Protein 2M99 (pdb70)

CATH classification: 4.10.410.10

Organism: Naja atra (NCBI:txid8656)

GO terms:
  GO:0005576 extracellular region (C, EXP)

Structure (mmCIF, N/CA/C/O backbone):
data_2M99
#
_entry.id   2M99
#
loop_
_atom_site.group_PDB
_atom_site.id
_atom_site.type_symbol
_atom_site.label_atom_id
_atom_site.label_alt_id
_atom_site.label_comp_id
_atom_site.label_asym_id
_atom_site.label_entity_id
_atom_site.label_seq_id
_atom_site.pdbx_PDB_ins_code
_atom_site.Cartn_x
_atom_site.Cartn_y
_atom_site.Cartn_z
_atom_site.occupancy
_atom_site.B_iso_or_equiv
_atom_site.auth_seq_id
_atom_site.auth_comp_id
_atom_site.auth_asym_id
_atom_site.auth_atom_id
_atom_site.pdbx_PDB_model_num
ATOM 1 N N . ARG A 1 1 ? 12.240 -5.687 2.515 1.00 0.00 1 ARG A N 1
ATOM 2 C CA . ARG A 1 1 ? 10.820 -5.343 2.402 1.00 0.00 1 ARG A CA 1
ATOM 3 C C . ARG A 1 1 ? 10.022 -6.393 3.180 1.00 0.00 1 ARG A C 1
ATOM 4 O O . ARG A 1 1 ? 10.093 -7.578 2.849 1.00 0.00 1 ARG A O 1
ATOM 25 N N . PRO A 1 2 ? 9.298 -6.005 4.238 1.00 0.00 2 PRO A N 1
ATOM 26 C CA . PRO A 1 2 ? 8.492 -6.933 5.002 1.00 0.00 2 PRO A CA 1
ATOM 27 C C . PRO A 1 2 ? 7.405 -7.493 4.074 1.00 0.00 2 PRO A C 1
ATOM 28 O O . PRO A 1 2 ? 6.843 -6.759 3.259 1.00 0.00 2 PRO A O 1
ATOM 39 N N . ARG A 1 3 ? 7.053 -8.772 4.210 1.00 0.00 3 ARG A N 1
ATOM 40 C CA . ARG A 1 3 ? 6.042 -9.421 3.374 1.00 0.00 3 ARG A CA 1
ATOM 41 C C . ARG A 1 3 ? 4.662 -8.774 3.480 1.00 0.00 3 ARG A C 1
ATOM 42 O O . ARG A 1 3 ? 3.801 -9.043 2.651 1.00 0.00 3 ARG A O 1
ATOM 63 N N . PHE A 1 4 ? 4.399 -7.948 4.493 1.00 0.00 4 PHE A N 1
ATOM 64 C CA . PHE A 1 4 ? 3.100 -7.303 4.584 1.00 0.00 4 PHE A CA 1
ATOM 65 C C . PHE A 1 4 ? 2.951 -6.284 3.439 1.00 0.00 4 PHE A C 1
ATOM 66 O O . PHE A 1 4 ? 1.836 -5.993 3.012 1.00 0.00 4 PHE A O 1
ATOM 83 N N . CYS A 1 5 ? 4.061 -5.760 2.905 1.00 0.00 5 CYS A N 1
ATOM 84 C CA . CYS A 1 5 ? 4.039 -4.786 1.825 1.00 0.00 5 CYS A CA 1
ATOM 85 C C . CYS A 1 5 ? 3.790 -5.383 0.451 1.00 0.00 5 CYS A C 1
ATOM 86 O O . CYS A 1 5 ? 3.555 -4.636 -0.496 1.00 0.00 5 CYS A O 1
ATOM 93 N N . GLU A 1 6 ? 3.803 -6.702 0.308 1.00 0.00 6 GLU A N 1
ATOM 94 C CA . GLU A 1 6 ? 3.584 -7.325 -1.001 1.00 0.00 6 GLU A CA 1
ATOM 95 C C . GLU A 1 6 ? 2.175 -7.888 -1.149 1.00 0.00 6 GLU A C 1
ATOM 96 O O . GLU A 1 6 ? 1.907 -8.639 -2.092 1.00 0.00 6 GLU A O 1
ATOM 108 N N . LEU A 1 7 ? 1.282 -7.595 -0.204 1.00 0.00 7 LEU A N 1
ATOM 109 C CA . LEU A 1 7 ? -0.068 -8.115 -0.211 1.00 0.00 7 LEU A CA 1
ATOM 110 C C . LEU A 1 7 ? -0.934 -7.378 -1.216 1.00 0.00 7 LEU A C 1
ATOM 111 O O . LEU A 1 7 ? -0.571 -6.320 -1.732 1.00 0.00 7 LEU A O 1
ATOM 127 N N . ALA A 1 8 ? -2.066 -7.984 -1.528 1.00 0.00 8 ALA A N 1
ATOM 128 C CA . ALA A 1 8 ? -3.053 -7.493 -2.470 1.00 0.00 8 ALA A CA 1
ATOM 129 C C . ALA A 1 8 ? -4.120 -6.765 -1.659 1.00 0.00 8 ALA A C 1
ATOM 130 O O . ALA A 1 8 ? -4.852 -7.426 -0.919 1.00 0.00 8 ALA A O 1
ATOM 137 N N . PRO A 1 9 ? -4.200 -5.427 -1.727 1.00 0.00 9 PRO A N 1
ATOM 138 C CA . PRO A 1 9 ? -5.170 -4.666 -0.968 1.00 0.00 9 PRO A CA 1
ATOM 139 C C . PRO A 1 9 ? -6.580 -4.939 -1.496 1.00 0.00 9 PRO A C 1
ATOM 140 O O . PRO A 1 9 ? -7.023 -4.252 -2.410 1.00 0.00 9 PRO A O 1
ATOM 151 N N . SER A 1 10 ? -7.285 -5.893 -0.882 1.00 0.00 10 SER A N 1
ATOM 152 C CA . SER A 1 10 ? -8.636 -6.339 -1.214 1.00 0.00 10 SER A CA 1
ATOM 153 C C . SER A 1 10 ? -9.731 -5.267 -1.028 1.00 0.00 10 SER A C 1
ATOM 154 O O . SER A 1 10 ? -10.628 -5.394 -0.183 1.00 0.00 10 SER A O 1
ATOM 162 N N . ALA A 1 11 ? -9.685 -4.206 -1.831 1.00 0.00 11 ALA A N 1
ATOM 163 C CA . ALA A 1 11 ? -10.623 -3.094 -1.802 1.00 0.00 11 ALA A CA 1
ATOM 164 C C . ALA A 1 11 ? -12.026 -3.500 -2.281 1.00 0.00 11 ALA A C 1
ATOM 165 O O . ALA A 1 11 ? -13.007 -2.860 -1.903 1.00 0.00 11 ALA A O 1
ATOM 172 N N . GLY A 1 12 ? -12.155 -4.579 -3.057 1.00 0.00 12 GLY A N 1
ATOM 173 C CA . GLY A 1 12 ? -13.440 -5.045 -3.574 1.00 0.00 12 GLY A CA 1
ATOM 174 C C . GLY A 1 12 ? -14.349 -5.655 -2.505 1.00 0.00 12 GLY A C 1
ATOM 175 O O . GLY A 1 12 ? -15.512 -5.942 -2.793 1.00 0.00 12 GLY A O 1
ATOM 179 N N . SER A 1 13 ? -13.853 -5.841 -1.277 1.00 0.00 13 SER A N 1
ATOM 180 C CA . SER A 1 13 ? -14.602 -6.421 -0.172 1.00 0.00 13 SER A CA 1
ATOM 181 C C . SER A 1 13 ? -15.926 -5.681 0.094 1.00 0.00 13 SER A C 1
ATOM 182 O O . SER A 1 13 ? -16.942 -6.337 0.336 1.00 0.00 13 SER A O 1
ATOM 190 N N . CYS A 1 14 ? -15.949 -4.345 0.073 1.00 0.00 14 CYS A N 1
ATOM 191 C CA . CYS A 1 14 ? -17.144 -3.527 0.298 1.00 0.00 14 CYS A CA 1
ATOM 192 C C . CYS A 1 14 ? -17.055 -2.282 -0.579 1.00 0.00 14 CYS A C 1
ATOM 193 O O . CYS A 1 14 ? -15.999 -2.017 -1.165 1.00 0.00 14 CYS A O 1
ATOM 200 N N . PHE A 1 15 ? -18.135 -1.500 -0.648 1.00 0.00 15 PHE A N 1
ATOM 201 C CA . PHE A 1 15 ? -18.142 -0.305 -1.466 1.00 0.00 15 PHE A CA 1
ATOM 202 C C . PHE A 1 15 ? -17.631 0.859 -0.633 1.00 0.00 15 PHE A C 1
ATOM 203 O O . PHE A 1 15 ? -18.326 1.328 0.270 1.00 0.00 15 PHE A O 1
ATOM 220 N N . ALA A 1 16 ? -16.407 1.309 -0.902 1.00 0.00 16 ALA A N 1
ATOM 221 C CA . ALA A 1 16 ? -15.841 2.440 -0.199 1.00 0.00 16 ALA A CA 1
ATOM 222 C C . ALA A 1 16 ? -14.874 3.205 -1.093 1.00 0.00 16 ALA A C 1
ATOM 223 O O . ALA A 1 16 ? -14.371 2.674 -2.089 1.00 0.00 16 ALA A O 1
ATOM 230 N N . PHE A 1 17 ? -14.633 4.465 -0.728 1.00 0.00 17 PHE A N 1
ATOM 231 C CA . PHE A 1 17 ? -13.727 5.340 -1.446 1.00 0.00 17 PHE A CA 1
ATOM 232 C C . PHE A 1 17 ? -12.798 6.024 -0.453 1.00 0.00 17 PHE A C 1
ATOM 233 O O . PHE A 1 17 ? -13.194 6.981 0.216 1.00 0.00 17 PHE A O 1
ATOM 250 N N . VAL A 1 18 ? -11.599 5.487 -0.277 1.00 0.00 18 VAL A N 1
ATOM 251 C CA . VAL A 1 18 ? -10.555 6.012 0.589 1.00 0.00 18 VAL A CA 1
ATOM 252 C C . VAL A 1 18 ? -9.240 5.864 -0.189 1.00 0.00 18 VAL A C 1
ATOM 253 O O . VAL A 1 18 ? -8.685 4.766 -0.211 1.00 0.00 18 VAL A O 1
ATOM 266 N N . PRO A 1 19 ? -8.724 6.899 -0.871 1.00 0.00 19 PRO A N 1
ATOM 267 C CA . PRO A 1 19 ? -7.481 6.778 -1.620 1.00 0.00 19 PRO A CA 1
ATOM 268 C C . PRO A 1 19 ? -6.330 6.587 -0.636 1.00 0.00 19 PRO A C 1
ATOM 269 O O . PRO A 1 19 ? -6.142 7.422 0.259 1.00 0.00 19 PRO A O 1
ATOM 280 N N . SER A 1 20 ? -5.575 5.501 -0.785 1.00 0.00 20 SER A N 1
ATOM 281 C CA . SER A 1 20 ? -4.425 5.141 0.043 1.00 0.00 20 SER A CA 1
ATOM 282 C C . SER A 1 20 ? -3.163 4.868 -0.809 1.00 0.00 20 SER A C 1
ATOM 283 O O . SER A 1 20 ? -3.168 5.087 -2.018 1.00 0.00 20 SER A O 1
ATOM 291 N N . TYR A 1 21 ? -2.043 4.439 -0.217 1.00 0.00 21 TYR A N 1
ATOM 292 C CA . TYR A 1 21 ? -0.768 4.186 -0.907 1.00 0.00 21 TYR A CA 1
ATOM 293 C C . TYR A 1 21 ? -0.405 2.711 -0.967 1.00 0.00 21 TYR A C 1
ATOM 294 O O . TYR A 1 21 ? -0.518 2.020 0.042 1.00 0.00 21 TYR A O 1
ATOM 312 N N . TYR A 1 22 ? 0.025 2.272 -2.149 1.00 0.00 22 TYR A N 1
ATOM 313 C CA . TYR A 1 22 ? 0.451 0.937 -2.521 1.00 0.00 22 TYR A CA 1
ATOM 314 C C . TYR A 1 22 ? 1.980 0.921 -2.510 1.00 0.00 22 TYR A C 1
ATOM 315 O O . TYR A 1 22 ? 2.599 1.975 -2.691 1.00 0.00 22 TYR A O 1
ATOM 333 N N . TYR A 1 23 ? 2.578 -0.257 -2.351 1.00 0.00 23 TYR A N 1
ATOM 334 C CA . TYR A 1 23 ? 4.029 -0.453 -2.352 1.00 0.00 23 TYR A CA 1
ATOM 335 C C . TYR A 1 23 ? 4.354 -1.279 -3.588 1.00 0.00 23 TYR A C 1
ATOM 336 O O . TYR A 1 23 ? 3.709 -2.307 -3.805 1.00 0.00 23 TYR A O 1
ATOM 354 N N . ASN A 1 24 ? 5.336 -0.867 -4.388 1.00 0.00 24 ASN A N 1
ATOM 355 C CA . ASN A 1 24 ? 5.726 -1.547 -5.613 1.00 0.00 24 ASN A CA 1
ATOM 356 C C . ASN A 1 24 ? 7.190 -1.975 -5.554 1.00 0.00 24 ASN A C 1
ATOM 357 O O . ASN A 1 24 ? 8.064 -1.254 -6.041 1.00 0.00 24 ASN A O 1
ATOM 368 N N . GLN A 1 25 ? 7.468 -3.171 -5.013 1.00 0.00 25 GLN A N 1
ATOM 369 C CA . GLN A 1 25 ? 8.820 -3.738 -4.919 1.00 0.00 25 GLN A CA 1
ATOM 370 C C . GLN A 1 25 ? 9.503 -3.725 -6.287 1.00 0.00 25 GLN A C 1
ATOM 371 O O . GLN A 1 25 ? 10.694 -3.435 -6.352 1.00 0.00 25 GLN A O 1
ATOM 385 N N . TYR A 1 26 ? 8.745 -3.995 -7.358 1.00 0.00 26 TYR A N 1
ATOM 386 C CA . TYR A 1 26 ? 9.228 -4.030 -8.732 1.00 0.00 26 TYR A CA 1
ATOM 387 C C . TYR A 1 26 ? 9.972 -2.755 -9.126 1.00 0.00 26 TYR A C 1
ATOM 388 O O . TYR A 1 26 ? 10.894 -2.828 -9.938 1.00 0.00 26 TYR A O 1
ATOM 406 N N . SER A 1 27 ? 9.587 -1.608 -8.561 1.00 0.00 27 SER A N 1
ATOM 407 C CA . SER A 1 27 ? 10.204 -0.318 -8.844 1.00 0.00 27 SER A CA 1
ATOM 408 C C . SER A 1 27 ? 10.819 0.316 -7.588 1.00 0.00 27 SER A C 1
ATOM 409 O O . SER A 1 27 ? 11.177 1.493 -7.612 1.00 0.00 27 SER A O 1
ATOM 417 N N . ASN A 1 28 ? 10.963 -0.438 -6.489 1.00 0.00 28 ASN A N 1
ATOM 418 C CA . ASN A 1 28 ? 11.518 0.006 -5.213 1.00 0.00 28 ASN A CA 1
ATOM 419 C C . ASN A 1 28 ? 10.933 1.360 -4.800 1.00 0.00 28 ASN A C 1
ATOM 420 O O . ASN A 1 28 ? 11.651 2.288 -4.430 1.00 0.00 28 ASN A O 1
ATOM 431 N N . THR A 1 29 ? 9.615 1.507 -4.915 1.00 0.00 29 THR A N 1
ATOM 432 C CA . THR A 1 29 ? 8.937 2.736 -4.550 1.00 0.00 29 THR A CA 1
ATOM 433 C C . THR A 1 29 ? 7.496 2.410 -4.158 1.00 0.00 29 THR A C 1
ATOM 434 O O . THR A 1 29 ? 7.159 1.252 -3.895 1.00 0.00 29 THR A O 1
ATOM 445 N N . CYS A 1 30 ? 6.668 3.441 -4.042 1.00 0.00 30 CYS A N 1
ATOM 446 C CA . CYS A 1 30 ? 5.270 3.372 -3.676 1.00 0.00 30 CYS A CA 1
ATOM 447 C C . CYS A 1 30 ? 4.481 4.237 -4.637 1.00 0.00 30 CYS A C 1
ATOM 448 O O . CYS A 1 30 ? 5.053 5.114 -5.289 1.00 0.00 30 CYS A O 1
ATOM 455 N N . HIS A 1 31 ? 3.166 4.052 -4.682 1.00 0.00 31 HIS A N 1
ATOM 456 C CA . HIS A 1 31 ? 2.319 4.827 -5.564 1.00 0.00 31 HIS A CA 1
ATOM 457 C C . HIS A 1 31 ? 0.906 4.896 -5.005 1.00 0.00 31 HIS A C 1
ATOM 458 O O . HIS A 1 31 ? 0.405 3.912 -4.455 1.00 0.00 31 HIS A O 1
ATOM 472 N N . SER A 1 32 ? 0.248 6.048 -5.134 1.00 0.00 32 SER A N 1
ATOM 473 C CA . SER A 1 32 ? -1.116 6.181 -4.638 1.00 0.00 32 SER A CA 1
ATOM 474 C C . SER A 1 32 ? -2.063 5.263 -5.430 1.00 0.00 32 SER A C 1
ATOM 475 O O . SER A 1 32 ? -1.930 5.145 -6.650 1.00 0.00 32 SER A O 1
ATOM 483 N N . PHE A 1 33 ? -2.988 4.590 -4.744 1.00 0.00 33 PHE A N 1
ATOM 484 C CA . PHE A 1 33 ? -4.002 3.680 -5.287 1.00 0.00 33 PHE A CA 1
ATOM 485 C C . PHE A 1 33 ? -5.339 3.926 -4.566 1.00 0.00 33 PHE A C 1
ATOM 486 O O . PHE A 1 33 ? -5.447 4.856 -3.762 1.00 0.00 33 PHE A O 1
ATOM 503 N N . THR A 1 34 ? -6.390 3.176 -4.879 1.00 0.00 34 THR A N 1
ATOM 504 C CA . THR A 1 34 ? -7.727 3.312 -4.273 1.00 0.00 34 THR A CA 1
ATOM 505 C C . THR A 1 34 ? -8.006 2.169 -3.273 1.00 0.00 34 THR A C 1
ATOM 506 O O . THR A 1 34 ? -7.862 1.002 -3.642 1.00 0.00 34 THR A O 1
ATOM 517 N N . TYR A 1 35 ? -8.372 2.469 -2.014 1.00 0.00 35 TYR A N 1
ATOM 518 C CA . TYR A 1 35 ? -8.654 1.481 -0.964 1.00 0.00 35 TYR A CA 1
ATOM 519 C C . TYR A 1 35 ? -10.119 1.549 -0.503 1.00 0.00 35 TYR A C 1
ATOM 520 O O . TYR A 1 35 ? -10.880 2.391 -0.985 1.00 0.00 35 TYR A O 1
ATOM 538 N N . SER A 1 36 ? -10.508 0.695 0.447 1.00 0.00 36 SER A N 1
ATOM 539 C CA . SER A 1 36 ? -11.850 0.617 1.014 1.00 0.00 36 SER A CA 1
ATOM 540 C C . SER A 1 36 ? -11.763 0.491 2.535 1.00 0.00 36 SER A C 1
ATOM 541 O O . SER A 1 36 ? -10.774 -0.029 3.048 1.00 0.00 36 SER A O 1
ATOM 549 N N . GLY A 1 37 ? -12.794 0.938 3.259 1.00 0.00 37 GLY A N 1
ATOM 550 C CA . GLY A 1 37 ? -12.846 0.867 4.713 1.00 0.00 37 GLY A CA 1
ATOM 551 C C . GLY A 1 37 ? -12.805 -0.595 5.141 1.00 0.00 37 GLY A C 1
ATOM 552 O O . GLY A 1 37 ? -11.925 -0.992 5.910 1.00 0.00 37 GLY A O 1
ATOM 556 N N . CYS A 1 38 ? -13.770 -1.382 4.666 1.00 0.00 38 CYS A N 1
ATOM 557 C CA . CYS A 1 38 ? -13.853 -2.805 4.958 1.00 0.00 38 CYS A CA 1
ATOM 558 C C . CYS A 1 38 ? -12.882 -3.547 4.040 1.00 0.00 38 CYS A C 1
ATOM 559 O O . CYS A 1 38 ? -12.607 -3.111 2.916 1.00 0.00 38 CYS A O 1
ATOM 566 N N . GLY A 1 39 ? -12.436 -4.721 4.486 1.00 0.00 39 GLY A N 1
ATOM 567 C CA . GLY A 1 39 ? -11.535 -5.542 3.709 1.00 0.00 39 GLY A CA 1
ATOM 568 C C . GLY A 1 39 ? -10.144 -4.959 3.628 1.00 0.00 39 GLY A C 1
ATOM 569 O O . GLY A 1 39 ? -9.620 -4.430 4.609 1.00 0.00 39 GLY A O 1
ATOM 573 N N . GLY A 1 40 ? -9.520 -5.134 2.466 1.00 0.00 40 GLY A N 1
ATOM 574 C CA . GLY A 1 40 ? -8.178 -4.660 2.210 1.00 0.00 40 GLY A CA 1
ATOM 575 C C . GLY A 1 40 ? -7.140 -5.557 2.886 1.00 0.00 40 GLY A C 1
ATOM 576 O O . GLY A 1 40 ? -7.489 -6.499 3.606 1.00 0.00 40 GLY A O 1
ATOM 580 N N . ASN A 1 41 ? -5.863 -5.345 2.571 1.00 0.00 41 ASN A N 1
ATOM 581 C CA . ASN A 1 41 ? -4.718 -6.068 3.135 1.00 0.00 41 ASN A CA 1
ATOM 582 C C . ASN A 1 41 ? -3.681 -5.030 3.565 1.00 0.00 41 ASN A C 1
ATOM 583 O O . ASN A 1 41 ? -3.713 -3.873 3.132 1.00 0.00 41 ASN A O 1
ATOM 594 N N . ALA A 1 42 ? -2.708 -5.482 4.355 1.00 0.00 42 ALA A N 1
ATOM 595 C CA . ALA A 1 42 ? -1.659 -4.663 4.934 1.00 0.00 42 ALA A CA 1
ATOM 596 C C . ALA A 1 42 ? -0.766 -3.839 4.006 1.00 0.00 42 ALA A C 1
ATOM 597 O O . ALA A 1 42 ? -0.154 -2.913 4.536 1.00 0.00 42 ALA A O 1
ATOM 604 N N . ASN A 1 43 ? -0.646 -4.091 2.690 1.00 0.00 43 ASN A N 1
ATOM 605 C CA . ASN A 1 43 ? 0.254 -3.236 1.887 1.00 0.00 43 ASN A CA 1
ATOM 606 C C . ASN A 1 43 ? -0.211 -1.779 1.782 1.00 0.00 43 ASN A C 1
ATOM 607 O O . ASN A 1 43 ? 0.508 -0.961 1.212 1.00 0.00 43 ASN A O 1
ATOM 618 N N . ARG A 1 44 ? -1.419 -1.470 2.255 1.00 0.00 44 ARG A N 1
ATOM 619 C CA . ARG A 1 44 ? -1.991 -0.145 2.218 1.00 0.00 44 ARG A CA 1
ATOM 620 C C . ARG A 1 44 ? -1.362 0.764 3.268 1.00 0.00 44 ARG A C 1
ATOM 621 O O . ARG A 1 44 ? -1.337 0.416 4.449 1.00 0.00 44 ARG A O 1
ATOM 642 N N . PHE A 1 45 ? -0.991 1.974 2.850 1.00 0.00 45 PHE A N 1
ATOM 643 C CA . PHE A 1 45 ? -0.395 3.023 3.669 1.00 0.00 45 PHE A CA 1
ATOM 644 C C . PHE A 1 45 ? -1.186 4.321 3.534 1.00 0.00 45 PHE A C 1
ATOM 645 O O . PHE A 1 45 ? -2.021 4.459 2.643 1.00 0.00 45 PHE A O 1
ATOM 662 N N . ARG A 1 46 ? -0.908 5.291 4.404 1.00 0.00 46 ARG A N 1
ATOM 663 C CA . ARG A 1 46 ? -1.536 6.618 4.430 1.00 0.00 46 ARG A CA 1
ATOM 664 C C . ARG A 1 46 ? -0.608 7.655 3.812 1.00 0.00 46 ARG A C 1
ATOM 665 O O . ARG A 1 46 ? -1.023 8.781 3.553 1.00 0.00 46 ARG A O 1
ATOM 686 N N . THR A 1 47 ? 0.663 7.316 3.609 1.00 0.00 47 THR A N 1
ATOM 687 C CA . THR A 1 47 ? 1.617 8.203 2.989 1.00 0.00 47 THR A CA 1
ATOM 688 C C . THR A 1 47 ? 2.769 7.407 2.391 1.00 0.00 47 THR A C 1
ATOM 689 O O . THR A 1 47 ? 3.068 6.297 2.848 1.00 0.00 47 THR A O 1
ATOM 700 N N . ILE A 1 48 ? 3.420 7.989 1.383 1.00 0.00 48 ILE A N 1
ATOM 701 C CA . ILE A 1 48 ? 4.566 7.369 0.745 1.00 0.00 48 ILE A CA 1
ATOM 702 C C . ILE A 1 48 ? 5.743 7.394 1.725 1.00 0.00 48 ILE A C 1
ATOM 703 O O . ILE A 1 48 ? 6.619 6.549 1.627 1.00 0.00 48 ILE A O 1
ATOM 719 N N . ASP A 1 49 ? 5.776 8.324 2.679 1.00 0.00 49 ASP A N 1
ATOM 720 C CA . ASP A 1 49 ? 6.848 8.427 3.665 1.00 0.00 49 ASP A CA 1
ATOM 721 C C . ASP A 1 49 ? 6.907 7.184 4.555 1.00 0.00 49 ASP A C 1
ATOM 722 O O . ASP A 1 49 ? 7.984 6.728 4.915 1.00 0.00 49 ASP A O 1
ATOM 731 N N . GLU A 1 50 ? 5.751 6.620 4.913 1.00 0.00 50 GLU A N 1
ATOM 732 C CA . GLU A 1 50 ? 5.644 5.441 5.747 1.00 0.00 50 GLU A CA 1
ATOM 733 C C . GLU A 1 50 ? 5.959 4.247 4.872 1.00 0.00 50 GLU A C 1
ATOM 734 O O . GLU A 1 50 ? 6.757 3.389 5.249 1.00 0.00 50 GLU A O 1
ATOM 746 N N . CYS A 1 51 ? 5.328 4.223 3.695 1.00 0.00 51 CYS A N 1
ATOM 747 C CA . CYS A 1 51 ? 5.503 3.159 2.736 1.00 0.00 51 CYS A CA 1
ATOM 748 C C . CYS A 1 51 ? 6.976 2.973 2.357 1.00 0.00 51 CYS A C 1
ATOM 749 O O . CYS A 1 51 ? 7.492 1.853 2.398 1.00 0.00 51 CYS A O 1
ATOM 756 N N . ASN A 1 52 ? 7.670 4.052 2.004 1.00 0.00 52 ASN A N 1
ATOM 757 C CA . ASN A 1 52 ? 9.056 3.986 1.605 1.00 0.00 52 ASN A CA 1
ATOM 758 C C . ASN A 1 52 ? 9.914 3.621 2.799 1.00 0.00 52 ASN A C 1
ATOM 759 O O . ASN A 1 52 ? 10.543 2.566 2.783 1.00 0.00 52 ASN A O 1
ATOM 770 N N . ARG A 1 53 ? 9.812 4.371 3.895 1.00 0.00 53 ARG A N 1
ATOM 771 C CA . ARG A 1 53 ? 10.635 4.083 5.069 1.00 0.00 53 ARG A CA 1
ATOM 772 C C . ARG A 1 53 ? 10.525 2.663 5.626 1.00 0.00 53 ARG A C 1
ATOM 773 O O . ARG A 1 53 ? 11.493 2.168 6.203 1.00 0.00 53 ARG A O 1
ATOM 794 N N . THR A 1 54 ? 9.389 1.983 5.469 1.00 0.00 54 THR A N 1
ATOM 795 C CA . THR A 1 54 ? 9.211 0.636 5.997 1.00 0.00 54 THR A CA 1
ATOM 796 C C . THR A 1 54 ? 9.438 -0.498 4.983 1.00 0.00 54 THR A C 1
ATOM 797 O O . THR A 1 54 ? 9.689 -1.618 5.437 1.00 0.00 54 THR A O 1
ATOM 808 N N . CYS A 1 55 ? 9.403 -0.260 3.660 1.00 0.00 55 CYS A N 1
ATOM 809 C CA . CYS A 1 55 ? 9.582 -1.335 2.675 1.00 0.00 55 CYS A CA 1
ATOM 810 C C . CYS A 1 55 ? 10.516 -1.008 1.518 1.00 0.00 55 CYS A C 1
ATOM 811 O O . CYS A 1 55 ? 10.957 -1.940 0.845 1.00 0.00 55 CYS A O 1
ATOM 818 N N . VAL A 1 56 ? 10.797 0.256 1.225 1.00 0.00 56 VAL A N 1
ATOM 819 C CA . VAL A 1 56 ? 11.724 0.612 0.153 1.00 0.00 56 VAL A CA 1
ATOM 820 C C . VAL A 1 56 ? 13.115 0.384 0.754 1.00 0.00 56 VAL A C 1
ATOM 821 O O . VAL A 1 56 ? 13.650 1.232 1.478 1.00 0.00 56 VAL A O 1
ATOM 834 N N . GLY A 1 57 ? 13.645 -0.824 0.544 1.00 0.00 57 GLY A N 1
ATOM 835 C CA . GLY A 1 57 ? 14.949 -1.242 1.018 1.00 0.00 57 GLY A CA 1
ATOM 836 C C . GLY A 1 57 ? 16.018 -0.712 0.089 1.00 0.00 57 GLY A C 1
ATOM 837 O O . GLY A 1 57 ? 17.126 -0.406 0.584 1.00 0.00 57 GLY A O 1
ATOM 841 N N . ARG A 1 1 ? 12.486 -5.582 3.124 1.00 0.00 1 ARG A N 2
ATOM 842 C CA . ARG A 1 1 ? 11.111 -5.216 2.763 1.00 0.00 1 ARG A CA 2
ATOM 843 C C . ARG A 1 1 ? 10.202 -6.250 3.444 1.00 0.00 1 ARG A C 2
ATOM 844 O O . ARG A 1 1 ? 10.350 -7.445 3.175 1.00 0.00 1 ARG A O 2
ATOM 865 N N . PRO A 1 2 ? 9.305 -5.841 4.352 1.00 0.00 2 PRO A N 2
ATOM 866 C CA . PRO A 1 2 ? 8.420 -6.759 5.059 1.00 0.00 2 PRO A CA 2
ATOM 867 C C . PRO A 1 2 ? 7.407 -7.416 4.115 1.00 0.00 2 PRO A C 2
ATOM 868 O O . PRO A 1 2 ? 6.959 -6.814 3.136 1.00 0.00 2 PRO A O 2
ATOM 879 N N . ARG A 1 3 ? 6.993 -8.643 4.432 1.00 0.00 3 ARG A N 2
ATOM 880 C CA . ARG A 1 3 ? 6.046 -9.401 3.613 1.00 0.00 3 ARG A CA 2
ATOM 881 C C . ARG A 1 3 ? 4.656 -8.775 3.583 1.00 0.00 3 ARG A C 2
ATOM 882 O O . ARG A 1 3 ? 3.901 -9.004 2.646 1.00 0.00 3 ARG A O 2
ATOM 903 N N . PHE A 1 4 ? 4.291 -7.968 4.581 1.00 0.00 4 PHE A N 2
ATOM 904 C CA . PHE A 1 4 ? 2.980 -7.341 4.587 1.00 0.00 4 PHE A CA 2
ATOM 905 C C . PHE A 1 4 ? 2.875 -6.297 3.464 1.00 0.00 4 PHE A C 2
ATOM 906 O O . PHE A 1 4 ? 1.774 -6.000 3.004 1.00 0.00 4 PHE A O 2
ATOM 923 N N . CYS A 1 5 ? 4.000 -5.728 3.014 1.00 0.00 5 CYS A N 2
ATOM 924 C CA . CYS A 1 5 ? 4.013 -4.730 1.958 1.00 0.00 5 CYS A CA 2
ATOM 925 C C . CYS A 1 5 ? 3.782 -5.337 0.576 1.00 0.00 5 CYS A C 2
ATOM 926 O O . CYS A 1 5 ? 3.515 -4.587 -0.355 1.00 0.00 5 CYS A O 2
ATOM 933 N N . GLU A 1 6 ? 3.826 -6.659 0.420 1.00 0.00 6 GLU A N 2
ATOM 934 C CA . GLU A 1 6 ? 3.651 -7.284 -0.890 1.00 0.00 6 GLU A CA 2
ATOM 935 C C . GLU A 1 6 ? 2.304 -7.983 -1.066 1.00 0.00 6 GLU A C 2
ATOM 936 O O . GLU A 1 6 ? 2.177 -8.865 -1.922 1.00 0.00 6 GLU A O 2
ATOM 948 N N . LEU A 1 7 ? 1.309 -7.635 -0.241 1.00 0.00 7 LEU A N 2
ATOM 949 C CA . LEU A 1 7 ? -0.017 -8.233 -0.288 1.00 0.00 7 LEU A CA 2
ATOM 950 C C . LEU A 1 7 ? -0.880 -7.515 -1.328 1.00 0.00 7 LEU A C 2
ATOM 951 O O . LEU A 1 7 ? -0.521 -6.441 -1.817 1.00 0.00 7 LEU A O 2
ATOM 967 N N . ALA A 1 8 ? -2.023 -8.101 -1.673 1.00 0.00 8 ALA A N 2
ATOM 968 C CA . ALA A 1 8 ? -2.973 -7.572 -2.651 1.00 0.00 8 ALA A CA 2
ATOM 969 C C . ALA A 1 8 ? -4.091 -6.869 -1.872 1.00 0.00 8 ALA A C 2
ATOM 970 O O . ALA A 1 8 ? -4.794 -7.548 -1.117 1.00 0.00 8 ALA A O 2
ATOM 977 N N . PRO A 1 9 ? -4.284 -5.546 -2.023 1.00 0.00 9 PRO A N 2
ATOM 978 C CA . PRO A 1 9 ? -5.301 -4.820 -1.285 1.00 0.00 9 PRO A CA 2
ATOM 979 C C . PRO A 1 9 ? -6.715 -5.228 -1.712 1.00 0.00 9 PRO A C 2
ATOM 980 O O . PRO A 1 9 ? -7.212 -4.760 -2.732 1.00 0.00 9 PRO A O 2
ATOM 991 N N . SER A 1 10 ? -7.381 -6.048 -0.894 1.00 0.00 10 SER A N 2
ATOM 992 C CA . SER A 1 10 ? -8.737 -6.560 -1.094 1.00 0.00 10 SER A CA 2
ATOM 993 C C . SER A 1 10 ? -9.826 -5.477 -0.895 1.00 0.00 10 SER A C 2
ATOM 994 O O . SER A 1 10 ? -10.778 -5.655 -0.126 1.00 0.00 10 SER A O 2
ATOM 1002 N N . ALA A 1 11 ? -9.678 -4.324 -1.549 1.00 0.00 11 ALA A N 2
ATOM 1003 C CA . ALA A 1 11 ? -10.585 -3.185 -1.475 1.00 0.00 11 ALA A CA 2
ATOM 1004 C C . ALA A 1 11 ? -11.996 -3.487 -2.005 1.00 0.00 11 ALA A C 2
ATOM 1005 O O . ALA A 1 11 ? -12.943 -2.803 -1.624 1.00 0.00 11 ALA A O 2
ATOM 1012 N N . GLY A 1 12 ? -12.182 -4.527 -2.819 1.00 0.00 12 GLY A N 2
ATOM 1013 C CA . GLY A 1 12 ? -13.491 -4.875 -3.369 1.00 0.00 12 GLY A CA 2
ATOM 1014 C C . GLY A 1 12 ? -14.444 -5.482 -2.336 1.00 0.00 12 GLY A C 2
ATOM 1015 O O . GLY A 1 12 ? -15.612 -5.735 -2.644 1.00 0.00 12 GLY A O 2
ATOM 1019 N N . SER A 1 13 ? -13.969 -5.709 -1.107 1.00 0.00 13 SER A N 2
ATOM 1020 C CA . SER A 1 13 ? -14.748 -6.293 -0.027 1.00 0.00 13 SER A CA 2
ATOM 1021 C C . SER A 1 13 ? -15.970 -5.450 0.361 1.00 0.00 13 SER A C 2
ATOM 1022 O O . SER A 1 13 ? -17.013 -6.020 0.696 1.00 0.00 13 SER A O 2
ATOM 1030 N N . CYS A 1 14 ? -15.865 -4.122 0.374 1.00 0.00 14 CYS A N 2
ATOM 1031 C CA . CYS A 1 14 ? -16.950 -3.206 0.717 1.00 0.00 14 CYS A CA 2
ATOM 1032 C C . CYS A 1 14 ? -16.919 -2.022 -0.233 1.00 0.00 14 CYS A C 2
ATOM 1033 O O . CYS A 1 14 ? -15.934 -1.835 -0.953 1.00 0.00 14 CYS A O 2
ATOM 1040 N N . PHE A 1 15 ? -17.991 -1.230 -0.247 1.00 0.00 15 PHE A N 2
ATOM 1041 C CA . PHE A 1 15 ? -18.066 -0.079 -1.120 1.00 0.00 15 PHE A CA 2
ATOM 1042 C C . PHE A 1 15 ? -17.712 1.167 -0.325 1.00 0.00 15 PHE A C 2
ATOM 1043 O O . PHE A 1 15 ? -18.496 1.627 0.506 1.00 0.00 15 PHE A O 2
ATOM 1060 N N . ALA A 1 16 ? -16.522 1.701 -0.566 1.00 0.00 16 ALA A N 2
ATOM 1061 C CA . ALA A 1 16 ? -16.029 2.912 0.057 1.00 0.00 16 ALA A CA 2
ATOM 1062 C C . ALA A 1 16 ? -15.089 3.588 -0.938 1.00 0.00 16 ALA A C 2
ATOM 1063 O O . ALA A 1 16 ? -14.694 2.988 -1.946 1.00 0.00 16 ALA A O 2
ATOM 1070 N N . PHE A 1 17 ? -14.726 4.840 -0.668 1.00 0.00 17 PHE A N 2
ATOM 1071 C CA . PHE A 1 17 ? -13.808 5.590 -1.509 1.00 0.00 17 PHE A CA 2
ATOM 1072 C C . PHE A 1 17 ? -12.774 6.232 -0.595 1.00 0.00 17 PHE A C 2
ATOM 1073 O O . PHE A 1 17 ? -13.063 7.272 0.007 1.00 0.00 17 PHE A O 2
ATOM 1090 N N . VAL A 1 18 ? -11.602 5.622 -0.441 1.00 0.00 18 VAL A N 2
ATOM 1091 C CA . VAL A 1 18 ? -10.520 6.134 0.392 1.00 0.00 18 VAL A CA 2
ATOM 1092 C C . VAL A 1 18 ? -9.201 5.949 -0.371 1.00 0.00 18 VAL A C 2
ATOM 1093 O O . VAL A 1 18 ? -8.593 4.881 -0.273 1.00 0.00 18 VAL A O 2
ATOM 1106 N N . PRO A 1 19 ? -8.719 6.940 -1.148 1.00 0.00 19 PRO A N 2
ATOM 1107 C CA . PRO A 1 19 ? -7.469 6.781 -1.872 1.00 0.00 19 PRO A CA 2
ATOM 1108 C C . PRO A 1 19 ? -6.364 6.567 -0.847 1.00 0.00 19 PRO A C 2
ATOM 1109 O O . PRO A 1 19 ? -6.237 7.334 0.113 1.00 0.00 19 PRO A O 2
ATOM 1120 N N . SER A 1 20 ? -5.635 5.468 -0.996 1.00 0.00 20 SER A N 2
ATOM 1121 C CA . SER A 1 20 ? -4.541 5.103 -0.105 1.00 0.00 20 SER A CA 2
ATOM 1122 C C . SER A 1 20 ? -3.242 4.899 -0.901 1.00 0.00 20 SER A C 2
ATOM 1123 O O . SER A 1 20 ? -3.220 5.177 -2.096 1.00 0.00 20 SER A O 2
ATOM 1131 N N . TYR A 1 21 ? -2.137 4.461 -0.289 1.00 0.00 21 TYR A N 2
ATOM 1132 C CA . TYR A 1 21 ? -0.874 4.238 -1.010 1.00 0.00 21 TYR A CA 2
ATOM 1133 C C . TYR A 1 21 ? -0.562 2.747 -1.076 1.00 0.00 21 TYR A C 2
ATOM 1134 O O . TYR A 1 21 ? -0.724 2.012 -0.095 1.00 0.00 21 TYR A O 2
ATOM 1152 N N . TYR A 1 22 ? -0.119 2.333 -2.259 1.00 0.00 22 TYR A N 2
ATOM 1153 C CA . TYR A 1 22 ? 0.273 0.998 -2.666 1.00 0.00 22 TYR A CA 2
ATOM 1154 C C . TYR A 1 22 ? 1.801 0.937 -2.648 1.00 0.00 22 TYR A C 2
ATOM 1155 O O . TYR A 1 22 ? 2.451 1.973 -2.784 1.00 0.00 22 TYR A O 2
ATOM 1173 N N . TYR A 1 23 ? 2.366 -0.259 -2.539 1.00 0.00 23 TYR A N 2
ATOM 1174 C CA . TYR A 1 23 ? 3.810 -0.509 -2.533 1.00 0.00 23 TYR A CA 2
ATOM 1175 C C . TYR A 1 23 ? 4.161 -1.396 -3.724 1.00 0.00 23 TYR A C 2
ATOM 1176 O O . TYR A 1 23 ? 3.483 -2.404 -3.935 1.00 0.00 23 TYR A O 2
ATOM 1194 N N . ASN A 1 24 ? 5.186 -1.022 -4.497 1.00 0.00 24 ASN A N 2
ATOM 1195 C CA . ASN A 1 24 ? 5.629 -1.765 -5.673 1.00 0.00 24 ASN A CA 2
ATOM 1196 C C . ASN A 1 24 ? 7.102 -2.141 -5.538 1.00 0.00 24 ASN A C 2
ATOM 1197 O O . ASN A 1 24 ? 7.981 -1.405 -5.990 1.00 0.00 24 ASN A O 2
ATOM 1208 N N . GLN A 1 25 ? 7.378 -3.322 -4.976 1.00 0.00 25 GLN A N 2
ATOM 1209 C CA . GLN A 1 25 ? 8.733 -3.856 -4.792 1.00 0.00 25 GLN A CA 2
ATOM 1210 C C . GLN A 1 25 ? 9.497 -3.881 -6.112 1.00 0.00 25 GLN A C 2
ATOM 1211 O O . GLN A 1 25 ? 10.679 -3.549 -6.126 1.00 0.00 25 GLN A O 2
ATOM 1225 N N . TYR A 1 26 ? 8.806 -4.217 -7.206 1.00 0.00 26 TYR A N 2
ATOM 1226 C CA . TYR A 1 26 ? 9.351 -4.300 -8.553 1.00 0.00 26 TYR A CA 2
ATOM 1227 C C . TYR A 1 26 ? 10.094 -3.022 -8.952 1.00 0.00 26 TYR A C 2
ATOM 1228 O O . TYR A 1 26 ? 11.098 -3.098 -9.655 1.00 0.00 26 TYR A O 2
ATOM 1246 N N . SER A 1 27 ? 9.619 -1.867 -8.479 1.00 0.00 27 SER A N 2
ATOM 1247 C CA . SER A 1 27 ? 10.165 -0.548 -8.761 1.00 0.00 27 SER A CA 2
ATOM 1248 C C . SER A 1 27 ? 10.756 0.116 -7.508 1.00 0.00 27 SER A C 2
ATOM 1249 O O . SER A 1 27 ? 11.154 1.282 -7.554 1.00 0.00 27 SER A O 2
ATOM 1257 N N . ASN A 1 28 ? 10.849 -0.621 -6.395 1.00 0.00 28 ASN A N 2
ATOM 1258 C CA . ASN A 1 28 ? 11.362 -0.185 -5.105 1.00 0.00 28 ASN A CA 2
ATOM 1259 C C . ASN A 1 28 ? 10.803 1.199 -4.770 1.00 0.00 28 ASN A C 2
ATOM 1260 O O . ASN A 1 28 ? 11.544 2.140 -4.503 1.00 0.00 28 ASN A O 2
ATOM 1271 N N . THR A 1 29 ? 9.481 1.350 -4.857 1.00 0.00 29 THR A N 2
ATOM 1272 C CA . THR A 1 29 ? 8.800 2.602 -4.573 1.00 0.00 29 THR A CA 2
ATOM 1273 C C . THR A 1 29 ? 7.360 2.314 -4.141 1.00 0.00 29 THR A C 2
ATOM 1274 O O . THR A 1 29 ? 6.973 1.155 -3.952 1.00 0.00 29 THR A O 2
ATOM 1285 N N . CYS A 1 30 ? 6.577 3.369 -3.938 1.00 0.00 30 CYS A N 2
ATOM 1286 C CA . CYS A 1 30 ? 5.184 3.325 -3.540 1.00 0.00 30 CYS A CA 2
ATOM 1287 C C . CYS A 1 30 ? 4.427 4.209 -4.520 1.00 0.00 30 CYS A C 2
ATOM 1288 O O . CYS A 1 30 ? 5.027 5.082 -5.149 1.00 0.00 30 CYS A O 2
ATOM 1295 N N . HIS A 1 31 ? 3.117 4.024 -4.639 1.00 0.00 31 HIS A N 2
ATOM 1296 C CA . HIS A 1 31 ? 2.308 4.803 -5.558 1.00 0.00 31 HIS A CA 2
ATOM 1297 C C . HIS A 1 31 ? 0.895 4.910 -5.018 1.00 0.00 31 HIS A C 2
ATOM 1298 O O . HIS A 1 31 ? 0.362 3.923 -4.509 1.00 0.00 31 HIS A O 2
ATOM 1312 N N . SER A 1 32 ? 0.280 6.086 -5.084 1.00 0.00 32 SER A N 2
ATOM 1313 C CA . SER A 1 32 ? -1.081 6.242 -4.596 1.00 0.00 32 SER A CA 2
ATOM 1314 C C . SER A 1 32 ? -2.037 5.387 -5.443 1.00 0.00 32 SER A C 2
ATOM 1315 O O . SER A 1 32 ? -1.823 5.219 -6.647 1.00 0.00 32 SER A O 2
ATOM 1323 N N . PHE A 1 33 ? -3.070 4.819 -4.824 1.00 0.00 33 PHE A N 2
ATOM 1324 C CA . PHE A 1 33 ? -4.096 3.964 -5.425 1.00 0.00 33 PHE A CA 2
ATOM 1325 C C . PHE A 1 33 ? -5.446 4.179 -4.721 1.00 0.00 33 PHE A C 2
ATOM 1326 O O . PHE A 1 33 ? -5.575 5.049 -3.859 1.00 0.00 33 PHE A O 2
ATOM 1343 N N . THR A 1 34 ? -6.481 3.453 -5.138 1.00 0.00 34 THR A N 2
ATOM 1344 C CA . THR A 1 34 ? -7.833 3.538 -4.582 1.00 0.00 34 THR A CA 2
ATOM 1345 C C . THR A 1 34 ? -8.074 2.367 -3.627 1.00 0.00 34 THR A C 2
ATOM 1346 O O . THR A 1 34 ? -7.855 1.216 -4.009 1.00 0.00 34 THR A O 2
ATOM 1357 N N . TYR A 1 35 ? -8.484 2.640 -2.379 1.00 0.00 35 TYR A N 2
ATOM 1358 C CA . TYR A 1 35 ? -8.744 1.613 -1.371 1.00 0.00 35 TYR A CA 2
ATOM 1359 C C . TYR A 1 35 ? -10.180 1.723 -0.831 1.00 0.00 35 TYR A C 2
ATOM 1360 O O . TYR A 1 35 ? -10.919 2.639 -1.204 1.00 0.00 35 TYR A O 2
ATOM 1378 N N . SER A 1 36 ? -10.579 0.802 0.051 1.00 0.00 36 SER A N 2
ATOM 1379 C CA . SER A 1 36 ? -11.900 0.753 0.672 1.00 0.00 36 SER A CA 2
ATOM 1380 C C . SER A 1 36 ? -11.750 0.625 2.195 1.00 0.00 36 SER A C 2
ATOM 1381 O O . SER A 1 36 ? -10.640 0.445 2.699 1.00 0.00 36 SER A O 2
ATOM 1389 N N . GLY A 1 37 ? -12.850 0.709 2.940 1.00 0.00 37 GLY A N 2
ATOM 1390 C CA . GLY A 1 37 ? -12.840 0.622 4.391 1.00 0.00 37 GLY A CA 2
ATOM 1391 C C . GLY A 1 37 ? -12.602 -0.802 4.866 1.00 0.00 37 GLY A C 2
ATOM 1392 O O . GLY A 1 37 ? -11.530 -1.117 5.397 1.00 0.00 37 GLY A O 2
ATOM 1396 N N . CYS A 1 38 ? -13.611 -1.658 4.716 1.00 0.00 38 CYS A N 2
ATOM 1397 C CA . CYS A 1 38 ? -13.520 -3.051 5.137 1.00 0.00 38 CYS A CA 2
ATOM 1398 C C . CYS A 1 38 ? -12.589 -3.856 4.226 1.00 0.00 38 CYS A C 2
ATOM 1399 O O . CYS A 1 38 ? -12.148 -3.376 3.176 1.00 0.00 38 CYS A O 2
ATOM 1406 N N . GLY A 1 39 ? -12.333 -5.109 4.608 1.00 0.00 39 GLY A N 2
ATOM 1407 C CA . GLY A 1 39 ? -11.482 -6.012 3.855 1.00 0.00 39 GLY A CA 2
ATOM 1408 C C . GLY A 1 39 ? -10.094 -5.419 3.736 1.00 0.00 39 GLY A C 2
ATOM 1409 O O . GLY A 1 39 ? -9.520 -5.004 4.746 1.00 0.00 39 GLY A O 2
ATOM 1413 N N . GLY A 1 40 ? -9.552 -5.400 2.521 1.00 0.00 40 GLY A N 2
ATOM 1414 C CA . GLY A 1 40 ? -8.226 -4.875 2.252 1.00 0.00 40 GLY A CA 2
ATOM 1415 C C . GLY A 1 40 ? -7.140 -5.748 2.884 1.00 0.00 40 GLY A C 2
ATOM 1416 O O . GLY A 1 40 ? -7.429 -6.700 3.614 1.00 0.00 40 GLY A O 2
ATOM 1420 N N . ASN A 1 41 ? -5.878 -5.521 2.526 1.00 0.00 41 ASN A N 2
ATOM 1421 C CA . ASN A 1 41 ? -4.722 -6.244 3.068 1.00 0.00 41 ASN A CA 2
ATOM 1422 C C . ASN A 1 41 ? -3.691 -5.189 3.462 1.00 0.00 41 ASN A C 2
ATOM 1423 O O . ASN A 1 41 ? -3.713 -4.052 2.981 1.00 0.00 41 ASN A O 2
ATOM 1434 N N . ALA A 1 42 ? -2.743 -5.595 4.303 1.00 0.00 42 ALA A N 2
ATOM 1435 C CA . ALA A 1 42 ? -1.700 -4.741 4.839 1.00 0.00 42 ALA A CA 2
ATOM 1436 C C . ALA A 1 42 ? -0.787 -4.002 3.860 1.00 0.00 42 ALA A C 2
ATOM 1437 O O . ALA A 1 42 ? -0.068 -3.135 4.360 1.00 0.00 42 ALA A O 2
ATOM 1444 N N . ASN A 1 43 ? -0.745 -4.267 2.539 1.00 0.00 43 ASN A N 2
ATOM 1445 C CA . ASN A 1 43 ? 0.172 -3.440 1.732 1.00 0.00 43 ASN A CA 2
ATOM 1446 C C . ASN A 1 43 ? -0.267 -1.976 1.718 1.00 0.00 43 ASN A C 2
ATOM 1447 O O . ASN A 1 43 ? 0.554 -1.100 1.436 1.00 0.00 43 ASN A O 2
ATOM 1458 N N . ARG A 1 44 ? -1.539 -1.707 2.018 1.00 0.00 44 ARG A N 2
ATOM 1459 C CA . ARG A 1 44 ? -2.075 -0.373 2.036 1.00 0.00 44 ARG A CA 2
ATOM 1460 C C . ARG A 1 44 ? -1.583 0.396 3.245 1.00 0.00 44 ARG A C 2
ATOM 1461 O O . ARG A 1 44 ? -1.768 -0.050 4.378 1.00 0.00 44 ARG A O 2
ATOM 1482 N N . PHE A 1 45 ? -1.003 1.560 2.988 1.00 0.00 45 PHE A N 2
ATOM 1483 C CA . PHE A 1 45 ? -0.530 2.501 3.990 1.00 0.00 45 PHE A CA 2
ATOM 1484 C C . PHE A 1 45 ? -1.184 3.853 3.632 1.00 0.00 45 PHE A C 2
ATOM 1485 O O . PHE A 1 45 ? -2.121 3.905 2.823 1.00 0.00 45 PHE A O 2
ATOM 1502 N N . ARG A 1 46 ? -0.781 4.939 4.293 1.00 0.00 46 ARG A N 2
ATOM 1503 C CA . ARG A 1 46 ? -1.352 6.281 4.138 1.00 0.00 46 ARG A CA 2
ATOM 1504 C C . ARG A 1 46 ? -0.426 7.342 3.568 1.00 0.00 46 ARG A C 2
ATOM 1505 O O . ARG A 1 46 ? -0.870 8.473 3.370 1.00 0.00 46 ARG A O 2
ATOM 1526 N N . THR A 1 47 ? 0.862 7.059 3.424 1.00 0.00 47 THR A N 2
ATOM 1527 C CA . THR A 1 47 ? 1.795 8.015 2.850 1.00 0.00 47 THR A CA 2
ATOM 1528 C C . THR A 1 47 ? 3.027 7.312 2.313 1.00 0.00 47 THR A C 2
ATOM 1529 O O . THR A 1 47 ? 3.494 6.312 2.877 1.00 0.00 47 THR A O 2
ATOM 1540 N N . ILE A 1 48 ? 3.577 7.863 1.236 1.00 0.00 48 ILE A N 2
ATOM 1541 C CA . ILE A 1 48 ? 4.778 7.325 0.635 1.00 0.00 48 ILE A CA 2
ATOM 1542 C C . ILE A 1 48 ? 5.931 7.411 1.632 1.00 0.00 48 ILE A C 2
ATOM 1543 O O . ILE A 1 48 ? 6.834 6.595 1.544 1.00 0.00 48 ILE A O 2
ATOM 1559 N N . ASP A 1 49 ? 5.908 8.343 2.589 1.00 0.00 49 ASP A N 2
ATOM 1560 C CA . ASP A 1 49 ? 6.987 8.457 3.566 1.00 0.00 49 ASP A CA 2
ATOM 1561 C C . ASP A 1 49 ? 7.058 7.227 4.465 1.00 0.00 49 ASP A C 2
ATOM 1562 O O . ASP A 1 49 ? 8.141 6.723 4.731 1.00 0.00 49 ASP A O 2
ATOM 1571 N N . GLU A 1 50 ? 5.910 6.732 4.926 1.00 0.00 50 GLU A N 2
ATOM 1572 C CA . GLU A 1 50 ? 5.811 5.584 5.801 1.00 0.00 50 GLU A CA 2
ATOM 1573 C C . GLU A 1 50 ? 6.100 4.334 5.001 1.00 0.00 50 GLU A C 2
ATOM 1574 O O . GLU A 1 50 ? 6.780 3.437 5.495 1.00 0.00 50 GLU A O 2
ATOM 1586 N N . CYS A 1 51 ? 5.562 4.277 3.780 1.00 0.00 51 CYS A N 2
ATOM 1587 C CA . CYS A 1 51 ? 5.733 3.143 2.904 1.00 0.00 51 CYS A CA 2
ATOM 1588 C C . CYS A 1 51 ? 7.183 2.992 2.457 1.00 0.00 51 CYS A C 2
ATOM 1589 O O . CYS A 1 51 ? 7.735 1.892 2.488 1.00 0.00 51 CYS A O 2
ATOM 1596 N N . ASN A 1 52 ? 7.810 4.089 2.031 1.00 0.00 52 ASN A N 2
ATOM 1597 C CA . ASN A 1 52 ? 9.182 4.047 1.572 1.00 0.00 52 ASN A CA 2
ATOM 1598 C C . ASN A 1 52 ? 10.079 3.717 2.750 1.00 0.00 52 ASN A C 2
ATOM 1599 O O . ASN A 1 52 ? 10.780 2.708 2.720 1.00 0.00 52 ASN A O 2
ATOM 1610 N N . ARG A 1 53 ? 9.950 4.458 3.847 1.00 0.00 53 ARG A N 2
ATOM 1611 C CA . ARG A 1 53 ? 10.783 4.189 5.020 1.00 0.00 53 ARG A CA 2
ATOM 1612 C C . ARG A 1 53 ? 10.628 2.758 5.559 1.00 0.00 53 ARG A C 2
ATOM 1613 O O . ARG A 1 53 ? 11.591 2.230 6.117 1.00 0.00 53 ARG A O 2
ATOM 1634 N N . THR A 1 54 ? 9.480 2.088 5.378 1.00 0.00 54 THR A N 2
ATOM 1635 C CA . THR A 1 54 ? 9.287 0.728 5.875 1.00 0.00 54 THR A CA 2
ATOM 1636 C C . THR A 1 54 ? 9.505 -0.392 4.845 1.00 0.00 54 THR A C 2
ATOM 1637 O O . THR A 1 54 ? 9.734 -1.516 5.291 1.00 0.00 54 THR A O 2
ATOM 1648 N N . CYS A 1 55 ? 9.471 -0.153 3.528 1.00 0.00 55 CYS A N 2
ATOM 1649 C CA . CYS A 1 55 ? 9.630 -1.208 2.524 1.00 0.00 55 CYS A CA 2
ATOM 1650 C C . CYS A 1 55 ? 10.551 -0.857 1.357 1.00 0.00 55 CYS A C 2
ATOM 1651 O O . CYS A 1 55 ? 10.893 -1.750 0.582 1.00 0.00 55 CYS A O 2
ATOM 1658 N N . VAL A 1 56 ? 10.915 0.404 1.158 1.00 0.00 56 VAL A N 2
ATOM 1659 C CA . VAL A 1 56 ? 11.795 0.812 0.065 1.00 0.00 56 VAL A CA 2
ATOM 1660 C C . VAL A 1 56 ? 13.241 0.636 0.532 1.00 0.00 56 VAL A C 2
ATOM 1661 O O . VAL A 1 56 ? 13.938 1.587 0.883 1.00 0.00 56 VAL A O 2
ATOM 1674 N N . GLY A 1 57 ? 13.691 -0.618 0.486 1.00 0.00 57 GLY A N 2
ATOM 1675 C CA . GLY A 1 57 ? 15.037 -1.016 0.856 1.00 0.00 57 GLY A CA 2
ATOM 1676 C C . GLY A 1 57 ? 15.231 -1.257 2.340 1.00 0.00 57 GLY A C 2
ATOM 1677 O O . GLY A 1 57 ? 16.307 -1.80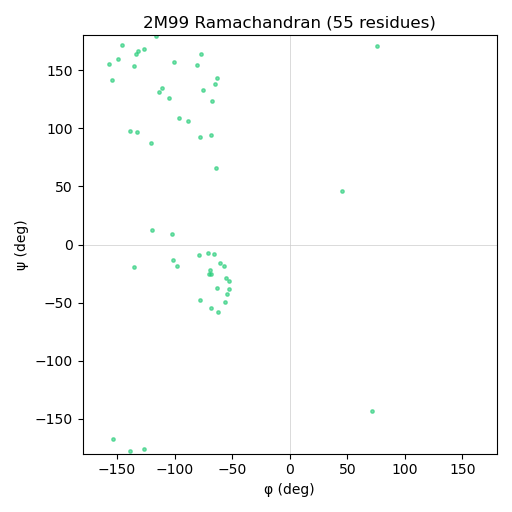2 2.678 1.00 0.00 57 GLY A O 2
ATOM 1681 N N . ARG A 1 1 ? 12.445 -5.573 2.795 1.00 0.00 1 ARG A N 3
ATOM 1682 C CA . ARG A 1 1 ? 11.044 -5.183 2.627 1.00 0.00 1 ARG A CA 3
ATOM 1683 C C . ARG A 1 1 ? 10.155 -6.167 3.386 1.00 0.00 1 ARG A C 3
ATOM 1684 O O . ARG A 1 1 ? 10.246 -7.370 3.137 1.00 0.00 1 ARG A O 3
ATOM 1705 N N . PRO A 1 2 ? 9.314 -5.701 4.317 1.00 0.00 2 PRO A N 3
ATOM 1706 C CA . PRO A 1 2 ? 8.439 -6.580 5.078 1.00 0.00 2 PRO A CA 3
ATOM 1707 C C . PRO A 1 2 ? 7.374 -7.199 4.173 1.00 0.00 2 PRO A C 3
ATOM 1708 O O . PRO A 1 2 ? 6.886 -6.560 3.237 1.00 0.00 2 PRO A O 3
ATOM 1719 N N . ARG A 1 3 ? 6.969 -8.436 4.462 1.00 0.00 3 ARG A N 3
ATOM 1720 C CA . ARG A 1 3 ? 5.976 -9.148 3.662 1.00 0.00 3 ARG A CA 3
ATOM 1721 C C . ARG A 1 3 ? 4.609 -8.485 3.672 1.00 0.00 3 ARG A C 3
ATOM 1722 O O . ARG A 1 3 ? 3.828 -8.701 2.752 1.00 0.00 3 ARG A O 3
ATOM 1743 N N . PHE A 1 4 ? 4.285 -7.675 4.683 1.00 0.00 4 PHE A N 3
ATOM 1744 C CA . PHE A 1 4 ? 2.983 -7.020 4.694 1.00 0.00 4 PHE A CA 3
ATOM 1745 C C . PHE A 1 4 ? 2.882 -6.012 3.536 1.00 0.00 4 PHE A C 3
ATOM 1746 O O . PHE A 1 4 ? 1.780 -5.659 3.115 1.00 0.00 4 PHE A O 3
ATOM 1763 N N . CYS A 1 5 ? 4.030 -5.540 3.036 1.00 0.00 5 CYS A N 3
ATOM 1764 C CA . CYS A 1 5 ? 4.142 -4.575 1.965 1.00 0.00 5 CYS A CA 3
ATOM 1765 C C . CYS A 1 5 ? 3.962 -5.198 0.586 1.00 0.00 5 CYS A C 3
ATOM 1766 O O . CYS A 1 5 ? 3.883 -4.462 -0.387 1.00 0.00 5 CYS A O 3
ATOM 1773 N N . GLU A 1 6 ? 3.888 -6.522 0.460 1.00 0.00 6 GLU A N 3
ATOM 1774 C CA . GLU A 1 6 ? 3.712 -7.183 -0.829 1.00 0.00 6 GLU A CA 3
ATOM 1775 C C . GLU A 1 6 ? 2.361 -7.892 -0.923 1.00 0.00 6 GLU A C 3
ATOM 1776 O O . GLU A 1 6 ? 2.170 -8.736 -1.798 1.00 0.00 6 GLU A O 3
ATOM 1788 N N . LEU A 1 7 ? 1.413 -7.593 -0.021 1.00 0.00 7 LEU A N 3
ATOM 1789 C CA . LEU A 1 7 ? 0.096 -8.216 -0.050 1.00 0.00 7 LEU A CA 3
ATOM 1790 C C . LEU A 1 7 ? -0.750 -7.551 -1.134 1.00 0.00 7 LEU A C 3
ATOM 1791 O O . LEU A 1 7 ? -0.375 -6.528 -1.704 1.00 0.00 7 LEU A O 3
ATOM 1807 N N . ALA A 1 8 ? -1.859 -8.189 -1.478 1.00 0.00 8 ALA A N 3
ATOM 1808 C CA . ALA A 1 8 ? -2.803 -7.724 -2.477 1.00 0.00 8 ALA A CA 3
ATOM 1809 C C . ALA A 1 8 ? -3.930 -7.076 -1.686 1.00 0.00 8 ALA A C 3
ATOM 1810 O O . ALA A 1 8 ? -4.619 -7.823 -1.001 1.00 0.00 8 ALA A O 3
ATOM 1817 N N . PRO A 1 9 ? -4.118 -5.752 -1.689 1.00 0.00 9 PRO A N 3
ATOM 1818 C CA . PRO A 1 9 ? -5.177 -5.099 -0.933 1.00 0.00 9 PRO A CA 3
ATOM 1819 C C . PRO A 1 9 ? -6.576 -5.399 -1.492 1.00 0.00 9 PRO A C 3
ATOM 1820 O O . PRO A 1 9 ? -6.935 -4.889 -2.548 1.00 0.00 9 PRO A O 3
ATOM 1831 N N . SER A 1 10 ? -7.379 -6.165 -0.748 1.00 0.00 10 SER A N 3
ATOM 1832 C CA . SER A 1 10 ? -8.759 -6.565 -1.054 1.00 0.00 10 SER A CA 3
ATOM 1833 C C . SER A 1 10 ? -9.755 -5.378 -0.997 1.00 0.00 10 SER A C 3
ATOM 1834 O O . SER A 1 10 ? -10.715 -5.366 -0.215 1.00 0.00 10 SER A O 3
ATOM 1842 N N . ALA A 1 11 ? -9.542 -4.382 -1.857 1.00 0.00 11 ALA A N 3
ATOM 1843 C CA . ALA A 1 11 ? -10.326 -3.160 -1.996 1.00 0.00 11 ALA A CA 3
ATOM 1844 C C . ALA A 1 11 ? -11.740 -3.385 -2.550 1.00 0.00 11 ALA A C 3
ATOM 1845 O O . ALA A 1 11 ? -12.485 -2.417 -2.686 1.00 0.00 11 ALA A O 3
ATOM 1852 N N . GLY A 1 12 ? -12.121 -4.613 -2.908 1.00 0.00 12 GLY A N 3
ATOM 1853 C CA . GLY A 1 12 ? -13.443 -4.932 -3.452 1.00 0.00 12 GLY A CA 3
ATOM 1854 C C . GLY A 1 12 ? -14.432 -5.374 -2.371 1.00 0.00 12 GLY A C 3
ATOM 1855 O O . GLY A 1 12 ? -15.539 -5.813 -2.676 1.00 0.00 12 GLY A O 3
ATOM 1859 N N . SER A 1 13 ? -14.015 -5.290 -1.110 1.00 0.00 13 SER A N 3
ATOM 1860 C CA . SER A 1 13 ? -14.757 -5.660 0.079 1.00 0.00 13 SER A CA 3
ATOM 1861 C C . SER A 1 13 ? -16.058 -4.866 0.247 1.00 0.00 13 SER A C 3
ATOM 1862 O O . SER A 1 13 ? -17.126 -5.473 0.347 1.00 0.00 13 SER A O 3
ATOM 1870 N N . CYS A 1 14 ? -15.976 -3.539 0.335 1.00 0.00 14 CYS A N 3
ATOM 1871 C CA . CYS A 1 14 ? -17.114 -2.637 0.504 1.00 0.00 14 CYS A CA 3
ATOM 1872 C C . CYS A 1 14 ? -17.098 -1.575 -0.588 1.00 0.00 14 CYS A C 3
ATOM 1873 O O . CYS A 1 14 ? -16.141 -1.481 -1.362 1.00 0.00 14 CYS A O 3
ATOM 1880 N N . PHE A 1 15 ? -18.175 -0.791 -0.663 1.00 0.00 15 PHE A N 3
ATOM 1881 C CA . PHE A 1 15 ? -18.251 0.275 -1.631 1.00 0.00 15 PHE A CA 3
ATOM 1882 C C . PHE A 1 15 ? -17.776 1.499 -0.865 1.00 0.00 15 PHE A C 3
ATOM 1883 O O . PHE A 1 15 ? -18.495 2.014 -0.005 1.00 0.00 15 PHE A O 3
ATOM 1900 N N . ALA A 1 16 ? -16.551 1.937 -1.127 1.00 0.00 16 ALA A N 3
ATOM 1901 C CA . ALA A 1 16 ? -15.986 3.111 -0.497 1.00 0.00 16 ALA A CA 3
ATOM 1902 C C . ALA A 1 16 ? -14.981 3.759 -1.434 1.00 0.00 16 ALA A C 3
ATOM 1903 O O . ALA A 1 16 ? -14.479 3.127 -2.369 1.00 0.00 16 ALA A O 3
ATOM 1910 N N . PHE A 1 17 ? -14.638 5.007 -1.132 1.00 0.00 17 PHE A N 3
ATOM 1911 C CA . PHE A 1 17 ? -13.648 5.768 -1.867 1.00 0.00 17 PHE A CA 3
ATOM 1912 C C . PHE A 1 17 ? -12.726 6.364 -0.812 1.00 0.00 17 PHE A C 3
ATOM 1913 O O . PHE A 1 17 ? -13.088 7.343 -0.151 1.00 0.00 17 PHE A O 3
ATOM 1930 N N . VAL A 1 18 ? -11.594 5.719 -0.557 1.00 0.00 18 VAL A N 3
ATOM 1931 C CA . VAL A 1 18 ? -10.592 6.165 0.391 1.00 0.00 18 VAL A CA 3
ATOM 1932 C C . VAL A 1 18 ? -9.269 5.907 -0.324 1.00 0.00 18 VAL A C 3
ATOM 1933 O O . VAL A 1 18 ? -8.823 4.763 -0.345 1.00 0.00 18 VAL A O 3
ATOM 1946 N N . PRO A 1 19 ? -8.656 6.892 -0.995 1.00 0.00 19 PRO A N 3
ATOM 1947 C CA . PRO A 1 19 ? -7.403 6.653 -1.683 1.00 0.00 19 PRO A CA 3
ATOM 1948 C C . PRO A 1 19 ? -6.312 6.341 -0.657 1.00 0.00 19 PRO A C 3
ATOM 1949 O O . PRO A 1 19 ? -6.136 7.077 0.321 1.00 0.00 19 PRO A O 3
ATOM 1960 N N . SER A 1 20 ? -5.592 5.244 -0.865 1.00 0.00 20 SER A N 3
ATOM 1961 C CA . SER A 1 20 ? -4.479 4.785 -0.039 1.00 0.00 20 SER A CA 3
ATOM 1962 C C . SER A 1 20 ? -3.215 4.688 -0.918 1.00 0.00 20 SER A C 3
ATOM 1963 O O . SER A 1 20 ? -3.189 5.182 -2.047 1.00 0.00 20 SER A O 3
ATOM 1971 N N . TYR A 1 21 ? -2.113 4.190 -0.367 1.00 0.00 21 TYR A N 3
ATOM 1972 C CA . TYR A 1 21 ? -0.814 4.028 -1.003 1.00 0.00 21 TYR A CA 3
ATOM 1973 C C . TYR A 1 21 ? -0.483 2.539 -1.108 1.00 0.00 21 TYR A C 3
ATOM 1974 O O . TYR A 1 21 ? -0.660 1.822 -0.129 1.00 0.00 21 TYR A O 3
ATOM 1992 N N . TYR A 1 22 ? -0.017 2.104 -2.284 1.00 0.00 22 TYR A N 3
ATOM 1993 C CA . TYR A 1 22 ? 0.366 0.740 -2.654 1.00 0.00 22 TYR A CA 3
ATOM 1994 C C . TYR A 1 22 ? 1.882 0.605 -2.782 1.00 0.00 22 TYR A C 3
ATOM 1995 O O . TYR A 1 22 ? 2.514 1.481 -3.376 1.00 0.00 22 TYR A O 3
ATOM 2013 N N . TYR A 1 23 ? 2.496 -0.460 -2.270 1.00 0.00 23 TYR A N 3
ATOM 2014 C CA . TYR A 1 23 ? 3.952 -0.620 -2.396 1.00 0.00 23 TYR A CA 3
ATOM 2015 C C . TYR A 1 23 ? 4.268 -1.535 -3.574 1.00 0.00 23 TYR A C 3
ATOM 2016 O O . TYR A 1 23 ? 3.717 -2.634 -3.626 1.00 0.00 23 TYR A O 3
ATOM 2034 N N . ASN A 1 24 ? 5.101 -1.095 -4.523 1.00 0.00 24 ASN A N 3
ATOM 2035 C CA . ASN A 1 24 ? 5.497 -1.870 -5.699 1.00 0.00 24 ASN A CA 3
ATOM 2036 C C . ASN A 1 24 ? 6.974 -2.215 -5.529 1.00 0.00 24 ASN A C 3
ATOM 2037 O O . ASN A 1 24 ? 7.849 -1.476 -5.998 1.00 0.00 24 ASN A O 3
ATOM 2048 N N . GLN A 1 25 ? 7.271 -3.341 -4.870 1.00 0.00 25 GLN A N 3
ATOM 2049 C CA . GLN A 1 25 ? 8.643 -3.787 -4.634 1.00 0.00 25 GLN A CA 3
ATOM 2050 C C . GLN A 1 25 ? 9.431 -3.956 -5.944 1.00 0.00 25 GLN A C 3
ATOM 2051 O O . GLN A 1 25 ? 10.643 -3.738 -5.942 1.00 0.00 25 GLN A O 3
ATOM 2065 N N . TYR A 1 26 ? 8.745 -4.227 -7.065 1.00 0.00 26 TYR A N 3
ATOM 2066 C CA . TYR A 1 26 ? 9.341 -4.393 -8.389 1.00 0.00 26 TYR A CA 3
ATOM 2067 C C . TYR A 1 26 ? 10.098 -3.140 -8.833 1.00 0.00 26 TYR A C 3
ATOM 2068 O O . TYR A 1 26 ? 11.077 -3.257 -9.567 1.00 0.00 26 TYR A O 3
ATOM 2086 N N . SER A 1 27 ? 9.655 -1.960 -8.396 1.00 0.00 27 SER A N 3
ATOM 2087 C CA . SER A 1 27 ? 10.245 -0.667 -8.737 1.00 0.00 27 SER A CA 3
ATOM 2088 C C . SER A 1 27 ? 10.830 0.020 -7.495 1.00 0.00 27 SER A C 3
ATOM 2089 O O . SER A 1 27 ? 11.242 1.180 -7.556 1.00 0.00 27 SER A O 3
ATOM 2097 N N . ASN A 1 28 ? 10.884 -0.695 -6.361 1.00 0.00 28 ASN A N 3
ATOM 2098 C CA . ASN A 1 28 ? 11.387 -0.241 -5.080 1.00 0.00 28 ASN A CA 3
ATOM 2099 C C . ASN A 1 28 ? 10.846 1.154 -4.773 1.00 0.00 28 ASN A C 3
ATOM 2100 O O . ASN A 1 28 ? 11.590 2.088 -4.492 1.00 0.00 28 ASN A O 3
ATOM 2111 N N . THR A 1 29 ? 9.532 1.320 -4.905 1.00 0.00 29 THR A N 3
ATOM 2112 C CA . THR A 1 29 ? 8.859 2.578 -4.641 1.00 0.00 29 THR A CA 3
ATOM 2113 C C . THR A 1 29 ? 7.398 2.281 -4.338 1.00 0.00 29 THR A C 3
ATOM 2114 O O . THR A 1 29 ? 6.990 1.118 -4.239 1.00 0.00 29 THR A O 3
ATOM 2125 N N . CYS A 1 30 ? 6.605 3.327 -4.151 1.00 0.00 30 CYS A N 3
ATOM 2126 C CA . CYS A 1 30 ? 5.213 3.211 -3.846 1.00 0.00 30 CYS A CA 3
ATOM 2127 C C . CYS A 1 30 ? 4.449 4.203 -4.724 1.00 0.00 30 CYS A C 3
ATOM 2128 O O . CYS A 1 30 ? 5.046 5.131 -5.272 1.00 0.00 30 CYS A O 3
ATOM 2135 N N . HIS A 1 31 ? 3.145 4.002 -4.884 1.00 0.00 31 HIS A N 3
ATOM 2136 C CA . HIS A 1 31 ? 2.276 4.847 -5.678 1.00 0.00 31 HIS A CA 3
ATOM 2137 C C . HIS A 1 31 ? 0.860 4.777 -5.108 1.00 0.00 31 HIS A C 3
ATOM 2138 O O . HIS A 1 31 ? 0.419 3.704 -4.678 1.00 0.00 31 HIS A O 3
ATOM 2152 N N . SER A 1 32 ? 0.142 5.900 -5.091 1.00 0.00 32 SER A N 3
ATOM 2153 C CA . SER A 1 32 ? -1.215 5.952 -4.574 1.00 0.00 32 SER A CA 3
ATOM 2154 C C . SER A 1 32 ? -2.157 5.079 -5.415 1.00 0.00 32 SER A C 3
ATOM 2155 O O . SER A 1 32 ? -2.030 5.025 -6.639 1.00 0.00 32 SER A O 3
ATOM 2163 N N . PHE A 1 33 ? -3.070 4.361 -4.757 1.00 0.00 33 PHE A N 3
ATOM 2164 C CA . PHE A 1 33 ? -4.077 3.457 -5.330 1.00 0.00 33 PHE A CA 3
ATOM 2165 C C . PHE A 1 33 ? -5.436 3.738 -4.678 1.00 0.00 33 PHE A C 3
ATOM 2166 O O . PHE A 1 33 ? -5.543 4.667 -3.870 1.00 0.00 33 PHE A O 3
ATOM 2183 N N . THR A 1 34 ? -6.496 3.010 -5.024 1.00 0.00 34 THR A N 3
ATOM 2184 C CA . THR A 1 34 ? -7.844 3.189 -4.447 1.00 0.00 34 THR A CA 3
ATOM 2185 C C . THR A 1 34 ? -8.143 2.084 -3.414 1.00 0.00 34 THR A C 3
ATOM 2186 O O . THR A 1 34 ? -7.985 0.904 -3.735 1.00 0.00 34 THR A O 3
ATOM 2197 N N . TYR A 1 35 ? -8.560 2.432 -2.184 1.00 0.00 35 TYR A N 3
ATOM 2198 C CA . TYR A 1 35 ? -8.865 1.475 -1.116 1.00 0.00 35 TYR A CA 3
ATOM 2199 C C . TYR A 1 35 ? -10.327 1.592 -0.660 1.00 0.00 35 TYR A C 3
ATOM 2200 O O . TYR A 1 35 ? -11.095 2.404 -1.179 1.00 0.00 35 TYR A O 3
ATOM 2218 N N . SER A 1 36 ? -10.737 0.754 0.287 1.00 0.00 36 SER A N 3
ATOM 2219 C CA . SER A 1 36 ? -12.048 0.684 0.919 1.00 0.00 36 SER A CA 3
ATOM 2220 C C . SER A 1 36 ? -11.760 0.296 2.366 1.00 0.00 36 SER A C 3
ATOM 2221 O O . SER A 1 36 ? -10.931 -0.581 2.587 1.00 0.00 36 SER A O 3
ATOM 2229 N N . GLY A 1 37 ? -12.396 0.940 3.344 1.00 0.00 37 GLY A N 3
ATOM 2230 C CA . GLY A 1 37 ? -12.193 0.682 4.766 1.00 0.00 37 GLY A CA 3
ATOM 2231 C C . GLY A 1 37 ? -12.303 -0.785 5.183 1.00 0.00 37 GLY A C 3
ATOM 2232 O O . GLY A 1 37 ? -11.493 -1.228 6.002 1.00 0.00 37 GLY A O 3
ATOM 2236 N N . CYS A 1 38 ? -13.299 -1.508 4.666 1.00 0.00 38 CYS A N 3
ATOM 2237 C CA . CYS A 1 38 ? -13.535 -2.921 4.963 1.00 0.00 38 CYS A CA 3
ATOM 2238 C C . CYS A 1 38 ? -12.456 -3.827 4.355 1.00 0.00 38 CYS A C 3
ATOM 2239 O O . CYS A 1 38 ? -11.605 -3.364 3.597 1.00 0.00 38 CYS A O 3
ATOM 2246 N N . GLY A 1 39 ? -12.556 -5.136 4.624 1.00 0.00 39 GLY A N 3
ATOM 2247 C CA . GLY A 1 39 ? -11.681 -6.205 4.154 1.00 0.00 39 GLY A CA 3
ATOM 2248 C C . GLY A 1 39 ? -10.247 -5.737 4.015 1.00 0.00 39 GLY A C 3
ATOM 2249 O O . GLY A 1 39 ? -9.580 -5.450 5.010 1.00 0.00 39 GLY A O 3
ATOM 2253 N N . GLY A 1 40 ? -9.787 -5.653 2.768 1.00 0.00 40 GLY A N 3
ATOM 2254 C CA . GLY A 1 40 ? -8.450 -5.207 2.455 1.00 0.00 40 GLY A CA 3
ATOM 2255 C C . GLY A 1 40 ? -7.370 -6.105 3.038 1.00 0.00 40 GLY A C 3
ATOM 2256 O O . GLY A 1 40 ? -7.632 -7.136 3.663 1.00 0.00 40 GLY A O 3
ATOM 2260 N N . ASN A 1 41 ? -6.132 -5.721 2.752 1.00 0.00 41 ASN A N 3
ATOM 2261 C CA . ASN A 1 41 ? -4.935 -6.399 3.230 1.00 0.00 41 ASN A CA 3
ATOM 2262 C C . ASN A 1 41 ? -3.970 -5.334 3.717 1.00 0.00 41 ASN A C 3
ATOM 2263 O O . ASN A 1 41 ? -4.074 -4.167 3.323 1.00 0.00 41 ASN A O 3
ATOM 2274 N N . ALA A 1 42 ? -2.959 -5.768 4.472 1.00 0.00 42 ALA A N 3
ATOM 2275 C CA . ALA A 1 42 ? -1.950 -4.900 5.061 1.00 0.00 42 ALA A CA 3
ATOM 2276 C C . ALA A 1 42 ? -1.171 -4.015 4.079 1.00 0.00 42 ALA A C 3
ATOM 2277 O O . ALA A 1 42 ? -0.479 -3.114 4.545 1.00 0.00 42 ALA A O 3
ATOM 2284 N N . ASN A 1 43 ? -1.267 -4.231 2.758 1.00 0.00 43 ASN A N 3
ATOM 2285 C CA . ASN A 1 43 ? -0.579 -3.396 1.771 1.00 0.00 43 ASN A CA 3
ATOM 2286 C C . ASN A 1 43 ? -1.129 -1.953 1.744 1.00 0.00 43 ASN A C 3
ATOM 2287 O O . ASN A 1 43 ? -0.647 -1.128 0.978 1.00 0.00 43 ASN A O 3
ATOM 2298 N N . ARG A 1 44 ? -2.196 -1.643 2.491 1.00 0.00 44 ARG A N 3
ATOM 2299 C CA . ARG A 1 44 ? -2.755 -0.294 2.559 1.00 0.00 44 ARG A CA 3
ATOM 2300 C C . ARG A 1 44 ? -1.920 0.488 3.566 1.00 0.00 44 ARG A C 3
ATOM 2301 O O . ARG A 1 44 ? -1.653 -0.012 4.660 1.00 0.00 44 ARG A O 3
ATOM 2322 N N . PHE A 1 45 ? -1.577 1.726 3.232 1.00 0.00 45 PHE A N 3
ATOM 2323 C CA . PHE A 1 45 ? -0.790 2.649 4.054 1.00 0.00 45 PHE A CA 3
ATOM 2324 C C . PHE A 1 45 ? -1.461 4.025 4.053 1.00 0.00 45 PHE A C 3
ATOM 2325 O O . PHE A 1 45 ? -2.516 4.210 3.443 1.00 0.00 45 PHE A O 3
ATOM 2342 N N . ARG A 1 46 ? -0.851 5.015 4.706 1.00 0.00 46 ARG A N 3
ATOM 2343 C CA . ARG A 1 46 ? -1.377 6.384 4.775 1.00 0.00 46 ARG A CA 3
ATOM 2344 C C . ARG A 1 46 ? -0.478 7.406 4.092 1.00 0.00 46 ARG A C 3
ATOM 2345 O O . ARG A 1 46 ? -0.908 8.540 3.901 1.00 0.00 46 ARG A O 3
ATOM 2366 N N . THR A 1 47 ? 0.766 7.063 3.768 1.00 0.00 47 THR A N 3
ATOM 2367 C CA . THR A 1 47 ? 1.675 7.974 3.094 1.00 0.00 47 THR A CA 3
ATOM 2368 C C . THR A 1 47 ? 2.826 7.217 2.459 1.00 0.00 47 THR A C 3
ATOM 2369 O O . THR A 1 47 ? 3.187 6.121 2.909 1.00 0.00 47 THR A O 3
ATOM 2380 N N . ILE A 1 48 ? 3.418 7.838 1.439 1.00 0.00 48 ILE A N 3
ATOM 2381 C CA . ILE A 1 48 ? 4.563 7.291 0.757 1.00 0.00 48 ILE A CA 3
ATOM 2382 C C . ILE A 1 48 ? 5.768 7.367 1.709 1.00 0.00 48 ILE A C 3
ATOM 2383 O O . ILE A 1 48 ? 6.664 6.538 1.639 1.00 0.00 48 ILE A O 3
ATOM 2399 N N . ASP A 1 49 ? 5.780 8.322 2.641 1.00 0.00 49 ASP A N 3
ATOM 2400 C CA . ASP A 1 49 ? 6.860 8.514 3.608 1.00 0.00 49 ASP A CA 3
ATOM 2401 C C . ASP A 1 49 ? 7.058 7.245 4.437 1.00 0.00 49 ASP A C 3
ATOM 2402 O O . ASP A 1 49 ? 8.186 6.842 4.700 1.00 0.00 49 ASP A O 3
ATOM 2411 N N . GLU A 1 50 ? 5.958 6.633 4.892 1.00 0.00 50 GLU A N 3
ATOM 2412 C CA . GLU A 1 50 ? 5.998 5.435 5.708 1.00 0.00 50 GLU A CA 3
ATOM 2413 C C . GLU A 1 50 ? 6.272 4.231 4.823 1.00 0.00 50 GLU A C 3
ATOM 2414 O O . GLU A 1 50 ? 7.112 3.408 5.175 1.00 0.00 50 GLU A O 3
ATOM 2426 N N . CYS A 1 51 ? 5.602 4.131 3.671 1.00 0.00 51 CYS A N 3
ATOM 2427 C CA . CYS A 1 51 ? 5.808 2.995 2.784 1.00 0.00 51 CYS A CA 3
ATOM 2428 C C . CYS A 1 51 ? 7.261 2.896 2.303 1.00 0.00 51 CYS A C 3
ATOM 2429 O O . CYS A 1 51 ? 7.793 1.794 2.171 1.00 0.00 51 CYS A O 3
ATOM 2436 N N . ASN A 1 52 ? 7.908 4.039 2.054 1.00 0.00 52 ASN A N 3
ATOM 2437 C CA . ASN A 1 52 ? 9.269 4.070 1.572 1.00 0.00 52 ASN A CA 3
ATOM 2438 C C . ASN A 1 52 ? 10.210 3.764 2.720 1.00 0.00 52 ASN A C 3
ATOM 2439 O O . ASN A 1 52 ? 10.857 2.725 2.700 1.00 0.00 52 ASN A O 3
ATOM 2450 N N . ARG A 1 53 ? 10.165 4.537 3.799 1.00 0.00 53 ARG A N 3
ATOM 2451 C CA . ARG A 1 53 ? 11.046 4.305 4.949 1.00 0.00 53 ARG A CA 3
ATOM 2452 C C . ARG A 1 53 ? 10.973 2.867 5.504 1.00 0.00 53 ARG A C 3
ATOM 2453 O O . ARG A 1 53 ? 11.969 2.357 6.029 1.00 0.00 53 ARG A O 3
ATOM 2474 N N . THR A 1 54 ? 9.828 2.188 5.362 1.00 0.00 54 THR A N 3
ATOM 2475 C CA . THR A 1 54 ? 9.622 0.837 5.861 1.00 0.00 54 THR A CA 3
ATOM 2476 C C . THR A 1 54 ? 9.808 -0.297 4.833 1.00 0.00 54 THR A C 3
ATOM 2477 O O . THR A 1 54 ? 10.042 -1.422 5.279 1.00 0.00 54 THR A O 3
ATOM 2488 N N . CYS A 1 55 ? 9.744 -0.063 3.510 1.00 0.00 55 CYS A N 3
ATOM 2489 C CA . CYS A 1 55 ? 9.891 -1.119 2.506 1.00 0.00 55 CYS A CA 3
ATOM 2490 C C . CYS A 1 55 ? 10.810 -0.756 1.338 1.00 0.00 55 CYS A C 3
ATOM 2491 O O . CYS A 1 55 ? 11.162 -1.629 0.552 1.00 0.00 55 CYS A O 3
ATOM 2498 N N . VAL A 1 56 ? 11.168 0.503 1.146 1.00 0.00 56 VAL A N 3
ATOM 2499 C CA . VAL A 1 56 ? 12.036 0.933 0.054 1.00 0.00 56 VAL A CA 3
ATOM 2500 C C . VAL A 1 56 ? 13.497 0.872 0.490 1.00 0.00 56 VAL A C 3
ATOM 2501 O O . VAL A 1 56 ? 14.072 1.867 0.931 1.00 0.00 56 VAL A O 3
ATOM 2514 N N . GLY A 1 57 ? 14.114 -0.296 0.301 1.00 0.00 57 GLY A N 3
ATOM 2515 C CA . GLY A 1 57 ? 15.516 -0.468 0.641 1.00 0.00 57 GLY A CA 3
ATOM 2516 C C . GLY A 1 57 ? 15.652 -1.058 2.015 1.00 0.00 57 GLY A C 3
ATOM 2517 O O . GLY A 1 57 ? 15.380 -2.274 2.128 1.00 0.00 57 GLY A O 3
ATOM 2521 N N . ARG A 1 1 ? 12.289 -5.488 2.439 1.00 0.00 1 ARG A N 4
ATOM 2522 C CA . ARG A 1 1 ? 10.857 -5.215 2.312 1.00 0.00 1 ARG A CA 4
ATOM 2523 C C . ARG A 1 1 ? 10.063 -6.309 3.032 1.00 0.00 1 ARG A C 4
ATOM 2524 O O . ARG A 1 1 ? 10.285 -7.492 2.771 1.00 0.00 1 ARG A O 4
ATOM 2545 N N . PRO A 1 2 ? 9.196 -5.950 3.991 1.00 0.00 2 PRO A N 4
ATOM 2546 C CA . PRO A 1 2 ? 8.409 -6.903 4.758 1.00 0.00 2 PRO A CA 4
ATOM 2547 C C . PRO A 1 2 ? 7.319 -7.542 3.899 1.00 0.00 2 PRO A C 4
ATOM 2548 O O . PRO A 1 2 ? 6.648 -6.870 3.112 1.00 0.00 2 PRO A O 4
ATOM 2559 N N . ARG A 1 3 ? 7.078 -8.836 4.106 1.00 0.00 3 ARG A N 4
ATOM 2560 C CA . ARG A 1 3 ? 6.102 -9.658 3.383 1.00 0.00 3 ARG A CA 4
ATOM 2561 C C . ARG A 1 3 ? 4.645 -9.197 3.475 1.00 0.00 3 ARG A C 4
ATOM 2562 O O . ARG A 1 3 ? 3.772 -9.806 2.864 1.00 0.00 3 ARG A O 4
ATOM 2583 N N . PHE A 1 4 ? 4.335 -8.179 4.277 1.00 0.00 4 PHE A N 4
ATOM 2584 C CA . PHE A 1 4 ? 2.974 -7.664 4.386 1.00 0.00 4 PHE A CA 4
ATOM 2585 C C . PHE A 1 4 ? 2.772 -6.512 3.393 1.00 0.00 4 PHE A C 4
ATOM 2586 O O . PHE A 1 4 ? 1.647 -6.210 3.002 1.00 0.00 4 PHE A O 4
ATOM 2603 N N . CYS A 1 5 ? 3.859 -5.855 2.973 1.00 0.00 5 CYS A N 4
ATOM 2604 C CA . CYS A 1 5 ? 3.827 -4.740 2.043 1.00 0.00 5 CYS A CA 4
ATOM 2605 C C . CYS A 1 5 ? 3.597 -5.203 0.603 1.00 0.00 5 CYS A C 4
ATOM 2606 O O . CYS A 1 5 ? 3.211 -4.403 -0.252 1.00 0.00 5 CYS A O 4
ATOM 2613 N N . GLU A 1 6 ? 3.806 -6.493 0.345 1.00 0.00 6 GLU A N 4
ATOM 2614 C CA . GLU A 1 6 ? 3.674 -7.117 -0.971 1.00 0.00 6 GLU A CA 4
ATOM 2615 C C . GLU A 1 6 ? 2.335 -7.836 -1.179 1.00 0.00 6 GLU A C 4
ATOM 2616 O O . GLU A 1 6 ? 2.249 -8.735 -2.014 1.00 0.00 6 GLU A O 4
ATOM 2628 N N . LEU A 1 7 ? 1.305 -7.538 -0.381 1.00 0.00 7 LEU A N 4
ATOM 2629 C CA . LEU A 1 7 ? 0.011 -8.198 -0.535 1.00 0.00 7 LEU A CA 4
ATOM 2630 C C . LEU A 1 7 ? -0.819 -7.452 -1.580 1.00 0.00 7 LEU A C 4
ATOM 2631 O O . LEU A 1 7 ? -0.406 -6.403 -2.084 1.00 0.00 7 LEU A O 4
ATOM 2647 N N . ALA A 1 8 ? -1.969 -8.014 -1.935 1.00 0.00 8 ALA A N 4
ATOM 2648 C CA . ALA A 1 8 ? -2.887 -7.461 -2.919 1.00 0.00 8 ALA A CA 4
ATOM 2649 C C . ALA A 1 8 ? -3.992 -6.735 -2.161 1.00 0.00 8 ALA A C 4
ATOM 2650 O O . ALA A 1 8 ? -4.704 -7.385 -1.391 1.00 0.00 8 ALA A O 4
ATOM 2657 N N . PRO A 1 9 ? -4.185 -5.425 -2.347 1.00 0.00 9 PRO A N 4
ATOM 2658 C CA . PRO A 1 9 ? -5.216 -4.697 -1.623 1.00 0.00 9 PRO A CA 4
ATOM 2659 C C . PRO A 1 9 ? -6.627 -5.147 -2.017 1.00 0.00 9 PRO A C 4
ATOM 2660 O O . PRO A 1 9 ? -7.137 -4.734 -3.055 1.00 0.00 9 PRO A O 4
ATOM 2671 N N . SER A 1 10 ? -7.290 -5.920 -1.151 1.00 0.00 10 SER A N 4
ATOM 2672 C CA . SER A 1 10 ? -8.644 -6.438 -1.359 1.00 0.00 10 SER A CA 4
ATOM 2673 C C . SER A 1 10 ? -9.712 -5.336 -1.177 1.00 0.00 10 SER A C 4
ATOM 2674 O O . SER A 1 10 ? -10.615 -5.443 -0.343 1.00 0.00 10 SER A O 4
ATOM 2682 N N . ALA A 1 11 ? -9.603 -4.238 -1.926 1.00 0.00 11 ALA A N 4
ATOM 2683 C CA . ALA A 1 11 ? -10.504 -3.095 -1.871 1.00 0.00 11 ALA A CA 4
ATOM 2684 C C . ALA A 1 11 ? -11.907 -3.369 -2.428 1.00 0.00 11 ALA A C 4
ATOM 2685 O O . ALA A 1 11 ? -12.789 -2.534 -2.241 1.00 0.00 11 ALA A O 4
ATOM 2692 N N . GLY A 1 12 ? -12.149 -4.494 -3.105 1.00 0.00 12 GLY A N 4
ATOM 2693 C CA . GLY A 1 12 ? -13.459 -4.812 -3.668 1.00 0.00 12 GLY A CA 4
ATOM 2694 C C . GLY A 1 12 ? -14.456 -5.326 -2.630 1.00 0.00 12 GLY A C 4
ATOM 2695 O O . GLY A 1 12 ? -15.659 -5.373 -2.903 1.00 0.00 12 GLY A O 4
ATOM 2699 N N . SER A 1 13 ? -13.973 -5.674 -1.435 1.00 0.00 13 SER A N 4
ATOM 2700 C CA . SER A 1 13 ? -14.762 -6.204 -0.333 1.00 0.00 13 SER A CA 4
ATOM 2701 C C . SER A 1 13 ? -15.902 -5.286 0.112 1.00 0.00 13 SER A C 4
ATOM 2702 O O . SER A 1 13 ? -16.952 -5.784 0.526 1.00 0.00 13 SER A O 4
ATOM 2710 N N . CYS A 1 14 ? -15.718 -3.970 0.045 1.00 0.00 14 CYS A N 4
ATOM 2711 C CA . CYS A 1 14 ? -16.703 -2.975 0.440 1.00 0.00 14 CYS A CA 4
ATOM 2712 C C . CYS A 1 14 ? -16.679 -1.828 -0.551 1.00 0.00 14 CYS A C 4
ATOM 2713 O O . CYS A 1 14 ? -15.725 -1.702 -1.322 1.00 0.00 14 CYS A O 4
ATOM 2720 N N . PHE A 1 15 ? -17.695 -0.970 -0.495 1.00 0.00 15 PHE A N 4
ATOM 2721 C CA . PHE A 1 15 ? -17.782 0.192 -1.352 1.00 0.00 15 PHE A CA 4
ATOM 2722 C C . PHE A 1 15 ? -17.719 1.414 -0.447 1.00 0.00 15 PHE A C 4
ATOM 2723 O O . PHE A 1 15 ? -18.645 1.718 0.304 1.00 0.00 15 PHE A O 4
ATOM 2740 N N . ALA A 1 16 ? -16.567 2.064 -0.501 1.00 0.00 16 ALA A N 4
ATOM 2741 C CA . ALA A 1 16 ? -16.184 3.275 0.187 1.00 0.00 16 ALA A CA 4
ATOM 2742 C C . ALA A 1 16 ? -15.191 3.972 -0.748 1.00 0.00 16 ALA A C 4
ATOM 2743 O O . ALA A 1 16 ? -14.764 3.375 -1.745 1.00 0.00 16 ALA A O 4
ATOM 2750 N N . PHE A 1 17 ? -14.791 5.201 -0.433 1.00 0.00 17 PHE A N 4
ATOM 2751 C CA . PHE A 1 17 ? -13.834 5.938 -1.238 1.00 0.00 17 PHE A CA 4
ATOM 2752 C C . PHE A 1 17 ? -12.770 6.526 -0.321 1.00 0.00 17 PHE A C 4
ATOM 2753 O O . PHE A 1 17 ? -12.981 7.568 0.309 1.00 0.00 17 PHE A O 4
ATOM 2770 N N . VAL A 1 18 ? -11.635 5.837 -0.215 1.00 0.00 18 VAL A N 4
ATOM 2771 C CA . VAL A 1 18 ? -10.513 6.245 0.608 1.00 0.00 18 VAL A CA 4
ATOM 2772 C C . VAL A 1 18 ? -9.237 6.011 -0.197 1.00 0.00 18 VAL A C 4
ATOM 2773 O O . VAL A 1 18 ? -8.805 4.862 -0.303 1.00 0.00 18 VAL A O 4
ATOM 2786 N N . PRO A 1 19 ? -8.645 7.042 -0.825 1.00 0.00 19 PRO A N 4
ATOM 2787 C CA . PRO A 1 19 ? -7.417 6.840 -1.568 1.00 0.00 19 PRO A CA 4
ATOM 2788 C C . PRO A 1 19 ? -6.340 6.519 -0.543 1.00 0.00 19 PRO A C 4
ATOM 2789 O O . PRO A 1 19 ? -6.156 7.268 0.421 1.00 0.00 19 PRO A O 4
ATOM 2800 N N . SER A 1 20 ? -5.673 5.388 -0.708 1.00 0.00 20 SER A N 4
ATOM 2801 C CA . SER A 1 20 ? -4.602 4.937 0.157 1.00 0.00 20 SER A CA 4
ATOM 2802 C C . SER A 1 20 ? -3.338 4.698 -0.719 1.00 0.00 20 SER A C 4
ATOM 2803 O O . SER A 1 20 ? -3.321 5.098 -1.886 1.00 0.00 20 SER A O 4
ATOM 2811 N N . TYR A 1 21 ? -2.233 4.161 -0.197 1.00 0.00 21 TYR A N 4
ATOM 2812 C CA . TYR A 1 21 ? -0.974 3.972 -0.938 1.00 0.00 21 TYR A CA 4
ATOM 2813 C C . TYR A 1 21 ? -0.540 2.510 -1.161 1.00 0.00 21 TYR A C 4
ATOM 2814 O O . TYR A 1 21 ? -0.611 1.698 -0.236 1.00 0.00 21 TYR A O 4
ATOM 2832 N N . TYR A 1 22 ? -0.082 2.187 -2.387 1.00 0.00 22 TYR A N 4
ATOM 2833 C CA . TYR A 1 22 ? 0.377 0.898 -2.924 1.00 0.00 22 TYR A CA 4
ATOM 2834 C C . TYR A 1 22 ? 1.896 0.810 -3.030 1.00 0.00 22 TYR A C 4
ATOM 2835 O O . TYR A 1 22 ? 2.516 1.710 -3.592 1.00 0.00 22 TYR A O 4
ATOM 2853 N N . TYR A 1 23 ? 2.518 -0.260 -2.561 1.00 0.00 23 TYR A N 4
ATOM 2854 C CA . TYR A 1 23 ? 3.968 -0.415 -2.637 1.00 0.00 23 TYR A CA 4
ATOM 2855 C C . TYR A 1 23 ? 4.346 -1.210 -3.878 1.00 0.00 23 TYR A C 4
ATOM 2856 O O . TYR A 1 23 ? 3.701 -2.222 -4.137 1.00 0.00 23 TYR A O 4
ATOM 2874 N N . ASN A 1 24 ? 5.360 -0.808 -4.645 1.00 0.00 24 ASN A N 4
ATOM 2875 C CA . ASN A 1 24 ? 5.784 -1.563 -5.821 1.00 0.00 24 ASN A CA 4
ATOM 2876 C C . ASN A 1 24 ? 7.261 -1.888 -5.668 1.00 0.00 24 ASN A C 4
ATOM 2877 O O . ASN A 1 24 ? 8.116 -1.139 -6.151 1.00 0.00 24 ASN A O 4
ATOM 2888 N N . GLN A 1 25 ? 7.569 -3.010 -5.005 1.00 0.00 25 GLN A N 4
ATOM 2889 C CA . GLN A 1 25 ? 8.940 -3.466 -4.793 1.00 0.00 25 GLN A CA 4
ATOM 2890 C C . GLN A 1 25 ? 9.685 -3.609 -6.124 1.00 0.00 25 GLN A C 4
ATOM 2891 O O . GLN A 1 25 ? 10.885 -3.347 -6.156 1.00 0.00 25 GLN A O 4
ATOM 2905 N N . TYR A 1 26 ? 8.986 -3.921 -7.225 1.00 0.00 26 TYR A N 4
ATOM 2906 C CA . TYR A 1 26 ? 9.583 -4.052 -8.551 1.00 0.00 26 TYR A CA 4
ATOM 2907 C C . TYR A 1 26 ? 10.350 -2.779 -8.929 1.00 0.00 26 TYR A C 4
ATOM 2908 O O . TYR A 1 26 ? 11.387 -2.862 -9.586 1.00 0.00 26 TYR A O 4
ATOM 2926 N N . SER A 1 27 ? 9.850 -1.618 -8.489 1.00 0.00 27 SER A N 4
ATOM 2927 C CA . SER A 1 27 ? 10.411 -0.305 -8.754 1.00 0.00 27 SER A CA 4
ATOM 2928 C C . SER A 1 27 ? 10.978 0.361 -7.491 1.00 0.00 27 SER A C 4
ATOM 2929 O O . SER A 1 27 ? 11.351 1.529 -7.545 1.00 0.00 27 SER A O 4
ATOM 2937 N N . ASN A 1 28 ? 11.058 -0.344 -6.355 1.00 0.00 28 ASN A N 4
ATOM 2938 C CA . ASN A 1 28 ? 11.584 0.157 -5.084 1.00 0.00 28 ASN A CA 4
ATOM 2939 C C . ASN A 1 28 ? 10.949 1.500 -4.680 1.00 0.00 28 ASN A C 4
ATOM 2940 O O . ASN A 1 28 ? 11.617 2.380 -4.141 1.00 0.00 28 ASN A O 4
ATOM 2951 N N . THR A 1 29 ? 9.658 1.697 -4.958 1.00 0.00 29 THR A N 4
ATOM 2952 C CA . THR A 1 29 ? 8.941 2.923 -4.617 1.00 0.00 29 THR A CA 4
ATOM 2953 C C . THR A 1 29 ? 7.494 2.564 -4.252 1.00 0.00 29 THR A C 4
ATOM 2954 O O . THR A 1 29 ? 7.164 1.382 -4.088 1.00 0.00 29 THR A O 4
ATOM 2965 N N . CYS A 1 30 ? 6.632 3.563 -4.056 1.00 0.00 30 CYS A N 4
ATOM 2966 C CA . CYS A 1 30 ? 5.248 3.390 -3.701 1.00 0.00 30 CYS A CA 4
ATOM 2967 C C . CYS A 1 30 ? 4.445 4.431 -4.487 1.00 0.00 30 CYS A C 4
ATOM 2968 O O . CYS A 1 30 ? 4.992 5.476 -4.849 1.00 0.00 30 CYS A O 4
ATOM 2975 N N . HIS A 1 31 ? 3.159 4.177 -4.739 1.00 0.00 31 HIS A N 4
ATOM 2976 C CA . HIS A 1 31 ? 2.281 5.046 -5.491 1.00 0.00 31 HIS A CA 4
ATOM 2977 C C . HIS A 1 31 ? 0.855 5.016 -4.941 1.00 0.00 31 HIS A C 4
ATOM 2978 O O . HIS A 1 31 ? 0.377 3.948 -4.549 1.00 0.00 31 HIS A O 4
ATOM 2992 N N . SER A 1 32 ? 0.153 6.152 -4.918 1.00 0.00 32 SER A N 4
ATOM 2993 C CA . SER A 1 32 ? -1.218 6.191 -4.416 1.00 0.00 32 SER A CA 4
ATOM 2994 C C . SER A 1 32 ? -2.155 5.390 -5.331 1.00 0.00 32 SER A C 4
ATOM 2995 O O . SER A 1 32 ? -1.982 5.370 -6.555 1.00 0.00 32 SER A O 4
ATOM 3003 N N . PHE A 1 33 ? -3.125 4.690 -4.741 1.00 0.00 33 PHE A N 4
ATOM 3004 C CA . PHE A 1 33 ? -4.133 3.865 -5.403 1.00 0.00 33 PHE A CA 4
ATOM 3005 C C . PHE A 1 33 ? -5.452 3.966 -4.616 1.00 0.00 33 PHE A C 4
ATOM 3006 O O . PHE A 1 33 ? -5.554 4.715 -3.643 1.00 0.00 33 PHE A O 4
ATOM 3023 N N . THR A 1 34 ? -6.491 3.258 -5.036 1.00 0.00 34 THR A N 4
ATOM 3024 C CA . THR A 1 34 ? -7.812 3.291 -4.391 1.00 0.00 34 THR A CA 4
ATOM 3025 C C . THR A 1 34 ? -8.040 2.198 -3.335 1.00 0.00 34 THR A C 4
ATOM 3026 O O . THR A 1 34 ? -7.816 1.021 -3.620 1.00 0.00 34 THR A O 4
ATOM 3037 N N . TYR A 1 35 ? -8.514 2.545 -2.131 1.00 0.00 35 TYR A N 4
ATOM 3038 C CA . TYR A 1 35 ? -8.806 1.552 -1.078 1.00 0.00 35 TYR A CA 4
ATOM 3039 C C . TYR A 1 35 ? -10.279 1.639 -0.654 1.00 0.00 35 TYR A C 4
ATOM 3040 O O . TYR A 1 35 ? -11.035 2.440 -1.211 1.00 0.00 35 TYR A O 4
ATOM 3058 N N . SER A 1 36 ? -10.712 0.806 0.295 1.00 0.00 36 SER A N 4
ATOM 3059 C CA . SER A 1 36 ? -12.084 0.779 0.787 1.00 0.00 36 SER A CA 4
ATOM 3060 C C . SER A 1 36 ? -12.108 0.572 2.309 1.00 0.00 36 SER A C 4
ATOM 3061 O O . SER A 1 36 ? -11.057 0.435 2.933 1.00 0.00 36 SER A O 4
ATOM 3069 N N . GLY A 1 37 ? -13.303 0.555 2.898 1.00 0.00 37 GLY A N 4
ATOM 3070 C CA . GLY A 1 37 ? -13.521 0.398 4.326 1.00 0.00 37 GLY A CA 4
ATOM 3071 C C . GLY A 1 37 ? -13.201 -1.005 4.826 1.00 0.00 37 GLY A C 4
ATOM 3072 O O . GLY A 1 37 ? -12.171 -1.215 5.473 1.00 0.00 37 GLY A O 4
ATOM 3076 N N . CYS A 1 38 ? -14.104 -1.964 4.601 1.00 0.00 38 CYS A N 4
ATOM 3077 C CA . CYS A 1 38 ? -13.879 -3.334 5.046 1.00 0.00 38 CYS A CA 4
ATOM 3078 C C . CYS A 1 38 ? -12.968 -4.088 4.074 1.00 0.00 38 CYS A C 4
ATOM 3079 O O . CYS A 1 38 ? -12.683 -3.625 2.966 1.00 0.00 38 CYS A O 4
ATOM 3086 N N . GLY A 1 39 ? -12.561 -5.294 4.473 1.00 0.00 39 GLY A N 4
ATOM 3087 C CA . GLY A 1 39 ? -11.691 -6.146 3.686 1.00 0.00 39 GLY A CA 4
ATOM 3088 C C . GLY A 1 39 ? -10.313 -5.516 3.586 1.00 0.00 39 GLY A C 4
ATOM 3089 O O . GLY A 1 39 ? -9.729 -5.156 4.613 1.00 0.00 39 GLY A O 4
ATOM 3093 N N . GLY A 1 40 ? -9.783 -5.400 2.368 1.00 0.00 40 GLY A N 4
ATOM 3094 C CA . GLY A 1 40 ? -8.467 -4.837 2.117 1.00 0.00 40 GLY A CA 4
ATOM 3095 C C . GLY A 1 40 ? -7.377 -5.764 2.664 1.00 0.00 40 GLY A C 4
ATOM 3096 O O . GLY A 1 40 ? -7.682 -6.796 3.264 1.00 0.00 40 GLY A O 4
ATOM 3100 N N . ASN A 1 41 ? -6.100 -5.486 2.395 1.00 0.00 41 ASN A N 4
ATOM 3101 C CA . ASN A 1 41 ? -4.969 -6.287 2.896 1.00 0.00 41 ASN A CA 4
ATOM 3102 C C . ASN A 1 41 ? -3.959 -5.362 3.572 1.00 0.00 41 ASN A C 4
ATOM 3103 O O . ASN A 1 41 ? -4.027 -4.136 3.404 1.00 0.00 41 ASN A O 4
ATOM 3114 N N . ALA A 1 42 ? -2.987 -5.966 4.266 1.00 0.00 42 ALA A N 4
ATOM 3115 C CA . ALA A 1 42 ? -1.933 -5.276 5.003 1.00 0.00 42 ALA A CA 4
ATOM 3116 C C . ALA A 1 42 ? -1.042 -4.404 4.125 1.00 0.00 42 ALA A C 4
ATOM 3117 O O . ALA A 1 42 ? -0.341 -3.546 4.657 1.00 0.00 42 ALA A O 4
ATOM 3124 N N . ASN A 1 43 ? -1.043 -4.592 2.799 1.00 0.00 43 ASN A N 4
ATOM 3125 C CA . ASN A 1 43 ? -0.212 -3.766 1.932 1.00 0.00 43 ASN A CA 4
ATOM 3126 C C . ASN A 1 43 ? -0.668 -2.298 1.916 1.00 0.00 43 ASN A C 4
ATOM 3127 O O . ASN A 1 43 ? 0.042 -1.462 1.361 1.00 0.00 43 ASN A O 4
ATOM 3138 N N . ARG A 1 44 ? -1.787 -1.946 2.550 1.00 0.00 44 ARG A N 4
ATOM 3139 C CA . ARG A 1 44 ? -2.293 -0.589 2.566 1.00 0.00 44 ARG A CA 4
ATOM 3140 C C . ARG A 1 44 ? -1.438 0.327 3.431 1.00 0.00 44 ARG A C 4
ATOM 3141 O O . ARG A 1 44 ? -1.048 -0.047 4.540 1.00 0.00 44 ARG A O 4
ATOM 3162 N N . PHE A 1 45 ? -1.218 1.543 2.936 1.00 0.00 45 PHE A N 4
ATOM 3163 C CA . PHE A 1 45 ? -0.474 2.599 3.603 1.00 0.00 45 PHE A CA 4
ATOM 3164 C C . PHE A 1 45 ? -1.255 3.896 3.497 1.00 0.00 45 PHE A C 4
ATOM 3165 O O . PHE A 1 45 ? -2.125 4.049 2.640 1.00 0.00 45 PHE A O 4
ATOM 3182 N N . ARG A 1 46 ? -0.923 4.852 4.362 1.00 0.00 46 ARG A N 4
ATOM 3183 C CA . ARG A 1 46 ? -1.559 6.160 4.401 1.00 0.00 46 ARG A CA 4
ATOM 3184 C C . ARG A 1 46 ? -0.697 7.185 3.683 1.00 0.00 46 ARG A C 4
ATOM 3185 O O . ARG A 1 46 ? -1.193 8.261 3.362 1.00 0.00 46 ARG A O 4
ATOM 3206 N N . THR A 1 47 ? 0.586 6.895 3.461 1.00 0.00 47 THR A N 4
ATOM 3207 C CA . THR A 1 47 ? 1.492 7.781 2.767 1.00 0.00 47 THR A CA 4
ATOM 3208 C C . THR A 1 47 ? 2.695 7.001 2.254 1.00 0.00 47 THR A C 4
ATOM 3209 O O . THR A 1 47 ? 3.016 5.923 2.769 1.00 0.00 47 THR A O 4
ATOM 3220 N N . ILE A 1 48 ? 3.348 7.567 1.243 1.00 0.00 48 ILE A N 4
ATOM 3221 C CA . ILE A 1 48 ? 4.544 7.011 0.644 1.00 0.00 48 ILE A CA 4
ATOM 3222 C C . ILE A 1 48 ? 5.689 7.160 1.648 1.00 0.00 48 ILE A C 4
ATOM 3223 O O . ILE A 1 48 ? 6.589 6.333 1.643 1.00 0.00 48 ILE A O 4
ATOM 3239 N N . ASP A 1 49 ? 5.666 8.172 2.520 1.00 0.00 49 ASP A N 4
ATOM 3240 C CA . ASP A 1 49 ? 6.728 8.393 3.501 1.00 0.00 49 ASP A CA 4
ATOM 3241 C C . ASP A 1 49 ? 6.848 7.212 4.459 1.00 0.00 49 ASP A C 4
ATOM 3242 O O . ASP A 1 49 ? 7.946 6.874 4.890 1.00 0.00 49 ASP A O 4
ATOM 3251 N N . GLU A 1 50 ? 5.719 6.580 4.795 1.00 0.00 50 GLU A N 4
ATOM 3252 C CA . GLU A 1 50 ? 5.694 5.434 5.685 1.00 0.00 50 GLU A CA 4
ATOM 3253 C C . GLU A 1 50 ? 5.977 4.186 4.858 1.00 0.00 50 GLU A C 4
ATOM 3254 O O . GLU A 1 50 ? 6.764 3.335 5.258 1.00 0.00 50 GLU A O 4
ATOM 3266 N N . CYS A 1 51 ? 5.355 4.081 3.680 1.00 0.00 51 CYS A N 4
ATOM 3267 C CA . CYS A 1 51 ? 5.560 2.929 2.826 1.00 0.00 51 CYS A CA 4
ATOM 3268 C C . CYS A 1 51 ? 7.038 2.753 2.474 1.00 0.00 51 CYS A C 4
ATOM 3269 O O . CYS A 1 51 ? 7.561 1.641 2.482 1.00 0.00 51 CYS A O 4
ATOM 3276 N N . ASN A 1 52 ? 7.712 3.850 2.132 1.00 0.00 52 ASN A N 4
ATOM 3277 C CA . ASN A 1 52 ? 9.105 3.800 1.752 1.00 0.00 52 ASN A CA 4
ATOM 3278 C C . ASN A 1 52 ? 9.939 3.438 2.960 1.00 0.00 52 ASN A C 4
ATOM 3279 O O . ASN A 1 52 ? 10.569 2.386 2.959 1.00 0.00 52 ASN A O 4
ATOM 3290 N N . ARG A 1 53 ? 9.814 4.197 4.045 1.00 0.00 53 ARG A N 4
ATOM 3291 C CA . ARG A 1 53 ? 10.602 3.918 5.245 1.00 0.00 53 ARG A CA 4
ATOM 3292 C C . ARG A 1 53 ? 10.427 2.506 5.801 1.00 0.00 53 ARG A C 4
ATOM 3293 O O . ARG A 1 53 ? 11.370 1.950 6.362 1.00 0.00 53 ARG A O 4
ATOM 3314 N N . THR A 1 54 ? 9.261 1.889 5.624 1.00 0.00 54 THR A N 4
ATOM 3315 C CA . THR A 1 54 ? 8.994 0.555 6.131 1.00 0.00 54 THR A CA 4
ATOM 3316 C C . THR A 1 54 ? 9.202 -0.549 5.080 1.00 0.00 54 THR A C 4
ATOM 3317 O O . THR A 1 54 ? 9.298 -1.708 5.490 1.00 0.00 54 THR A O 4
ATOM 3328 N N . CYS A 1 55 ? 9.321 -0.254 3.775 1.00 0.00 55 CYS A N 4
ATOM 3329 C CA . CYS A 1 55 ? 9.490 -1.288 2.755 1.00 0.00 55 CYS A CA 4
ATOM 3330 C C . CYS A 1 55 ? 10.627 -1.040 1.772 1.00 0.00 55 CYS A C 4
ATOM 3331 O O . CYS A 1 55 ? 11.302 -2.008 1.441 1.00 0.00 55 CYS A O 4
ATOM 3338 N N . VAL A 1 56 ? 10.799 0.178 1.257 1.00 0.00 56 VAL A N 4
ATOM 3339 C CA . VAL A 1 56 ? 11.843 0.557 0.304 1.00 0.00 56 VAL A CA 4
ATOM 3340 C C . VAL A 1 56 ? 13.210 0.339 0.965 1.00 0.00 56 VAL A C 4
ATOM 3341 O O . VAL A 1 56 ? 13.736 1.199 1.674 1.00 0.00 56 VAL A O 4
ATOM 3354 N N . GLY A 1 57 ? 13.776 -0.850 0.753 1.00 0.00 57 GLY A N 4
ATOM 3355 C CA . GLY A 1 57 ? 15.063 -1.235 1.305 1.00 0.00 57 GLY A CA 4
ATOM 3356 C C . GLY A 1 57 ? 16.168 -0.911 0.327 1.00 0.00 57 GLY A C 4
ATOM 3357 O O . GLY A 1 57 ? 15.917 -0.927 -0.895 1.00 0.00 57 GLY A O 4
ATOM 3361 N N . ARG A 1 1 ? 12.508 -5.718 2.658 1.00 0.00 1 ARG A N 5
ATOM 3362 C CA . ARG A 1 1 ? 11.081 -5.417 2.418 1.00 0.00 1 ARG A CA 5
ATOM 3363 C C . ARG A 1 1 ? 10.221 -6.437 3.194 1.00 0.00 1 ARG A C 5
ATOM 3364 O O . ARG A 1 1 ? 10.397 -7.642 3.015 1.00 0.00 1 ARG A O 5
ATOM 3385 N N . PRO A 1 2 ? 9.314 -6.021 4.092 1.00 0.00 2 PRO A N 5
ATOM 3386 C CA . PRO A 1 2 ? 8.495 -6.942 4.868 1.00 0.00 2 PRO A CA 5
ATOM 3387 C C . PRO A 1 2 ? 7.397 -7.559 4.002 1.00 0.00 2 PRO A C 5
ATOM 3388 O O . PRO A 1 2 ? 6.709 -6.870 3.243 1.00 0.00 2 PRO A O 5
ATOM 3399 N N . ARG A 1 3 ? 7.158 -8.857 4.179 1.00 0.00 3 ARG A N 5
ATOM 3400 C CA . ARG A 1 3 ? 6.164 -9.618 3.417 1.00 0.00 3 ARG A CA 5
ATOM 3401 C C . ARG A 1 3 ? 4.704 -9.175 3.571 1.00 0.00 3 ARG A C 5
ATOM 3402 O O . ARG A 1 3 ? 3.818 -9.747 2.940 1.00 0.00 3 ARG A O 5
ATOM 3423 N N . PHE A 1 4 ? 4.400 -8.227 4.456 1.00 0.00 4 PHE A N 5
ATOM 3424 C CA . PHE A 1 4 ? 3.033 -7.743 4.614 1.00 0.00 4 PHE A CA 5
ATOM 3425 C C . PHE A 1 4 ? 2.767 -6.582 3.648 1.00 0.00 4 PHE A C 5
ATOM 3426 O O . PHE A 1 4 ? 1.618 -6.256 3.358 1.00 0.00 4 PHE A O 5
ATOM 3443 N N . CYS A 1 5 ? 3.827 -5.937 3.164 1.00 0.00 5 CYS A N 5
ATOM 3444 C CA . CYS A 1 5 ? 3.772 -4.807 2.257 1.00 0.00 5 CYS A CA 5
ATOM 3445 C C . CYS A 1 5 ? 3.546 -5.260 0.822 1.00 0.00 5 CYS A C 5
ATOM 3446 O O . CYS A 1 5 ? 3.033 -4.507 0.008 1.00 0.00 5 CYS A O 5
ATOM 3453 N N . GLU A 1 6 ? 3.892 -6.508 0.513 1.00 0.00 6 GLU A N 5
ATOM 3454 C CA . GLU A 1 6 ? 3.763 -7.067 -0.832 1.00 0.00 6 GLU A CA 5
ATOM 3455 C C . GLU A 1 6 ? 2.423 -7.772 -1.066 1.00 0.00 6 GLU A C 5
ATOM 3456 O O . GLU A 1 6 ? 2.267 -8.496 -2.054 1.00 0.00 6 GLU A O 5
ATOM 3468 N N . LEU A 1 7 ? 1.458 -7.606 -0.156 1.00 0.00 7 LEU A N 5
ATOM 3469 C CA . LEU A 1 7 ? 0.140 -8.222 -0.266 1.00 0.00 7 LEU A CA 5
ATOM 3470 C C . LEU A 1 7 ? -0.724 -7.467 -1.279 1.00 0.00 7 LEU A C 5
ATOM 3471 O O . LEU A 1 7 ? -0.362 -6.389 -1.758 1.00 0.00 7 LEU A O 5
ATOM 3487 N N . ALA A 1 8 ? -1.857 -8.059 -1.642 1.00 0.00 8 ALA A N 5
ATOM 3488 C CA . ALA A 1 8 ? -2.805 -7.482 -2.580 1.00 0.00 8 ALA A CA 5
ATOM 3489 C C . ALA A 1 8 ? -3.932 -6.844 -1.758 1.00 0.00 8 ALA A C 5
ATOM 3490 O O . ALA A 1 8 ? -4.586 -7.555 -0.988 1.00 0.00 8 ALA A O 5
ATOM 3497 N N . PRO A 1 9 ? -4.147 -5.523 -1.825 1.00 0.00 9 PRO A N 5
ATOM 3498 C CA . PRO A 1 9 ? -5.199 -4.865 -1.079 1.00 0.00 9 PRO A CA 5
ATOM 3499 C C . PRO A 1 9 ? -6.539 -5.158 -1.763 1.00 0.00 9 PRO A C 5
ATOM 3500 O O . PRO A 1 9 ? -6.851 -4.569 -2.794 1.00 0.00 9 PRO A O 5
ATOM 3511 N N . SER A 1 10 ? -7.324 -6.061 -1.174 1.00 0.00 10 SER A N 5
ATOM 3512 C CA . SER A 1 10 ? -8.640 -6.491 -1.642 1.00 0.00 10 SER A CA 5
ATOM 3513 C C . SER A 1 10 ? -9.674 -5.364 -1.486 1.00 0.00 10 SER A C 5
ATOM 3514 O O . SER A 1 10 ? -10.588 -5.405 -0.653 1.00 0.00 10 SER A O 5
ATOM 3522 N N . ALA A 1 11 ? -9.539 -4.335 -2.316 1.00 0.00 11 ALA A N 5
ATOM 3523 C CA . ALA A 1 11 ? -10.389 -3.158 -2.382 1.00 0.00 11 ALA A CA 5
ATOM 3524 C C . ALA A 1 11 ? -11.809 -3.496 -2.880 1.00 0.00 11 ALA A C 5
ATOM 3525 O O . ALA A 1 11 ? -12.625 -2.595 -3.090 1.00 0.00 11 ALA A O 5
ATOM 3532 N N . GLY A 1 12 ? -12.074 -4.762 -3.201 1.00 0.00 12 GLY A N 5
ATOM 3533 C CA . GLY A 1 12 ? -13.360 -5.232 -3.696 1.00 0.00 12 GLY A CA 5
ATOM 3534 C C . GLY A 1 12 ? -14.306 -5.643 -2.570 1.00 0.00 12 GLY A C 5
ATOM 3535 O O . GLY A 1 12 ? -15.501 -5.810 -2.818 1.00 0.00 12 GLY A O 5
ATOM 3539 N N . SER A 1 13 ? -13.793 -5.744 -1.340 1.00 0.00 13 SER A N 5
ATOM 3540 C CA . SER A 1 13 ? -14.524 -6.138 -0.143 1.00 0.00 13 SER A CA 5
ATOM 3541 C C . SER A 1 13 ? -15.866 -5.409 0.013 1.00 0.00 13 SER A C 5
ATOM 3542 O O . SER A 1 13 ? -16.888 -6.049 0.271 1.00 0.00 13 SER A O 5
ATOM 3550 N N . CYS A 1 14 ? -15.885 -4.080 -0.089 1.00 0.00 14 CYS A N 5
ATOM 3551 C CA . CYS A 1 14 ? -17.083 -3.255 0.022 1.00 0.00 14 CYS A CA 5
ATOM 3552 C C . CYS A 1 14 ? -16.908 -2.085 -0.931 1.00 0.00 14 CYS A C 5
ATOM 3553 O O . CYS A 1 14 ? -15.775 -1.755 -1.300 1.00 0.00 14 CYS A O 5
ATOM 3560 N N . PHE A 1 15 ? -18.013 -1.448 -1.310 1.00 0.00 15 PHE A N 5
ATOM 3561 C CA . PHE A 1 15 ? -17.938 -0.309 -2.196 1.00 0.00 15 PHE A CA 5
ATOM 3562 C C . PHE A 1 15 ? -17.769 0.885 -1.278 1.00 0.00 15 PHE A C 5
ATOM 3563 O O . PHE A 1 15 ? -18.695 1.262 -0.553 1.00 0.00 15 PHE A O 5
ATOM 3580 N N . ALA A 1 16 ? -16.548 1.404 -1.264 1.00 0.00 16 ALA A N 5
ATOM 3581 C CA . ALA A 1 16 ? -16.105 2.564 -0.533 1.00 0.00 16 ALA A CA 5
ATOM 3582 C C . ALA A 1 16 ? -14.979 3.167 -1.373 1.00 0.00 16 ALA A C 5
ATOM 3583 O O . ALA A 1 16 ? -14.293 2.437 -2.103 1.00 0.00 16 ALA A O 5
ATOM 3590 N N . PHE A 1 17 ? -14.775 4.477 -1.274 1.00 0.00 17 PHE A N 5
ATOM 3591 C CA . PHE A 1 17 ? -13.741 5.166 -2.027 1.00 0.00 17 PHE A CA 5
ATOM 3592 C C . PHE A 1 17 ? -12.934 6.095 -1.135 1.00 0.00 17 PHE A C 5
ATOM 3593 O O . PHE A 1 17 ? -13.405 7.171 -0.759 1.00 0.00 17 PHE A O 5
ATOM 3610 N N . VAL A 1 18 ? -11.743 5.650 -0.753 1.00 0.00 18 VAL A N 5
ATOM 3611 C CA . VAL A 1 18 ? -10.806 6.391 0.072 1.00 0.00 18 VAL A CA 5
ATOM 3612 C C . VAL A 1 18 ? -9.419 6.175 -0.540 1.00 0.00 18 VAL A C 5
ATOM 3613 O O . VAL A 1 18 ? -8.958 5.033 -0.580 1.00 0.00 18 VAL A O 5
ATOM 3626 N N . PRO A 1 19 ? -8.737 7.192 -1.087 1.00 0.00 19 PRO A N 5
ATOM 3627 C CA . PRO A 1 19 ? -7.421 6.981 -1.663 1.00 0.00 19 PRO A CA 5
ATOM 3628 C C . PRO A 1 19 ? -6.436 6.593 -0.560 1.00 0.00 19 PRO A C 5
ATOM 3629 O O . PRO A 1 19 ? -6.340 7.287 0.456 1.00 0.00 19 PRO A O 5
ATOM 3640 N N . SER A 1 20 ? -5.728 5.479 -0.742 1.00 0.00 20 SER A N 5
ATOM 3641 C CA . SER A 1 20 ? -4.716 4.962 0.177 1.00 0.00 20 SER A CA 5
ATOM 3642 C C . SER A 1 20 ? -3.385 4.819 -0.591 1.00 0.00 20 SER A C 5
ATOM 3643 O O . SER A 1 20 ? -3.264 5.338 -1.701 1.00 0.00 20 SER A O 5
ATOM 3651 N N . TYR A 1 21 ? -2.336 4.252 0.005 1.00 0.00 21 TYR A N 5
ATOM 3652 C CA . TYR A 1 21 ? -1.023 4.071 -0.622 1.00 0.00 21 TYR A CA 5
ATOM 3653 C C . TYR A 1 21 ? -0.710 2.578 -0.802 1.00 0.00 21 TYR A C 5
ATOM 3654 O O . TYR A 1 21 ? -1.002 1.791 0.102 1.00 0.00 21 TYR A O 5
ATOM 3672 N N . TYR A 1 22 ? -0.166 2.222 -1.977 1.00 0.00 22 TYR A N 5
ATOM 3673 C CA . TYR A 1 22 ? 0.223 0.897 -2.465 1.00 0.00 22 TYR A CA 5
ATOM 3674 C C . TYR A 1 22 ? 1.738 0.788 -2.655 1.00 0.00 22 TYR A C 5
ATOM 3675 O O . TYR A 1 22 ? 2.358 1.681 -3.238 1.00 0.00 22 TYR A O 5
ATOM 3693 N N . TYR A 1 23 ? 2.333 -0.305 -2.205 1.00 0.00 23 TYR A N 5
ATOM 3694 C CA . TYR A 1 23 ? 3.772 -0.546 -2.337 1.00 0.00 23 TYR A CA 5
ATOM 3695 C C . TYR A 1 23 ? 4.099 -1.242 -3.664 1.00 0.00 23 TYR A C 5
ATOM 3696 O O . TYR A 1 23 ? 3.507 -2.276 -3.969 1.00 0.00 23 TYR A O 5
ATOM 3714 N N . ASN A 1 24 ? 5.040 -0.708 -4.451 1.00 0.00 24 ASN A N 5
ATOM 3715 C CA . ASN A 1 24 ? 5.440 -1.271 -5.738 1.00 0.00 24 ASN A CA 5
ATOM 3716 C C . ASN A 1 24 ? 6.886 -1.743 -5.670 1.00 0.00 24 ASN A C 5
ATOM 3717 O O . ASN A 1 24 ? 7.803 -1.004 -6.033 1.00 0.00 24 ASN A O 5
ATOM 3728 N N . GLN A 1 25 ? 7.113 -2.977 -5.223 1.00 0.00 25 GLN A N 5
ATOM 3729 C CA . GLN A 1 25 ? 8.451 -3.566 -5.138 1.00 0.00 25 GLN A CA 5
ATOM 3730 C C . GLN A 1 25 ? 9.114 -3.576 -6.528 1.00 0.00 25 GLN A C 5
ATOM 3731 O O . GLN A 1 25 ? 10.309 -3.293 -6.614 1.00 0.00 25 GLN A O 5
ATOM 3745 N N . TYR A 1 26 ? 8.351 -3.797 -7.614 1.00 0.00 26 TYR A N 5
ATOM 3746 C CA . TYR A 1 26 ? 8.876 -3.810 -8.979 1.00 0.00 26 TYR A CA 5
ATOM 3747 C C . TYR A 1 26 ? 9.470 -2.459 -9.370 1.00 0.00 26 TYR A C 5
ATOM 3748 O O . TYR A 1 26 ? 10.302 -2.410 -10.273 1.00 0.00 26 TYR A O 5
ATOM 3766 N N . SER A 1 27 ? 9.061 -1.388 -8.688 1.00 0.00 27 SER A N 5
ATOM 3767 C CA . SER A 1 27 ? 9.528 -0.024 -8.936 1.00 0.00 27 SER A CA 5
ATOM 3768 C C . SER A 1 27 ? 10.314 0.511 -7.723 1.00 0.00 27 SER A C 5
ATOM 3769 O O . SER A 1 27 ? 10.747 1.661 -7.735 1.00 0.00 27 SER A O 5
ATOM 3777 N N . ASN A 1 28 ? 10.541 -0.314 -6.687 1.00 0.00 28 ASN A N 5
ATOM 3778 C CA . ASN A 1 28 ? 11.234 0.001 -5.439 1.00 0.00 28 ASN A CA 5
ATOM 3779 C C . ASN A 1 28 ? 10.815 1.376 -4.918 1.00 0.00 28 ASN A C 5
ATOM 3780 O O . ASN A 1 28 ? 11.633 2.210 -4.546 1.00 0.00 28 ASN A O 5
ATOM 3791 N N . THR A 1 29 ? 9.512 1.635 -4.954 1.00 0.00 29 THR A N 5
ATOM 3792 C CA . THR A 1 29 ? 8.906 2.864 -4.492 1.00 0.00 29 THR A CA 5
ATOM 3793 C C . THR A 1 29 ? 7.460 2.527 -4.131 1.00 0.00 29 THR A C 5
ATOM 3794 O O . THR A 1 29 ? 7.096 1.348 -4.012 1.00 0.00 29 THR A O 5
ATOM 3805 N N . CYS A 1 30 ? 6.635 3.539 -3.895 1.00 0.00 30 CYS A N 5
ATOM 3806 C CA . CYS A 1 30 ? 5.259 3.358 -3.537 1.00 0.00 30 CYS A CA 5
ATOM 3807 C C . CYS A 1 30 ? 4.433 4.402 -4.277 1.00 0.00 30 CYS A C 5
ATOM 3808 O O . CYS A 1 30 ? 4.964 5.442 -4.663 1.00 0.00 30 CYS A O 5
ATOM 3815 N N . HIS A 1 31 ? 3.143 4.144 -4.483 1.00 0.00 31 HIS A N 5
ATOM 3816 C CA . HIS A 1 31 ? 2.272 5.060 -5.193 1.00 0.00 31 HIS A CA 5
ATOM 3817 C C . HIS A 1 31 ? 0.872 5.041 -4.601 1.00 0.00 31 HIS A C 5
ATOM 3818 O O . HIS A 1 31 ? 0.421 4.010 -4.098 1.00 0.00 31 HIS A O 5
ATOM 3832 N N . SER A 1 32 ? 0.171 6.173 -4.646 1.00 0.00 32 SER A N 5
ATOM 3833 C CA . SER A 1 32 ? -1.179 6.233 -4.116 1.00 0.00 32 SER A CA 5
ATOM 3834 C C . SER A 1 32 ? -2.109 5.419 -5.024 1.00 0.00 32 SER A C 5
ATOM 3835 O O . SER A 1 32 ? -1.907 5.344 -6.242 1.00 0.00 32 SER A O 5
ATOM 3843 N N . PHE A 1 33 ? -3.119 4.783 -4.443 1.00 0.00 33 PHE A N 5
ATOM 3844 C CA . PHE A 1 33 ? -4.118 3.974 -5.137 1.00 0.00 33 PHE A CA 5
ATOM 3845 C C . PHE A 1 33 ? -5.480 4.144 -4.451 1.00 0.00 33 PHE A C 5
ATOM 3846 O O . PHE A 1 33 ? -5.615 4.920 -3.507 1.00 0.00 33 PHE A O 5
ATOM 3863 N N . THR A 1 34 ? -6.515 3.475 -4.947 1.00 0.00 34 THR A N 5
ATOM 3864 C CA . THR A 1 34 ? -7.865 3.563 -4.391 1.00 0.00 34 THR A CA 5
ATOM 3865 C C . THR A 1 34 ? -8.112 2.426 -3.395 1.00 0.00 34 THR A C 5
ATOM 3866 O O . THR A 1 34 ? -7.828 1.273 -3.711 1.00 0.00 34 THR A O 5
ATOM 3877 N N . TYR A 1 35 ? -8.615 2.716 -2.192 1.00 0.00 35 TYR A N 5
ATOM 3878 C CA . TYR A 1 35 ? -8.898 1.705 -1.173 1.00 0.00 35 TYR A CA 5
ATOM 3879 C C . TYR A 1 35 ? -10.361 1.809 -0.699 1.00 0.00 35 TYR A C 5
ATOM 3880 O O . TYR A 1 35 ? -11.038 2.789 -1.021 1.00 0.00 35 TYR A O 5
ATOM 3898 N N . SER A 1 36 ? -10.835 0.832 0.088 1.00 0.00 36 SER A N 5
ATOM 3899 C CA . SER A 1 36 ? -12.205 0.776 0.607 1.00 0.00 36 SER A CA 5
ATOM 3900 C C . SER A 1 36 ? -12.299 1.199 2.078 1.00 0.00 36 SER A C 5
ATOM 3901 O O . SER A 1 36 ? -12.906 2.221 2.376 1.00 0.00 36 SER A O 5
ATOM 3909 N N . GLY A 1 37 ? -11.721 0.428 3.007 1.00 0.00 37 GLY A N 5
ATOM 3910 C CA . GLY A 1 37 ? -11.760 0.713 4.439 1.00 0.00 37 GLY A CA 5
ATOM 3911 C C . GLY A 1 37 ? -12.134 -0.531 5.242 1.00 0.00 37 GLY A C 5
ATOM 3912 O O . GLY A 1 37 ? -11.384 -0.919 6.140 1.00 0.00 37 GLY A O 5
ATOM 3916 N N . CYS A 1 38 ? -13.245 -1.183 4.891 1.00 0.00 38 CYS A N 5
ATOM 3917 C CA . CYS A 1 38 ? -13.763 -2.378 5.556 1.00 0.00 38 CYS A CA 5
ATOM 3918 C C . CYS A 1 38 ? -12.925 -3.642 5.353 1.00 0.00 38 CYS A C 5
ATOM 3919 O O . CYS A 1 38 ? -12.957 -4.543 6.190 1.00 0.00 38 CYS A O 5
ATOM 3926 N N . GLY A 1 39 ? -12.219 -3.727 4.225 1.00 0.00 39 GLY A N 5
ATOM 3927 C CA . GLY A 1 39 ? -11.419 -4.871 3.848 1.00 0.00 39 GLY A CA 5
ATOM 3928 C C . GLY A 1 39 ? -10.057 -4.480 3.342 1.00 0.00 39 GLY A C 5
ATOM 3929 O O . GLY A 1 39 ? -9.564 -3.391 3.628 1.00 0.00 39 GLY A O 5
ATOM 3933 N N . GLY A 1 40 ? -9.472 -5.363 2.550 1.00 0.00 40 GLY A N 5
ATOM 3934 C CA . GLY A 1 40 ? -8.153 -5.209 1.998 1.00 0.00 40 GLY A CA 5
ATOM 3935 C C . GLY A 1 40 ? -7.168 -6.010 2.845 1.00 0.00 40 GLY A C 5
ATOM 3936 O O . GLY A 1 40 ? -7.555 -6.789 3.719 1.00 0.00 40 GLY A O 5
ATOM 3940 N N . ASN A 1 41 ? -5.882 -5.905 2.521 1.00 0.00 41 ASN A N 5
ATOM 3941 C CA . ASN A 1 41 ? -4.806 -6.600 3.234 1.00 0.00 41 ASN A CA 5
ATOM 3942 C C . ASN A 1 41 ? -3.808 -5.566 3.754 1.00 0.00 41 ASN A C 5
ATOM 3943 O O . ASN A 1 41 ? -3.893 -4.387 3.395 1.00 0.00 41 ASN A O 5
ATOM 3954 N N . ALA A 1 42 ? -2.784 -6.031 4.477 1.00 0.00 42 ALA A N 5
ATOM 3955 C CA . ALA A 1 42 ? -1.746 -5.220 5.094 1.00 0.00 42 ALA A CA 5
ATOM 3956 C C . ALA A 1 42 ? -0.973 -4.292 4.151 1.00 0.00 42 ALA A C 5
ATOM 3957 O O . ALA A 1 42 ? -0.282 -3.412 4.665 1.00 0.00 42 ALA A O 5
ATOM 3964 N N . ASN A 1 43 ? -1.082 -4.438 2.816 1.00 0.00 43 ASN A N 5
ATOM 3965 C CA . ASN A 1 43 ? -0.408 -3.518 1.890 1.00 0.00 43 ASN A CA 5
ATOM 3966 C C . ASN A 1 43 ? -0.983 -2.093 2.070 1.00 0.00 43 ASN A C 5
ATOM 3967 O O . ASN A 1 43 ? -0.365 -1.117 1.647 1.00 0.00 43 ASN A O 5
ATOM 3978 N N . ARG A 1 44 ? -2.074 -1.915 2.826 1.00 0.00 44 ARG A N 5
ATOM 3979 C CA . ARG A 1 44 ? -2.676 -0.620 3.029 1.00 0.00 44 ARG A CA 5
ATOM 3980 C C . ARG A 1 44 ? -1.814 0.283 3.904 1.00 0.00 44 ARG A C 5
ATOM 3981 O O . ARG A 1 44 ? -1.542 -0.050 5.058 1.00 0.00 44 ARG A O 5
ATOM 4002 N N . PHE A 1 45 ? -1.430 1.438 3.351 1.00 0.00 45 PHE A N 5
ATOM 4003 C CA . PHE A 1 45 ? -0.628 2.456 4.021 1.00 0.00 45 PHE A CA 5
ATOM 4004 C C . PHE A 1 45 ? -1.288 3.821 3.830 1.00 0.00 45 PHE A C 5
ATOM 4005 O O . PHE A 1 45 ? -2.283 3.958 3.112 1.00 0.00 45 PHE A O 5
ATOM 4022 N N . ARG A 1 46 ? -0.742 4.845 4.493 1.00 0.00 46 ARG A N 5
ATOM 4023 C CA . ARG A 1 46 ? -1.263 6.213 4.472 1.00 0.00 46 ARG A CA 5
ATOM 4024 C C . ARG A 1 46 ? -0.343 7.229 3.810 1.00 0.00 46 ARG A C 5
ATOM 4025 O O . ARG A 1 46 ? -0.784 8.348 3.559 1.00 0.00 46 ARG A O 5
ATOM 4046 N N . THR A 1 47 ? 0.925 6.891 3.589 1.00 0.00 47 THR A N 5
ATOM 4047 C CA . THR A 1 47 ? 1.869 7.773 2.929 1.00 0.00 47 THR A CA 5
ATOM 4048 C C . THR A 1 47 ? 3.038 6.969 2.390 1.00 0.00 47 THR A C 5
ATOM 4049 O O . THR A 1 47 ? 3.374 5.911 2.937 1.00 0.00 47 THR A O 5
ATOM 4060 N N . ILE A 1 48 ? 3.650 7.499 1.334 1.00 0.00 48 ILE A N 5
ATOM 4061 C CA . ILE A 1 48 ? 4.816 6.919 0.702 1.00 0.00 48 ILE A CA 5
ATOM 4062 C C . ILE A 1 48 ? 5.991 7.050 1.681 1.00 0.00 48 ILE A C 5
ATOM 4063 O O . ILE A 1 48 ? 6.890 6.223 1.647 1.00 0.00 48 ILE A O 5
ATOM 4079 N N . ASP A 1 49 ? 5.979 8.026 2.594 1.00 0.00 49 ASP A N 5
ATOM 4080 C CA . ASP A 1 49 ? 7.058 8.235 3.560 1.00 0.00 49 ASP A CA 5
ATOM 4081 C C . ASP A 1 49 ? 7.205 7.030 4.487 1.00 0.00 49 ASP A C 5
ATOM 4082 O O . ASP A 1 49 ? 8.313 6.634 4.834 1.00 0.00 49 ASP A O 5
ATOM 4091 N N . GLU A 1 50 ? 6.079 6.451 4.916 1.00 0.00 50 GLU A N 5
ATOM 4092 C CA . GLU A 1 50 ? 6.046 5.304 5.801 1.00 0.00 50 GLU A CA 5
ATOM 4093 C C . GLU A 1 50 ? 6.304 4.057 4.974 1.00 0.00 50 GLU A C 5
ATOM 4094 O O . GLU A 1 50 ? 7.056 3.182 5.394 1.00 0.00 50 GLU A O 5
ATOM 4106 N N . CYS A 1 51 ? 5.704 3.991 3.785 1.00 0.00 51 CYS A N 5
ATOM 4107 C CA . CYS A 1 51 ? 5.878 2.859 2.907 1.00 0.00 51 CYS A CA 5
ATOM 4108 C C . CYS A 1 51 ? 7.336 2.670 2.494 1.00 0.00 51 CYS A C 5
ATOM 4109 O O . CYS A 1 51 ? 7.859 1.558 2.513 1.00 0.00 51 CYS A O 5
ATOM 4116 N N . ASN A 1 52 ? 7.996 3.748 2.079 1.00 0.00 52 ASN A N 5
ATOM 4117 C CA . ASN A 1 52 ? 9.366 3.674 1.625 1.00 0.00 52 ASN A CA 5
ATOM 4118 C C . ASN A 1 52 ? 10.264 3.331 2.794 1.00 0.00 52 ASN A C 5
ATOM 4119 O O . ASN A 1 52 ? 10.986 2.337 2.744 1.00 0.00 52 ASN A O 5
ATOM 4130 N N . ARG A 1 53 ? 10.132 4.055 3.900 1.00 0.00 53 ARG A N 5
ATOM 4131 C CA . ARG A 1 53 ? 10.955 3.773 5.075 1.00 0.00 53 ARG A CA 5
ATOM 4132 C C . ARG A 1 53 ? 10.783 2.335 5.578 1.00 0.00 53 ARG A C 5
ATOM 4133 O O . ARG A 1 53 ? 11.748 1.747 6.059 1.00 0.00 53 ARG A O 5
ATOM 4154 N N . THR A 1 54 ? 9.601 1.733 5.413 1.00 0.00 54 THR A N 5
ATOM 4155 C CA . THR A 1 54 ? 9.349 0.379 5.877 1.00 0.00 54 THR A CA 5
ATOM 4156 C C . THR A 1 54 ? 9.479 -0.729 4.826 1.00 0.00 54 THR A C 5
ATOM 4157 O O . THR A 1 54 ? 9.543 -1.876 5.261 1.00 0.00 54 THR A O 5
ATOM 4168 N N . CYS A 1 55 ? 9.539 -0.465 3.512 1.00 0.00 55 CYS A N 5
ATOM 4169 C CA . CYS A 1 55 ? 9.626 -1.509 2.486 1.00 0.00 55 CYS A CA 5
ATOM 4170 C C . CYS A 1 55 ? 10.545 -1.196 1.310 1.00 0.00 55 CYS A C 5
ATOM 4171 O O . CYS A 1 55 ? 10.839 -2.101 0.535 1.00 0.00 55 CYS A O 5
ATOM 4178 N N . VAL A 1 56 ? 10.931 0.051 1.078 1.00 0.00 56 VAL A N 5
ATOM 4179 C CA . VAL A 1 56 ? 11.820 0.401 -0.027 1.00 0.00 56 VAL A CA 5
ATOM 4180 C C . VAL A 1 56 ? 13.239 0.141 0.477 1.00 0.00 56 VAL A C 5
ATOM 4181 O O . VAL A 1 56 ? 13.880 1.015 1.062 1.00 0.00 56 VAL A O 5
ATOM 4194 N N . GLY A 1 57 ? 13.714 -1.079 0.227 1.00 0.00 57 GLY A N 5
ATOM 4195 C CA . GLY A 1 57 ? 15.025 -1.559 0.620 1.00 0.00 57 GLY A CA 5
ATOM 4196 C C . GLY A 1 57 ? 14.850 -2.575 1.725 1.00 0.00 57 GLY A C 5
ATOM 4197 O O . GLY A 1 57 ? 15.510 -2.409 2.770 1.00 0.00 57 GLY A O 5
ATOM 4201 N N . ARG A 1 1 ? 12.017 -5.408 2.204 1.00 0.00 1 ARG A N 6
ATOM 4202 C CA . ARG A 1 1 ? 10.572 -5.185 2.302 1.00 0.00 1 ARG A CA 6
ATOM 4203 C C . ARG A 1 1 ? 9.889 -6.267 3.135 1.00 0.00 1 ARG A C 6
ATOM 4204 O O . ARG A 1 1 ? 10.076 -7.451 2.849 1.00 0.00 1 ARG A O 6
ATOM 4225 N N . PRO A 1 2 ? 9.121 -5.886 4.169 1.00 0.00 2 PRO A N 6
ATOM 4226 C CA . PRO A 1 2 ? 8.398 -6.830 5.005 1.00 0.00 2 PRO A CA 6
ATOM 4227 C C . PRO A 1 2 ? 7.325 -7.463 4.123 1.00 0.00 2 PRO A C 6
ATOM 4228 O O . PRO A 1 2 ? 6.688 -6.784 3.309 1.00 0.00 2 PRO A O 6
ATOM 4239 N N . ARG A 1 3 ? 7.074 -8.753 4.316 1.00 0.00 3 ARG A N 6
ATOM 4240 C CA . ARG A 1 3 ? 6.106 -9.512 3.526 1.00 0.00 3 ARG A CA 6
ATOM 4241 C C . ARG A 1 3 ? 4.649 -9.031 3.609 1.00 0.00 3 ARG A C 6
ATOM 4242 O O . ARG A 1 3 ? 3.778 -9.578 2.937 1.00 0.00 3 ARG A O 6
ATOM 4263 N N . PHE A 1 4 ? 4.337 -8.059 4.465 1.00 0.00 4 PHE A N 6
ATOM 4264 C CA . PHE A 1 4 ? 2.983 -7.523 4.564 1.00 0.00 4 PHE A CA 6
ATOM 4265 C C . PHE A 1 4 ? 2.788 -6.416 3.519 1.00 0.00 4 PHE A C 6
ATOM 4266 O O . PHE A 1 4 ? 1.667 -6.122 3.114 1.00 0.00 4 PHE A O 6
ATOM 4283 N N . CYS A 1 5 ? 3.882 -5.792 3.082 1.00 0.00 5 CYS A N 6
ATOM 4284 C CA . CYS A 1 5 ? 3.895 -4.718 2.110 1.00 0.00 5 CYS A CA 6
ATOM 4285 C C . CYS A 1 5 ? 3.635 -5.217 0.691 1.00 0.00 5 CYS A C 6
ATOM 4286 O O . CYS A 1 5 ? 3.185 -4.463 -0.164 1.00 0.00 5 CYS A O 6
ATOM 4293 N N . GLU A 1 6 ? 3.923 -6.491 0.437 1.00 0.00 6 GLU A N 6
ATOM 4294 C CA . GLU A 1 6 ? 3.789 -7.108 -0.883 1.00 0.00 6 GLU A CA 6
ATOM 4295 C C . GLU A 1 6 ? 2.430 -7.759 -1.139 1.00 0.00 6 GLU A C 6
ATOM 4296 O O . GLU A 1 6 ? 2.274 -8.520 -2.099 1.00 0.00 6 GLU A O 6
ATOM 4308 N N . LEU A 1 7 ? 1.450 -7.542 -0.267 1.00 0.00 7 LEU A N 6
ATOM 4309 C CA . LEU A 1 7 ? 0.132 -8.134 -0.432 1.00 0.00 7 LEU A CA 6
ATOM 4310 C C . LEU A 1 7 ? -0.633 -7.379 -1.521 1.00 0.00 7 LEU A C 6
ATOM 4311 O O . LEU A 1 7 ? -0.169 -6.362 -2.039 1.00 0.00 7 LEU A O 6
ATOM 4327 N N . ALA A 1 8 ? -1.749 -7.951 -1.953 1.00 0.00 8 ALA A N 6
ATOM 4328 C CA . ALA A 1 8 ? -2.634 -7.368 -2.951 1.00 0.00 8 ALA A CA 6
ATOM 4329 C C . ALA A 1 8 ? -3.770 -6.759 -2.134 1.00 0.00 8 ALA A C 6
ATOM 4330 O O . ALA A 1 8 ? -4.370 -7.487 -1.334 1.00 0.00 8 ALA A O 6
ATOM 4337 N N . PRO A 1 9 ? -4.087 -5.470 -2.264 1.00 0.00 9 PRO A N 6
ATOM 4338 C CA . PRO A 1 9 ? -5.143 -4.858 -1.488 1.00 0.00 9 PRO A CA 6
ATOM 4339 C C . PRO A 1 9 ? -6.527 -5.336 -1.942 1.00 0.00 9 PRO A C 6
ATOM 4340 O O . PRO A 1 9 ? -6.987 -4.962 -3.017 1.00 0.00 9 PRO A O 6
ATOM 4351 N N . SER A 1 10 ? -7.220 -6.117 -1.112 1.00 0.00 10 SER A N 6
ATOM 4352 C CA . SER A 1 10 ? -8.564 -6.646 -1.369 1.00 0.00 10 SER A CA 6
ATOM 4353 C C . SER A 1 10 ? -9.625 -5.530 -1.202 1.00 0.00 10 SER A C 6
ATOM 4354 O O . SER A 1 10 ? -10.610 -5.701 -0.478 1.00 0.00 10 SER A O 6
ATOM 4362 N N . ALA A 1 11 ? -9.412 -4.357 -1.803 1.00 0.00 11 ALA A N 6
ATOM 4363 C CA . ALA A 1 11 ? -10.292 -3.195 -1.739 1.00 0.00 11 ALA A CA 6
ATOM 4364 C C . ALA A 1 11 ? -11.694 -3.446 -2.311 1.00 0.00 11 ALA A C 6
ATOM 4365 O O . ALA A 1 11 ? -12.592 -2.639 -2.073 1.00 0.00 11 ALA A O 6
ATOM 4372 N N . GLY A 1 12 ? -11.917 -4.555 -3.013 1.00 0.00 12 GLY A N 6
ATOM 4373 C CA . GLY A 1 12 ? -13.202 -4.901 -3.618 1.00 0.00 12 GLY A CA 6
ATOM 4374 C C . GLY A 1 12 ? -14.256 -5.329 -2.596 1.00 0.00 12 GLY A C 6
ATOM 4375 O O . GLY A 1 12 ? -15.404 -5.577 -2.961 1.00 0.00 12 GLY A O 6
ATOM 4379 N N . SER A 1 13 ? -13.881 -5.387 -1.318 1.00 0.00 13 SER A N 6
ATOM 4380 C CA . SER A 1 13 ? -14.710 -5.791 -0.202 1.00 0.00 13 SER A CA 6
ATOM 4381 C C . SER A 1 13 ? -16.016 -4.994 -0.064 1.00 0.00 13 SER A C 6
ATOM 4382 O O . SER A 1 13 ? -17.063 -5.611 0.150 1.00 0.00 13 SER A O 6
ATOM 4390 N N . CYS A 1 14 ? -15.999 -3.660 -0.155 1.00 0.00 14 CYS A N 6
ATOM 4391 C CA . CYS A 1 14 ? -17.200 -2.832 -0.028 1.00 0.00 14 CYS A CA 6
ATOM 4392 C C . CYS A 1 14 ? -17.059 -1.567 -0.858 1.00 0.00 14 CYS A C 6
ATOM 4393 O O . CYS A 1 14 ? -15.933 -1.175 -1.192 1.00 0.00 14 CYS A O 6
ATOM 4400 N N . PHE A 1 15 ? -18.187 -0.920 -1.180 1.00 0.00 15 PHE A N 6
ATOM 4401 C CA . PHE A 1 15 ? -18.127 0.321 -1.928 1.00 0.00 15 PHE A CA 6
ATOM 4402 C C . PHE A 1 15 ? -18.078 1.414 -0.871 1.00 0.00 15 PHE A C 6
ATOM 4403 O O . PHE A 1 15 ? -19.066 1.699 -0.187 1.00 0.00 15 PHE A O 6
ATOM 4420 N N . ALA A 1 16 ? -16.873 1.945 -0.746 1.00 0.00 16 ALA A N 6
ATOM 4421 C CA . ALA A 1 16 ? -16.378 3.014 0.088 1.00 0.00 16 ALA A CA 6
ATOM 4422 C C . ALA A 1 16 ? -15.243 3.611 -0.740 1.00 0.00 16 ALA A C 6
ATOM 4423 O O . ALA A 1 16 ? -14.655 2.892 -1.559 1.00 0.00 16 ALA A O 6
ATOM 4430 N N . PHE A 1 17 ? -14.868 4.867 -0.522 1.00 0.00 17 PHE A N 6
ATOM 4431 C CA . PHE A 1 17 ? -13.806 5.494 -1.290 1.00 0.00 17 PHE A CA 6
ATOM 4432 C C . PHE A 1 17 ? -12.825 6.193 -0.370 1.00 0.00 17 PHE A C 6
ATOM 4433 O O . PHE A 1 17 ? -13.151 7.231 0.212 1.00 0.00 17 PHE A O 6
ATOM 4450 N N . VAL A 1 18 ? -11.658 5.594 -0.170 1.00 0.00 18 VAL A N 6
ATOM 4451 C CA . VAL A 1 18 ? -10.602 6.138 0.662 1.00 0.00 18 VAL A CA 6
ATOM 4452 C C . VAL A 1 18 ? -9.300 5.915 -0.124 1.00 0.00 18 VAL A C 6
ATOM 4453 O O . VAL A 1 18 ? -8.676 4.859 0.020 1.00 0.00 18 VAL A O 6
ATOM 4466 N N . PRO A 1 19 ? -8.855 6.883 -0.953 1.00 0.00 19 PRO A N 6
ATOM 4467 C CA . PRO A 1 19 ? -7.634 6.745 -1.740 1.00 0.00 19 PRO A CA 6
ATOM 4468 C C . PRO A 1 19 ? -6.469 6.552 -0.777 1.00 0.00 19 PRO A C 6
ATOM 4469 O O . PRO A 1 19 ? -6.188 7.426 0.050 1.00 0.00 19 PRO A O 6
ATOM 4480 N N . SER A 1 20 ? -5.854 5.376 -0.821 1.00 0.00 20 SER A N 6
ATOM 4481 C CA . SER A 1 20 ? -4.735 5.002 0.037 1.00 0.00 20 SER A CA 6
ATOM 4482 C C . SER A 1 20 ? -3.467 4.713 -0.796 1.00 0.00 20 SER A C 6
ATOM 4483 O O . SER A 1 20 ? -3.492 4.816 -2.018 1.00 0.00 20 SER A O 6
ATOM 4491 N N . TYR A 1 21 ? -2.346 4.324 -0.189 1.00 0.00 21 TYR A N 6
ATOM 4492 C CA . TYR A 1 21 ? -1.064 4.110 -0.879 1.00 0.00 21 TYR A CA 6
ATOM 4493 C C . TYR A 1 21 ? -0.631 2.637 -0.964 1.00 0.00 21 TYR A C 6
ATOM 4494 O O . TYR A 1 21 ? -0.762 1.913 0.017 1.00 0.00 21 TYR A O 6
ATOM 4512 N N . TYR A 1 22 ? -0.129 2.215 -2.133 1.00 0.00 22 TYR A N 6
ATOM 4513 C CA . TYR A 1 22 ? 0.327 0.877 -2.534 1.00 0.00 22 TYR A CA 6
ATOM 4514 C C . TYR A 1 22 ? 1.850 0.765 -2.656 1.00 0.00 22 TYR A C 6
ATOM 4515 O O . TYR A 1 22 ? 2.481 1.661 -3.216 1.00 0.00 22 TYR A O 6
ATOM 4533 N N . TYR A 1 23 ? 2.456 -0.323 -2.191 1.00 0.00 23 TYR A N 6
ATOM 4534 C CA . TYR A 1 23 ? 3.907 -0.533 -2.279 1.00 0.00 23 TYR A CA 6
ATOM 4535 C C . TYR A 1 23 ? 4.288 -1.337 -3.531 1.00 0.00 23 TYR A C 6
ATOM 4536 O O . TYR A 1 23 ? 3.763 -2.437 -3.709 1.00 0.00 23 TYR A O 6
ATOM 4554 N N . ASN A 1 24 ? 5.192 -0.832 -4.387 1.00 0.00 24 ASN A N 6
ATOM 4555 C CA . ASN A 1 24 ? 5.618 -1.534 -5.600 1.00 0.00 24 ASN A CA 6
ATOM 4556 C C . ASN A 1 24 ? 7.109 -1.868 -5.536 1.00 0.00 24 ASN A C 6
ATOM 4557 O O . ASN A 1 24 ? 7.951 -1.125 -6.053 1.00 0.00 24 ASN A O 6
ATOM 4568 N N . GLN A 1 25 ? 7.435 -3.030 -4.958 1.00 0.00 25 GLN A N 6
ATOM 4569 C CA . GLN A 1 25 ? 8.796 -3.554 -4.825 1.00 0.00 25 GLN A CA 6
ATOM 4570 C C . GLN A 1 25 ? 9.500 -3.591 -6.181 1.00 0.00 25 GLN A C 6
ATOM 4571 O O . GLN A 1 25 ? 10.692 -3.300 -6.230 1.00 0.00 25 GLN A O 6
ATOM 4585 N N . TYR A 1 26 ? 8.768 -3.886 -7.265 1.00 0.00 26 TYR A N 6
ATOM 4586 C CA . TYR A 1 26 ? 9.292 -3.954 -8.624 1.00 0.00 26 TYR A CA 6
ATOM 4587 C C . TYR A 1 26 ? 10.076 -2.697 -8.996 1.00 0.00 26 TYR A C 6
ATOM 4588 O O . TYR A 1 26 ? 11.077 -2.799 -9.703 1.00 0.00 26 TYR A O 6
ATOM 4606 N N . SER A 1 27 ? 9.644 -1.532 -8.503 1.00 0.00 27 SER A N 6
ATOM 4607 C CA . SER A 1 27 ? 10.272 -0.251 -8.780 1.00 0.00 27 SER A CA 6
ATOM 4608 C C . SER A 1 27 ? 10.860 0.402 -7.522 1.00 0.00 27 SER A C 6
ATOM 4609 O O . SER A 1 27 ? 11.265 1.560 -7.580 1.00 0.00 27 SER A O 6
ATOM 4617 N N . ASN A 1 28 ? 10.938 -0.320 -6.395 1.00 0.00 28 ASN A N 6
ATOM 4618 C CA . ASN A 1 28 ? 11.481 0.159 -5.126 1.00 0.00 28 ASN A CA 6
ATOM 4619 C C . ASN A 1 28 ? 10.893 1.530 -4.742 1.00 0.00 28 ASN A C 6
ATOM 4620 O O . ASN A 1 28 ? 11.610 2.445 -4.339 1.00 0.00 28 ASN A O 6
ATOM 4631 N N . THR A 1 29 ? 9.581 1.698 -4.925 1.00 0.00 29 THR A N 6
ATOM 4632 C CA . THR A 1 29 ? 8.863 2.923 -4.589 1.00 0.00 29 THR A CA 6
ATOM 4633 C C . THR A 1 29 ? 7.424 2.542 -4.228 1.00 0.00 29 THR A C 6
ATOM 4634 O O . THR A 1 29 ? 7.097 1.353 -4.113 1.00 0.00 29 THR A O 6
ATOM 4645 N N . CYS A 1 30 ? 6.563 3.533 -4.007 1.00 0.00 30 CYS A N 6
ATOM 4646 C CA . CYS A 1 30 ? 5.182 3.336 -3.665 1.00 0.00 30 CYS A CA 6
ATOM 4647 C C . CYS A 1 30 ? 4.341 4.347 -4.444 1.00 0.00 30 CYS A C 6
ATOM 4648 O O . CYS A 1 30 ? 4.839 5.423 -4.781 1.00 0.00 30 CYS A O 6
ATOM 4655 N N . HIS A 1 31 ? 3.071 4.032 -4.714 1.00 0.00 31 HIS A N 6
ATOM 4656 C CA . HIS A 1 31 ? 2.176 4.897 -5.463 1.00 0.00 31 HIS A CA 6
ATOM 4657 C C . HIS A 1 31 ? 0.758 4.858 -4.914 1.00 0.00 31 HIS A C 6
ATOM 4658 O O . HIS A 1 31 ? 0.351 3.864 -4.316 1.00 0.00 31 HIS A O 6
ATOM 4672 N N . SER A 1 32 ? -0.014 5.924 -5.110 1.00 0.00 32 SER A N 6
ATOM 4673 C CA . SER A 1 32 ? -1.384 5.974 -4.628 1.00 0.00 32 SER A CA 6
ATOM 4674 C C . SER A 1 32 ? -2.277 5.004 -5.409 1.00 0.00 32 SER A C 6
ATOM 4675 O O . SER A 1 32 ? -2.101 4.821 -6.615 1.00 0.00 32 SER A O 6
ATOM 4683 N N . PHE A 1 33 ? -3.248 4.394 -4.740 1.00 0.00 33 PHE A N 6
ATOM 4684 C CA . PHE A 1 33 ? -4.234 3.457 -5.270 1.00 0.00 33 PHE A CA 6
ATOM 4685 C C . PHE A 1 33 ? -5.579 3.703 -4.553 1.00 0.00 33 PHE A C 6
ATOM 4686 O O . PHE A 1 33 ? -5.700 4.641 -3.757 1.00 0.00 33 PHE A O 6
ATOM 4703 N N . THR A 1 34 ? -6.622 2.938 -4.856 1.00 0.00 34 THR A N 6
ATOM 4704 C CA . THR A 1 34 ? -7.961 3.090 -4.256 1.00 0.00 34 THR A CA 6
ATOM 4705 C C . THR A 1 34 ? -8.261 2.025 -3.185 1.00 0.00 34 THR A C 6
ATOM 4706 O O . THR A 1 34 ? -8.066 0.836 -3.448 1.00 0.00 34 THR A O 6
ATOM 4717 N N . TYR A 1 35 ? -8.719 2.416 -1.983 1.00 0.00 35 TYR A N 6
ATOM 4718 C CA . TYR A 1 35 ? -9.058 1.485 -0.902 1.00 0.00 35 TYR A CA 6
ATOM 4719 C C . TYR A 1 35 ? -10.516 1.688 -0.465 1.00 0.00 35 TYR A C 6
ATOM 4720 O O . TYR A 1 35 ? -11.140 2.694 -0.816 1.00 0.00 35 TYR A O 6
ATOM 4738 N N . SER A 1 36 ? -11.032 0.777 0.368 1.00 0.00 36 SER A N 6
ATOM 4739 C CA . SER A 1 36 ? -12.401 0.811 0.886 1.00 0.00 36 SER A CA 6
ATOM 4740 C C . SER A 1 36 ? -12.478 0.777 2.417 1.00 0.00 36 SER A C 6
ATOM 4741 O O . SER A 1 36 ? -13.524 1.085 2.982 1.00 0.00 36 SER A O 6
ATOM 4749 N N . GLY A 1 37 ? -11.408 0.412 3.125 1.00 0.00 37 GLY A N 6
ATOM 4750 C CA . GLY A 1 37 ? -11.387 0.376 4.584 1.00 0.00 37 GLY A CA 6
ATOM 4751 C C . GLY A 1 37 ? -12.072 -0.835 5.223 1.00 0.00 37 GLY A C 6
ATOM 4752 O O . GLY A 1 37 ? -11.499 -1.378 6.166 1.00 0.00 37 GLY A O 6
ATOM 4756 N N . CYS A 1 38 ? -13.234 -1.293 4.740 1.00 0.00 38 CYS A N 6
ATOM 4757 C CA . CYS A 1 38 ? -13.933 -2.446 5.330 1.00 0.00 38 CYS A CA 6
ATOM 4758 C C . CYS A 1 38 ? -13.185 -3.769 5.122 1.00 0.00 38 CYS A C 6
ATOM 4759 O O . CYS A 1 38 ? -13.441 -4.762 5.812 1.00 0.00 38 CYS A O 6
ATOM 4766 N N . GLY A 1 39 ? -12.324 -3.797 4.108 1.00 0.00 39 GLY A N 6
ATOM 4767 C CA . GLY A 1 39 ? -11.520 -4.921 3.698 1.00 0.00 39 GLY A CA 6
ATOM 4768 C C . GLY A 1 39 ? -10.171 -4.422 3.253 1.00 0.00 39 GLY A C 6
ATOM 4769 O O . GLY A 1 39 ? -9.764 -3.316 3.621 1.00 0.00 39 GLY A O 6
ATOM 4773 N N . GLY A 1 40 ? -9.497 -5.233 2.446 1.00 0.00 40 GLY A N 6
ATOM 4774 C CA . GLY A 1 40 ? -8.179 -4.919 1.942 1.00 0.00 40 GLY A CA 6
ATOM 4775 C C . GLY A 1 40 ? -7.120 -5.739 2.666 1.00 0.00 40 GLY A C 6
ATOM 4776 O O . GLY A 1 40 ? -7.448 -6.652 3.424 1.00 0.00 40 GLY A O 6
ATOM 4780 N N . ASN A 1 41 ? -5.850 -5.503 2.338 1.00 0.00 41 ASN A N 6
ATOM 4781 C CA . ASN A 1 41 ? -4.725 -6.200 2.956 1.00 0.00 41 ASN A CA 6
ATOM 4782 C C . ASN A 1 41 ? -3.715 -5.175 3.448 1.00 0.00 41 ASN A C 6
ATOM 4783 O O . ASN A 1 41 ? -3.707 -4.028 2.991 1.00 0.00 41 ASN A O 6
ATOM 4794 N N . ALA A 1 42 ? -2.775 -5.641 4.272 1.00 0.00 42 ALA A N 6
ATOM 4795 C CA . ALA A 1 42 ? -1.725 -4.840 4.888 1.00 0.00 42 ALA A CA 6
ATOM 4796 C C . ALA A 1 42 ? -0.845 -4.058 3.905 1.00 0.00 42 ALA A C 6
ATOM 4797 O O . ALA A 1 42 ? -0.139 -3.158 4.359 1.00 0.00 42 ALA A O 6
ATOM 4804 N N . ASN A 1 43 ? -0.861 -4.369 2.599 1.00 0.00 43 ASN A N 6
ATOM 4805 C CA . ASN A 1 43 ? -0.072 -3.646 1.597 1.00 0.00 43 ASN A CA 6
ATOM 4806 C C . ASN A 1 43 ? -0.452 -2.158 1.538 1.00 0.00 43 ASN A C 6
ATOM 4807 O O . ASN A 1 43 ? 0.332 -1.346 1.046 1.00 0.00 43 ASN A O 6
ATOM 4818 N N . ARG A 1 44 ? -1.656 -1.806 1.999 1.00 0.00 44 ARG A N 6
ATOM 4819 C CA . ARG A 1 44 ? -2.146 -0.444 2.001 1.00 0.00 44 ARG A CA 6
ATOM 4820 C C . ARG A 1 44 ? -1.449 0.386 3.078 1.00 0.00 44 ARG A C 6
ATOM 4821 O O . ARG A 1 44 ? -1.319 -0.059 4.217 1.00 0.00 44 ARG A O 6
ATOM 4842 N N . PHE A 1 45 ? -1.152 1.643 2.762 1.00 0.00 45 PHE A N 6
ATOM 4843 C CA . PHE A 1 45 ? -0.530 2.648 3.614 1.00 0.00 45 PHE A CA 6
ATOM 4844 C C . PHE A 1 45 ? -1.318 3.946 3.479 1.00 0.00 45 PHE A C 6
ATOM 4845 O O . PHE A 1 45 ? -2.218 4.063 2.648 1.00 0.00 45 PHE A O 6
ATOM 4862 N N . ARG A 1 46 ? -0.964 4.945 4.286 1.00 0.00 46 ARG A N 6
ATOM 4863 C CA . ARG A 1 46 ? -1.588 6.265 4.289 1.00 0.00 46 ARG A CA 6
ATOM 4864 C C . ARG A 1 46 ? -0.704 7.281 3.574 1.00 0.00 46 ARG A C 6
ATOM 4865 O O . ARG A 1 46 ? -1.174 8.367 3.261 1.00 0.00 46 ARG A O 6
ATOM 4886 N N . THR A 1 47 ? 0.574 6.975 3.344 1.00 0.00 47 THR A N 6
ATOM 4887 C CA . THR A 1 47 ? 1.490 7.858 2.648 1.00 0.00 47 THR A CA 6
ATOM 4888 C C . THR A 1 47 ? 2.677 7.072 2.115 1.00 0.00 47 THR A C 6
ATOM 4889 O O . THR A 1 47 ? 2.989 5.986 2.621 1.00 0.00 47 THR A O 6
ATOM 4900 N N . ILE A 1 48 ? 3.320 7.630 1.089 1.00 0.00 48 ILE A N 6
ATOM 4901 C CA . ILE A 1 48 ? 4.498 7.053 0.470 1.00 0.00 48 ILE A CA 6
ATOM 4902 C C . ILE A 1 48 ? 5.651 7.139 1.471 1.00 0.00 48 ILE A C 6
ATOM 4903 O O . ILE A 1 48 ? 6.512 6.272 1.443 1.00 0.00 48 ILE A O 6
ATOM 4919 N N . ASP A 1 49 ? 5.673 8.124 2.373 1.00 0.00 49 ASP A N 6
ATOM 4920 C CA . ASP A 1 49 ? 6.765 8.245 3.335 1.00 0.00 49 ASP A CA 6
ATOM 4921 C C . ASP A 1 49 ? 6.805 7.056 4.279 1.00 0.00 49 ASP A C 6
ATOM 4922 O O . ASP A 1 49 ? 7.877 6.545 4.582 1.00 0.00 49 ASP A O 6
ATOM 4931 N N . GLU A 1 50 ? 5.636 6.612 4.750 1.00 0.00 50 GLU A N 6
ATOM 4932 C CA . GLU A 1 50 ? 5.565 5.489 5.661 1.00 0.00 50 GLU A CA 6
ATOM 4933 C C . GLU A 1 50 ? 5.842 4.229 4.866 1.00 0.00 50 GLU A C 6
ATOM 4934 O O . GLU A 1 50 ? 6.572 3.360 5.329 1.00 0.00 50 GLU A O 6
ATOM 4946 N N . CYS A 1 51 ? 5.268 4.138 3.664 1.00 0.00 51 CYS A N 6
ATOM 4947 C CA . CYS A 1 51 ? 5.452 2.985 2.817 1.00 0.00 51 CYS A CA 6
ATOM 4948 C C . CYS A 1 51 ? 6.927 2.777 2.454 1.00 0.00 51 CYS A C 6
ATOM 4949 O O . CYS A 1 51 ? 7.441 1.659 2.491 1.00 0.00 51 CYS A O 6
ATOM 4956 N N . ASN A 1 52 ? 7.612 3.854 2.076 1.00 0.00 52 ASN A N 6
ATOM 4957 C CA . ASN A 1 52 ? 9.000 3.784 1.681 1.00 0.00 52 ASN A CA 6
ATOM 4958 C C . ASN A 1 52 ? 9.858 3.513 2.900 1.00 0.00 52 ASN A C 6
ATOM 4959 O O . ASN A 1 52 ? 10.538 2.492 2.931 1.00 0.00 52 ASN A O 6
ATOM 4970 N N . ARG A 1 53 ? 9.732 4.312 3.960 1.00 0.00 53 ARG A N 6
ATOM 4971 C CA . ARG A 1 53 ? 10.550 4.094 5.154 1.00 0.00 53 ARG A CA 6
ATOM 4972 C C . ARG A 1 53 ? 10.372 2.704 5.778 1.00 0.00 53 ARG A C 6
ATOM 4973 O O . ARG A 1 53 ? 11.283 2.224 6.457 1.00 0.00 53 ARG A O 6
ATOM 4994 N N . THR A 1 54 ? 9.234 2.038 5.575 1.00 0.00 54 THR A N 6
ATOM 4995 C CA . THR A 1 54 ? 8.968 0.719 6.130 1.00 0.00 54 THR A CA 6
ATOM 4996 C C . THR A 1 54 ? 9.232 -0.431 5.150 1.00 0.00 54 THR A C 6
ATOM 4997 O O . THR A 1 54 ? 9.268 -1.570 5.621 1.00 0.00 54 THR A O 6
ATOM 5008 N N . CYS A 1 55 ? 9.412 -0.189 3.841 1.00 0.00 55 CYS A N 6
ATOM 5009 C CA . CYS A 1 55 ? 9.626 -1.265 2.869 1.00 0.00 55 CYS A CA 6
ATOM 5010 C C . CYS A 1 55 ? 10.660 -0.998 1.783 1.00 0.00 55 CYS A C 6
ATOM 5011 O O . CYS A 1 55 ? 11.295 -1.955 1.343 1.00 0.00 55 CYS A O 6
ATOM 5018 N N . VAL A 1 56 ? 10.767 0.230 1.280 1.00 0.00 56 VAL A N 6
ATOM 5019 C CA . VAL A 1 56 ? 11.722 0.589 0.237 1.00 0.00 56 VAL A CA 6
ATOM 5020 C C . VAL A 1 56 ? 13.125 0.370 0.792 1.00 0.00 56 VAL A C 6
ATOM 5021 O O . VAL A 1 56 ? 13.542 0.988 1.774 1.00 0.00 56 VAL A O 6
ATOM 5034 N N . GLY A 1 57 ? 13.812 -0.602 0.199 1.00 0.00 57 GLY A N 6
ATOM 5035 C CA . GLY A 1 57 ? 15.167 -0.973 0.554 1.00 0.00 57 GLY A CA 6
ATOM 5036 C C . GLY A 1 57 ? 16.170 -0.053 -0.110 1.00 0.00 57 GLY A C 6
ATOM 5037 O O . GLY A 1 57 ? 17.367 -0.210 0.211 1.00 0.00 57 GLY A O 6
ATOM 5041 N N . ARG A 1 1 ? 12.243 -5.458 2.092 1.00 0.00 1 ARG A N 7
ATOM 5042 C CA . ARG A 1 1 ? 10.825 -5.092 2.136 1.00 0.00 1 ARG A CA 7
ATOM 5043 C C . ARG A 1 1 ? 10.043 -6.174 2.883 1.00 0.00 1 ARG A C 7
ATOM 5044 O O . ARG A 1 1 ? 10.096 -7.340 2.488 1.00 0.00 1 ARG A O 7
ATOM 5065 N N . PRO A 1 2 ? 9.351 -5.821 3.979 1.00 0.00 2 PRO A N 7
ATOM 5066 C CA . PRO A 1 2 ? 8.582 -6.767 4.770 1.00 0.00 2 PRO A CA 7
ATOM 5067 C C . PRO A 1 2 ? 7.448 -7.347 3.932 1.00 0.00 2 PRO A C 7
ATOM 5068 O O . PRO A 1 2 ? 6.835 -6.644 3.126 1.00 0.00 2 PRO A O 7
ATOM 5079 N N . ARG A 1 3 ? 7.102 -8.612 4.182 1.00 0.00 3 ARG A N 7
ATOM 5080 C CA . ARG A 1 3 ? 6.052 -9.305 3.434 1.00 0.00 3 ARG A CA 7
ATOM 5081 C C . ARG A 1 3 ? 4.685 -8.626 3.494 1.00 0.00 3 ARG A C 7
ATOM 5082 O O . ARG A 1 3 ? 3.863 -8.864 2.618 1.00 0.00 3 ARG A O 7
ATOM 5103 N N . PHE A 1 4 ? 4.397 -7.800 4.505 1.00 0.00 4 PHE A N 7
ATOM 5104 C CA . PHE A 1 4 ? 3.095 -7.143 4.559 1.00 0.00 4 PHE A CA 7
ATOM 5105 C C . PHE A 1 4 ? 2.954 -6.102 3.438 1.00 0.00 4 PHE A C 7
ATOM 5106 O O . PHE A 1 4 ? 1.836 -5.785 3.034 1.00 0.00 4 PHE A O 7
ATOM 5123 N N . CYS A 1 5 ? 4.067 -5.557 2.936 1.00 0.00 5 CYS A N 7
ATOM 5124 C CA . CYS A 1 5 ? 4.050 -4.564 1.877 1.00 0.00 5 CYS A CA 7
ATOM 5125 C C . CYS A 1 5 ? 3.744 -5.167 0.502 1.00 0.00 5 CYS A C 7
ATOM 5126 O O . CYS A 1 5 ? 3.421 -4.415 -0.414 1.00 0.00 5 CYS A O 7
ATOM 5133 N N . GLU A 1 6 ? 3.819 -6.491 0.345 1.00 0.00 6 GLU A N 7
ATOM 5134 C CA . GLU A 1 6 ? 3.587 -7.161 -0.938 1.00 0.00 6 GLU A CA 7
ATOM 5135 C C . GLU A 1 6 ? 2.234 -7.861 -1.027 1.00 0.00 6 GLU A C 7
ATOM 5136 O O . GLU A 1 6 ? 2.081 -8.792 -1.819 1.00 0.00 6 GLU A O 7
ATOM 5148 N N . LEU A 1 7 ? 1.267 -7.509 -0.175 1.00 0.00 7 LEU A N 7
ATOM 5149 C CA . LEU A 1 7 ? -0.041 -8.151 -0.219 1.00 0.00 7 LEU A CA 7
ATOM 5150 C C . LEU A 1 7 ? -0.872 -7.488 -1.307 1.00 0.00 7 LEU A C 7
ATOM 5151 O O . LEU A 1 7 ? -0.498 -6.436 -1.826 1.00 0.00 7 LEU A O 7
ATOM 5167 N N . ALA A 1 8 ? -1.970 -8.120 -1.693 1.00 0.00 8 ALA A N 7
ATOM 5168 C CA . ALA A 1 8 ? -2.851 -7.609 -2.729 1.00 0.00 8 ALA A CA 7
ATOM 5169 C C . ALA A 1 8 ? -3.980 -6.868 -2.026 1.00 0.00 8 ALA A C 7
ATOM 5170 O O . ALA A 1 8 ? -4.594 -7.463 -1.133 1.00 0.00 8 ALA A O 7
ATOM 5177 N N . PRO A 1 9 ? -4.287 -5.613 -2.383 1.00 0.00 9 PRO A N 7
ATOM 5178 C CA . PRO A 1 9 ? -5.350 -4.894 -1.712 1.00 0.00 9 PRO A CA 7
ATOM 5179 C C . PRO A 1 9 ? -6.730 -5.482 -2.009 1.00 0.00 9 PRO A C 7
ATOM 5180 O O . PRO A 1 9 ? -7.240 -5.351 -3.120 1.00 0.00 9 PRO A O 7
ATOM 5191 N N . SER A 1 10 ? -7.363 -6.071 -0.991 1.00 0.00 10 SER A N 7
ATOM 5192 C CA . SER A 1 10 ? -8.695 -6.670 -1.064 1.00 0.00 10 SER A CA 7
ATOM 5193 C C . SER A 1 10 ? -9.762 -5.554 -0.984 1.00 0.00 10 SER A C 7
ATOM 5194 O O . SER A 1 10 ? -10.704 -5.620 -0.192 1.00 0.00 10 SER A O 7
ATOM 5202 N N . ALA A 1 11 ? -9.586 -4.469 -1.745 1.00 0.00 11 ALA A N 7
ATOM 5203 C CA . ALA A 1 11 ? -10.480 -3.314 -1.768 1.00 0.00 11 ALA A CA 7
ATOM 5204 C C . ALA A 1 11 ? -11.875 -3.613 -2.339 1.00 0.00 11 ALA A C 7
ATOM 5205 O O . ALA A 1 11 ? -12.779 -2.795 -2.211 1.00 0.00 11 ALA A O 7
ATOM 5212 N N . GLY A 1 12 ? -12.098 -4.774 -2.949 1.00 0.00 12 GLY A N 7
ATOM 5213 C CA . GLY A 1 12 ? -13.392 -5.122 -3.522 1.00 0.00 12 GLY A CA 7
ATOM 5214 C C . GLY A 1 12 ? -14.394 -5.629 -2.485 1.00 0.00 12 GLY A C 7
ATOM 5215 O O . GLY A 1 12 ? -15.564 -5.839 -2.811 1.00 0.00 12 GLY A O 7
ATOM 5219 N N . SER A 1 13 ? -13.955 -5.800 -1.237 1.00 0.00 13 SER A N 7
ATOM 5220 C CA . SER A 1 13 ? -14.744 -6.300 -0.129 1.00 0.00 13 SER A CA 7
ATOM 5221 C C . SER A 1 13 ? -16.113 -5.637 0.034 1.00 0.00 13 SER A C 7
ATOM 5222 O O . SER A 1 13 ? -17.122 -6.347 0.079 1.00 0.00 13 SER A O 7
ATOM 5230 N N . CYS A 1 14 ? -16.174 -4.315 0.187 1.00 0.00 14 CYS A N 7
ATOM 5231 C CA . CYS A 1 14 ? -17.416 -3.567 0.373 1.00 0.00 14 CYS A CA 7
ATOM 5232 C C . CYS A 1 14 ? -17.282 -2.233 -0.357 1.00 0.00 14 CYS A C 7
ATOM 5233 O O . CYS A 1 14 ? -16.194 -1.911 -0.852 1.00 0.00 14 CYS A O 7
ATOM 5240 N N . PHE A 1 15 ? -18.346 -1.428 -0.381 1.00 0.00 15 PHE A N 7
ATOM 5241 C CA . PHE A 1 15 ? -18.284 -0.157 -1.076 1.00 0.00 15 PHE A CA 7
ATOM 5242 C C . PHE A 1 15 ? -17.762 0.876 -0.086 1.00 0.00 15 PHE A C 7
ATOM 5243 O O . PHE A 1 15 ? -18.463 1.309 0.829 1.00 0.00 15 PHE A O 7
ATOM 5260 N N . ALA A 1 16 ? -16.504 1.259 -0.272 1.00 0.00 16 ALA A N 7
ATOM 5261 C CA . ALA A 1 16 ? -15.812 2.254 0.517 1.00 0.00 16 ALA A CA 7
ATOM 5262 C C . ALA A 1 16 ? -14.814 2.892 -0.438 1.00 0.00 16 ALA A C 7
ATOM 5263 O O . ALA A 1 16 ? -14.135 2.153 -1.148 1.00 0.00 16 ALA A O 7
ATOM 5270 N N . PHE A 1 17 ? -14.648 4.211 -0.414 1.00 0.00 17 PHE A N 7
ATOM 5271 C CA . PHE A 1 17 ? -13.739 4.917 -1.310 1.00 0.00 17 PHE A CA 7
ATOM 5272 C C . PHE A 1 17 ? -12.822 5.840 -0.512 1.00 0.00 17 PHE A C 7
ATOM 5273 O O . PHE A 1 17 ? -13.248 6.907 -0.055 1.00 0.00 17 PHE A O 7
ATOM 5290 N N . VAL A 1 18 ? -11.579 5.404 -0.298 1.00 0.00 18 VAL A N 7
ATOM 5291 C CA . VAL A 1 18 ? -10.549 6.118 0.450 1.00 0.00 18 VAL A CA 7
ATOM 5292 C C . VAL A 1 18 ? -9.191 6.023 -0.285 1.00 0.00 18 VAL A C 7
ATOM 5293 O O . VAL A 1 18 ? -8.622 4.932 -0.352 1.00 0.00 18 VAL A O 7
ATOM 5306 N N . PRO A 1 19 ? -8.630 7.105 -0.859 1.00 0.00 19 PRO A N 7
ATOM 5307 C CA . PRO A 1 19 ? -7.349 7.042 -1.563 1.00 0.00 19 PRO A CA 7
ATOM 5308 C C . PRO A 1 19 ? -6.223 6.721 -0.584 1.00 0.00 19 PRO A C 7
ATOM 5309 O O . PRO A 1 19 ? -5.952 7.498 0.338 1.00 0.00 19 PRO A O 7
ATOM 5320 N N . SER A 1 20 ? -5.571 5.577 -0.759 1.00 0.00 20 SER A N 7
ATOM 5321 C CA . SER A 1 20 ? -4.472 5.106 0.084 1.00 0.00 20 SER A CA 7
ATOM 5322 C C . SER A 1 20 ? -3.207 4.836 -0.758 1.00 0.00 20 SER A C 7
ATOM 5323 O O . SER A 1 20 ? -3.169 5.186 -1.937 1.00 0.00 20 SER A O 7
ATOM 5331 N N . TYR A 1 21 ? -2.132 4.293 -0.175 1.00 0.00 21 TYR A N 7
ATOM 5332 C CA . TYR A 1 21 ? -0.865 4.035 -0.878 1.00 0.00 21 TYR A CA 7
ATOM 5333 C C . TYR A 1 21 ? -0.559 2.549 -1.032 1.00 0.00 21 TYR A C 7
ATOM 5334 O O . TYR A 1 21 ? -0.759 1.793 -0.083 1.00 0.00 21 TYR A O 7
ATOM 5352 N N . TYR A 1 22 ? -0.089 2.182 -2.232 1.00 0.00 22 TYR A N 7
ATOM 5353 C CA . TYR A 1 22 ? 0.293 0.865 -2.727 1.00 0.00 22 TYR A CA 7
ATOM 5354 C C . TYR A 1 22 ? 1.812 0.786 -2.795 1.00 0.00 22 TYR A C 7
ATOM 5355 O O . TYR A 1 22 ? 2.465 1.796 -3.080 1.00 0.00 22 TYR A O 7
ATOM 5373 N N . TYR A 1 23 ? 2.396 -0.386 -2.565 1.00 0.00 23 TYR A N 7
ATOM 5374 C CA . TYR A 1 23 ? 3.856 -0.555 -2.613 1.00 0.00 23 TYR A CA 7
ATOM 5375 C C . TYR A 1 23 ? 4.227 -1.457 -3.785 1.00 0.00 23 TYR A C 7
ATOM 5376 O O . TYR A 1 23 ? 3.567 -2.476 -3.989 1.00 0.00 23 TYR A O 7
ATOM 5394 N N . ASN A 1 24 ? 5.267 -1.086 -4.545 1.00 0.00 24 ASN A N 7
ATOM 5395 C CA . ASN A 1 24 ? 5.741 -1.832 -5.707 1.00 0.00 24 ASN A CA 7
ATOM 5396 C C . ASN A 1 24 ? 7.237 -2.148 -5.588 1.00 0.00 24 ASN A C 7
ATOM 5397 O O . ASN A 1 24 ? 8.068 -1.383 -6.087 1.00 0.00 24 ASN A O 7
ATOM 5408 N N . GLN A 1 25 ? 7.602 -3.289 -4.984 1.00 0.00 25 GLN A N 7
ATOM 5409 C CA . GLN A 1 25 ? 9.000 -3.725 -4.832 1.00 0.00 25 GLN A CA 7
ATOM 5410 C C . GLN A 1 25 ? 9.730 -3.749 -6.168 1.00 0.00 25 GLN A C 7
ATOM 5411 O O . GLN A 1 25 ? 10.909 -3.412 -6.212 1.00 0.00 25 GLN A O 7
ATOM 5425 N N . TYR A 1 26 ? 9.024 -4.112 -7.241 1.00 0.00 26 TYR A N 7
ATOM 5426 C CA . TYR A 1 26 ? 9.554 -4.201 -8.589 1.00 0.00 26 TYR A CA 7
ATOM 5427 C C . TYR A 1 26 ? 10.224 -2.902 -9.027 1.00 0.00 26 TYR A C 7
ATOM 5428 O O . TYR A 1 26 ? 11.205 -2.948 -9.767 1.00 0.00 26 TYR A O 7
ATOM 5446 N N . SER A 1 27 ? 9.721 -1.765 -8.542 1.00 0.00 27 SER A N 7
ATOM 5447 C CA . SER A 1 27 ? 10.234 -0.445 -8.843 1.00 0.00 27 SER A CA 7
ATOM 5448 C C . SER A 1 27 ? 10.852 0.212 -7.606 1.00 0.00 27 SER A C 7
ATOM 5449 O O . SER A 1 27 ? 11.228 1.381 -7.671 1.00 0.00 27 SER A O 7
ATOM 5457 N N . ASN A 1 28 ? 10.978 -0.512 -6.483 1.00 0.00 28 ASN A N 7
ATOM 5458 C CA . ASN A 1 28 ? 11.551 -0.028 -5.234 1.00 0.00 28 ASN A CA 7
ATOM 5459 C C . ASN A 1 28 ? 10.918 1.312 -4.846 1.00 0.00 28 ASN A C 7
ATOM 5460 O O . ASN A 1 28 ? 11.604 2.256 -4.467 1.00 0.00 28 ASN A O 7
ATOM 5471 N N . THR A 1 29 ? 9.601 1.441 -5.012 1.00 0.00 29 THR A N 7
ATOM 5472 C CA . THR A 1 29 ? 8.886 2.659 -4.672 1.00 0.00 29 THR A CA 7
ATOM 5473 C C . THR A 1 29 ? 7.452 2.297 -4.285 1.00 0.00 29 THR A C 7
ATOM 5474 O O . THR A 1 29 ? 7.092 1.126 -4.112 1.00 0.00 29 THR A O 7
ATOM 5485 N N . CYS A 1 30 ? 6.640 3.325 -4.103 1.00 0.00 30 CYS A N 7
ATOM 5486 C CA . CYS A 1 30 ? 5.256 3.296 -3.729 1.00 0.00 30 CYS A CA 7
ATOM 5487 C C . CYS A 1 30 ? 4.492 4.203 -4.670 1.00 0.00 30 CYS A C 7
ATOM 5488 O O . CYS A 1 30 ? 5.095 5.023 -5.362 1.00 0.00 30 CYS A O 7
ATOM 5495 N N . HIS A 1 31 ? 3.167 4.089 -4.663 1.00 0.00 31 HIS A N 7
ATOM 5496 C CA . HIS A 1 31 ? 2.325 4.904 -5.506 1.00 0.00 31 HIS A CA 7
ATOM 5497 C C . HIS A 1 31 ? 0.917 4.947 -4.925 1.00 0.00 31 HIS A C 7
ATOM 5498 O O . HIS A 1 31 ? 0.432 3.935 -4.414 1.00 0.00 31 HIS A O 7
ATOM 5512 N N . SER A 1 32 ? 0.253 6.100 -4.971 1.00 0.00 32 SER A N 7
ATOM 5513 C CA . SER A 1 32 ? -1.103 6.207 -4.455 1.00 0.00 32 SER A CA 7
ATOM 5514 C C . SER A 1 32 ? -2.050 5.356 -5.319 1.00 0.00 32 SER A C 7
ATOM 5515 O O . SER A 1 32 ? -1.887 5.303 -6.543 1.00 0.00 32 SER A O 7
ATOM 5523 N N . PHE A 1 33 ? -3.020 4.685 -4.701 1.00 0.00 33 PHE A N 7
ATOM 5524 C CA . PHE A 1 33 ? -4.032 3.841 -5.342 1.00 0.00 33 PHE A CA 7
ATOM 5525 C C . PHE A 1 33 ? -5.385 4.067 -4.647 1.00 0.00 33 PHE A C 7
ATOM 5526 O O . PHE A 1 33 ? -5.483 4.916 -3.750 1.00 0.00 33 PHE A O 7
ATOM 5543 N N . THR A 1 34 ? -6.444 3.367 -5.053 1.00 0.00 34 THR A N 7
ATOM 5544 C CA . THR A 1 34 ? -7.780 3.489 -4.454 1.00 0.00 34 THR A CA 7
ATOM 5545 C C . THR A 1 34 ? -8.042 2.325 -3.491 1.00 0.00 34 THR A C 7
ATOM 5546 O O . THR A 1 34 ? -7.917 1.163 -3.885 1.00 0.00 34 THR A O 7
ATOM 5557 N N . TYR A 1 35 ? -8.376 2.626 -2.230 1.00 0.00 35 TYR A N 7
ATOM 5558 C CA . TYR A 1 35 ? -8.650 1.626 -1.204 1.00 0.00 35 TYR A CA 7
ATOM 5559 C C . TYR A 1 35 ? -10.097 1.752 -0.745 1.00 0.00 35 TYR A C 7
ATOM 5560 O O . TYR A 1 35 ? -10.800 2.717 -1.062 1.00 0.00 35 TYR A O 7
ATOM 5578 N N . SER A 1 36 ? -10.514 0.769 0.038 1.00 0.00 36 SER A N 7
ATOM 5579 C CA . SER A 1 36 ? -11.819 0.609 0.622 1.00 0.00 36 SER A CA 7
ATOM 5580 C C . SER A 1 36 ? -11.521 0.165 2.052 1.00 0.00 36 SER A C 7
ATOM 5581 O O . SER A 1 36 ? -10.862 -0.854 2.240 1.00 0.00 36 SER A O 7
ATOM 5589 N N . GLY A 1 37 ? -11.941 0.947 3.054 1.00 0.00 37 GLY A N 7
ATOM 5590 C CA . GLY A 1 37 ? -11.701 0.656 4.466 1.00 0.00 37 GLY A CA 7
ATOM 5591 C C . GLY A 1 37 ? -12.118 -0.752 4.886 1.00 0.00 37 GLY A C 7
ATOM 5592 O O . GLY A 1 37 ? -11.472 -1.345 5.758 1.00 0.00 37 GLY A O 7
ATOM 5596 N N . CYS A 1 38 ? -13.210 -1.245 4.305 1.00 0.00 38 CYS A N 7
ATOM 5597 C CA . CYS A 1 38 ? -13.779 -2.557 4.543 1.00 0.00 38 CYS A CA 7
ATOM 5598 C C . CYS A 1 38 ? -12.907 -3.596 3.833 1.00 0.00 38 CYS A C 7
ATOM 5599 O O . CYS A 1 38 ? -12.613 -3.431 2.648 1.00 0.00 38 CYS A O 7
ATOM 5606 N N . GLY A 1 39 ? -12.554 -4.686 4.513 1.00 0.00 39 GLY A N 7
ATOM 5607 C CA . GLY A 1 39 ? -11.722 -5.730 3.939 1.00 0.00 39 GLY A CA 7
ATOM 5608 C C . GLY A 1 39 ? -10.305 -5.210 3.762 1.00 0.00 39 GLY A C 7
ATOM 5609 O O . GLY A 1 39 ? -9.695 -4.738 4.723 1.00 0.00 39 GLY A O 7
ATOM 5613 N N . GLY A 1 40 ? -9.767 -5.308 2.547 1.00 0.00 40 GLY A N 7
ATOM 5614 C CA . GLY A 1 40 ? -8.418 -4.860 2.246 1.00 0.00 40 GLY A CA 7
ATOM 5615 C C . GLY A 1 40 ? -7.362 -5.772 2.875 1.00 0.00 40 GLY A C 7
ATOM 5616 O O . GLY A 1 40 ? -7.691 -6.757 3.541 1.00 0.00 40 GLY A O 7
ATOM 5620 N N . ASN A 1 41 ? -6.083 -5.530 2.587 1.00 0.00 41 ASN A N 7
ATOM 5621 C CA . ASN A 1 41 ? -4.950 -6.293 3.138 1.00 0.00 41 ASN A CA 7
ATOM 5622 C C . ASN A 1 41 ? -3.928 -5.299 3.697 1.00 0.00 41 ASN A C 7
ATOM 5623 O O . ASN A 1 41 ? -3.982 -4.100 3.407 1.00 0.00 41 ASN A O 7
ATOM 5634 N N . ALA A 1 42 ? -2.916 -5.795 4.407 1.00 0.00 42 ALA A N 7
ATOM 5635 C CA . ALA A 1 42 ? -1.884 -4.967 5.009 1.00 0.00 42 ALA A CA 7
ATOM 5636 C C . ALA A 1 42 ? -1.068 -4.129 4.019 1.00 0.00 42 ALA A C 7
ATOM 5637 O O . ALA A 1 42 ? -0.360 -3.240 4.488 1.00 0.00 42 ALA A O 7
ATOM 5644 N N . ASN A 1 43 ? -1.125 -4.365 2.695 1.00 0.00 43 ASN A N 7
ATOM 5645 C CA . ASN A 1 43 ? -0.339 -3.542 1.768 1.00 0.00 43 ASN A CA 7
ATOM 5646 C C . ASN A 1 43 ? -0.883 -2.114 1.606 1.00 0.00 43 ASN A C 7
ATOM 5647 O O . ASN A 1 43 ? -0.390 -1.380 0.752 1.00 0.00 43 ASN A O 7
ATOM 5658 N N . ARG A 1 44 ? -1.944 -1.727 2.319 1.00 0.00 44 ARG A N 7
ATOM 5659 C CA . ARG A 1 44 ? -2.473 -0.379 2.241 1.00 0.00 44 ARG A CA 7
ATOM 5660 C C . ARG A 1 44 ? -1.750 0.441 3.302 1.00 0.00 44 ARG A C 7
ATOM 5661 O O . ARG A 1 44 ? -1.664 0.002 4.451 1.00 0.00 44 ARG A O 7
ATOM 5682 N N . PHE A 1 45 ? -1.324 1.654 2.957 1.00 0.00 45 PHE A N 7
ATOM 5683 C CA . PHE A 1 45 ? -0.641 2.580 3.863 1.00 0.00 45 PHE A CA 7
ATOM 5684 C C . PHE A 1 45 ? -1.309 3.948 3.748 1.00 0.00 45 PHE A C 7
ATOM 5685 O O . PHE A 1 45 ? -2.243 4.11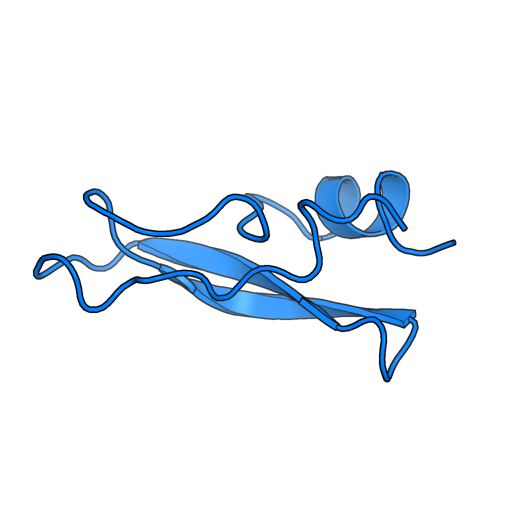6 2.960 1.00 0.00 45 PHE A O 7
ATOM 5702 N N . ARG A 1 46 ? -0.843 4.936 4.514 1.00 0.00 46 ARG A N 7
ATOM 5703 C CA . ARG A 1 46 ? -1.415 6.286 4.525 1.00 0.00 46 ARG A CA 7
ATOM 5704 C C . ARG A 1 46 ? -0.538 7.315 3.839 1.00 0.00 46 ARG A C 7
ATOM 5705 O O . ARG A 1 46 ? -1.028 8.399 3.535 1.00 0.00 46 ARG A O 7
ATOM 5726 N N . THR A 1 47 ? 0.747 7.031 3.638 1.00 0.00 47 THR A N 7
ATOM 5727 C CA . THR A 1 47 ? 1.623 7.962 2.966 1.00 0.00 47 THR A CA 7
ATOM 5728 C C . THR A 1 47 ? 2.838 7.239 2.423 1.00 0.00 47 THR A C 7
ATOM 5729 O O . THR A 1 47 ? 3.204 6.157 2.899 1.00 0.00 47 THR A O 7
ATOM 5740 N N . ILE A 1 48 ? 3.472 7.879 1.448 1.00 0.00 48 ILE A N 7
ATOM 5741 C CA . ILE A 1 48 ? 4.667 7.387 0.817 1.00 0.00 48 ILE A CA 7
ATOM 5742 C C . ILE A 1 48 ? 5.834 7.435 1.806 1.00 0.00 48 ILE A C 7
ATOM 5743 O O . ILE A 1 48 ? 6.722 6.593 1.761 1.00 0.00 48 ILE A O 7
ATOM 5759 N N . ASP A 1 49 ? 5.846 8.402 2.720 1.00 0.00 49 ASP A N 7
ATOM 5760 C CA . ASP A 1 49 ? 6.930 8.532 3.686 1.00 0.00 49 ASP A CA 7
ATOM 5761 C C . ASP A 1 49 ? 6.987 7.357 4.665 1.00 0.00 49 ASP A C 7
ATOM 5762 O O . ASP A 1 49 ? 8.061 7.007 5.150 1.00 0.00 49 ASP A O 7
ATOM 5771 N N . GLU A 1 50 ? 5.835 6.749 4.963 1.00 0.00 50 GLU A N 7
ATOM 5772 C CA . GLU A 1 50 ? 5.697 5.641 5.874 1.00 0.00 50 GLU A CA 7
ATOM 5773 C C . GLU A 1 50 ? 5.979 4.361 5.101 1.00 0.00 50 GLU A C 7
ATOM 5774 O O . GLU A 1 50 ? 6.711 3.501 5.587 1.00 0.00 50 GLU A O 7
ATOM 5786 N N . CYS A 1 51 ? 5.430 4.249 3.884 1.00 0.00 51 CYS A N 7
ATOM 5787 C CA . CYS A 1 51 ? 5.616 3.062 3.076 1.00 0.00 51 CYS A CA 7
ATOM 5788 C C . CYS A 1 51 ? 7.071 2.883 2.640 1.00 0.00 51 CYS A C 7
ATOM 5789 O O . CYS A 1 51 ? 7.596 1.769 2.651 1.00 0.00 51 CYS A O 7
ATOM 5796 N N . ASN A 1 52 ? 7.739 3.981 2.270 1.00 0.00 52 ASN A N 7
ATOM 5797 C CA . ASN A 1 52 ? 9.103 3.926 1.805 1.00 0.00 52 ASN A CA 7
ATOM 5798 C C . ASN A 1 52 ? 10.013 3.652 2.982 1.00 0.00 52 ASN A C 7
ATOM 5799 O O . ASN A 1 52 ? 10.709 2.641 2.971 1.00 0.00 52 ASN A O 7
ATOM 5810 N N . ARG A 1 53 ? 9.899 4.431 4.059 1.00 0.00 53 ARG A N 7
ATOM 5811 C CA . ARG A 1 53 ? 10.756 4.202 5.227 1.00 0.00 53 ARG A CA 7
ATOM 5812 C C . ARG A 1 53 ? 10.658 2.795 5.815 1.00 0.00 53 ARG A C 7
ATOM 5813 O O . ARG A 1 53 ? 11.596 2.357 6.482 1.00 0.00 53 ARG A O 7
ATOM 5834 N N . THR A 1 54 ? 9.526 2.107 5.654 1.00 0.00 54 THR A N 7
ATOM 5835 C CA . THR A 1 54 ? 9.343 0.760 6.174 1.00 0.00 54 THR A CA 7
ATOM 5836 C C . THR A 1 54 ? 9.547 -0.364 5.154 1.00 0.00 54 THR A C 7
ATOM 5837 O O . THR A 1 54 ? 9.624 -1.515 5.588 1.00 0.00 54 THR A O 7
ATOM 5848 N N . CYS A 1 55 ? 9.603 -0.089 3.845 1.00 0.00 55 CYS A N 7
ATOM 5849 C CA . CYS A 1 55 ? 9.759 -1.136 2.836 1.00 0.00 55 CYS A CA 7
ATOM 5850 C C . CYS A 1 55 ? 10.740 -0.797 1.732 1.00 0.00 55 CYS A C 7
ATOM 5851 O O . CYS A 1 55 ? 11.452 -1.689 1.281 1.00 0.00 55 CYS A O 7
ATOM 5858 N N . VAL A 1 56 ? 10.719 0.426 1.218 1.00 0.00 56 VAL A N 7
ATOM 5859 C CA . VAL A 1 56 ? 11.625 0.831 0.161 1.00 0.00 56 VAL A CA 7
ATOM 5860 C C . VAL A 1 56 ? 13.037 0.765 0.727 1.00 0.00 56 VAL A C 7
ATOM 5861 O O . VAL A 1 56 ? 13.370 1.454 1.697 1.00 0.00 56 VAL A O 7
ATOM 5874 N N . GLY A 1 57 ? 13.842 -0.117 0.145 1.00 0.00 57 GLY A N 7
ATOM 5875 C CA . GLY A 1 57 ? 15.231 -0.301 0.511 1.00 0.00 57 GLY A CA 7
ATOM 5876 C C . GLY A 1 57 ? 15.993 0.858 -0.100 1.00 0.00 57 GLY A C 7
ATOM 5877 O O . GLY A 1 57 ? 16.173 0.800 -1.334 1.00 0.00 57 GLY A O 7
ATOM 5881 N N . ARG A 1 1 ? 12.103 -5.823 2.957 1.00 0.00 1 ARG A N 8
ATOM 5882 C CA . ARG A 1 1 ? 10.730 -5.543 2.526 1.00 0.00 1 ARG A CA 8
ATOM 5883 C C . ARG A 1 1 ? 9.817 -6.598 3.157 1.00 0.00 1 ARG A C 8
ATOM 5884 O O . ARG A 1 1 ? 9.893 -7.772 2.792 1.00 0.00 1 ARG A O 8
ATOM 5905 N N . PRO A 1 2 ? 8.996 -6.215 4.147 1.00 0.00 2 PRO A N 8
ATOM 5906 C CA . PRO A 1 2 ? 8.119 -7.145 4.854 1.00 0.00 2 PRO A CA 8
ATOM 5907 C C . PRO A 1 2 ? 6.994 -7.710 3.981 1.00 0.00 2 PRO A C 8
ATOM 5908 O O . PRO A 1 2 ? 6.341 -6.992 3.226 1.00 0.00 2 PRO A O 8
ATOM 5919 N N . ARG A 1 3 ? 6.673 -8.992 4.159 1.00 0.00 3 ARG A N 8
ATOM 5920 C CA . ARG A 1 3 ? 5.631 -9.707 3.409 1.00 0.00 3 ARG A CA 8
ATOM 5921 C C . ARG A 1 3 ? 4.233 -9.095 3.483 1.00 0.00 3 ARG A C 8
ATOM 5922 O O . ARG A 1 3 ? 3.366 -9.457 2.698 1.00 0.00 3 ARG A O 8
ATOM 5943 N N . PHE A 1 4 ? 3.966 -8.202 4.436 1.00 0.00 4 PHE A N 8
ATOM 5944 C CA . PHE A 1 4 ? 2.651 -7.589 4.517 1.00 0.00 4 PHE A CA 8
ATOM 5945 C C . PHE A 1 4 ? 2.541 -6.444 3.496 1.00 0.00 4 PHE A C 8
ATOM 5946 O O . PHE A 1 4 ? 1.433 -6.060 3.127 1.00 0.00 4 PHE A O 8
ATOM 5963 N N . CYS A 1 5 ? 3.668 -5.884 3.030 1.00 0.00 5 CYS A N 8
ATOM 5964 C CA . CYS A 1 5 ? 3.681 -4.797 2.068 1.00 0.00 5 CYS A CA 8
ATOM 5965 C C . CYS A 1 5 ? 3.417 -5.282 0.645 1.00 0.00 5 CYS A C 8
ATOM 5966 O O . CYS A 1 5 ? 3.026 -4.490 -0.209 1.00 0.00 5 CYS A O 8
ATOM 5973 N N . GLU A 1 6 ? 3.617 -6.572 0.378 1.00 0.00 6 GLU A N 8
ATOM 5974 C CA . GLU A 1 6 ? 3.444 -7.169 -0.948 1.00 0.00 6 GLU A CA 8
ATOM 5975 C C . GLU A 1 6 ? 2.065 -7.793 -1.151 1.00 0.00 6 GLU A C 8
ATOM 5976 O O . GLU A 1 6 ? 1.883 -8.634 -2.038 1.00 0.00 6 GLU A O 8
ATOM 5988 N N . LEU A 1 7 ? 1.100 -7.467 -0.289 1.00 0.00 7 LEU A N 8
ATOM 5989 C CA . LEU A 1 7 ? -0.234 -8.029 -0.409 1.00 0.00 7 LEU A CA 8
ATOM 5990 C C . LEU A 1 7 ? -0.988 -7.280 -1.494 1.00 0.00 7 LEU A C 8
ATOM 5991 O O . LEU A 1 7 ? -0.549 -6.238 -1.983 1.00 0.00 7 LEU A O 8
ATOM 6007 N N . ALA A 1 8 ? -2.074 -7.880 -1.951 1.00 0.00 8 ALA A N 8
ATOM 6008 C CA . ALA A 1 8 ? -2.928 -7.303 -2.971 1.00 0.00 8 ALA A CA 8
ATOM 6009 C C . ALA A 1 8 ? -4.061 -6.698 -2.160 1.00 0.00 8 ALA A C 8
ATOM 6010 O O . ALA A 1 8 ? -4.696 -7.443 -1.408 1.00 0.00 8 ALA A O 8
ATOM 6017 N N . PRO A 1 9 ? -4.274 -5.379 -2.204 1.00 0.00 9 PRO A N 8
ATOM 6018 C CA . PRO A 1 9 ? -5.331 -4.742 -1.451 1.00 0.00 9 PRO A CA 8
ATOM 6019 C C . PRO A 1 9 ? -6.669 -5.195 -2.026 1.00 0.00 9 PRO A C 8
ATOM 6020 O O . PRO A 1 9 ? -7.057 -4.736 -3.103 1.00 0.00 9 PRO A O 8
ATOM 6031 N N . SER A 1 10 ? -7.371 -6.066 -1.302 1.00 0.00 10 SER A N 8
ATOM 6032 C CA . SER A 1 10 ? -8.668 -6.601 -1.685 1.00 0.00 10 SER A CA 8
ATOM 6033 C C . SER A 1 10 ? -9.763 -5.550 -1.428 1.00 0.00 10 SER A C 8
ATOM 6034 O O . SER A 1 10 ? -10.708 -5.783 -0.675 1.00 0.00 10 SER A O 8
ATOM 6042 N N . ALA A 1 11 ? -9.605 -4.342 -1.981 1.00 0.00 11 ALA A N 8
ATOM 6043 C CA . ALA A 1 11 ? -10.556 -3.244 -1.831 1.00 0.00 11 ALA A CA 8
ATOM 6044 C C . ALA A 1 11 ? -11.925 -3.646 -2.394 1.00 0.00 11 ALA A C 8
ATOM 6045 O O . ALA A 1 11 ? -12.952 -3.183 -1.901 1.00 0.00 11 ALA A O 8
ATOM 6052 N N . GLY A 1 12 ? -11.947 -4.546 -3.384 1.00 0.00 12 GLY A N 8
ATOM 6053 C CA . GLY A 1 12 ? -13.158 -5.042 -4.013 1.00 0.00 12 GLY A CA 8
ATOM 6054 C C . GLY A 1 12 ? -14.094 -5.733 -3.019 1.00 0.00 12 GLY A C 8
ATOM 6055 O O . GLY A 1 12 ? -15.290 -5.830 -3.296 1.00 0.00 12 GLY A O 8
ATOM 6059 N N . SER A 1 13 ? -13.609 -6.147 -1.847 1.00 0.00 13 SER A N 8
ATOM 6060 C CA . SER A 1 13 ? -14.389 -6.821 -0.824 1.00 0.00 13 SER A CA 8
ATOM 6061 C C . SER A 1 13 ? -15.504 -5.960 -0.214 1.00 0.00 13 SER A C 8
ATOM 6062 O O . SER A 1 13 ? -16.413 -6.532 0.398 1.00 0.00 13 SER A O 8
ATOM 6070 N N . CYS A 1 14 ? -15.446 -4.629 -0.354 1.00 0.00 14 CYS A N 8
ATOM 6071 C CA . CYS A 1 14 ? -16.414 -3.663 0.171 1.00 0.00 14 CYS A CA 8
ATOM 6072 C C . CYS A 1 14 ? -16.566 -2.495 -0.810 1.00 0.00 14 CYS A C 8
ATOM 6073 O O . CYS A 1 14 ? -15.908 -2.491 -1.853 1.00 0.00 14 CYS A O 8
ATOM 6080 N N . PHE A 1 15 ? -17.444 -1.525 -0.529 1.00 0.00 15 PHE A N 8
ATOM 6081 C CA . PHE A 1 15 ? -17.617 -0.361 -1.394 1.00 0.00 15 PHE A CA 8
ATOM 6082 C C . PHE A 1 15 ? -17.351 0.865 -0.537 1.00 0.00 15 PHE A C 8
ATOM 6083 O O . PHE A 1 15 ? -18.120 1.171 0.374 1.00 0.00 15 PHE A O 8
ATOM 6100 N N . ALA A 1 16 ? -16.188 1.478 -0.731 1.00 0.00 16 ALA A N 8
ATOM 6101 C CA . ALA A 1 16 ? -15.793 2.697 -0.057 1.00 0.00 16 ALA A CA 8
ATOM 6102 C C . ALA A 1 16 ? -14.811 3.454 -0.952 1.00 0.00 16 ALA A C 8
ATOM 6103 O O . ALA A 1 16 ? -14.185 2.840 -1.825 1.00 0.00 16 ALA A O 8
ATOM 6110 N N . PHE A 1 17 ? -14.573 4.731 -0.659 1.00 0.00 17 PHE A N 8
ATOM 6111 C CA . PHE A 1 17 ? -13.648 5.568 -1.410 1.00 0.00 17 PHE A CA 8
ATOM 6112 C C . PHE A 1 17 ? -12.720 6.295 -0.445 1.00 0.00 17 PHE A C 8
ATOM 6113 O O . PHE A 1 17 ? -13.116 7.284 0.173 1.00 0.00 17 PHE A O 8
ATOM 6130 N N . VAL A 1 18 ? -11.525 5.738 -0.254 1.00 0.00 18 VAL A N 8
ATOM 6131 C CA . VAL A 1 18 ? -10.461 6.258 0.590 1.00 0.00 18 VAL A CA 8
ATOM 6132 C C . VAL A 1 18 ? -9.124 6.073 -0.155 1.00 0.00 18 VAL A C 8
ATOM 6133 O O . VAL A 1 18 ? -8.516 5.002 -0.041 1.00 0.00 18 VAL A O 8
ATOM 6146 N N . PRO A 1 19 ? -8.632 7.060 -0.929 1.00 0.00 19 PRO A N 8
ATOM 6147 C CA . PRO A 1 19 ? -7.377 6.927 -1.655 1.00 0.00 19 PRO A CA 8
ATOM 6148 C C . PRO A 1 19 ? -6.255 6.733 -0.640 1.00 0.00 19 PRO A C 8
ATOM 6149 O O . PRO A 1 19 ? -6.012 7.603 0.194 1.00 0.00 19 PRO A O 8
ATOM 6160 N N . SER A 1 20 ? -5.614 5.568 -0.680 1.00 0.00 20 SER A N 8
ATOM 6161 C CA . SER A 1 20 ? -4.523 5.152 0.200 1.00 0.00 20 SER A CA 8
ATOM 6162 C C . SER A 1 20 ? -3.223 4.893 -0.634 1.00 0.00 20 SER A C 8
ATOM 6163 O O . SER A 1 20 ? -3.171 5.316 -1.793 1.00 0.00 20 SER A O 8
ATOM 6171 N N . TYR A 1 21 ? -2.110 4.386 -0.076 1.00 0.00 21 TYR A N 8
ATOM 6172 C CA . TYR A 1 21 ? -0.830 4.133 -0.782 1.00 0.00 21 TYR A CA 8
ATOM 6173 C C . TYR A 1 21 ? -0.507 2.654 -0.953 1.00 0.00 21 TYR A C 8
ATOM 6174 O O . TYR A 1 21 ? -0.776 1.875 -0.040 1.00 0.00 21 TYR A O 8
ATOM 6192 N N . TYR A 1 22 ? 0.034 2.316 -2.130 1.00 0.00 22 TYR A N 8
ATOM 6193 C CA . TYR A 1 22 ? 0.460 0.996 -2.609 1.00 0.00 22 TYR A CA 8
ATOM 6194 C C . TYR A 1 22 ? 1.995 0.945 -2.582 1.00 0.00 22 TYR A C 8
ATOM 6195 O O . TYR A 1 22 ? 2.637 1.998 -2.642 1.00 0.00 22 TYR A O 8
ATOM 6213 N N . TYR A 1 23 ? 2.563 -0.264 -2.605 1.00 0.00 23 TYR A N 8
ATOM 6214 C CA . TYR A 1 23 ? 3.994 -0.551 -2.606 1.00 0.00 23 TYR A CA 8
ATOM 6215 C C . TYR A 1 23 ? 4.305 -1.457 -3.797 1.00 0.00 23 TYR A C 8
ATOM 6216 O O . TYR A 1 23 ? 3.681 -2.513 -3.923 1.00 0.00 23 TYR A O 8
ATOM 6234 N N . ASN A 1 24 ? 5.236 -1.077 -4.675 1.00 0.00 24 ASN A N 8
ATOM 6235 C CA . ASN A 1 24 ? 5.622 -1.868 -5.846 1.00 0.00 24 ASN A CA 8
ATOM 6236 C C . ASN A 1 24 ? 7.099 -2.246 -5.729 1.00 0.00 24 ASN A C 8
ATOM 6237 O O . ASN A 1 24 ? 7.967 -1.495 -6.182 1.00 0.00 24 ASN A O 8
ATOM 6248 N N . GLN A 1 25 ? 7.407 -3.427 -5.178 1.00 0.00 25 GLN A N 8
ATOM 6249 C CA . GLN A 1 25 ? 8.788 -3.915 -5.032 1.00 0.00 25 GLN A CA 8
ATOM 6250 C C . GLN A 1 25 ? 9.519 -3.985 -6.379 1.00 0.00 25 GLN A C 8
ATOM 6251 O O . GLN A 1 25 ? 10.741 -3.840 -6.408 1.00 0.00 25 GLN A O 8
ATOM 6265 N N . TYR A 1 26 ? 8.783 -4.159 -7.482 1.00 0.00 26 TYR A N 8
ATOM 6266 C CA . TYR A 1 26 ? 9.308 -4.241 -8.840 1.00 0.00 26 TYR A CA 8
ATOM 6267 C C . TYR A 1 26 ? 10.125 -2.999 -9.195 1.00 0.00 26 TYR A C 8
ATOM 6268 O O . TYR A 1 26 ? 11.160 -3.107 -9.853 1.00 0.00 26 TYR A O 8
ATOM 6286 N N . SER A 1 27 ? 9.672 -1.828 -8.751 1.00 0.00 27 SER A N 8
ATOM 6287 C CA . SER A 1 27 ? 10.323 -0.543 -8.981 1.00 0.00 27 SER A CA 8
ATOM 6288 C C . SER A 1 27 ? 10.886 0.007 -7.661 1.00 0.00 27 SER A C 8
ATOM 6289 O O . SER A 1 27 ? 11.477 1.085 -7.631 1.00 0.00 27 SER A O 8
ATOM 6297 N N . ASN A 1 28 ? 10.741 -0.753 -6.567 1.00 0.00 28 ASN A N 8
ATOM 6298 C CA . ASN A 1 28 ? 11.157 -0.451 -5.215 1.00 0.00 28 ASN A CA 8
ATOM 6299 C C . ASN A 1 28 ? 10.761 0.983 -4.875 1.00 0.00 28 ASN A C 8
ATOM 6300 O O . ASN A 1 28 ? 11.596 1.853 -4.630 1.00 0.00 28 ASN A O 8
ATOM 6311 N N . THR A 1 29 ? 9.457 1.241 -4.952 1.00 0.00 29 THR A N 8
ATOM 6312 C CA . THR A 1 29 ? 8.850 2.527 -4.664 1.00 0.00 29 THR A CA 8
ATOM 6313 C C . THR A 1 29 ? 7.391 2.284 -4.262 1.00 0.00 29 THR A C 8
ATOM 6314 O O . THR A 1 29 ? 6.936 1.136 -4.195 1.00 0.00 29 THR A O 8
ATOM 6325 N N . CYS A 1 30 ? 6.656 3.358 -3.998 1.00 0.00 30 CYS A N 8
ATOM 6326 C CA . CYS A 1 30 ? 5.261 3.354 -3.596 1.00 0.00 30 CYS A CA 8
ATOM 6327 C C . CYS A 1 30 ? 4.493 4.335 -4.470 1.00 0.00 30 CYS A C 8
ATOM 6328 O O . CYS A 1 30 ? 5.081 5.273 -5.011 1.00 0.00 30 CYS A O 8
ATOM 6335 N N . HIS A 1 31 ? 3.176 4.171 -4.578 1.00 0.00 31 HIS A N 8
ATOM 6336 C CA . HIS A 1 31 ? 2.331 5.029 -5.392 1.00 0.00 31 HIS A CA 8
ATOM 6337 C C . HIS A 1 31 ? 0.934 5.043 -4.798 1.00 0.00 31 HIS A C 8
ATOM 6338 O O . HIS A 1 31 ? 0.485 4.033 -4.256 1.00 0.00 31 HIS A O 8
ATOM 6352 N N . SER A 1 32 ? 0.239 6.170 -4.856 1.00 0.00 32 SER A N 8
ATOM 6353 C CA . SER A 1 32 ? -1.103 6.252 -4.313 1.00 0.00 32 SER A CA 8
ATOM 6354 C C . SER A 1 32 ? -2.056 5.435 -5.187 1.00 0.00 32 SER A C 8
ATOM 6355 O O . SER A 1 32 ? -1.919 5.421 -6.412 1.00 0.00 32 SER A O 8
ATOM 6363 N N . PHE A 1 33 ? -3.014 4.748 -4.570 1.00 0.00 33 PHE A N 8
ATOM 6364 C CA . PHE A 1 33 ? -4.025 3.921 -5.224 1.00 0.00 33 PHE A CA 8
ATOM 6365 C C . PHE A 1 33 ? -5.361 4.114 -4.503 1.00 0.00 33 PHE A C 8
ATOM 6366 O O . PHE A 1 33 ? -5.478 4.958 -3.610 1.00 0.00 33 PHE A O 8
ATOM 6383 N N . THR A 1 34 ? -6.395 3.408 -4.931 1.00 0.00 34 THR A N 8
ATOM 6384 C CA . THR A 1 34 ? -7.749 3.495 -4.355 1.00 0.00 34 THR A CA 8
ATOM 6385 C C . THR A 1 34 ? -8.073 2.331 -3.403 1.00 0.00 34 THR A C 8
ATOM 6386 O O . THR A 1 34 ? -7.973 1.168 -3.801 1.00 0.00 34 THR A O 8
ATOM 6397 N N . TYR A 1 35 ? -8.423 2.624 -2.140 1.00 0.00 35 TYR A N 8
ATOM 6398 C CA . TYR A 1 35 ? -8.768 1.628 -1.118 1.00 0.00 35 TYR A CA 8
ATOM 6399 C C . TYR A 1 35 ? -10.211 1.818 -0.619 1.00 0.00 35 TYR A C 8
ATOM 6400 O O . TYR A 1 35 ? -10.869 2.790 -1.006 1.00 0.00 35 TYR A O 8
ATOM 6418 N N . SER A 1 36 ? -10.704 0.938 0.259 1.00 0.00 36 SER A N 8
ATOM 6419 C CA . SER A 1 36 ? -12.052 0.995 0.820 1.00 0.00 36 SER A CA 8
ATOM 6420 C C . SER A 1 36 ? -12.026 0.842 2.360 1.00 0.00 36 SER A C 8
ATOM 6421 O O . SER A 1 36 ? -10.953 0.726 2.959 1.00 0.00 36 SER A O 8
ATOM 6429 N N . GLY A 1 37 ? -13.190 0.879 3.016 1.00 0.00 37 GLY A N 8
ATOM 6430 C CA . GLY A 1 37 ? -13.352 0.770 4.460 1.00 0.00 37 GLY A CA 8
ATOM 6431 C C . GLY A 1 37 ? -13.036 -0.647 4.890 1.00 0.00 37 GLY A C 8
ATOM 6432 O O . GLY A 1 37 ? -11.894 -0.935 5.254 1.00 0.00 37 GLY A O 8
ATOM 6436 N N . CYS A 1 38 ? -14.037 -1.524 4.893 1.00 0.00 38 CYS A N 8
ATOM 6437 C CA . CYS A 1 38 ? -13.779 -2.909 5.255 1.00 0.00 38 CYS A CA 8
ATOM 6438 C C . CYS A 1 38 ? -13.028 -3.578 4.095 1.00 0.00 38 CYS A C 8
ATOM 6439 O O . CYS A 1 38 ? -12.765 -2.954 3.054 1.00 0.00 38 CYS A O 8
ATOM 6446 N N . GLY A 1 39 ? -12.703 -4.862 4.237 1.00 0.00 39 GLY A N 8
ATOM 6447 C CA . GLY A 1 39 ? -11.984 -5.550 3.182 1.00 0.00 39 GLY A CA 8
ATOM 6448 C C . GLY A 1 39 ? -10.550 -5.046 3.145 1.00 0.00 39 GLY A C 8
ATOM 6449 O O . GLY A 1 39 ? -10.019 -4.589 4.166 1.00 0.00 39 GLY A O 8
ATOM 6453 N N . GLY A 1 40 ? -9.910 -5.180 1.987 1.00 0.00 40 GLY A N 8
ATOM 6454 C CA . GLY A 1 40 ? -8.545 -4.735 1.786 1.00 0.00 40 GLY A CA 8
ATOM 6455 C C . GLY A 1 40 ? -7.518 -5.582 2.536 1.00 0.00 40 GLY A C 8
ATOM 6456 O O . GLY A 1 40 ? -7.874 -6.475 3.313 1.00 0.00 40 GLY A O 8
ATOM 6460 N N . ASN A 1 41 ? -6.229 -5.346 2.275 1.00 0.00 41 ASN A N 8
ATOM 6461 C CA . ASN A 1 41 ? -5.127 -6.081 2.905 1.00 0.00 41 ASN A CA 8
ATOM 6462 C C . ASN A 1 41 ? -4.064 -5.141 3.468 1.00 0.00 41 ASN A C 8
ATOM 6463 O O . ASN A 1 41 ? -4.034 -3.960 3.124 1.00 0.00 41 ASN A O 8
ATOM 6474 N N . ALA A 1 42 ? -3.108 -5.699 4.228 1.00 0.00 42 ALA A N 8
ATOM 6475 C CA . ALA A 1 42 ? -2.023 -4.988 4.892 1.00 0.00 42 ALA A CA 8
ATOM 6476 C C . ALA A 1 42 ? -1.145 -4.146 3.965 1.00 0.00 42 ALA A C 8
ATOM 6477 O O . ALA A 1 42 ? -0.393 -3.313 4.473 1.00 0.00 42 ALA A O 8
ATOM 6484 N N . ASN A 1 43 ? -1.217 -4.340 2.639 1.00 0.00 43 ASN A N 8
ATOM 6485 C CA . ASN A 1 43 ? -0.455 -3.520 1.699 1.00 0.00 43 ASN A CA 8
ATOM 6486 C C . ASN A 1 43 ? -0.904 -2.046 1.812 1.00 0.00 43 ASN A C 8
ATOM 6487 O O . ASN A 1 43 ? -0.165 -1.162 1.377 1.00 0.00 43 ASN A O 8
ATOM 6498 N N . ARG A 1 44 ? -2.042 -1.760 2.468 1.00 0.00 44 ARG A N 8
ATOM 6499 C CA . ARG A 1 44 ? -2.563 -0.413 2.603 1.00 0.00 44 ARG A CA 8
ATOM 6500 C C . ARG A 1 44 ? -1.747 0.438 3.557 1.00 0.00 44 ARG A C 8
ATOM 6501 O O . ARG A 1 44 ? -1.536 0.050 4.710 1.00 0.00 44 ARG A O 8
ATOM 6522 N N . PHE A 1 45 ? -1.334 1.611 3.075 1.00 0.00 45 PHE A N 8
ATOM 6523 C CA . PHE A 1 45 ? -0.566 2.610 3.799 1.00 0.00 45 PHE A CA 8
ATOM 6524 C C . PHE A 1 45 ? -1.245 3.975 3.662 1.00 0.00 45 PHE A C 8
ATOM 6525 O O . PHE A 1 45 ? -2.109 4.158 2.805 1.00 0.00 45 PHE A O 8
ATOM 6542 N N . ARG A 1 46 ? -0.868 4.943 4.506 1.00 0.00 46 ARG A N 8
ATOM 6543 C CA . ARG A 1 46 ? -1.443 6.296 4.516 1.00 0.00 46 ARG A CA 8
ATOM 6544 C C . ARG A 1 46 ? -0.535 7.299 3.837 1.00 0.00 46 ARG A C 8
ATOM 6545 O O . ARG A 1 46 ? -0.984 8.392 3.499 1.00 0.00 46 ARG A O 8
ATOM 6566 N N . THR A 1 47 ? 0.745 6.979 3.674 1.00 0.00 47 THR A N 8
ATOM 6567 C CA . THR A 1 47 ? 1.664 7.866 3.008 1.00 0.00 47 THR A CA 8
ATOM 6568 C C . THR A 1 47 ? 2.833 7.083 2.439 1.00 0.00 47 THR A C 8
ATOM 6569 O O . THR A 1 47 ? 3.207 6.026 2.964 1.00 0.00 47 THR A O 8
ATOM 6580 N N . ILE A 1 48 ? 3.415 7.636 1.379 1.00 0.00 48 ILE A N 8
ATOM 6581 C CA . ILE A 1 48 ? 4.578 7.084 0.715 1.00 0.00 48 ILE A CA 8
ATOM 6582 C C . ILE A 1 48 ? 5.761 7.165 1.677 1.00 0.00 48 ILE A C 8
ATOM 6583 O O . ILE A 1 48 ? 6.668 6.350 1.604 1.00 0.00 48 ILE A O 8
ATOM 6599 N N . ASP A 1 49 ? 5.759 8.116 2.606 1.00 0.00 49 ASP A N 8
ATOM 6600 C CA . ASP A 1 49 ? 6.836 8.302 3.563 1.00 0.00 49 ASP A CA 8
ATOM 6601 C C . ASP A 1 49 ? 6.998 7.099 4.482 1.00 0.00 49 ASP A C 8
ATOM 6602 O O . ASP A 1 49 ? 8.112 6.789 4.893 1.00 0.00 49 ASP A O 8
ATOM 6611 N N . GLU A 1 50 ? 5.884 6.466 4.860 1.00 0.00 50 GLU A N 8
ATOM 6612 C CA . GLU A 1 50 ? 5.843 5.309 5.721 1.00 0.00 50 GLU A CA 8
ATOM 6613 C C . GLU A 1 50 ? 6.078 4.091 4.847 1.00 0.00 50 GLU A C 8
ATOM 6614 O O . GLU A 1 50 ? 6.876 3.233 5.207 1.00 0.00 50 GLU A O 8
ATOM 6626 N N . CYS A 1 51 ? 5.394 4.028 3.699 1.00 0.00 51 CYS A N 8
ATOM 6627 C CA . CYS A 1 51 ? 5.512 2.915 2.778 1.00 0.00 51 CYS A CA 8
ATOM 6628 C C . CYS A 1 51 ? 6.959 2.704 2.332 1.00 0.00 51 CYS A C 8
ATOM 6629 O O . CYS A 1 51 ? 7.473 1.586 2.375 1.00 0.00 51 CYS A O 8
ATOM 6636 N N . ASN A 1 52 ? 7.633 3.779 1.925 1.00 0.00 52 ASN A N 8
ATOM 6637 C CA . ASN A 1 52 ? 8.998 3.704 1.462 1.00 0.00 52 ASN A CA 8
ATOM 6638 C C . ASN A 1 52 ? 9.909 3.386 2.628 1.00 0.00 52 ASN A C 8
ATOM 6639 O O . ASN A 1 52 ? 10.569 2.351 2.597 1.00 0.00 52 ASN A O 8
ATOM 6650 N N . ARG A 1 53 ? 9.849 4.159 3.717 1.00 0.00 53 ARG A N 8
ATOM 6651 C CA . ARG A 1 53 ? 10.734 3.871 4.850 1.00 0.00 53 ARG A CA 8
ATOM 6652 C C . ARG A 1 53 ? 10.597 2.456 5.434 1.00 0.00 53 ARG A C 8
ATOM 6653 O O . ARG A 1 53 ? 11.557 1.929 6.002 1.00 0.00 53 ARG A O 8
ATOM 6674 N N . THR A 1 54 ? 9.428 1.831 5.295 1.00 0.00 54 THR A N 8
ATOM 6675 C CA . THR A 1 54 ? 9.159 0.509 5.826 1.00 0.00 54 THR A CA 8
ATOM 6676 C C . THR A 1 54 ? 9.301 -0.651 4.828 1.00 0.00 54 THR A C 8
ATOM 6677 O O . THR A 1 54 ? 9.375 -1.793 5.288 1.00 0.00 54 THR A O 8
ATOM 6688 N N . CYS A 1 55 ? 9.378 -0.416 3.509 1.00 0.00 55 CYS A N 8
ATOM 6689 C CA . CYS A 1 55 ? 9.485 -1.502 2.524 1.00 0.00 55 CYS A CA 8
ATOM 6690 C C . CYS A 1 55 ? 10.430 -1.215 1.355 1.00 0.00 55 CYS A C 8
ATOM 6691 O O . CYS A 1 55 ? 10.855 -2.145 0.679 1.00 0.00 55 CYS A O 8
ATOM 6698 N N . VAL A 1 56 ? 10.721 0.038 1.044 1.00 0.00 56 VAL A N 8
ATOM 6699 C CA . VAL A 1 56 ? 11.626 0.409 -0.046 1.00 0.00 56 VAL A CA 8
ATOM 6700 C C . VAL A 1 56 ? 13.040 0.275 0.519 1.00 0.00 56 VAL A C 8
ATOM 6701 O O . VAL A 1 56 ? 13.527 1.165 1.220 1.00 0.00 56 VAL A O 8
ATOM 6714 N N . GLY A 1 57 ? 13.669 -0.879 0.277 1.00 0.00 57 GLY A N 8
ATOM 6715 C CA . GLY A 1 57 ? 15.017 -1.135 0.753 1.00 0.00 57 GLY A CA 8
ATOM 6716 C C . GLY A 1 57 ? 16.004 -0.289 -0.025 1.00 0.00 57 GLY A C 8
ATOM 6717 O O . GLY A 1 57 ? 16.801 0.430 0.608 1.00 0.00 57 GLY A O 8
ATOM 6721 N N . ARG A 1 1 ? 12.181 -5.331 3.240 1.00 0.00 1 ARG A N 9
ATOM 6722 C CA . ARG A 1 1 ? 10.792 -5.108 2.847 1.00 0.00 1 ARG A CA 9
ATOM 6723 C C . ARG A 1 1 ? 9.910 -6.157 3.509 1.00 0.00 1 ARG A C 9
ATOM 6724 O O . ARG A 1 1 ? 10.051 -7.344 3.210 1.00 0.00 1 ARG A O 9
ATOM 6745 N N . PRO A 1 2 ? 9.036 -5.745 4.436 1.00 0.00 2 PRO A N 9
ATOM 6746 C CA . PRO A 1 2 ? 8.160 -6.661 5.131 1.00 0.00 2 PRO A CA 9
ATOM 6747 C C . PRO A 1 2 ? 7.122 -7.194 4.148 1.00 0.00 2 PRO A C 9
ATOM 6748 O O . PRO A 1 2 ? 6.489 -6.426 3.425 1.00 0.00 2 PRO A O 9
ATOM 6759 N N . ARG A 1 3 ? 6.869 -8.498 4.179 1.00 0.00 3 ARG A N 9
ATOM 6760 C CA . ARG A 1 3 ? 5.907 -9.140 3.285 1.00 0.00 3 ARG A CA 9
ATOM 6761 C C . ARG A 1 3 ? 4.496 -8.566 3.396 1.00 0.00 3 ARG A C 9
ATOM 6762 O O . ARG A 1 3 ? 3.702 -8.763 2.486 1.00 0.00 3 ARG A O 9
ATOM 6783 N N . PHE A 1 4 ? 4.123 -7.883 4.484 1.00 0.00 4 PHE A N 9
ATOM 6784 C CA . PHE A 1 4 ? 2.773 -7.325 4.557 1.00 0.00 4 PHE A CA 9
ATOM 6785 C C . PHE A 1 4 ? 2.593 -6.233 3.485 1.00 0.00 4 PHE A C 9
ATOM 6786 O O . PHE A 1 4 ? 1.471 -5.942 3.073 1.00 0.00 4 PHE A O 9
ATOM 6803 N N . CYS A 1 5 ? 3.693 -5.624 3.035 1.00 0.00 5 CYS A N 9
ATOM 6804 C CA . CYS A 1 5 ? 3.712 -4.592 2.017 1.00 0.00 5 CYS A CA 9
ATOM 6805 C C . CYS A 1 5 ? 3.462 -5.195 0.622 1.00 0.00 5 CYS A C 9
ATOM 6806 O O . CYS A 1 5 ? 3.029 -4.485 -0.277 1.00 0.00 5 CYS A O 9
ATOM 6813 N N . GLU A 1 6 ? 3.698 -6.498 0.422 1.00 0.00 6 GLU A N 9
ATOM 6814 C CA . GLU A 1 6 ? 3.532 -7.147 -0.888 1.00 0.00 6 GLU A CA 9
ATOM 6815 C C . GLU A 1 6 ? 2.149 -7.770 -1.098 1.00 0.00 6 GLU A C 9
ATOM 6816 O O . GLU A 1 6 ? 1.950 -8.493 -2.080 1.00 0.00 6 GLU A O 9
ATOM 6828 N N . LEU A 1 7 ? 1.206 -7.564 -0.170 1.00 0.00 7 LEU A N 9
ATOM 6829 C CA . LEU A 1 7 ? -0.132 -8.125 -0.278 1.00 0.00 7 LEU A CA 9
ATOM 6830 C C . LEU A 1 7 ? -0.931 -7.371 -1.336 1.00 0.00 7 LEU A C 9
ATOM 6831 O O . LEU A 1 7 ? -0.530 -6.300 -1.796 1.00 0.00 7 LEU A O 9
ATOM 6847 N N . ALA A 1 8 ? -2.079 -7.935 -1.702 1.00 0.00 8 ALA A N 9
ATOM 6848 C CA . ALA A 1 8 ? -2.977 -7.375 -2.698 1.00 0.00 8 ALA A CA 9
ATOM 6849 C C . ALA A 1 8 ? -4.109 -6.634 -1.975 1.00 0.00 8 ALA A C 9
ATOM 6850 O O . ALA A 1 8 ? -4.983 -7.291 -1.399 1.00 0.00 8 ALA A O 9
ATOM 6857 N N . PRO A 1 9 ? -4.114 -5.294 -1.948 1.00 0.00 9 PRO A N 9
ATOM 6858 C CA . PRO A 1 9 ? -5.120 -4.475 -1.289 1.00 0.00 9 PRO A CA 9
ATOM 6859 C C . PRO A 1 9 ? -6.410 -4.344 -2.120 1.00 0.00 9 PRO A C 9
ATOM 6860 O O . PRO A 1 9 ? -6.741 -3.272 -2.637 1.00 0.00 9 PRO A O 9
ATOM 6871 N N . SER A 1 10 ? -7.160 -5.437 -2.199 1.00 0.00 10 SER A N 9
ATOM 6872 C CA . SER A 1 10 ? -8.411 -5.546 -2.934 1.00 0.00 10 SER A CA 9
ATOM 6873 C C . SER A 1 10 ? -9.506 -4.688 -2.287 1.00 0.00 10 SER A C 9
ATOM 6874 O O . SER A 1 10 ? -10.175 -5.109 -1.343 1.00 0.00 10 SER A O 9
ATOM 6882 N N . ALA A 1 11 ? -9.681 -3.458 -2.770 1.00 0.00 11 ALA A N 9
ATOM 6883 C CA . ALA A 1 11 ? -10.672 -2.528 -2.248 1.00 0.00 11 ALA A CA 9
ATOM 6884 C C . ALA A 1 11 ? -12.120 -2.982 -2.459 1.00 0.00 11 ALA A C 9
ATOM 6885 O O . ALA A 1 11 ? -13.011 -2.407 -1.848 1.00 0.00 11 ALA A O 9
ATOM 6892 N N . GLY A 1 12 ? -12.374 -4.003 -3.274 1.00 0.00 12 GLY A N 9
ATOM 6893 C CA . GLY A 1 12 ? -13.722 -4.480 -3.548 1.00 0.00 12 GLY A CA 9
ATOM 6894 C C . GLY A 1 12 ? -14.285 -5.408 -2.483 1.00 0.00 12 GLY A C 9
ATOM 6895 O O . GLY A 1 12 ? -15.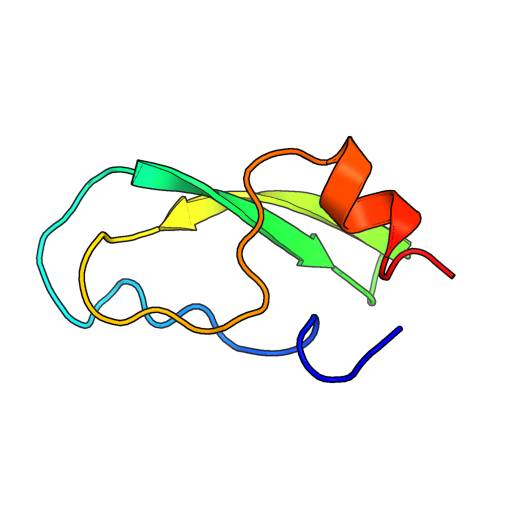480 -5.705 -2.510 1.00 0.00 12 GLY A O 9
ATOM 6899 N N . SER A 1 13 ? -13.463 -5.845 -1.527 1.00 0.00 13 SER A N 9
ATOM 6900 C CA . SER A 1 13 ? -13.872 -6.743 -0.454 1.00 0.00 13 SER A CA 9
ATOM 6901 C C . SER A 1 13 ? -14.929 -6.138 0.485 1.00 0.00 13 SER A C 9
ATOM 6902 O O . SER A 1 13 ? -15.527 -6.856 1.282 1.00 0.00 13 SER A O 9
ATOM 6910 N N . CYS A 1 14 ? -15.153 -4.830 0.427 1.00 0.00 14 CYS A N 9
ATOM 6911 C CA . CYS A 1 14 ? -16.117 -4.060 1.195 1.00 0.00 14 CYS A CA 9
ATOM 6912 C C . CYS A 1 14 ? -16.355 -2.846 0.311 1.00 0.00 14 CYS A C 9
ATOM 6913 O O . CYS A 1 14 ? -15.368 -2.302 -0.191 1.00 0.00 14 CYS A O 9
ATOM 6920 N N . PHE A 1 15 ? -17.583 -2.346 0.169 1.00 0.00 15 PHE A N 9
ATOM 6921 C CA . PHE A 1 15 ? -17.750 -1.208 -0.718 1.00 0.00 15 PHE A CA 9
ATOM 6922 C C . PHE A 1 15 ? -17.516 0.085 0.050 1.00 0.00 15 PHE A C 9
ATOM 6923 O O . PHE A 1 15 ? -18.305 0.463 0.918 1.00 0.00 15 PHE A O 9
ATOM 6940 N N . ALA A 1 16 ? -16.363 0.697 -0.198 1.00 0.00 16 ALA A N 9
ATOM 6941 C CA . ALA A 1 16 ? -15.933 1.973 0.343 1.00 0.00 16 ALA A CA 9
ATOM 6942 C C . ALA A 1 16 ? -14.985 2.599 -0.688 1.00 0.00 16 ALA A C 9
ATOM 6943 O O . ALA A 1 16 ? -14.361 1.871 -1.467 1.00 0.00 16 ALA A O 9
ATOM 6950 N N . PHE A 1 17 ? -14.829 3.922 -0.681 1.00 0.00 17 PHE A N 9
ATOM 6951 C CA . PHE A 1 17 ? -13.950 4.633 -1.605 1.00 0.00 17 PHE A CA 9
ATOM 6952 C C . PHE A 1 17 ? -13.067 5.647 -0.885 1.00 0.00 17 PHE A C 9
ATOM 6953 O O . PHE A 1 17 ? -13.532 6.738 -0.537 1.00 0.00 17 PHE A O 9
ATOM 6970 N N . VAL A 1 18 ? -11.816 5.284 -0.613 1.00 0.00 18 VAL A N 9
ATOM 6971 C CA . VAL A 1 18 ? -10.832 6.126 0.059 1.00 0.00 18 VAL A CA 9
ATOM 6972 C C . VAL A 1 18 ? -9.473 5.982 -0.650 1.00 0.00 18 VAL A C 9
ATOM 6973 O O . VAL A 1 18 ? -8.944 4.870 -0.689 1.00 0.00 18 VAL A O 9
ATOM 6986 N N . PRO A 1 19 ? -8.884 7.034 -1.248 1.00 0.00 19 PRO A N 9
ATOM 6987 C CA . PRO A 1 19 ? -7.592 6.908 -1.906 1.00 0.00 19 PRO A CA 9
ATOM 6988 C C . PRO A 1 19 ? -6.548 6.597 -0.844 1.00 0.00 19 PRO A C 9
ATOM 6989 O O . PRO A 1 19 ? -6.473 7.289 0.174 1.00 0.00 19 PRO A O 9
ATOM 7000 N N . SER A 1 20 ? -5.767 5.545 -1.046 1.00 0.00 20 SER A N 9
ATOM 7001 C CA . SER A 1 20 ? -4.720 5.156 -0.116 1.00 0.00 20 SER A CA 9
ATOM 7002 C C . SER A 1 20 ? -3.429 4.895 -0.913 1.00 0.00 20 SER A C 9
ATOM 7003 O O . SER A 1 20 ? -3.382 5.170 -2.110 1.00 0.00 20 SER A O 9
ATOM 7011 N N . TYR A 1 21 ? -2.351 4.423 -0.285 1.00 0.00 21 TYR A N 9
ATOM 7012 C CA . TYR A 1 21 ? -1.071 4.200 -0.969 1.00 0.00 21 TYR A CA 9
ATOM 7013 C C . TYR A 1 21 ? -0.677 2.724 -1.115 1.00 0.00 21 TYR A C 9
ATOM 7014 O O . TYR A 1 21 ? -0.792 1.970 -0.147 1.00 0.00 21 TYR A O 9
ATOM 7032 N N . TYR A 1 22 ? -0.193 2.334 -2.309 1.00 0.00 22 TYR A N 9
ATOM 7033 C CA . TYR A 1 22 ? 0.228 0.980 -2.705 1.00 0.00 22 TYR A CA 9
ATOM 7034 C C . TYR A 1 22 ? 1.745 0.823 -2.843 1.00 0.00 22 TYR A C 9
ATOM 7035 O O . TYR A 1 22 ? 2.382 1.634 -3.512 1.00 0.00 22 TYR A O 9
ATOM 7053 N N . TYR A 1 23 ? 2.343 -0.193 -2.240 1.00 0.00 23 TYR A N 9
ATOM 7054 C CA . TYR A 1 23 ? 3.788 -0.453 -2.341 1.00 0.00 23 TYR A CA 9
ATOM 7055 C C . TYR A 1 23 ? 4.076 -1.314 -3.571 1.00 0.00 23 TYR A C 9
ATOM 7056 O O . TYR A 1 23 ? 3.406 -2.334 -3.752 1.00 0.00 23 TYR A O 9
ATOM 7074 N N . ASN A 1 24 ? 5.072 -0.949 -4.387 1.00 0.00 24 ASN A N 9
ATOM 7075 C CA . ASN A 1 24 ? 5.449 -1.698 -5.583 1.00 0.00 24 ASN A CA 9
ATOM 7076 C C . ASN A 1 24 ? 6.928 -2.070 -5.509 1.00 0.00 24 ASN A C 9
ATOM 7077 O O . ASN A 1 24 ? 7.786 -1.341 -6.018 1.00 0.00 24 ASN A O 9
ATOM 7088 N N . GLN A 1 25 ? 7.240 -3.222 -4.903 1.00 0.00 25 GLN A N 9
ATOM 7089 C CA . GLN A 1 25 ? 8.611 -3.721 -4.777 1.00 0.00 25 GLN A CA 9
ATOM 7090 C C . GLN A 1 25 ? 9.288 -3.815 -6.144 1.00 0.00 25 GLN A C 9
ATOM 7091 O O . GLN A 1 25 ? 10.485 -3.547 -6.209 1.00 0.00 25 GLN A O 9
ATOM 7105 N N . TYR A 1 26 ? 8.539 -4.112 -7.216 1.00 0.00 26 TYR A N 9
ATOM 7106 C CA . TYR A 1 26 ? 9.053 -4.228 -8.578 1.00 0.00 26 TYR A CA 9
ATOM 7107 C C . TYR A 1 26 ? 9.897 -3.015 -8.974 1.00 0.00 26 TYR A C 9
ATOM 7108 O O . TYR A 1 26 ? 10.951 -3.193 -9.584 1.00 0.00 26 TYR A O 9
ATOM 7126 N N . SER A 1 27 ? 9.453 -1.808 -8.601 1.00 0.00 27 SER A N 9
ATOM 7127 C CA . SER A 1 27 ? 10.131 -0.552 -8.908 1.00 0.00 27 SER A CA 9
ATOM 7128 C C . SER A 1 27 ? 10.781 0.080 -7.669 1.00 0.00 27 SER A C 9
ATOM 7129 O O . SER A 1 27 ? 11.280 1.206 -7.741 1.00 0.00 27 SER A O 9
ATOM 7137 N N . ASN A 1 28 ? 10.802 -0.633 -6.537 1.00 0.00 28 ASN A N 9
ATOM 7138 C CA . ASN A 1 28 ? 11.382 -0.191 -5.273 1.00 0.00 28 ASN A CA 9
ATOM 7139 C C . ASN A 1 28 ? 10.860 1.202 -4.895 1.00 0.00 28 ASN A C 9
ATOM 7140 O O . ASN A 1 28 ? 11.626 2.132 -4.660 1.00 0.00 28 ASN A O 9
ATOM 7151 N N . THR A 1 29 ? 9.537 1.380 -4.907 1.00 0.00 29 THR A N 9
ATOM 7152 C CA . THR A 1 29 ? 8.881 2.635 -4.548 1.00 0.00 29 THR A CA 9
ATOM 7153 C C . THR A 1 29 ? 7.427 2.326 -4.152 1.00 0.00 29 THR A C 9
ATOM 7154 O O . THR A 1 29 ? 7.056 1.157 -3.989 1.00 0.00 29 THR A O 9
ATOM 7165 N N . CYS A 1 30 ? 6.609 3.354 -3.927 1.00 0.00 30 CYS A N 9
ATOM 7166 C CA . CYS A 1 30 ? 5.219 3.246 -3.553 1.00 0.00 30 CYS A CA 9
ATOM 7167 C C . CYS A 1 30 ? 4.438 4.294 -4.364 1.00 0.00 30 CYS A C 9
ATOM 7168 O O . CYS A 1 30 ? 5.012 5.312 -4.755 1.00 0.00 30 CYS A O 9
ATOM 7175 N N . HIS A 1 31 ? 3.141 4.081 -4.610 1.00 0.00 31 HIS A N 9
ATOM 7176 C CA . HIS A 1 31 ? 2.300 4.974 -5.388 1.00 0.00 31 HIS A CA 9
ATOM 7177 C C . HIS A 1 31 ? 0.852 4.919 -4.912 1.00 0.00 31 HIS A C 9
ATOM 7178 O O . HIS A 1 31 ? 0.360 3.849 -4.556 1.00 0.00 31 HIS A O 9
ATOM 7192 N N . SER A 1 32 ? 0.136 6.040 -4.928 1.00 0.00 32 SER A N 9
ATOM 7193 C CA . SER A 1 32 ? -1.258 6.087 -4.506 1.00 0.00 32 SER A CA 9
ATOM 7194 C C . SER A 1 32 ? -2.143 5.232 -5.415 1.00 0.00 32 SER A C 9
ATOM 7195 O O . SER A 1 32 ? -1.909 5.138 -6.623 1.00 0.00 32 SER A O 9
ATOM 7203 N N . PHE A 1 33 ? -3.180 4.635 -4.838 1.00 0.00 33 PHE A N 9
ATOM 7204 C CA . PHE A 1 33 ? -4.174 3.784 -5.489 1.00 0.00 33 PHE A CA 9
ATOM 7205 C C . PHE A 1 33 ? -5.527 3.940 -4.758 1.00 0.00 33 PHE A C 9
ATOM 7206 O O . PHE A 1 33 ? -5.655 4.769 -3.854 1.00 0.00 33 PHE A O 9
ATOM 7223 N N . THR A 1 34 ? -6.572 3.231 -5.182 1.00 0.00 34 THR A N 9
ATOM 7224 C CA . THR A 1 34 ? -7.896 3.324 -4.550 1.00 0.00 34 THR A CA 9
ATOM 7225 C C . THR A 1 34 ? -8.079 2.209 -3.519 1.00 0.00 34 THR A C 9
ATOM 7226 O O . THR A 1 34 ? -7.849 1.033 -3.823 1.00 0.00 34 THR A O 9
ATOM 7237 N N . TYR A 1 35 ? -8.464 2.571 -2.290 1.00 0.00 35 TYR A N 9
ATOM 7238 C CA . TYR A 1 35 ? -8.692 1.630 -1.200 1.00 0.00 35 TYR A CA 9
ATOM 7239 C C . TYR A 1 35 ? -10.135 1.732 -0.684 1.00 0.00 35 TYR A C 9
ATOM 7240 O O . TYR A 1 35 ? -10.906 2.578 -1.141 1.00 0.00 35 TYR A O 9
ATOM 7258 N N . SER A 1 36 ? -10.485 0.891 0.292 1.00 0.00 36 SER A N 9
ATOM 7259 C CA . SER A 1 36 ? -11.807 0.816 0.903 1.00 0.00 36 SER A CA 9
ATOM 7260 C C . SER A 1 36 ? -11.734 1.026 2.424 1.00 0.00 36 SER A C 9
ATOM 7261 O O . SER A 1 36 ? -12.506 1.809 2.979 1.00 0.00 36 SER A O 9
ATOM 7269 N N . GLY A 1 37 ? -10.761 0.431 3.115 1.00 0.00 37 GLY A N 9
ATOM 7270 C CA . GLY A 1 37 ? -10.614 0.563 4.561 1.00 0.00 37 GLY A CA 9
ATOM 7271 C C . GLY A 1 37 ? -11.109 -0.745 5.135 1.00 0.00 37 GLY A C 9
ATOM 7272 O O . GLY A 1 37 ? -10.305 -1.575 5.557 1.00 0.00 37 GLY A O 9
ATOM 7276 N N . CYS A 1 38 ? -12.425 -0.942 5.139 1.00 0.00 38 CYS A N 9
ATOM 7277 C CA . CYS A 1 38 ? -13.037 -2.175 5.619 1.00 0.00 38 CYS A CA 9
ATOM 7278 C C . CYS A 1 38 ? -12.670 -3.328 4.664 1.00 0.00 38 CYS A C 9
ATOM 7279 O O . CYS A 1 38 ? -12.660 -4.494 5.063 1.00 0.00 38 CYS A O 9
ATOM 7286 N N . GLY A 1 39 ? -12.355 -3.013 3.403 1.00 0.00 39 GLY A N 9
ATOM 7287 C CA . GLY A 1 39 ? -11.961 -3.941 2.360 1.00 0.00 39 GLY A CA 9
ATOM 7288 C C . GLY A 1 39 ? -10.500 -3.681 2.015 1.00 0.00 39 GLY A C 9
ATOM 7289 O O . GLY A 1 39 ? -10.032 -2.538 2.100 1.00 0.00 39 GLY A O 9
ATOM 7293 N N . GLY A 1 40 ? -9.806 -4.729 1.578 1.00 0.00 40 GLY A N 9
ATOM 7294 C CA . GLY A 1 40 ? -8.402 -4.704 1.210 1.00 0.00 40 GLY A CA 9
ATOM 7295 C C . GLY A 1 40 ? -7.523 -5.350 2.282 1.00 0.00 40 GLY A C 9
ATOM 7296 O O . GLY A 1 40 ? -8.000 -5.751 3.342 1.00 0.00 40 GLY A O 9
ATOM 7300 N N . ASN A 1 41 ? -6.215 -5.419 2.010 1.00 0.00 41 ASN A N 9
ATOM 7301 C CA . ASN A 1 41 ? -5.197 -6.034 2.875 1.00 0.00 41 ASN A CA 9
ATOM 7302 C C . ASN A 1 41 ? -4.148 -5.058 3.404 1.00 0.00 41 ASN A C 9
ATOM 7303 O O . ASN A 1 41 ? -4.190 -3.866 3.084 1.00 0.00 41 ASN A O 9
ATOM 7314 N N . ALA A 1 42 ? -3.165 -5.600 4.141 1.00 0.00 42 ALA A N 9
ATOM 7315 C CA . ALA A 1 42 ? -2.060 -4.912 4.801 1.00 0.00 42 ALA A CA 9
ATOM 7316 C C . ALA A 1 42 ? -1.164 -4.043 3.920 1.00 0.00 42 ALA A C 9
ATOM 7317 O O . ALA A 1 42 ? -0.433 -3.237 4.490 1.00 0.00 42 ALA A O 9
ATOM 7324 N N . ASN A 1 43 ? -1.206 -4.150 2.578 1.00 0.00 43 ASN A N 9
ATOM 7325 C CA . ASN A 1 43 ? -0.390 -3.258 1.727 1.00 0.00 43 ASN A CA 9
ATOM 7326 C C . ASN A 1 43 ? -0.875 -1.796 1.914 1.00 0.00 43 ASN A C 9
ATOM 7327 O O . ASN A 1 43 ? -0.250 -0.837 1.470 1.00 0.00 43 ASN A O 9
ATOM 7338 N N . ARG A 1 44 ? -1.952 -1.592 2.679 1.00 0.00 44 ARG A N 9
ATOM 7339 C CA . ARG A 1 44 ? -2.493 -0.283 2.953 1.00 0.00 44 ARG A CA 9
ATOM 7340 C C . ARG A 1 44 ? -1.580 0.511 3.874 1.00 0.00 44 ARG A C 9
ATOM 7341 O O . ARG A 1 44 ? -1.115 0.011 4.901 1.00 0.00 44 ARG A O 9
ATOM 7362 N N . PHE A 1 45 ? -1.404 1.774 3.509 1.00 0.00 45 PHE A N 9
ATOM 7363 C CA . PHE A 1 45 ? -0.624 2.783 4.193 1.00 0.00 45 PHE A CA 9
ATOM 7364 C C . PHE A 1 45 ? -1.330 4.127 4.010 1.00 0.00 45 PHE A C 9
ATOM 7365 O O . PHE A 1 45 ? -2.334 4.252 3.303 1.00 0.00 45 PHE A O 9
ATOM 7382 N N . ARG A 1 46 ? -0.782 5.156 4.651 1.00 0.00 46 ARG A N 9
ATOM 7383 C CA . ARG A 1 46 ? -1.286 6.523 4.631 1.00 0.00 46 ARG A CA 9
ATOM 7384 C C . ARG A 1 46 ? -0.349 7.483 3.905 1.00 0.00 46 ARG A C 9
ATOM 7385 O O . ARG A 1 46 ? -0.777 8.590 3.596 1.00 0.00 46 ARG A O 9
ATOM 7406 N N . THR A 1 47 ? 0.911 7.116 3.667 1.00 0.00 47 THR A N 9
ATOM 7407 C CA . THR A 1 47 ? 1.846 7.974 2.957 1.00 0.00 47 THR A CA 9
ATOM 7408 C C . THR A 1 47 ? 3.035 7.174 2.447 1.00 0.00 47 THR A C 9
ATOM 7409 O O . THR A 1 47 ? 3.529 6.268 3.133 1.00 0.00 47 THR A O 9
ATOM 7420 N N . ILE A 1 48 ? 3.534 7.555 1.272 1.00 0.00 48 ILE A N 9
ATOM 7421 C CA . ILE A 1 48 ? 4.699 6.938 0.663 1.00 0.00 48 ILE A CA 9
ATOM 7422 C C . ILE A 1 48 ? 5.902 7.112 1.602 1.00 0.00 48 ILE A C 9
ATOM 7423 O O . ILE A 1 48 ? 6.799 6.284 1.579 1.00 0.00 48 ILE A O 9
ATOM 7439 N N . ASP A 1 49 ? 5.909 8.116 2.480 1.00 0.00 49 ASP A N 9
ATOM 7440 C CA . ASP A 1 49 ? 7.017 8.366 3.403 1.00 0.00 49 ASP A CA 9
ATOM 7441 C C . ASP A 1 49 ? 7.189 7.224 4.406 1.00 0.00 49 ASP A C 9
ATOM 7442 O O . ASP A 1 49 ? 8.300 6.934 4.831 1.00 0.00 49 ASP A O 9
ATOM 7451 N N . GLU A 1 50 ? 6.089 6.598 4.831 1.00 0.00 50 GLU A N 9
ATOM 7452 C CA . GLU A 1 50 ? 6.078 5.500 5.777 1.00 0.00 50 GLU A CA 9
ATOM 7453 C C . GLU A 1 50 ? 6.335 4.224 5.000 1.00 0.00 50 GLU A C 9
ATOM 7454 O O . GLU A 1 50 ? 7.117 3.380 5.434 1.00 0.00 50 GLU A O 9
ATOM 7466 N N . CYS A 1 51 ? 5.684 4.096 3.841 1.00 0.00 51 CYS A N 9
ATOM 7467 C CA . CYS A 1 51 ? 5.845 2.918 3.021 1.00 0.00 51 CYS A CA 9
ATOM 7468 C C . CYS A 1 51 ? 7.279 2.743 2.548 1.00 0.00 51 CYS A C 9
ATOM 7469 O O . CYS A 1 51 ? 7.835 1.652 2.631 1.00 0.00 51 CYS A O 9
ATOM 7476 N N . ASN A 1 52 ? 7.875 3.803 2.012 1.00 0.00 52 ASN A N 9
ATOM 7477 C CA . ASN A 1 52 ? 9.223 3.725 1.505 1.00 0.00 52 ASN A CA 9
ATOM 7478 C C . ASN A 1 52 ? 10.175 3.500 2.665 1.00 0.00 52 ASN A C 9
ATOM 7479 O O . ASN A 1 52 ? 10.920 2.528 2.636 1.00 0.00 52 ASN A O 9
ATOM 7490 N N . ARG A 1 53 ? 10.074 4.269 3.749 1.00 0.00 53 ARG A N 9
ATOM 7491 C CA . ARG A 1 53 ? 10.993 4.051 4.860 1.00 0.00 53 ARG A CA 9
ATOM 7492 C C . ARG A 1 53 ? 10.912 2.640 5.455 1.00 0.00 53 ARG A C 9
ATOM 7493 O O . ARG A 1 53 ? 11.906 2.155 5.996 1.00 0.00 53 ARG A O 9
ATOM 7514 N N . THR A 1 54 ? 9.767 1.956 5.355 1.00 0.00 54 THR A N 9
ATOM 7515 C CA . THR A 1 54 ? 9.610 0.610 5.890 1.00 0.00 54 THR A CA 9
ATOM 7516 C C . THR A 1 54 ? 9.774 -0.523 4.859 1.00 0.00 54 THR A C 9
ATOM 7517 O O . THR A 1 54 ? 10.124 -1.629 5.275 1.00 0.00 54 THR A O 9
ATOM 7528 N N . CYS A 1 55 ? 9.584 -0.288 3.552 1.00 0.00 55 CYS A N 9
ATOM 7529 C CA . CYS A 1 55 ? 9.678 -1.322 2.518 1.00 0.00 55 CYS A CA 9
ATOM 7530 C C . CYS A 1 55 ? 10.597 -0.986 1.336 1.00 0.00 55 CYS A C 9
ATOM 7531 O O . CYS A 1 55 ? 10.941 -1.875 0.563 1.00 0.00 55 CYS A O 9
ATOM 7538 N N . VAL A 1 56 ? 10.953 0.266 1.100 1.00 0.00 56 VAL A N 9
ATOM 7539 C CA . VAL A 1 56 ? 11.837 0.646 -0.003 1.00 0.00 56 VAL A CA 9
ATOM 7540 C C . VAL A 1 56 ? 13.258 0.572 0.536 1.00 0.00 56 VAL A C 9
ATOM 7541 O O . VAL A 1 56 ? 13.813 1.552 1.045 1.00 0.00 56 VAL A O 9
ATOM 7554 N N . GLY A 1 57 ? 13.803 -0.643 0.472 1.00 0.00 57 GLY A N 9
ATOM 7555 C CA . GLY A 1 57 ? 15.152 -0.933 0.912 1.00 0.00 57 GLY A CA 9
ATOM 7556 C C . GLY A 1 57 ? 16.121 -0.344 -0.085 1.00 0.00 57 GLY A C 9
ATOM 7557 O O . GLY A 1 57 ? 17.277 -0.092 0.316 1.00 0.00 57 GLY A O 9
ATOM 7561 N N . ARG A 1 1 ? 12.205 -5.671 2.779 1.00 0.00 1 ARG A N 10
ATOM 7562 C CA . ARG A 1 1 ? 10.805 -5.330 2.498 1.00 0.00 1 ARG A CA 10
ATOM 7563 C C . ARG A 1 1 ? 9.907 -6.386 3.170 1.00 0.00 1 ARG A C 10
ATOM 7564 O O . ARG A 1 1 ? 9.913 -7.540 2.741 1.00 0.00 1 ARG A O 10
ATOM 7585 N N . PRO A 1 2 ? 9.178 -6.045 4.249 1.00 0.00 2 PRO A N 10
ATOM 7586 C CA . PRO A 1 2 ? 8.317 -6.974 4.986 1.00 0.00 2 PRO A CA 10
ATOM 7587 C C . PRO A 1 2 ? 7.194 -7.553 4.115 1.00 0.00 2 PRO A C 10
ATOM 7588 O O . PRO A 1 2 ? 6.637 -6.851 3.266 1.00 0.00 2 PRO A O 10
ATOM 7599 N N . ARG A 1 3 ? 6.797 -8.807 4.366 1.00 0.00 3 ARG A N 10
ATOM 7600 C CA . ARG A 1 3 ? 5.754 -9.502 3.601 1.00 0.00 3 ARG A CA 10
ATOM 7601 C C . ARG A 1 3 ? 4.405 -8.812 3.592 1.00 0.00 3 ARG A C 10
ATOM 7602 O O . ARG A 1 3 ? 3.601 -9.068 2.704 1.00 0.00 3 ARG A O 10
ATOM 7623 N N . PHE A 1 4 ? 4.116 -7.950 4.563 1.00 0.00 4 PHE A N 10
ATOM 7624 C CA . PHE A 1 4 ? 2.817 -7.302 4.577 1.00 0.00 4 PHE A CA 10
ATOM 7625 C C . PHE A 1 4 ? 2.693 -6.238 3.482 1.00 0.00 4 PHE A C 10
ATOM 7626 O O . PHE A 1 4 ? 1.582 -5.943 3.042 1.00 0.00 4 PHE A O 10
ATOM 7643 N N . CYS A 1 5 ? 3.813 -5.664 3.033 1.00 0.00 5 CYS A N 10
ATOM 7644 C CA . CYS A 1 5 ? 3.792 -4.642 2.005 1.00 0.00 5 CYS A CA 10
ATOM 7645 C C . CYS A 1 5 ? 3.569 -5.206 0.607 1.00 0.00 5 CYS A C 10
ATOM 7646 O O . CYS A 1 5 ? 3.207 -4.454 -0.287 1.00 0.00 5 CYS A O 10
ATOM 7653 N N . GLU A 1 6 ? 3.743 -6.508 0.396 1.00 0.00 6 GLU A N 10
ATOM 7654 C CA . GLU A 1 6 ? 3.582 -7.098 -0.942 1.00 0.00 6 GLU A CA 10
ATOM 7655 C C . GLU A 1 6 ? 2.234 -7.786 -1.154 1.00 0.00 6 GLU A C 10
ATOM 7656 O O . GLU A 1 6 ? 2.059 -8.534 -2.122 1.00 0.00 6 GLU A O 10
ATOM 7668 N N . LEU A 1 7 ? 1.281 -7.586 -0.243 1.00 0.00 7 LEU A N 10
ATOM 7669 C CA . LEU A 1 7 ? -0.038 -8.203 -0.350 1.00 0.00 7 LEU A CA 10
ATOM 7670 C C . LEU A 1 7 ? -0.863 -7.467 -1.411 1.00 0.00 7 LEU A C 10
ATOM 7671 O O . LEU A 1 7 ? -0.468 -6.399 -1.884 1.00 0.00 7 LEU A O 10
ATOM 7687 N N . ALA A 1 8 ? -2.003 -8.025 -1.809 1.00 0.00 8 ALA A N 10
ATOM 7688 C CA . ALA A 1 8 ? -2.885 -7.424 -2.806 1.00 0.00 8 ALA A CA 10
ATOM 7689 C C . ALA A 1 8 ? -3.976 -6.669 -2.039 1.00 0.00 8 ALA A C 10
ATOM 7690 O O . ALA A 1 8 ? -4.781 -7.317 -1.366 1.00 0.00 8 ALA A O 10
ATOM 7697 N N . PRO A 1 9 ? -4.002 -5.329 -2.047 1.00 0.00 9 PRO A N 10
ATOM 7698 C CA . PRO A 1 9 ? -4.999 -4.560 -1.321 1.00 0.00 9 PRO A CA 10
ATOM 7699 C C . PRO A 1 9 ? -6.388 -4.644 -1.979 1.00 0.00 9 PRO A C 10
ATOM 7700 O O . PRO A 1 9 ? -6.693 -3.852 -2.867 1.00 0.00 9 PRO A O 10
ATOM 7711 N N . SER A 1 10 ? -7.241 -5.553 -1.497 1.00 0.00 10 SER A N 10
ATOM 7712 C CA . SER A 1 10 ? -8.612 -5.813 -1.941 1.00 0.00 10 SER A CA 10
ATOM 7713 C C . SER A 1 10 ? -9.546 -4.609 -1.694 1.00 0.00 10 SER A C 10
ATOM 7714 O O . SER A 1 10 ? -10.436 -4.644 -0.846 1.00 0.00 10 SER A O 10
ATOM 7722 N N . ALA A 1 11 ? -9.371 -3.530 -2.451 1.00 0.00 11 ALA A N 10
ATOM 7723 C CA . ALA A 1 11 ? -10.148 -2.298 -2.365 1.00 0.00 11 ALA A CA 10
ATOM 7724 C C . ALA A 1 11 ? -11.616 -2.462 -2.791 1.00 0.00 11 ALA A C 10
ATOM 7725 O O . ALA A 1 11 ? -12.368 -1.490 -2.769 1.00 0.00 11 ALA A O 10
ATOM 7732 N N . GLY A 1 12 ? -12.020 -3.652 -3.232 1.00 0.00 12 GLY A N 10
ATOM 7733 C CA . GLY A 1 12 ? -13.370 -3.929 -3.704 1.00 0.00 12 GLY A CA 10
ATOM 7734 C C . GLY A 1 12 ? -14.300 -4.622 -2.723 1.00 0.00 12 GLY A C 10
ATOM 7735 O O . GLY A 1 12 ? -15.515 -4.574 -2.934 1.00 0.00 12 GLY A O 10
ATOM 7739 N N . SER A 1 13 ? -13.757 -5.232 -1.671 1.00 0.00 13 SER A N 10
ATOM 7740 C CA . SER A 1 13 ? -14.491 -5.961 -0.651 1.00 0.00 13 SER A CA 10
ATOM 7741 C C . SER A 1 13 ? -15.625 -5.130 -0.045 1.00 0.00 13 SER A C 10
ATOM 7742 O O . SER A 1 13 ? -16.802 -5.438 -0.263 1.00 0.00 13 SER A O 10
ATOM 7750 N N . CYS A 1 14 ? -15.308 -4.145 0.793 1.00 0.00 14 CYS A N 10
ATOM 7751 C CA . CYS A 1 14 ? -16.306 -3.275 1.398 1.00 0.00 14 CYS A CA 10
ATOM 7752 C C . CYS A 1 14 ? -16.474 -2.103 0.436 1.00 0.00 14 CYS A C 10
ATOM 7753 O O .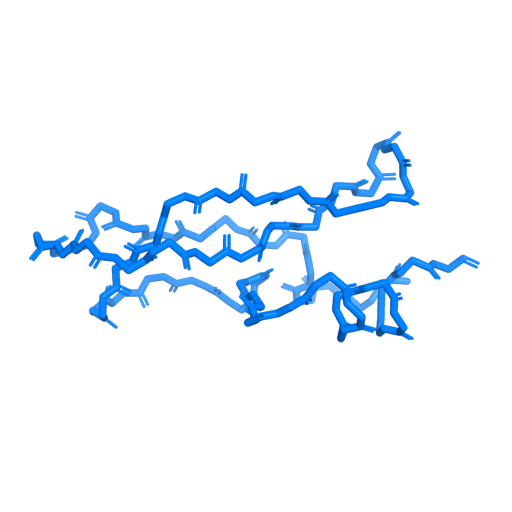 CYS A 1 14 ? -15.486 -1.683 -0.174 1.00 0.00 14 CYS A O 10
ATOM 7760 N N . PHE A 1 15 ? -17.682 -1.549 0.307 1.00 0.00 15 PHE A N 10
ATOM 7761 C CA . PHE A 1 15 ? -17.854 -0.446 -0.621 1.00 0.00 15 PHE A CA 10
ATOM 7762 C C . PHE A 1 15 ? -17.563 0.857 0.099 1.00 0.00 15 PHE A C 10
ATOM 7763 O O . PHE A 1 15 ? -18.343 1.320 0.932 1.00 0.00 15 PHE A O 10
ATOM 7780 N N . ALA A 1 16 ? -16.406 1.429 -0.216 1.00 0.00 16 ALA A N 10
ATOM 7781 C CA . ALA A 1 16 ? -15.953 2.698 0.313 1.00 0.00 16 ALA A CA 10
ATOM 7782 C C . ALA A 1 16 ? -15.064 3.378 -0.721 1.00 0.00 16 ALA A C 10
ATOM 7783 O O . ALA A 1 16 ? -14.655 2.753 -1.705 1.00 0.00 16 ALA A O 10
ATOM 7790 N N . PHE A 1 17 ? -14.761 4.654 -0.497 1.00 0.00 17 PHE A N 10
ATOM 7791 C CA . PHE A 1 17 ? -13.903 5.448 -1.361 1.00 0.00 17 PHE A CA 10
ATOM 7792 C C . PHE A 1 17 ? -12.903 6.183 -0.461 1.00 0.00 17 PHE A C 10
ATOM 7793 O O . PHE A 1 17 ? -13.273 7.181 0.162 1.00 0.00 17 PHE A O 10
ATOM 7810 N N . VAL A 1 18 ? -11.689 5.656 -0.296 1.00 0.00 18 VAL A N 10
ATOM 7811 C CA . VAL A 1 18 ? -10.624 6.243 0.519 1.00 0.00 18 VAL A CA 10
ATOM 7812 C C . VAL A 1 18 ? -9.287 6.105 -0.234 1.00 0.00 18 VAL A C 10
ATOM 7813 O O . VAL A 1 18 ? -8.777 4.987 -0.338 1.00 0.00 18 VAL A O 10
ATOM 7826 N N . PRO A 1 19 ? -8.690 7.175 -0.787 1.00 0.00 19 PRO A N 10
ATOM 7827 C CA . PRO A 1 19 ? -7.430 7.056 -1.507 1.00 0.00 19 PRO A CA 10
ATOM 7828 C C . PRO A 1 19 ? -6.313 6.715 -0.523 1.00 0.00 19 PRO A C 10
ATOM 7829 O O . PRO A 1 19 ? -6.109 7.450 0.450 1.00 0.00 19 PRO A O 10
ATOM 7840 N N . SER A 1 20 ? -5.612 5.605 -0.760 1.00 0.00 20 SER A N 10
ATOM 7841 C CA . SER A 1 20 ? -4.497 5.138 0.080 1.00 0.00 20 SER A CA 10
ATOM 7842 C C . SER A 1 20 ? -3.218 4.860 -0.769 1.00 0.00 20 SER A C 10
ATOM 7843 O O . SER A 1 20 ? -3.217 5.135 -1.968 1.00 0.00 20 SER A O 10
ATOM 7851 N N . TYR A 1 21 ? -2.110 4.339 -0.213 1.00 0.00 21 TYR A N 10
ATOM 7852 C CA . TYR A 1 21 ? -0.845 4.073 -0.942 1.00 0.00 21 TYR A CA 10
ATOM 7853 C C . TYR A 1 21 ? -0.532 2.589 -1.118 1.00 0.00 21 TYR A C 10
ATOM 7854 O O . TYR A 1 21 ? -0.732 1.818 -0.181 1.00 0.00 21 TYR A O 10
ATOM 7872 N N . TYR A 1 22 ? -0.019 2.240 -2.306 1.00 0.00 22 TYR A N 10
ATOM 7873 C CA . TYR A 1 22 ? 0.364 0.913 -2.777 1.00 0.00 22 TYR A CA 10
ATOM 7874 C C . TYR A 1 22 ? 1.880 0.822 -2.935 1.00 0.00 22 TYR A C 10
ATOM 7875 O O . TYR A 1 22 ? 2.472 1.626 -3.660 1.00 0.00 22 TYR A O 10
ATOM 7893 N N . TYR A 1 23 ? 2.507 -0.143 -2.274 1.00 0.00 23 TYR A N 10
ATOM 7894 C CA . TYR A 1 23 ? 3.950 -0.368 -2.368 1.00 0.00 23 TYR A CA 10
ATOM 7895 C C . TYR A 1 23 ? 4.211 -1.240 -3.596 1.00 0.00 23 TYR A C 10
ATOM 7896 O O . TYR A 1 23 ? 3.542 -2.264 -3.773 1.00 0.00 23 TYR A O 10
ATOM 7914 N N . ASN A 1 24 ? 5.149 -0.841 -4.458 1.00 0.00 24 ASN A N 10
ATOM 7915 C CA . ASN A 1 24 ? 5.500 -1.573 -5.672 1.00 0.00 24 ASN A CA 10
ATOM 7916 C C . ASN A 1 24 ? 6.966 -1.960 -5.568 1.00 0.00 24 ASN A C 10
ATOM 7917 O O . ASN A 1 24 ? 7.850 -1.158 -5.889 1.00 0.00 24 ASN A O 10
ATOM 7928 N N . GLN A 1 25 ? 7.238 -3.175 -5.085 1.00 0.00 25 GLN A N 10
ATOM 7929 C CA . GLN A 1 25 ? 8.604 -3.668 -4.932 1.00 0.00 25 GLN A CA 10
ATOM 7930 C C . GLN A 1 25 ? 9.298 -3.744 -6.286 1.00 0.00 25 GLN A C 10
ATOM 7931 O O . GLN A 1 25 ? 10.488 -3.444 -6.360 1.00 0.00 25 GLN A O 10
ATOM 7945 N N . TYR A 1 26 ? 8.559 -4.060 -7.356 1.00 0.00 26 TYR A N 10
ATOM 7946 C CA . TYR A 1 26 ? 9.109 -4.161 -8.702 1.00 0.00 26 TYR A CA 10
ATOM 7947 C C . TYR A 1 26 ? 9.713 -2.839 -9.191 1.00 0.00 26 TYR A C 10
ATOM 7948 O O . TYR A 1 26 ? 10.535 -2.851 -10.108 1.00 0.00 26 TYR A O 10
ATOM 7966 N N . SER A 1 27 ? 9.327 -1.712 -8.590 1.00 0.00 27 SER A N 10
ATOM 7967 C CA . SER A 1 27 ? 9.814 -0.377 -8.922 1.00 0.00 27 SER A CA 10
ATOM 7968 C C . SER A 1 27 ? 10.510 0.258 -7.703 1.00 0.00 27 SER A C 10
ATOM 7969 O O . SER A 1 27 ? 10.915 1.420 -7.744 1.00 0.00 27 SER A O 10
ATOM 7977 N N . ASN A 1 28 ? 10.663 -0.505 -6.611 1.00 0.00 28 ASN A N 10
ATOM 7978 C CA . ASN A 1 28 ? 11.254 -0.139 -5.336 1.00 0.00 28 ASN A CA 10
ATOM 7979 C C . ASN A 1 28 ? 10.811 1.256 -4.900 1.00 0.00 28 ASN A C 10
ATOM 7980 O O . ASN A 1 28 ? 11.621 2.131 -4.576 1.00 0.00 28 ASN A O 10
ATOM 7991 N N . THR A 1 29 ? 9.495 1.467 -4.942 1.00 0.00 29 THR A N 10
ATOM 7992 C CA . THR A 1 29 ? 8.863 2.717 -4.576 1.00 0.00 29 THR A CA 10
ATOM 7993 C C . THR A 1 29 ? 7.416 2.443 -4.147 1.00 0.00 29 THR A C 10
ATOM 7994 O O . THR A 1 29 ? 7.044 1.304 -3.842 1.00 0.00 29 THR A O 10
ATOM 8005 N N . CYS A 1 30 ? 6.611 3.497 -4.041 1.00 0.00 30 CYS A N 10
ATOM 8006 C CA . CYS A 1 30 ? 5.217 3.453 -3.658 1.00 0.00 30 CYS A CA 10
ATOM 8007 C C . CYS A 1 30 ? 4.460 4.343 -4.625 1.00 0.00 30 CYS A C 10
ATOM 8008 O O . CYS A 1 30 ? 5.058 5.223 -5.245 1.00 0.00 30 CYS A O 10
ATOM 8015 N N . HIS A 1 31 ? 3.150 4.162 -4.726 1.00 0.00 31 HIS A N 10
ATOM 8016 C CA . HIS A 1 31 ? 2.320 4.956 -5.601 1.00 0.00 31 HIS A CA 10
ATOM 8017 C C . HIS A 1 31 ? 0.926 4.993 -5.002 1.00 0.00 31 HIS A C 10
ATOM 8018 O O . HIS A 1 31 ? 0.449 3.981 -4.480 1.00 0.00 31 HIS A O 10
ATOM 8032 N N . SER A 1 32 ? 0.268 6.144 -5.026 1.00 0.00 32 SER A N 10
ATOM 8033 C CA . SER A 1 32 ? -1.071 6.230 -4.479 1.00 0.00 32 SER A CA 10
ATOM 8034 C C . SER A 1 32 ? -2.036 5.423 -5.362 1.00 0.00 32 SER A C 10
ATOM 8035 O O . SER A 1 32 ? -1.912 5.397 -6.591 1.00 0.00 32 SER A O 10
ATOM 8043 N N . PHE A 1 33 ? -2.982 4.724 -4.739 1.00 0.00 33 PHE A N 10
ATOM 8044 C CA . PHE A 1 33 ? -4.022 3.900 -5.343 1.00 0.00 33 PHE A CA 10
ATOM 8045 C C . PHE A 1 33 ? -5.346 4.198 -4.622 1.00 0.00 33 PHE A C 10
ATOM 8046 O O . PHE A 1 33 ? -5.411 5.093 -3.771 1.00 0.00 33 PHE A O 10
ATOM 8063 N N . THR A 1 34 ? -6.428 3.525 -4.984 1.00 0.00 34 THR A N 10
ATOM 8064 C CA . THR A 1 34 ? -7.763 3.685 -4.393 1.00 0.00 34 THR A CA 10
ATOM 8065 C C . THR A 1 34 ? -8.061 2.515 -3.440 1.00 0.00 34 THR A C 10
ATOM 8066 O O . THR A 1 34 ? -7.888 1.369 -3.853 1.00 0.00 34 THR A O 10
ATOM 8077 N N . TYR A 1 35 ? -8.495 2.775 -2.192 1.00 0.00 35 TYR A N 10
ATOM 8078 C CA . TYR A 1 35 ? -8.805 1.746 -1.187 1.00 0.00 35 TYR A CA 10
ATOM 8079 C C . TYR A 1 35 ? -10.240 1.852 -0.642 1.00 0.00 35 TYR A C 10
ATOM 8080 O O . TYR A 1 35 ? -10.980 2.769 -1.005 1.00 0.00 35 TYR A O 10
ATOM 8098 N N . SER A 1 36 ? -10.633 0.941 0.251 1.00 0.00 36 SER A N 10
ATOM 8099 C CA . SER A 1 36 ? -11.931 0.888 0.914 1.00 0.00 36 SER A CA 10
ATOM 8100 C C . SER A 1 36 ? -11.695 0.526 2.388 1.00 0.00 36 SER A C 10
ATOM 8101 O O . SER A 1 36 ? -10.685 -0.099 2.706 1.00 0.00 36 SER A O 10
ATOM 8109 N N . GLY A 1 37 ? -12.615 0.871 3.292 1.00 0.00 37 GLY A N 10
ATOM 8110 C CA . GLY A 1 37 ? -12.514 0.626 4.727 1.00 0.00 37 GLY A CA 10
ATOM 8111 C C . GLY A 1 37 ? -12.095 -0.781 5.136 1.00 0.00 37 GLY A C 10
ATOM 8112 O O . GLY A 1 37 ? -11.074 -0.914 5.819 1.00 0.00 37 GLY A O 10
ATOM 8116 N N . CYS A 1 38 ? -12.803 -1.832 4.707 1.00 0.00 38 CYS A N 10
ATOM 8117 C CA . CYS A 1 38 ? -12.484 -3.214 5.076 1.00 0.00 38 CYS A CA 10
ATOM 8118 C C . CYS A 1 38 ? -12.309 -4.171 3.892 1.00 0.00 38 CYS A C 10
ATOM 8119 O O . CYS A 1 38 ? -12.701 -3.884 2.760 1.00 0.00 38 CYS A O 10
ATOM 8126 N N . GLY A 1 39 ? -11.735 -5.339 4.199 1.00 0.00 39 GLY A N 10
ATOM 8127 C CA . GLY A 1 39 ? -11.443 -6.441 3.297 1.00 0.00 39 GLY A CA 10
ATOM 8128 C C . GLY A 1 39 ? -10.020 -6.348 2.765 1.00 0.00 39 GLY A C 10
ATOM 8129 O O . GLY A 1 39 ? -9.288 -7.345 2.811 1.00 0.00 39 GLY A O 10
ATOM 8133 N N . GLY A 1 40 ? -9.616 -5.163 2.300 1.00 0.00 40 GLY A N 10
ATOM 8134 C CA . GLY A 1 40 ? -8.287 -4.892 1.784 1.00 0.00 40 GLY A CA 10
ATOM 8135 C C . GLY A 1 40 ? -7.167 -5.402 2.701 1.00 0.00 40 GLY A C 10
ATOM 8136 O O . GLY A 1 40 ? -7.295 -5.468 3.929 1.00 0.00 40 GLY A O 10
ATOM 8140 N N . ASN A 1 41 ? -6.046 -5.772 2.077 1.00 0.00 41 ASN A N 10
ATOM 8141 C CA . ASN A 1 41 ? -4.879 -6.302 2.769 1.00 0.00 41 ASN A CA 10
ATOM 8142 C C . ASN A 1 41 ? -3.895 -5.218 3.182 1.00 0.00 41 ASN A C 10
ATOM 8143 O O . ASN A 1 41 ? -3.913 -4.104 2.657 1.00 0.00 41 ASN A O 10
ATOM 8154 N N . ALA A 1 42 ? -2.933 -5.622 4.015 1.00 0.00 42 ALA A N 10
ATOM 8155 C CA . ALA A 1 42 ? -1.911 -4.769 4.604 1.00 0.00 42 ALA A CA 10
ATOM 8156 C C . ALA A 1 42 ? -1.025 -3.947 3.658 1.00 0.00 42 ALA A C 10
ATOM 8157 O O . ALA A 1 42 ? -0.319 -3.078 4.167 1.00 0.00 42 ALA A O 10
ATOM 8164 N N . ASN A 1 43 ? -1.037 -4.164 2.332 1.00 0.00 43 ASN A N 10
ATOM 8165 C CA . ASN A 1 43 ? -0.215 -3.339 1.427 1.00 0.00 43 ASN A CA 10
ATOM 8166 C C . ASN A 1 43 ? -0.667 -1.863 1.492 1.00 0.00 43 ASN A C 10
ATOM 8167 O O . ASN A 1 43 ? 0.078 -0.952 1.136 1.00 0.00 43 ASN A O 10
ATOM 8178 N N . ARG A 1 44 ? -1.857 -1.582 2.028 1.00 0.00 44 ARG A N 10
ATOM 8179 C CA . ARG A 1 44 ? -2.340 -0.215 2.105 1.00 0.00 44 ARG A CA 10
ATOM 8180 C C . ARG A 1 44 ? -1.560 0.585 3.146 1.00 0.00 44 ARG A C 10
ATOM 8181 O O . ARG A 1 44 ? -1.376 0.147 4.281 1.00 0.00 44 ARG A O 10
ATOM 8202 N N . PHE A 1 45 ? -1.198 1.803 2.747 1.00 0.00 45 PHE A N 10
ATOM 8203 C CA . PHE A 1 45 ? -0.487 2.815 3.516 1.00 0.00 45 PHE A CA 10
ATOM 8204 C C . PHE A 1 45 ? -1.239 4.134 3.419 1.00 0.00 45 PHE A C 10
ATOM 8205 O O . PHE A 1 45 ? -2.180 4.266 2.643 1.00 0.00 45 PHE A O 10
ATOM 8222 N N . ARG A 1 46 ? -0.805 5.126 4.194 1.00 0.00 46 ARG A N 10
ATOM 8223 C CA . ARG A 1 46 ? -1.399 6.460 4.263 1.00 0.00 46 ARG A CA 10
ATOM 8224 C C . ARG A 1 46 ? -0.493 7.540 3.680 1.00 0.00 46 ARG A C 10
ATOM 8225 O O . ARG A 1 46 ? -0.927 8.676 3.522 1.00 0.00 46 ARG A O 10
ATOM 8246 N N . THR A 1 47 ? 0.773 7.230 3.416 1.00 0.00 47 THR A N 10
ATOM 8247 C CA . THR A 1 47 ? 1.726 8.156 2.829 1.00 0.00 47 THR A CA 10
ATOM 8248 C C . THR A 1 47 ? 2.884 7.343 2.273 1.00 0.00 47 THR A C 10
ATOM 8249 O O . THR A 1 47 ? 3.210 6.280 2.820 1.00 0.00 47 THR A O 10
ATOM 8260 N N . ILE A 1 48 ? 3.494 7.833 1.194 1.00 0.00 48 ILE A N 10
ATOM 8261 C CA . ILE A 1 48 ? 4.642 7.177 0.588 1.00 0.00 48 ILE A CA 10
ATOM 8262 C C . ILE A 1 48 ? 5.835 7.309 1.543 1.00 0.00 48 ILE A C 10
ATOM 8263 O O . ILE A 1 48 ? 6.728 6.472 1.518 1.00 0.00 48 ILE A O 10
ATOM 8279 N N . ASP A 1 49 ? 5.834 8.315 2.418 1.00 0.00 49 ASP A N 10
ATOM 8280 C CA . ASP A 1 49 ? 6.917 8.575 3.361 1.00 0.00 49 ASP A CA 10
ATOM 8281 C C . ASP A 1 49 ? 7.092 7.400 4.329 1.00 0.00 49 ASP A C 10
ATOM 8282 O O . ASP A 1 49 ? 8.206 7.090 4.744 1.00 0.00 49 ASP A O 10
ATOM 8291 N N . GLU A 1 50 ? 5.990 6.733 4.688 1.00 0.00 50 GLU A N 10
ATOM 8292 C CA . GLU A 1 50 ? 5.985 5.595 5.585 1.00 0.00 50 GLU A CA 10
ATOM 8293 C C . GLU A 1 50 ? 6.272 4.356 4.762 1.00 0.00 50 GLU A C 10
ATOM 8294 O O . GLU A 1 50 ? 7.124 3.548 5.119 1.00 0.00 50 GLU A O 10
ATOM 8306 N N . CYS A 1 51 ? 5.536 4.228 3.660 1.00 0.00 51 CYS A N 10
ATOM 8307 C CA . CYS A 1 51 ? 5.642 3.112 2.741 1.00 0.00 51 CYS A CA 10
ATOM 8308 C C . CYS A 1 51 ? 7.096 2.878 2.322 1.00 0.00 51 CYS A C 10
ATOM 8309 O O . CYS A 1 51 ? 7.609 1.760 2.377 1.00 0.00 51 CYS A O 10
ATOM 8316 N N . ASN A 1 52 ? 7.776 3.946 1.905 1.00 0.00 52 ASN A N 10
ATOM 8317 C CA . ASN A 1 52 ? 9.148 3.876 1.468 1.00 0.00 52 ASN A CA 10
ATOM 8318 C C . ASN A 1 52 ? 10.047 3.601 2.664 1.00 0.00 52 ASN A C 10
ATOM 8319 O O . ASN A 1 52 ? 10.697 2.560 2.682 1.00 0.00 52 ASN A O 10
ATOM 8330 N N . ARG A 1 53 ? 9.983 4.403 3.730 1.00 0.00 53 ARG A N 10
ATOM 8331 C CA . ARG A 1 53 ? 10.862 4.156 4.874 1.00 0.00 53 ARG A CA 10
ATOM 8332 C C . ARG A 1 53 ? 10.710 2.775 5.521 1.00 0.00 53 ARG A C 10
ATOM 8333 O O . ARG A 1 53 ? 11.639 2.306 6.180 1.00 0.00 53 ARG A O 10
ATOM 8354 N N . THR A 1 54 ? 9.562 2.117 5.362 1.00 0.00 54 THR A N 10
ATOM 8355 C CA . THR A 1 54 ? 9.286 0.816 5.944 1.00 0.00 54 THR A CA 10
ATOM 8356 C C . THR A 1 54 ? 9.493 -0.379 4.995 1.00 0.00 54 THR A C 10
ATOM 8357 O O . THR A 1 54 ? 9.858 -1.457 5.484 1.00 0.00 54 THR A O 10
ATOM 8368 N N . CYS A 1 55 ? 9.330 -0.216 3.671 1.00 0.00 55 CYS A N 10
ATOM 8369 C CA . CYS A 1 55 ? 9.443 -1.296 2.695 1.00 0.00 55 CYS A CA 10
ATOM 8370 C C . CYS A 1 55 ? 10.365 -1.039 1.507 1.00 0.00 55 CYS A C 10
ATOM 8371 O O . CYS A 1 55 ? 10.689 -1.996 0.814 1.00 0.00 55 CYS A O 10
ATOM 8378 N N . VAL A 1 56 ? 10.777 0.190 1.226 1.00 0.00 56 VAL A N 10
ATOM 8379 C CA . VAL A 1 56 ? 11.684 0.488 0.119 1.00 0.00 56 VAL A CA 10
ATOM 8380 C C . VAL A 1 56 ? 13.097 0.317 0.674 1.00 0.00 56 VAL A C 10
ATOM 8381 O O . VAL A 1 56 ? 13.618 1.185 1.380 1.00 0.00 56 VAL A O 10
ATOM 8394 N N . GLY A 1 57 ? 13.680 -0.855 0.424 1.00 0.00 57 GLY A N 10
ATOM 8395 C CA . GLY A 1 57 ? 15.021 -1.185 0.856 1.00 0.00 57 GLY A CA 10
ATOM 8396 C C . GLY A 1 57 ? 15.985 -0.494 -0.082 1.00 0.00 57 GLY A C 10
ATOM 8397 O O . GLY A 1 57 ? 16.780 0.335 0.397 1.00 0.00 57 GLY A O 10
ATOM 8401 N N . ARG A 1 1 ? 12.071 -5.962 3.103 1.00 0.00 1 ARG A N 11
ATOM 8402 C CA . ARG A 1 1 ? 10.728 -5.531 2.689 1.00 0.00 1 ARG A CA 11
ATOM 8403 C C . ARG A 1 1 ? 9.745 -6.525 3.317 1.00 0.00 1 ARG A C 11
ATOM 8404 O O . ARG A 1 1 ? 9.795 -7.707 2.977 1.00 0.00 1 ARG A O 11
ATOM 8425 N N . PRO A 1 2 ? 8.901 -6.101 4.269 1.00 0.00 2 PRO A N 11
ATOM 8426 C CA . PRO A 1 2 ? 7.966 -6.982 4.965 1.00 0.00 2 PRO A CA 11
ATOM 8427 C C . PRO A 1 2 ? 6.840 -7.531 4.091 1.00 0.00 2 PRO A C 11
ATOM 8428 O O . PRO A 1 2 ? 6.316 -6.850 3.212 1.00 0.00 2 PRO A O 11
ATOM 8439 N N . ARG A 1 3 ? 6.366 -8.735 4.424 1.00 0.00 3 ARG A N 11
ATOM 8440 C CA . ARG A 1 3 ? 5.288 -9.408 3.701 1.00 0.00 3 ARG A CA 11
ATOM 8441 C C . ARG A 1 3 ? 3.993 -8.616 3.621 1.00 0.00 3 ARG A C 11
ATOM 8442 O O . ARG A 1 3 ? 3.245 -8.757 2.663 1.00 0.00 3 ARG A O 11
ATOM 8463 N N . PHE A 1 4 ? 3.697 -7.774 4.613 1.00 0.00 4 PHE A N 11
ATOM 8464 C CA . PHE A 1 4 ? 2.456 -7.018 4.586 1.00 0.00 4 PHE A CA 11
ATOM 8465 C C . PHE A 1 4 ? 2.433 -6.029 3.419 1.00 0.00 4 PHE A C 11
ATOM 8466 O O . PHE A 1 4 ? 1.360 -5.659 2.945 1.00 0.00 4 PHE A O 11
ATOM 8483 N N . CYS A 1 5 ? 3.614 -5.601 2.971 1.00 0.00 5 CYS A N 11
ATOM 8484 C CA . CYS A 1 5 ? 3.760 -4.666 1.884 1.00 0.00 5 CYS A CA 11
ATOM 8485 C C . CYS A 1 5 ? 3.583 -5.315 0.520 1.00 0.00 5 CYS A C 11
ATOM 8486 O O . CYS A 1 5 ? 3.419 -4.591 -0.450 1.00 0.00 5 CYS A O 11
ATOM 8493 N N . GLU A 1 6 ? 3.606 -6.642 0.404 1.00 0.00 6 GLU A N 11
ATOM 8494 C CA . GLU A 1 6 ? 3.487 -7.285 -0.912 1.00 0.00 6 GLU A CA 11
ATOM 8495 C C . GLU A 1 6 ? 2.120 -7.909 -1.165 1.00 0.00 6 GLU A C 11
ATOM 8496 O O . GLU A 1 6 ? 1.952 -8.650 -2.137 1.00 0.00 6 GLU A O 11
ATOM 8508 N N . LEU A 1 7 ? 1.133 -7.630 -0.312 1.00 0.00 7 LEU A N 11
ATOM 8509 C CA . LEU A 1 7 ? -0.206 -8.184 -0.443 1.00 0.00 7 LEU A CA 11
ATOM 8510 C C . LEU A 1 7 ? -0.989 -7.465 -1.538 1.00 0.00 7 LEU A C 11
ATOM 8511 O O . LEU A 1 7 ? -0.584 -6.415 -2.037 1.00 0.00 7 LEU A O 11
ATOM 8527 N N . ALA A 1 8 ? -2.108 -8.056 -1.937 1.00 0.00 8 ALA A N 11
ATOM 8528 C CA . ALA A 1 8 ? -3.001 -7.522 -2.952 1.00 0.00 8 ALA A CA 11
ATOM 8529 C C . ALA A 1 8 ? -4.150 -6.849 -2.204 1.00 0.00 8 ALA A C 11
ATOM 8530 O O . ALA A 1 8 ? -4.930 -7.562 -1.564 1.00 0.00 8 ALA A O 11
ATOM 8537 N N . PRO A 1 9 ? -4.259 -5.517 -2.186 1.00 0.00 9 PRO A N 11
ATOM 8538 C CA . PRO A 1 9 ? -5.324 -4.831 -1.478 1.00 0.00 9 PRO A CA 11
ATOM 8539 C C . PRO A 1 9 ? -6.665 -5.051 -2.190 1.00 0.00 9 PRO A C 11
ATOM 8540 O O . PRO A 1 9 ? -6.957 -4.368 -3.165 1.00 0.00 9 PRO A O 11
ATOM 8551 N N . SER A 1 10 ? -7.480 -5.987 -1.689 1.00 0.00 10 SER A N 11
ATOM 8552 C CA . SER A 1 10 ? -8.797 -6.323 -2.228 1.00 0.00 10 SER A CA 11
ATOM 8553 C C . SER A 1 10 ? -9.769 -5.164 -1.940 1.00 0.00 10 SER A C 11
ATOM 8554 O O . SER A 1 10 ? -10.624 -5.255 -1.056 1.00 0.00 10 SER A O 11
ATOM 8562 N N . ALA A 1 11 ? -9.634 -4.060 -2.678 1.00 0.00 11 ALA A N 11
ATOM 8563 C CA . ALA A 1 11 ? -10.442 -2.849 -2.584 1.00 0.00 11 ALA A CA 11
ATOM 8564 C C . ALA A 1 11 ? -11.909 -3.092 -2.974 1.00 0.00 11 ALA A C 11
ATOM 8565 O O . ALA A 1 11 ? -12.714 -2.166 -2.930 1.00 0.00 11 ALA A O 11
ATOM 8572 N N . GLY A 1 12 ? -12.258 -4.310 -3.392 1.00 0.00 12 GLY A N 11
ATOM 8573 C CA . GLY A 1 12 ? -13.605 -4.699 -3.772 1.00 0.00 12 GLY A CA 11
ATOM 8574 C C . GLY A 1 12 ? -14.307 -5.440 -2.636 1.00 0.00 12 GLY A C 11
ATOM 8575 O O . GLY A 1 12 ? -15.518 -5.641 -2.693 1.00 0.00 12 GLY A O 11
ATOM 8579 N N . SER A 1 13 ? -13.580 -5.823 -1.581 1.00 0.00 13 SER A N 11
ATOM 8580 C CA . SER A 1 13 ? -14.093 -6.548 -0.423 1.00 0.00 13 SER A CA 11
ATOM 8581 C C . SER A 1 13 ? -15.047 -5.708 0.445 1.00 0.00 13 SER A C 11
ATOM 8582 O O . SER A 1 13 ? -15.546 -6.214 1.450 1.00 0.00 13 SER A O 11
ATOM 8590 N N . CYS A 1 14 ? -15.240 -4.433 0.131 1.00 0.00 14 CYS A N 11
ATOM 8591 C CA . CYS A 1 14 ? -16.100 -3.462 0.790 1.00 0.00 14 CYS A CA 11
ATOM 8592 C C . CYS A 1 14 ? -16.369 -2.373 -0.247 1.00 0.00 14 CYS A C 11
ATOM 8593 O O . CYS A 1 14 ? -15.799 -2.435 -1.340 1.00 0.00 14 CYS A O 11
ATOM 8600 N N . PHE A 1 15 ? -17.236 -1.401 0.045 1.00 0.00 15 PHE A N 11
ATOM 8601 C CA . PHE A 1 15 ? -17.486 -0.319 -0.893 1.00 0.00 15 PHE A CA 11
ATOM 8602 C C . PHE A 1 15 ? -17.409 0.965 -0.091 1.00 0.00 15 PHE A C 11
ATOM 8603 O O . PHE A 1 15 ? -18.278 1.245 0.735 1.00 0.00 15 PHE A O 11
ATOM 8620 N N . ALA A 1 16 ? -16.299 1.673 -0.259 1.00 0.00 16 ALA A N 11
ATOM 8621 C CA . ALA A 1 16 ? -15.998 2.963 0.333 1.00 0.00 16 ALA A CA 11
ATOM 8622 C C . ALA A 1 16 ? -15.026 3.673 -0.618 1.00 0.00 16 ALA A C 11
ATOM 8623 O O . ALA A 1 16 ? -14.403 2.998 -1.448 1.00 0.00 16 ALA A O 11
ATOM 8630 N N . PHE A 1 17 ? -14.778 4.972 -0.439 1.00 0.00 17 PHE A N 11
ATOM 8631 C CA . PHE A 1 17 ? -13.834 5.712 -1.278 1.00 0.00 17 PHE A CA 11
ATOM 8632 C C . PHE A 1 17 ? -12.807 6.408 -0.389 1.00 0.00 17 PHE A C 11
ATOM 8633 O O . PHE A 1 17 ? -13.061 7.503 0.118 1.00 0.00 17 PHE A O 11
ATOM 8650 N N . VAL A 1 18 ? -11.641 5.792 -0.205 1.00 0.00 18 VAL A N 11
ATOM 8651 C CA . VAL A 1 18 ? -10.540 6.306 0.600 1.00 0.00 18 VAL A CA 11
ATOM 8652 C C . VAL A 1 18 ? -9.217 6.068 -0.151 1.00 0.00 18 VAL A C 11
ATOM 8653 O O . VAL A 1 18 ? -8.625 4.991 -0.018 1.00 0.00 18 VAL A O 11
ATOM 8666 N N . PRO A 1 19 ? -8.725 7.031 -0.954 1.00 0.00 19 PRO A N 11
ATOM 8667 C CA . PRO A 1 19 ? -7.477 6.866 -1.689 1.00 0.00 19 PRO A CA 11
ATOM 8668 C C . PRO A 1 19 ? -6.335 6.686 -0.695 1.00 0.00 19 PRO A C 11
ATOM 8669 O O . PRO A 1 19 ? -6.067 7.574 0.112 1.00 0.00 19 PRO A O 11
ATOM 8680 N N . SER A 1 20 ? -5.689 5.527 -0.734 1.00 0.00 20 SER A N 11
ATOM 8681 C CA . SER A 1 20 ? -4.582 5.121 0.132 1.00 0.00 20 SER A CA 11
ATOM 8682 C C . SER A 1 20 ? -3.294 4.859 -0.697 1.00 0.00 20 SER A C 11
ATOM 8683 O O . SER A 1 20 ? -3.263 5.201 -1.880 1.00 0.00 20 SER A O 11
ATOM 8691 N N . TYR A 1 21 ? -2.188 4.364 -0.121 1.00 0.00 21 TYR A N 11
ATOM 8692 C CA . TYR A 1 21 ? -0.921 4.121 -0.851 1.00 0.00 21 TYR A CA 11
ATOM 8693 C C . TYR A 1 21 ? -0.626 2.634 -1.011 1.00 0.00 21 TYR A C 11
ATOM 8694 O O . TYR A 1 21 ? -0.864 1.884 -0.069 1.00 0.00 21 TYR A O 11
ATOM 8712 N N . TYR A 1 22 ? -0.111 2.259 -2.191 1.00 0.00 22 TYR A N 11
ATOM 8713 C CA . TYR A 1 22 ? 0.266 0.916 -2.644 1.00 0.00 22 TYR A CA 11
ATOM 8714 C C . TYR A 1 22 ? 1.788 0.876 -2.805 1.00 0.00 22 TYR A C 11
ATOM 8715 O O . TYR A 1 22 ? 2.380 1.866 -3.240 1.00 0.00 22 TYR A O 11
ATOM 8733 N N . TYR A 1 23 ? 2.421 -0.266 -2.546 1.00 0.00 23 TYR A N 11
ATOM 8734 C CA . TYR A 1 23 ? 3.879 -0.439 -2.665 1.00 0.00 23 TYR A CA 11
ATOM 8735 C C . TYR A 1 23 ? 4.213 -1.362 -3.833 1.00 0.00 23 TYR A C 11
ATOM 8736 O O . TYR A 1 23 ? 3.615 -2.431 -3.949 1.00 0.00 23 TYR A O 11
ATOM 8754 N N . ASN A 1 24 ? 5.153 -0.958 -4.692 1.00 0.00 24 ASN A N 11
ATOM 8755 C CA . ASN A 1 24 ? 5.600 -1.714 -5.856 1.00 0.00 24 ASN A CA 11
ATOM 8756 C C . ASN A 1 24 ? 7.043 -2.148 -5.643 1.00 0.00 24 ASN A C 11
ATOM 8757 O O . ASN A 1 24 ? 7.982 -1.431 -5.994 1.00 0.00 24 ASN A O 11
ATOM 8768 N N . GLN A 1 25 ? 7.227 -3.336 -5.068 1.00 0.00 25 GLN A N 11
ATOM 8769 C CA . GLN A 1 25 ? 8.521 -3.952 -4.791 1.00 0.00 25 GLN A CA 11
ATOM 8770 C C . GLN A 1 25 ? 9.323 -4.075 -6.081 1.00 0.00 25 GLN A C 11
ATOM 8771 O O . GLN A 1 25 ? 10.536 -3.889 -6.049 1.00 0.00 25 GLN A O 11
ATOM 8785 N N . TYR A 1 26 ? 8.657 -4.342 -7.211 1.00 0.00 26 TYR A N 11
ATOM 8786 C CA . TYR A 1 26 ? 9.313 -4.478 -8.502 1.00 0.00 26 TYR A CA 11
ATOM 8787 C C . TYR A 1 26 ? 9.965 -3.177 -8.961 1.00 0.00 26 TYR A C 11
ATOM 8788 O O . TYR A 1 26 ? 10.842 -3.225 -9.823 1.00 0.00 26 TYR A O 11
ATOM 8806 N N . SER A 1 27 ? 9.554 -2.035 -8.412 1.00 0.00 27 SER A N 11
ATOM 8807 C CA . SER A 1 27 ? 10.106 -0.726 -8.752 1.00 0.00 27 SER A CA 11
ATOM 8808 C C . SER A 1 27 ? 10.734 -0.060 -7.516 1.00 0.00 27 SER A C 11
ATOM 8809 O O . SER A 1 27 ? 11.203 1.076 -7.587 1.00 0.00 27 SER A O 11
ATOM 8817 N N . ASN A 1 28 ? 10.780 -0.774 -6.380 1.00 0.00 28 ASN A N 11
ATOM 8818 C CA . ASN A 1 28 ? 11.322 -0.315 -5.105 1.00 0.00 28 ASN A CA 11
ATOM 8819 C C . ASN A 1 28 ? 10.785 1.086 -4.784 1.00 0.00 28 ASN A C 11
ATOM 8820 O O . ASN A 1 28 ? 11.533 2.006 -4.461 1.00 0.00 28 ASN A O 11
ATOM 8831 N N . THR A 1 29 ? 9.471 1.272 -4.925 1.00 0.00 29 THR A N 11
ATOM 8832 C CA . THR A 1 29 ? 8.811 2.544 -4.668 1.00 0.00 29 THR A CA 11
ATOM 8833 C C . THR A 1 29 ? 7.342 2.285 -4.319 1.00 0.00 29 THR A C 11
ATOM 8834 O O . THR A 1 29 ? 6.929 1.132 -4.172 1.00 0.00 29 THR A O 11
ATOM 8845 N N . CYS A 1 30 ? 6.556 3.344 -4.150 1.00 0.00 30 CYS A N 11
ATOM 8846 C CA . CYS A 1 30 ? 5.136 3.292 -3.842 1.00 0.00 30 CYS A CA 11
ATOM 8847 C C . CYS A 1 30 ? 4.406 4.300 -4.714 1.00 0.00 30 CYS A C 11
ATOM 8848 O O . CYS A 1 30 ? 5.025 5.190 -5.297 1.00 0.00 30 CYS A O 11
ATOM 8855 N N . HIS A 1 31 ? 3.079 4.210 -4.752 1.00 0.00 31 HIS A N 11
ATOM 8856 C CA . HIS A 1 31 ? 2.232 5.095 -5.526 1.00 0.00 31 HIS A CA 11
ATOM 8857 C C . HIS A 1 31 ? 0.836 5.102 -4.908 1.00 0.00 31 HIS A C 11
ATOM 8858 O O . HIS A 1 31 ? 0.404 4.103 -4.326 1.00 0.00 31 HIS A O 11
ATOM 8872 N N . SER A 1 32 ? 0.122 6.220 -5.010 1.00 0.00 32 SER A N 11
ATOM 8873 C CA . SER A 1 32 ? -1.223 6.303 -4.455 1.00 0.00 32 SER A CA 11
ATOM 8874 C C . SER A 1 32 ? -2.204 5.460 -5.294 1.00 0.00 32 SER A C 11
ATOM 8875 O O . SER A 1 32 ? -2.112 5.470 -6.524 1.00 0.00 32 SER A O 11
ATOM 8883 N N . PHE A 1 33 ? -3.110 4.712 -4.654 1.00 0.00 33 PHE A N 11
ATOM 8884 C CA . PHE A 1 33 ? -4.134 3.854 -5.264 1.00 0.00 33 PHE A CA 11
ATOM 8885 C C . PHE A 1 33 ? -5.479 4.091 -4.559 1.00 0.00 33 PHE A C 11
ATOM 8886 O O . PHE A 1 33 ? -5.565 4.941 -3.665 1.00 0.00 33 PHE A O 11
ATOM 8903 N N . THR A 1 34 ? -6.547 3.396 -4.941 1.00 0.00 34 THR A N 11
ATOM 8904 C CA . THR A 1 34 ? -7.886 3.541 -4.347 1.00 0.00 34 THR A CA 11
ATOM 8905 C C . THR A 1 34 ? -8.218 2.366 -3.409 1.00 0.00 34 THR A C 11
ATOM 8906 O O . THR A 1 34 ? -8.114 1.209 -3.823 1.00 0.00 34 THR A O 11
ATOM 8917 N N . TYR A 1 35 ? -8.576 2.642 -2.143 1.00 0.00 35 TYR A N 11
ATOM 8918 C CA . TYR A 1 35 ? -8.932 1.635 -1.142 1.00 0.00 35 TYR A CA 11
ATOM 8919 C C . TYR A 1 35 ? -10.349 1.894 -0.620 1.00 0.00 35 TYR A C 11
ATOM 8920 O O . TYR A 1 35 ? -10.908 2.968 -0.869 1.00 0.00 35 TYR A O 11
ATOM 8938 N N . SER A 1 36 ? -10.893 0.975 0.180 1.00 0.00 36 SER A N 11
ATOM 8939 C CA . SER A 1 36 ? -12.227 1.091 0.760 1.00 0.00 36 SER A CA 11
ATOM 8940 C C . SER A 1 36 ? -12.223 0.932 2.291 1.00 0.00 36 SER A C 11
ATOM 8941 O O . SER A 1 36 ? -13.283 0.828 2.899 1.00 0.00 36 SER A O 11
ATOM 8949 N N . GLY A 1 37 ? -11.053 0.952 2.939 1.00 0.00 37 GLY A N 11
ATOM 8950 C CA . GLY A 1 37 ? -10.897 0.833 4.386 1.00 0.00 37 GLY A CA 11
ATOM 8951 C C . GLY A 1 37 ? -11.199 -0.586 4.845 1.00 0.00 37 GLY A C 11
ATOM 8952 O O . GLY A 1 37 ? -10.283 -1.344 5.173 1.00 0.00 37 GLY A O 11
ATOM 8956 N N . CYS A 1 38 ? -12.484 -0.911 4.948 1.00 0.00 38 CYS A N 11
ATOM 8957 C CA . CYS A 1 38 ? -12.978 -2.223 5.330 1.00 0.00 38 CYS A CA 11
ATOM 8958 C C . CYS A 1 38 ? -12.545 -3.197 4.228 1.00 0.00 38 CYS A C 11
ATOM 8959 O O . CYS A 1 38 ? -12.387 -2.798 3.066 1.00 0.00 38 CYS A O 11
ATOM 8966 N N . GLY A 1 39 ? -12.393 -4.483 4.548 1.00 0.00 39 GLY A N 11
ATOM 8967 C CA . GLY A 1 39 ? -11.954 -5.442 3.544 1.00 0.00 39 GLY A CA 11
ATOM 8968 C C . GLY A 1 39 ? -10.495 -5.175 3.170 1.00 0.00 39 GLY A C 11
ATOM 8969 O O . GLY A 1 39 ? -9.764 -4.474 3.879 1.00 0.00 39 GLY A O 11
ATOM 8973 N N . GLY A 1 40 ? -10.044 -5.757 2.062 1.00 0.00 40 GLY A N 11
ATOM 8974 C CA . GLY A 1 40 ? -8.698 -5.579 1.553 1.00 0.00 40 GLY A CA 11
ATOM 8975 C C . GLY A 1 40 ? -7.613 -6.298 2.345 1.00 0.00 40 GLY A C 11
ATOM 8976 O O . GLY A 1 40 ? -7.876 -7.233 3.106 1.00 0.00 40 GLY A O 11
ATOM 8980 N N . ASN A 1 41 ? -6.361 -5.920 2.082 1.00 0.00 41 ASN A N 11
ATOM 8981 C CA . ASN A 1 41 ? -5.180 -6.479 2.728 1.00 0.00 41 ASN A CA 11
ATOM 8982 C C . ASN A 1 41 ? -4.273 -5.357 3.201 1.00 0.00 41 ASN A C 11
ATOM 8983 O O . ASN A 1 41 ? -4.352 -4.234 2.702 1.00 0.00 41 ASN A O 11
ATOM 8994 N N . ALA A 1 42 ? -3.307 -5.720 4.046 1.00 0.00 42 ALA A N 11
ATOM 8995 C CA . ALA A 1 42 ? -2.337 -4.824 4.649 1.00 0.00 42 ALA A CA 11
ATOM 8996 C C . ALA A 1 42 ? -1.490 -3.983 3.681 1.00 0.00 42 ALA A C 11
ATOM 8997 O O . ALA A 1 42 ? -0.810 -3.088 4.179 1.00 0.00 42 ALA A O 11
ATOM 9004 N N . ASN A 1 43 ? -1.516 -4.214 2.354 1.00 0.00 43 ASN A N 11
ATOM 9005 C CA . ASN A 1 43 ? -0.748 -3.400 1.396 1.00 0.00 43 ASN A CA 11
ATOM 9006 C C . ASN A 1 43 ? -1.249 -1.942 1.374 1.00 0.00 43 ASN A C 11
ATOM 9007 O O . ASN A 1 43 ? -0.722 -1.112 0.644 1.00 0.00 43 ASN A O 11
ATOM 9018 N N . ARG A 1 44 ? -2.332 -1.619 2.088 1.00 0.00 44 ARG A N 11
ATOM 9019 C CA . ARG A 1 44 ? -2.825 -0.253 2.161 1.00 0.00 44 ARG A CA 11
ATOM 9020 C C . ARG A 1 44 ? -1.987 0.482 3.209 1.00 0.00 44 ARG A C 11
ATOM 9021 O O . ARG A 1 44 ? -1.859 0.008 4.339 1.00 0.00 44 ARG A O 11
ATOM 9042 N N . PHE A 1 45 ? -1.509 1.678 2.869 1.00 0.00 45 PHE A N 11
ATOM 9043 C CA . PHE A 1 45 ? -0.715 2.554 3.736 1.00 0.00 45 PHE A CA 11
ATOM 9044 C C . PHE A 1 45 ? -1.370 3.932 3.760 1.00 0.00 45 PHE A C 11
ATOM 9045 O O . PHE A 1 45 ? -2.318 4.170 3.011 1.00 0.00 45 PHE A O 11
ATOM 9062 N N . ARG A 1 46 ? -0.868 4.847 4.596 1.00 0.00 46 ARG A N 11
ATOM 9063 C CA . ARG A 1 46 ? -1.422 6.198 4.732 1.00 0.00 46 ARG A CA 11
ATOM 9064 C C . ARG A 1 46 ? -0.582 7.243 4.024 1.00 0.00 46 ARG A C 11
ATOM 9065 O O . ARG A 1 46 ? -1.080 8.332 3.750 1.00 0.00 46 ARG A O 11
ATOM 9086 N N . THR A 1 47 ? 0.688 6.958 3.754 1.00 0.00 47 THR A N 11
ATOM 9087 C CA . THR A 1 47 ? 1.550 7.882 3.054 1.00 0.00 47 THR A CA 11
ATOM 9088 C C . THR A 1 47 ? 2.735 7.124 2.481 1.00 0.00 47 THR A C 11
ATOM 9089 O O . THR A 1 47 ? 3.095 6.046 2.971 1.00 0.00 47 THR A O 11
ATOM 9100 N N . ILE A 1 48 ? 3.346 7.718 1.462 1.00 0.00 48 ILE A N 11
ATOM 9101 C CA . ILE A 1 48 ? 4.513 7.180 0.806 1.00 0.00 48 ILE A CA 11
ATOM 9102 C C . ILE A 1 48 ? 5.710 7.236 1.758 1.00 0.00 48 ILE A C 11
ATOM 9103 O O . ILE A 1 48 ? 6.578 6.372 1.719 1.00 0.00 48 ILE A O 11
ATOM 9119 N N . ASP A 1 49 ? 5.743 8.228 2.644 1.00 0.00 49 ASP A N 11
ATOM 9120 C CA . ASP A 1 49 ? 6.838 8.411 3.586 1.00 0.00 49 ASP A CA 11
ATOM 9121 C C . ASP A 1 49 ? 6.930 7.218 4.545 1.00 0.00 49 ASP A C 11
ATOM 9122 O O . ASP A 1 49 ? 8.021 6.830 4.950 1.00 0.00 49 ASP A O 11
ATOM 9131 N N . GLU A 1 50 ? 5.797 6.602 4.901 1.00 0.00 50 GLU A N 11
ATOM 9132 C CA . GLU A 1 50 ? 5.754 5.462 5.796 1.00 0.00 50 GLU A CA 11
ATOM 9133 C C . GLU A 1 50 ? 6.016 4.199 4.990 1.00 0.00 50 GLU A C 11
ATOM 9134 O O . GLU A 1 50 ? 6.803 3.353 5.413 1.00 0.00 50 GLU A O 11
ATOM 9146 N N . CYS A 1 51 ? 5.366 4.074 3.826 1.00 0.00 51 CYS A N 11
ATOM 9147 C CA . CYS A 1 51 ? 5.514 2.893 2.999 1.00 0.00 51 CYS A CA 11
ATOM 9148 C C . CYS A 1 51 ? 6.942 2.686 2.504 1.00 0.00 51 CYS A C 11
ATOM 9149 O O . CYS A 1 51 ? 7.435 1.557 2.476 1.00 0.00 51 CYS A O 11
ATOM 9156 N N . ASN A 1 52 ? 7.615 3.772 2.124 1.00 0.00 52 ASN A N 11
ATOM 9157 C CA . ASN A 1 52 ? 8.963 3.682 1.627 1.00 0.00 52 ASN A CA 11
ATOM 9158 C C . ASN A 1 52 ? 9.885 3.407 2.803 1.00 0.00 52 ASN A C 11
ATOM 9159 O O . ASN A 1 52 ? 10.553 2.377 2.789 1.00 0.00 52 ASN A O 11
ATOM 9170 N N . ARG A 1 53 ? 9.831 4.204 3.876 1.00 0.00 53 ARG A N 11
ATOM 9171 C CA . ARG A 1 53 ? 10.711 3.967 5.025 1.00 0.00 53 ARG A CA 11
ATOM 9172 C C . ARG A 1 53 ? 10.582 2.546 5.601 1.00 0.00 53 ARG A C 11
ATOM 9173 O O . ARG A 1 53 ? 11.558 2.014 6.133 1.00 0.00 53 ARG A O 11
ATOM 9194 N N . THR A 1 54 ? 9.422 1.892 5.463 1.00 0.00 54 THR A N 11
ATOM 9195 C CA . THR A 1 54 ? 9.201 0.548 5.982 1.00 0.00 54 THR A CA 11
ATOM 9196 C C . THR A 1 54 ? 9.367 -0.601 4.966 1.00 0.00 54 THR A C 11
ATOM 9197 O O . THR A 1 54 ? 9.417 -1.746 5.422 1.00 0.00 54 THR A O 11
ATOM 9208 N N . CYS A 1 55 ? 9.429 -0.371 3.645 1.00 0.00 55 CYS A N 11
ATOM 9209 C CA . CYS A 1 55 ? 9.566 -1.447 2.650 1.00 0.00 55 CYS A CA 11
ATOM 9210 C C . CYS A 1 55 ? 10.492 -1.122 1.479 1.00 0.00 55 CYS A C 11
ATOM 9211 O O . CYS A 1 55 ? 10.916 -2.039 0.776 1.00 0.00 55 CYS A O 11
ATOM 9218 N N . VAL A 1 56 ? 10.745 0.146 1.178 1.00 0.00 56 VAL A N 11
ATOM 9219 C CA . VAL A 1 56 ? 11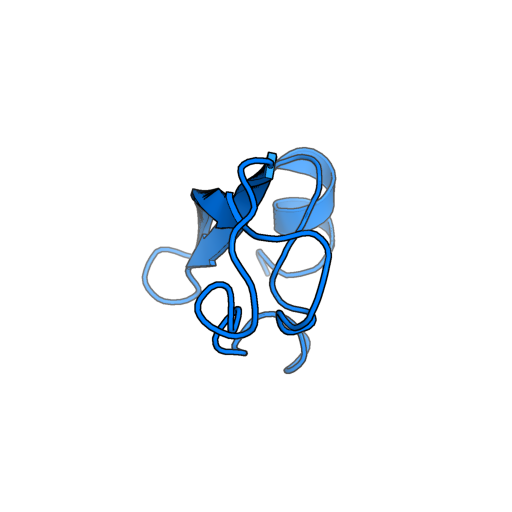.643 0.557 0.098 1.00 0.00 56 VAL A CA 11
ATOM 9220 C C . VAL A 1 56 ? 13.045 0.463 0.697 1.00 0.00 56 VAL A C 11
ATOM 9221 O O . VAL A 1 56 ? 13.593 1.439 1.209 1.00 0.00 56 VAL A O 11
ATOM 9234 N N . GLY A 1 57 ? 13.566 -0.764 0.706 1.00 0.00 57 GLY A N 11
ATOM 9235 C CA . GLY A 1 57 ? 14.884 -1.089 1.212 1.00 0.00 57 GLY A CA 11
ATOM 9236 C C . GLY A 1 57 ? 15.907 -0.805 0.136 1.00 0.00 57 GLY A C 11
ATOM 9237 O O . GLY A 1 57 ? 17.092 -0.674 0.504 1.00 0.00 57 GLY A O 11
ATOM 9241 N N . ARG A 1 1 ? 12.137 -5.653 2.257 1.00 0.00 1 ARG A N 12
ATOM 9242 C CA . ARG A 1 1 ? 10.739 -5.237 2.213 1.00 0.00 1 ARG A CA 12
ATOM 9243 C C . ARG A 1 1 ? 9.893 -6.290 2.935 1.00 0.00 1 ARG A C 12
ATOM 9244 O O . ARG A 1 1 ? 9.936 -7.457 2.552 1.00 0.00 1 ARG A O 12
ATOM 9265 N N . PRO A 1 2 ? 9.167 -5.914 4.000 1.00 0.00 2 PRO A N 12
ATOM 9266 C CA . PRO A 1 2 ? 8.343 -6.831 4.777 1.00 0.00 2 PRO A CA 12
ATOM 9267 C C . PRO A 1 2 ? 7.207 -7.432 3.947 1.00 0.00 2 PRO A C 12
ATOM 9268 O O . PRO A 1 2 ? 6.639 -6.789 3.063 1.00 0.00 2 PRO A O 12
ATOM 9279 N N . ARG A 1 3 ? 6.802 -8.655 4.286 1.00 0.00 3 ARG A N 12
ATOM 9280 C CA . ARG A 1 3 ? 5.744 -9.377 3.589 1.00 0.00 3 ARG A CA 12
ATOM 9281 C C . ARG A 1 3 ? 4.387 -8.698 3.654 1.00 0.00 3 ARG A C 12
ATOM 9282 O O . ARG A 1 3 ? 3.555 -8.956 2.797 1.00 0.00 3 ARG A O 12
ATOM 9303 N N . PHE A 1 4 ? 4.126 -7.845 4.647 1.00 0.00 4 PHE A N 12
ATOM 9304 C CA . PHE A 1 4 ? 2.821 -7.216 4.743 1.00 0.00 4 PHE A CA 12
ATOM 9305 C C . PHE A 1 4 ? 2.595 -6.146 3.680 1.00 0.00 4 PHE A C 12
ATOM 9306 O O . PHE A 1 4 ? 1.437 -5.858 3.377 1.00 0.00 4 PHE A O 12
ATOM 9323 N N . CYS A 1 5 ? 3.654 -5.533 3.132 1.00 0.00 5 CYS A N 12
ATOM 9324 C CA . CYS A 1 5 ? 3.449 -4.489 2.140 1.00 0.00 5 CYS A CA 12
ATOM 9325 C C . CYS A 1 5 ? 3.326 -5.014 0.719 1.00 0.00 5 CYS A C 12
ATOM 9326 O O . CYS A 1 5 ? 2.976 -4.246 -0.163 1.00 0.00 5 CYS A O 12
ATOM 9333 N N . GLU A 1 6 ? 3.569 -6.299 0.490 1.00 0.00 6 GLU A N 12
ATOM 9334 C CA . GLU A 1 6 ? 3.494 -6.929 -0.835 1.00 0.00 6 GLU A CA 12
ATOM 9335 C C . GLU A 1 6 ? 2.218 -7.779 -0.976 1.00 0.00 6 GLU A C 12
ATOM 9336 O O . GLU A 1 6 ? 2.164 -8.711 -1.782 1.00 0.00 6 GLU A O 12
ATOM 9348 N N . LEU A 1 7 ? 1.214 -7.538 -0.128 1.00 0.00 7 LEU A N 12
ATOM 9349 C CA . LEU A 1 7 ? -0.045 -8.288 -0.144 1.00 0.00 7 LEU A CA 12
ATOM 9350 C C . LEU A 1 7 ? -1.003 -7.684 -1.170 1.00 0.00 7 LEU A C 12
ATOM 9351 O O . LEU A 1 7 ? -0.638 -6.743 -1.867 1.00 0.00 7 LEU A O 12
ATOM 9367 N N . ALA A 1 8 ? -2.208 -8.231 -1.324 1.00 0.00 8 ALA A N 12
ATOM 9368 C CA . ALA A 1 8 ? -3.191 -7.702 -2.262 1.00 0.00 8 ALA A CA 12
ATOM 9369 C C . ALA A 1 8 ? -4.218 -6.840 -1.508 1.00 0.00 8 ALA A C 12
ATOM 9370 O O . ALA A 1 8 ? -5.041 -7.383 -0.761 1.00 0.00 8 ALA A O 12
ATOM 9377 N N . PRO A 1 9 ? -4.205 -5.504 -1.636 1.00 0.00 9 PRO A N 12
ATOM 9378 C CA . PRO A 1 9 ? -5.157 -4.641 -0.948 1.00 0.00 9 PRO A CA 12
ATOM 9379 C C . PRO A 1 9 ? -6.543 -4.617 -1.647 1.00 0.00 9 PRO A C 12
ATOM 9380 O O . PRO A 1 9 ? -6.957 -3.562 -2.129 1.00 0.00 9 PRO A O 12
ATOM 9391 N N . SER A 1 10 ? -7.277 -5.742 -1.670 1.00 0.00 10 SER A N 12
ATOM 9392 C CA . SER A 1 10 ? -8.609 -5.893 -2.276 1.00 0.00 10 SER A CA 12
ATOM 9393 C C . SER A 1 10 ? -9.564 -4.809 -1.778 1.00 0.00 10 SER A C 12
ATOM 9394 O O . SER A 1 10 ? -10.118 -4.889 -0.679 1.00 0.00 10 SER A O 12
ATOM 9402 N N . ALA A 1 11 ? -9.769 -3.782 -2.593 1.00 0.00 11 ALA A N 12
ATOM 9403 C CA . ALA A 1 11 ? -10.653 -2.683 -2.267 1.00 0.00 11 ALA A CA 12
ATOM 9404 C C . ALA A 1 11 ? -12.097 -2.991 -2.689 1.00 0.00 11 ALA A C 12
ATOM 9405 O O . ALA A 1 11 ? -12.983 -2.185 -2.431 1.00 0.00 11 ALA A O 12
ATOM 9412 N N . GLY A 1 12 ? -12.352 -4.141 -3.321 1.00 0.00 12 GLY A N 12
ATOM 9413 C CA . GLY A 1 12 ? -13.678 -4.528 -3.794 1.00 0.00 12 GLY A CA 12
ATOM 9414 C C . GLY A 1 12 ? -14.476 -5.325 -2.774 1.00 0.00 12 GLY A C 12
ATOM 9415 O O . GLY A 1 12 ? -15.649 -5.624 -3.003 1.00 0.00 12 GLY A O 12
ATOM 9419 N N . SER A 1 13 ? -13.856 -5.682 -1.650 1.00 0.00 13 SER A N 12
ATOM 9420 C CA . SER A 1 13 ? -14.505 -6.448 -0.604 1.00 0.00 13 SER A CA 12
ATOM 9421 C C . SER A 1 13 ? -15.603 -5.639 0.093 1.00 0.00 13 SER A C 12
ATOM 9422 O O . SER A 1 13 ? -16.679 -6.169 0.386 1.00 0.00 13 SER A O 12
ATOM 9430 N N . CYS A 1 14 ? -15.349 -4.365 0.379 1.00 0.00 14 CYS A N 12
ATOM 9431 C CA . CYS A 1 14 ? -16.268 -3.452 1.048 1.00 0.00 14 CYS A CA 12
ATOM 9432 C C . CYS A 1 14 ? -16.444 -2.212 0.184 1.00 0.00 14 CYS A C 12
ATOM 9433 O O . CYS A 1 14 ? -15.620 -2.004 -0.709 1.00 0.00 14 CYS A O 12
ATOM 9440 N N . PHE A 1 15 ? -17.483 -1.399 0.414 1.00 0.00 15 PHE A N 12
ATOM 9441 C CA . PHE A 1 15 ? -17.651 -0.200 -0.397 1.00 0.00 15 PHE A CA 12
ATOM 9442 C C . PHE A 1 15 ? -17.328 1.024 0.445 1.00 0.00 15 PHE A C 12
ATOM 9443 O O . PHE A 1 15 ? -18.117 1.469 1.286 1.00 0.00 15 PHE A O 12
ATOM 9460 N N . ALA A 1 16 ? -16.156 1.569 0.156 1.00 0.00 16 ALA A N 12
ATOM 9461 C CA . ALA A 1 16 ? -15.560 2.751 0.726 1.00 0.00 16 ALA A CA 12
ATOM 9462 C C . ALA A 1 16 ? -14.705 3.342 -0.396 1.00 0.00 16 ALA A C 12
ATOM 9463 O O . ALA A 1 16 ? -14.255 2.615 -1.288 1.00 0.00 16 ALA A O 12
ATOM 9470 N N . PHE A 1 17 ? -14.483 4.651 -0.363 1.00 0.00 17 PHE A N 12
ATOM 9471 C CA . PHE A 1 17 ? -13.685 5.341 -1.361 1.00 0.00 17 PHE A CA 12
ATOM 9472 C C . PHE A 1 17 ? -12.696 6.247 -0.654 1.00 0.00 17 PHE A C 12
ATOM 9473 O O . PHE A 1 17 ? -13.079 7.337 -0.221 1.00 0.00 17 PHE A O 12
ATOM 9490 N N . VAL A 1 18 ? -11.464 5.776 -0.467 1.00 0.00 18 VAL A N 12
ATOM 9491 C CA . VAL A 1 18 ? -10.394 6.524 0.161 1.00 0.00 18 VAL A CA 12
ATOM 9492 C C . VAL A 1 18 ? -9.104 6.258 -0.617 1.00 0.00 18 VAL A C 12
ATOM 9493 O O . VAL A 1 18 ? -8.694 5.096 -0.709 1.00 0.00 18 VAL A O 12
ATOM 9506 N N . PRO A 1 19 ? -8.429 7.261 -1.198 1.00 0.00 19 PRO A N 12
ATOM 9507 C CA . PRO A 1 19 ? -7.196 7.000 -1.903 1.00 0.00 19 PRO A CA 12
ATOM 9508 C C . PRO A 1 19 ? -6.179 6.534 -0.866 1.00 0.00 19 PRO A C 12
ATOM 9509 O O . PRO A 1 19 ? -6.060 7.135 0.209 1.00 0.00 19 PRO A O 12
ATOM 9520 N N . SER A 1 20 ? -5.483 5.442 -1.163 1.00 0.00 20 SER A N 12
ATOM 9521 C CA . SER A 1 20 ? -4.449 4.863 -0.319 1.00 0.00 20 SER A CA 12
ATOM 9522 C C . SER A 1 20 ? -3.140 4.779 -1.107 1.00 0.00 20 SER A C 12
ATOM 9523 O O . SER A 1 20 ? -3.018 5.383 -2.176 1.00 0.00 20 SER A O 12
ATOM 9531 N N . TYR A 1 21 ? -2.107 4.170 -0.530 1.00 0.00 21 TYR A N 12
ATOM 9532 C CA . TYR A 1 21 ? -0.809 4.018 -1.181 1.00 0.00 21 TYR A CA 12
ATOM 9533 C C . TYR A 1 21 ? -0.538 2.547 -1.411 1.00 0.00 21 TYR A C 12
ATOM 9534 O O . TYR A 1 21 ? -0.765 1.728 -0.521 1.00 0.00 21 TYR A O 12
ATOM 9552 N N . TYR A 1 22 ? -0.059 2.252 -2.615 1.00 0.00 22 TYR A N 12
ATOM 9553 C CA . TYR A 1 22 ? 0.277 0.929 -3.093 1.00 0.00 22 TYR A CA 12
ATOM 9554 C C . TYR A 1 22 ? 1.787 0.787 -3.152 1.00 0.00 22 TYR A C 12
ATOM 9555 O O . TYR A 1 22 ? 2.461 1.603 -3.785 1.00 0.00 22 TYR A O 12
ATOM 9573 N N . TYR A 1 23 ? 2.326 -0.245 -2.514 1.00 0.00 23 TYR A N 12
ATOM 9574 C CA . TYR A 1 23 ? 3.770 -0.483 -2.513 1.00 0.00 23 TYR A CA 12
ATOM 9575 C C . TYR A 1 23 ? 4.194 -1.361 -3.701 1.00 0.00 23 TYR A C 12
ATOM 9576 O O . TYR A 1 23 ? 3.615 -2.429 -3.911 1.00 0.00 23 TYR A O 12
ATOM 9594 N N . ASN A 1 24 ? 5.205 -0.937 -4.475 1.00 0.00 24 ASN A N 12
ATOM 9595 C CA . ASN A 1 24 ? 5.716 -1.661 -5.640 1.00 0.00 24 ASN A CA 12
ATOM 9596 C C . ASN A 1 24 ? 7.202 -1.951 -5.472 1.00 0.00 24 ASN A C 12
ATOM 9597 O O . ASN A 1 24 ? 8.070 -1.202 -5.930 1.00 0.00 24 ASN A O 12
ATOM 9608 N N . GLN A 1 25 ? 7.501 -3.083 -4.839 1.00 0.00 25 GLN A N 12
ATOM 9609 C CA . GLN A 1 25 ? 8.851 -3.575 -4.601 1.00 0.00 25 GLN A CA 12
ATOM 9610 C C . GLN A 1 25 ? 9.590 -3.749 -5.926 1.00 0.00 25 GLN A C 12
ATOM 9611 O O . GLN A 1 25 ? 10.798 -3.528 -5.971 1.00 0.00 25 GLN A O 12
ATOM 9625 N N . TYR A 1 26 ? 8.868 -4.078 -7.004 1.00 0.00 26 TYR A N 12
ATOM 9626 C CA . TYR A 1 26 ? 9.433 -4.258 -8.332 1.00 0.00 26 TYR A CA 12
ATOM 9627 C C . TYR A 1 26 ? 10.172 -3.005 -8.802 1.00 0.00 26 TYR A C 12
ATOM 9628 O O . TYR A 1 26 ? 11.158 -3.121 -9.528 1.00 0.00 26 TYR A O 12
ATOM 9646 N N . SER A 1 27 ? 9.723 -1.825 -8.367 1.00 0.00 27 SER A N 12
ATOM 9647 C CA . SER A 1 27 ? 10.332 -0.552 -8.745 1.00 0.00 27 SER A CA 12
ATOM 9648 C C . SER A 1 27 ? 10.922 0.178 -7.534 1.00 0.00 27 SER A C 12
ATOM 9649 O O . SER A 1 27 ? 11.368 1.320 -7.659 1.00 0.00 27 SER A O 12
ATOM 9657 N N . ASN A 1 28 ? 10.973 -0.477 -6.366 1.00 0.00 28 ASN A N 12
ATOM 9658 C CA . ASN A 1 28 ? 11.509 0.070 -5.126 1.00 0.00 28 ASN A CA 12
ATOM 9659 C C . ASN A 1 28 ? 10.890 1.447 -4.839 1.00 0.00 28 ASN A C 12
ATOM 9660 O O . ASN A 1 28 ? 11.590 2.418 -4.564 1.00 0.00 28 ASN A O 12
ATOM 9671 N N . THR A 1 29 ? 9.563 1.549 -4.948 1.00 0.00 29 THR A N 12
ATOM 9672 C CA . THR A 1 29 ? 8.836 2.785 -4.695 1.00 0.00 29 THR A CA 12
ATOM 9673 C C . THR A 1 29 ? 7.415 2.448 -4.222 1.00 0.00 29 THR A C 12
ATOM 9674 O O . THR A 1 29 ? 7.062 1.281 -4.013 1.00 0.00 29 THR A O 12
ATOM 9685 N N . CYS A 1 30 ? 6.605 3.479 -4.014 1.00 0.00 30 CYS A N 12
ATOM 9686 C CA . CYS A 1 30 ? 5.224 3.432 -3.591 1.00 0.00 30 CYS A CA 12
ATOM 9687 C C . CYS A 1 30 ? 4.497 4.440 -4.470 1.00 0.00 30 CYS A C 12
ATOM 9688 O O . CYS A 1 30 ? 5.082 5.455 -4.859 1.00 0.00 30 CYS A O 12
ATOM 9695 N N . HIS A 1 31 ? 3.217 4.211 -4.740 1.00 0.00 31 HIS A N 12
ATOM 9696 C CA . HIS A 1 31 ? 2.422 5.079 -5.587 1.00 0.00 31 HIS A CA 12
ATOM 9697 C C . HIS A 1 31 ? 0.996 5.128 -5.068 1.00 0.00 31 HIS A C 12
ATOM 9698 O O . HIS A 1 31 ? 0.479 4.125 -4.578 1.00 0.00 31 HIS A O 12
ATOM 9712 N N . SER A 1 32 ? 0.341 6.279 -5.160 1.00 0.00 32 SER A N 12
ATOM 9713 C CA . SER A 1 32 ? -1.026 6.395 -4.683 1.00 0.00 32 SER A CA 12
ATOM 9714 C C . SER A 1 32 ? -1.980 5.575 -5.563 1.00 0.00 32 SER A C 12
ATOM 9715 O O . SER A 1 32 ? -1.812 5.532 -6.784 1.00 0.00 32 SER A O 12
ATOM 9723 N N . PHE A 1 33 ? -2.954 4.894 -4.959 1.00 0.00 33 PHE A N 12
ATOM 9724 C CA . PHE A 1 33 ? -3.977 4.087 -5.632 1.00 0.00 33 PHE A CA 12
ATOM 9725 C C . PHE A 1 33 ? -5.314 4.296 -4.891 1.00 0.00 33 PHE A C 12
ATOM 9726 O O . PHE A 1 33 ? -5.390 5.139 -3.995 1.00 0.00 33 PHE A O 12
ATOM 9743 N N . THR A 1 34 ? -6.404 3.656 -5.305 1.00 0.00 34 THR A N 12
ATOM 9744 C CA . THR A 1 34 ? -7.722 3.800 -4.672 1.00 0.00 34 THR A CA 12
ATOM 9745 C C . THR A 1 34 ? -7.989 2.613 -3.744 1.00 0.00 34 THR A C 12
ATOM 9746 O O . THR A 1 34 ? -7.787 1.469 -4.156 1.00 0.00 34 THR A O 12
ATOM 9757 N N . TYR A 1 35 ? -8.386 2.849 -2.486 1.00 0.00 35 TYR A N 12
ATOM 9758 C CA . TYR A 1 35 ? -8.681 1.784 -1.530 1.00 0.00 35 TYR A CA 12
ATOM 9759 C C . TYR A 1 35 ? -10.075 1.952 -0.913 1.00 0.00 35 TYR A C 12
ATOM 9760 O O . TYR A 1 35 ? -10.736 2.972 -1.109 1.00 0.00 35 TYR A O 12
ATOM 9778 N N . SER A 1 36 ? -10.513 0.941 -0.169 1.00 0.00 36 SER A N 12
ATOM 9779 C CA . SER A 1 36 ? -11.788 0.868 0.520 1.00 0.00 36 SER A CA 12
ATOM 9780 C C . SER A 1 36 ? -11.492 0.886 2.030 1.00 0.00 36 SER A C 12
ATOM 9781 O O . SER A 1 36 ? -10.754 1.758 2.493 1.00 0.00 36 SER A O 12
ATOM 9789 N N . GLY A 1 37 ? -11.999 -0.067 2.809 1.00 0.00 37 GLY A N 12
ATOM 9790 C CA . GLY A 1 37 ? -11.779 -0.123 4.246 1.00 0.00 37 GLY A CA 12
ATOM 9791 C C . GLY A 1 37 ? -11.449 -1.535 4.700 1.00 0.00 37 GLY A C 12
ATOM 9792 O O . GLY A 1 37 ? -10.309 -1.816 5.083 1.00 0.00 37 GLY A O 12
ATOM 9796 N N . CYS A 1 38 ? -12.437 -2.424 4.676 1.00 0.00 38 CYS A N 12
ATOM 9797 C CA . CYS A 1 38 ? -12.272 -3.813 5.076 1.00 0.00 38 CYS A CA 12
ATOM 9798 C C . CYS A 1 38 ? -11.940 -4.709 3.878 1.00 0.00 38 CYS A C 12
ATOM 9799 O O . CYS A 1 38 ? -12.006 -4.286 2.720 1.00 0.00 38 CYS A O 12
ATOM 9806 N N . GLY A 1 39 ? -11.585 -5.967 4.160 1.00 0.00 39 GLY A N 12
ATOM 9807 C CA . GLY A 1 39 ? -11.233 -6.964 3.161 1.00 0.00 39 GLY A CA 12
ATOM 9808 C C . GLY A 1 39 ? -9.769 -6.883 2.768 1.00 0.00 39 GLY A C 12
ATOM 9809 O O . GLY A 1 39 ? -8.983 -7.762 3.125 1.00 0.00 39 GLY A O 12
ATOM 9813 N N . GLY A 1 40 ? -9.406 -5.821 2.048 1.00 0.00 40 GLY A N 12
ATOM 9814 C CA . GLY A 1 40 ? -8.063 -5.570 1.556 1.00 0.00 40 GLY A CA 12
ATOM 9815 C C . GLY A 1 40 ? -6.985 -5.771 2.613 1.00 0.00 40 GLY A C 12
ATOM 9816 O O . GLY A 1 40 ? -7.105 -5.272 3.730 1.00 0.00 40 GLY A O 12
ATOM 9820 N N . ASN A 1 41 ? -5.926 -6.484 2.231 1.00 0.00 41 ASN A N 12
ATOM 9821 C CA . ASN A 1 41 ? -4.788 -6.815 3.081 1.00 0.00 41 ASN A CA 12
ATOM 9822 C C . ASN A 1 41 ? -3.958 -5.600 3.503 1.00 0.00 41 ASN A C 12
ATOM 9823 O O . ASN A 1 41 ? -4.124 -4.495 2.980 1.00 0.00 41 ASN A O 12
ATOM 9834 N N . ALA A 1 42 ? -2.978 -5.865 4.379 1.00 0.00 42 ALA A N 12
ATOM 9835 C CA . ALA A 1 42 ? -2.036 -4.923 4.978 1.00 0.00 42 ALA A CA 12
ATOM 9836 C C . ALA A 1 42 ? -1.190 -4.095 4.006 1.00 0.00 42 ALA A C 12
ATOM 9837 O O . ALA A 1 42 ? -0.445 -3.235 4.472 1.00 0.00 42 ALA A O 12
ATOM 9844 N N . ASN A 1 43 ? -1.279 -4.329 2.688 1.00 0.00 43 ASN A N 12
ATOM 9845 C CA . ASN A 1 43 ? -0.552 -3.552 1.676 1.00 0.00 43 ASN A CA 12
ATOM 9846 C C . ASN A 1 43 ? -1.017 -2.081 1.756 1.00 0.00 43 ASN A C 12
ATOM 9847 O O . ASN A 1 43 ? -0.342 -1.193 1.238 1.00 0.00 43 ASN A O 12
ATOM 9858 N N . ARG A 1 44 ? -2.077 -1.787 2.527 1.00 0.00 44 ARG A N 12
ATOM 9859 C CA . ARG A 1 44 ? -2.587 -0.440 2.688 1.00 0.00 44 ARG A CA 12
ATOM 9860 C C . ARG A 1 44 ? -1.626 0.420 3.501 1.00 0.00 44 ARG A C 12
ATOM 9861 O O . ARG A 1 44 ? -1.111 0.004 4.537 1.00 0.00 44 ARG A O 12
ATOM 9882 N N . PHE A 1 45 ? -1.444 1.652 3.027 1.00 0.00 45 PHE A N 12
ATOM 9883 C CA . PHE A 1 45 ? -0.620 2.687 3.622 1.00 0.00 45 PHE A CA 12
ATOM 9884 C C . PHE A 1 45 ? -1.387 4.005 3.552 1.00 0.00 45 PHE A C 12
ATOM 9885 O O . PHE A 1 45 ? -2.369 4.141 2.819 1.00 0.00 45 PHE A O 12
ATOM 9902 N N . ARG A 1 46 ? -0.911 4.995 4.307 1.00 0.00 46 ARG A N 12
ATOM 9903 C CA . ARG A 1 46 ? -1.498 6.333 4.392 1.00 0.00 46 ARG A CA 12
ATOM 9904 C C . ARG A 1 46 ? -0.620 7.389 3.732 1.00 0.00 46 ARG A C 12
ATOM 9905 O O . ARG A 1 46 ? -1.095 8.489 3.466 1.00 0.00 46 ARG A O 12
ATOM 9926 N N . THR A 1 47 ? 0.656 7.100 3.492 1.00 0.00 47 THR A N 12
ATOM 9927 C CA . THR A 1 47 ? 1.563 8.022 2.839 1.00 0.00 47 THR A CA 12
ATOM 9928 C C . THR A 1 47 ? 2.749 7.250 2.290 1.00 0.00 47 THR A C 12
ATOM 9929 O O . THR A 1 47 ? 3.098 6.178 2.801 1.00 0.00 47 THR A O 12
ATOM 9940 N N . ILE A 1 48 ? 3.372 7.824 1.265 1.00 0.00 48 ILE A N 12
ATOM 9941 C CA . ILE A 1 48 ? 4.549 7.264 0.639 1.00 0.00 48 ILE A CA 12
ATOM 9942 C C . ILE A 1 48 ? 5.705 7.332 1.637 1.00 0.00 48 ILE A C 12
ATOM 9943 O O . ILE A 1 48 ? 6.579 6.479 1.586 1.00 0.00 48 ILE A O 12
ATOM 9959 N N . ASP A 1 49 ? 5.721 8.309 2.546 1.00 0.00 49 ASP A N 12
ATOM 9960 C CA . ASP A 1 49 ? 6.791 8.459 3.528 1.00 0.00 49 ASP A CA 12
ATOM 9961 C C . ASP A 1 49 ? 6.886 7.249 4.457 1.00 0.00 49 ASP A C 12
ATOM 9962 O O . ASP A 1 49 ? 7.974 6.818 4.821 1.00 0.00 49 ASP A O 12
ATOM 9971 N N . GLU A 1 50 ? 5.744 6.672 4.832 1.00 0.00 50 GLU A N 12
ATOM 9972 C CA . GLU A 1 50 ? 5.685 5.528 5.716 1.00 0.00 50 GLU A CA 12
ATOM 9973 C C . GLU A 1 50 ? 5.913 4.264 4.912 1.00 0.00 50 GLU A C 12
ATOM 9974 O O . GLU A 1 50 ? 6.584 3.354 5.392 1.00 0.00 50 GLU A O 12
ATOM 9986 N N . CYS A 1 51 ? 5.359 4.214 3.701 1.00 0.00 51 CYS A N 12
ATOM 9987 C CA . CYS A 1 51 ? 5.492 3.080 2.813 1.00 0.00 51 CYS A CA 12
ATOM 9988 C C . CYS A 1 51 ? 6.947 2.879 2.392 1.00 0.00 51 CYS A C 12
ATOM 9989 O O . CYS A 1 51 ? 7.453 1.756 2.377 1.00 0.00 51 CYS A O 12
ATOM 9996 N N . ASN A 1 52 ? 7.626 3.972 2.040 1.00 0.00 52 ASN A N 12
ATOM 9997 C CA . ASN A 1 52 ? 9.002 3.917 1.606 1.00 0.00 52 ASN A CA 12
ATOM 9998 C C . ASN A 1 52 ? 9.885 3.579 2.789 1.00 0.00 52 ASN A C 12
ATOM 9999 O O . ASN A 1 52 ? 10.545 2.547 2.756 1.00 0.00 52 ASN A O 12
ATOM 10010 N N . ARG A 1 53 ? 9.786 4.317 3.893 1.00 0.00 53 ARG A N 12
ATOM 10011 C CA . ARG A 1 53 ? 10.646 4.020 5.042 1.00 0.00 53 ARG A CA 12
ATOM 10012 C C . ARG A 1 53 ? 10.528 2.584 5.572 1.00 0.00 53 ARG A C 12
ATOM 10013 O O . ARG A 1 53 ? 11.498 2.053 6.118 1.00 0.00 53 ARG A O 12
ATOM 10034 N N . THR A 1 54 ? 9.367 1.941 5.429 1.00 0.00 54 THR A N 12
ATOM 10035 C CA . THR A 1 54 ? 9.162 0.587 5.923 1.00 0.00 54 THR A CA 12
ATOM 10036 C C . THR A 1 54 ? 9.400 -0.507 4.876 1.00 0.00 54 THR A C 12
ATOM 10037 O O . THR A 1 54 ? 9.499 -1.659 5.302 1.00 0.00 54 THR A O 12
ATOM 10048 N N . CYS A 1 55 ? 9.496 -0.205 3.569 1.00 0.00 55 CYS A N 12
ATOM 10049 C CA . CYS A 1 55 ? 9.699 -1.233 2.543 1.00 0.00 55 CYS A CA 12
ATOM 10050 C C . CYS A 1 55 ? 10.664 -0.865 1.412 1.00 0.00 55 CYS A C 12
ATOM 10051 O O . CYS A 1 55 ? 11.224 -1.763 0.789 1.00 0.00 55 CYS A O 12
ATOM 10058 N N . VAL A 1 56 ? 10.813 0.407 1.064 1.00 0.00 56 VAL A N 12
ATOM 10059 C CA . VAL A 1 56 ? 11.728 0.836 0.006 1.00 0.00 56 VAL A CA 12
ATOM 10060 C C . VAL A 1 56 ? 13.162 0.640 0.503 1.00 0.00 56 VAL A C 12
ATOM 10061 O O . VAL A 1 56 ? 13.641 1.362 1.378 1.00 0.00 56 VAL A O 12
ATOM 10074 N N . GLY A 1 57 ? 13.812 -0.390 -0.038 1.00 0.00 57 GLY A N 12
ATOM 10075 C CA . GLY A 1 57 ? 15.169 -0.799 0.258 1.00 0.00 57 GLY A CA 12
ATOM 10076 C C . GLY A 1 57 ? 16.185 0.249 -0.150 1.00 0.00 57 GLY A C 12
ATOM 10077 O O . GLY A 1 57 ? 16.087 0.776 -1.284 1.00 0.00 57 GLY A O 12
ATOM 10081 N N . ARG A 1 1 ? 12.655 -5.891 3.080 1.00 0.00 1 ARG A N 13
ATOM 10082 C CA . ARG A 1 1 ? 11.277 -5.394 2.945 1.00 0.00 1 ARG A CA 13
ATOM 10083 C C . ARG A 1 1 ? 10.301 -6.435 3.520 1.00 0.00 1 ARG A C 13
ATOM 10084 O O . ARG A 1 1 ? 10.375 -7.612 3.164 1.00 0.00 1 ARG A O 13
ATOM 10105 N N . PRO A 1 2 ? 9.410 -6.042 4.442 1.00 0.00 2 PRO A N 13
ATOM 10106 C CA . PRO A 1 2 ? 8.447 -6.940 5.075 1.00 0.00 2 PRO A CA 13
ATOM 10107 C C . PRO A 1 2 ? 7.393 -7.464 4.100 1.00 0.00 2 PRO A C 13
ATOM 10108 O O . PRO A 1 2 ? 6.839 -6.730 3.292 1.00 0.00 2 PRO A O 13
ATOM 10119 N N . ARG A 1 3 ? 7.016 -8.737 4.240 1.00 0.00 3 ARG A N 13
ATOM 10120 C CA . ARG A 1 3 ? 6.019 -9.349 3.363 1.00 0.00 3 ARG A CA 13
ATOM 10121 C C . ARG A 1 3 ? 4.596 -8.802 3.551 1.00 0.00 3 ARG A C 13
ATOM 10122 O O . ARG A 1 3 ? 3.685 -9.227 2.850 1.00 0.00 3 ARG A O 13
ATOM 10143 N N . PHE A 1 4 ? 4.344 -7.922 4.528 1.00 0.00 4 PHE A N 13
ATOM 10144 C CA . PHE A 1 4 ? 3.004 -7.366 4.698 1.00 0.00 4 PHE A CA 13
ATOM 10145 C C . PHE A 1 4 ? 2.739 -6.274 3.670 1.00 0.00 4 PHE A C 13
ATOM 10146 O O . PHE A 1 4 ? 1.576 -5.994 3.382 1.00 0.00 4 PHE A O 13
ATOM 10163 N N . CYS A 1 5 ? 3.782 -5.612 3.158 1.00 0.00 5 CYS A N 13
ATOM 10164 C CA . CYS A 1 5 ? 3.548 -4.550 2.194 1.00 0.00 5 CYS A CA 13
ATOM 10165 C C . CYS A 1 5 ? 3.381 -5.079 0.780 1.00 0.00 5 CYS A C 13
ATOM 10166 O O . CYS A 1 5 ? 2.914 -4.328 -0.054 1.00 0.00 5 CYS A O 13
ATOM 10173 N N . GLU A 1 6 ? 3.690 -6.342 0.498 1.00 0.00 6 GLU A N 13
ATOM 10174 C CA . GLU A 1 6 ? 3.570 -6.916 -0.850 1.00 0.00 6 GLU A CA 13
ATOM 10175 C C . GLU A 1 6 ? 2.267 -7.715 -1.022 1.00 0.00 6 GLU A C 13
ATOM 10176 O O . GLU A 1 6 ? 2.219 -8.701 -1.766 1.00 0.00 6 GLU A O 13
ATOM 10188 N N . LEU A 1 7 ? 1.230 -7.382 -0.249 1.00 0.00 7 LEU A N 13
ATOM 10189 C CA . LEU A 1 7 ? -0.051 -8.082 -0.317 1.00 0.00 7 LEU A CA 13
ATOM 10190 C C . LEU A 1 7 ? -0.933 -7.463 -1.397 1.00 0.00 7 LEU A C 13
ATOM 10191 O O . LEU A 1 7 ? -0.612 -6.414 -1.953 1.00 0.00 7 LEU A O 13
ATOM 10207 N N . ALA A 1 8 ? -2.024 -8.144 -1.730 1.00 0.00 8 ALA A N 13
ATOM 10208 C CA . ALA A 1 8 ? -2.976 -7.682 -2.723 1.00 0.00 8 ALA A CA 13
ATOM 10209 C C . ALA A 1 8 ? -4.140 -7.061 -1.954 1.00 0.00 8 ALA A C 13
ATOM 10210 O O . ALA A 1 8 ? -4.924 -7.804 -1.359 1.00 0.00 8 ALA A O 13
ATOM 10217 N N . PRO A 1 9 ? -4.280 -5.733 -1.903 1.00 0.00 9 PRO A N 13
ATOM 10218 C CA . PRO A 1 9 ? -5.360 -5.087 -1.180 1.00 0.00 9 PRO A CA 13
ATOM 10219 C C . PRO A 1 9 ? -6.702 -5.295 -1.893 1.00 0.00 9 PRO A C 13
ATOM 10220 O O . PRO A 1 9 ? -6.976 -4.608 -2.874 1.00 0.00 9 PRO A O 13
ATOM 10231 N N . SER A 1 10 ? -7.546 -6.204 -1.397 1.00 0.00 10 SER A N 13
ATOM 10232 C CA . SER A 1 10 ? -8.856 -6.470 -1.980 1.00 0.00 10 SER A CA 13
ATOM 10233 C C . SER A 1 10 ? -9.805 -5.307 -1.666 1.00 0.00 10 SER A C 13
ATOM 10234 O O . SER A 1 10 ? -10.648 -5.371 -0.768 1.00 0.00 10 SER A O 13
ATOM 10242 N N . ALA A 1 11 ? -9.651 -4.206 -2.398 1.00 0.00 11 ALA A N 13
ATOM 10243 C CA . ALA A 1 11 ? -10.459 -3.007 -2.272 1.00 0.00 11 ALA A CA 13
ATOM 10244 C C . ALA A 1 11 ? -11.888 -3.253 -2.777 1.00 0.00 11 ALA A C 13
ATOM 10245 O O . ALA A 1 11 ? -12.725 -2.356 -2.687 1.00 0.00 11 ALA A O 13
ATOM 10252 N N . GLY A 1 12 ? -12.183 -4.444 -3.301 1.00 0.00 12 GLY A N 13
ATOM 10253 C CA . GLY A 1 12 ? -13.484 -4.815 -3.832 1.00 0.00 12 GLY A CA 13
ATOM 10254 C C . GLY A 1 12 ? -14.428 -5.397 -2.787 1.00 0.00 12 GLY A C 13
ATOM 10255 O O . GLY A 1 12 ? -15.577 -5.681 -3.117 1.00 0.00 12 GLY A O 13
ATOM 10259 N N . SER A 1 13 ? -13.972 -5.555 -1.542 1.00 0.00 13 SER A N 13
ATOM 10260 C CA . SER A 1 13 ? -14.750 -6.104 -0.440 1.00 0.00 13 SER A CA 13
ATOM 10261 C C . SER A 1 13 ? -16.087 -5.375 -0.273 1.00 0.00 13 SER A C 13
ATOM 10262 O O . SER A 1 13 ? -17.138 -6.011 -0.130 1.00 0.00 13 SER A O 13
ATOM 10270 N N . CYS A 1 14 ? -16.056 -4.041 -0.292 1.00 0.00 14 CYS A N 13
ATOM 10271 C CA . CYS A 1 14 ? -17.213 -3.179 -0.121 1.00 0.00 14 CYS A CA 13
ATOM 10272 C C . CYS A 1 14 ? -17.048 -1.954 -1.016 1.00 0.00 14 CYS A C 13
ATOM 10273 O O . CYS A 1 14 ? -15.929 -1.645 -1.438 1.00 0.00 14 CYS A O 13
ATOM 10280 N N . PHE A 1 15 ? -18.148 -1.264 -1.312 1.00 0.00 15 PHE A N 13
ATOM 10281 C CA . PHE A 1 15 ? -18.113 -0.065 -2.136 1.00 0.00 15 PHE A CA 13
ATOM 10282 C C . PHE A 1 15 ? -18.030 1.116 -1.181 1.00 0.00 15 PHE A C 13
ATOM 10283 O O . PHE A 1 15 ? -18.991 1.397 -0.458 1.00 0.00 15 PHE A O 13
ATOM 10300 N N . ALA A 1 16 ? -16.855 1.735 -1.125 1.00 0.00 16 ALA A N 13
ATOM 10301 C CA . ALA A 1 16 ? -16.519 2.912 -0.342 1.00 0.00 16 ALA A CA 13
ATOM 10302 C C . ALA A 1 16 ? -15.429 3.664 -1.119 1.00 0.00 16 ALA A C 13
ATOM 10303 O O . ALA A 1 16 ? -14.902 3.126 -2.097 1.00 0.00 16 ALA A O 13
ATOM 10310 N N . PHE A 1 17 ? -15.053 4.871 -0.701 1.00 0.00 17 PHE A N 13
ATOM 10311 C CA . PHE A 1 17 ? -14.007 5.654 -1.364 1.00 0.00 17 PHE A CA 13
ATOM 10312 C C . PHE A 1 17 ? -12.997 6.213 -0.359 1.00 0.00 17 PHE A C 13
ATOM 10313 O O . PHE A 1 17 ? -13.255 7.255 0.267 1.00 0.00 17 PHE A O 13
ATOM 10330 N N . VAL A 1 18 ? -11.858 5.561 -0.177 1.00 0.00 18 VAL A N 13
ATOM 10331 C CA . VAL A 1 18 ? -10.792 5.992 0.721 1.00 0.00 18 VAL A CA 13
ATOM 10332 C C . VAL A 1 18 ? -9.469 5.792 -0.031 1.00 0.00 18 VAL A C 13
ATOM 10333 O O . VAL A 1 18 ? -8.902 4.689 0.000 1.00 0.00 18 VAL A O 13
ATOM 10346 N N . PRO A 1 19 ? -8.956 6.809 -0.743 1.00 0.00 19 PRO A N 13
ATOM 10347 C CA . PRO A 1 19 ? -7.718 6.652 -1.480 1.00 0.00 19 PRO A CA 13
ATOM 10348 C C . PRO A 1 19 ? -6.626 6.362 -0.467 1.00 0.00 19 PRO A C 13
ATOM 10349 O O . PRO A 1 19 ? -6.448 7.119 0.490 1.00 0.00 19 PRO A O 13
ATOM 10360 N N . SER A 1 20 ? -5.966 5.219 -0.620 1.00 0.00 20 SER A N 13
ATOM 10361 C CA . SER A 1 20 ? -4.883 4.814 0.265 1.00 0.00 20 SER A CA 13
ATOM 10362 C C . SER A 1 20 ? -3.596 4.655 -0.563 1.00 0.00 20 SER A C 13
ATOM 10363 O O . SER A 1 20 ? -3.587 5.028 -1.737 1.00 0.00 20 SER A O 13
ATOM 10371 N N . TYR A 1 21 ? -2.479 4.196 0.003 1.00 0.00 21 TYR A N 13
ATOM 10372 C CA . TYR A 1 21 ? -1.234 4.009 -0.743 1.00 0.00 21 TYR A CA 13
ATOM 10373 C C . TYR A 1 21 ? -0.879 2.529 -0.837 1.00 0.00 21 TYR A C 13
ATOM 10374 O O . TYR A 1 21 ? -1.123 1.770 0.100 1.00 0.00 21 TYR A O 13
ATOM 10392 N N . TYR A 1 22 ? -0.334 2.166 -1.995 1.00 0.00 22 TYR A N 13
ATOM 10393 C CA . TYR A 1 22 ? 0.124 0.856 -2.431 1.00 0.00 22 TYR A CA 13
ATOM 10394 C C . TYR A 1 22 ? 1.655 0.854 -2.408 1.00 0.00 22 TYR A C 13
ATOM 10395 O O . TYR A 1 22 ? 2.282 1.916 -2.380 1.00 0.00 22 TYR A O 13
ATOM 10413 N N . TYR A 1 23 ? 2.253 -0.329 -2.464 1.00 0.00 23 TYR A N 13
ATOM 10414 C CA . TYR A 1 23 ? 3.700 -0.564 -2.470 1.00 0.00 23 TYR A CA 13
ATOM 10415 C C . TYR A 1 23 ? 4.072 -1.398 -3.699 1.00 0.00 23 TYR A C 13
ATOM 10416 O O . TYR A 1 23 ? 3.515 -2.475 -3.897 1.00 0.00 23 TYR A O 13
ATOM 10434 N N . ASN A 1 24 ? 4.979 -0.904 -4.548 1.00 0.00 24 ASN A N 13
ATOM 10435 C CA . ASN A 1 24 ? 5.419 -1.592 -5.755 1.00 0.00 24 ASN A CA 13
ATOM 10436 C C . ASN A 1 24 ? 6.882 -1.957 -5.563 1.00 0.00 24 ASN A C 13
ATOM 10437 O O . ASN A 1 24 ? 7.765 -1.208 -5.986 1.00 0.00 24 ASN A O 13
ATOM 10448 N N . GLN A 1 25 ? 7.156 -3.105 -4.937 1.00 0.00 25 GLN A N 13
ATOM 10449 C CA . GLN A 1 25 ? 8.516 -3.582 -4.697 1.00 0.00 25 GLN A CA 13
ATOM 10450 C C . GLN A 1 25 ? 9.269 -3.724 -6.017 1.00 0.00 25 GLN A C 13
ATOM 10451 O O . GLN A 1 25 ? 10.462 -3.436 -6.057 1.00 0.00 25 GLN A O 13
ATOM 10465 N N . TYR A 1 26 ? 8.557 -4.088 -7.094 1.00 0.00 26 TYR A N 13
ATOM 10466 C CA . TYR A 1 26 ? 9.121 -4.246 -8.427 1.00 0.00 26 TYR A CA 13
ATOM 10467 C C . TYR A 1 26 ? 9.810 -2.961 -8.885 1.00 0.00 26 TYR A C 13
ATOM 10468 O O . TYR A 1 26 ? 10.844 -3.017 -9.547 1.00 0.00 26 TYR A O 13
ATOM 10486 N N . SER A 1 27 ? 9.227 -1.814 -8.533 1.00 0.00 27 SER A N 13
ATOM 10487 C CA . SER A 1 27 ? 9.708 -0.487 -8.875 1.00 0.00 27 SER A CA 13
ATOM 10488 C C . SER A 1 27 ? 10.392 0.187 -7.684 1.00 0.00 27 SER A C 13
ATOM 10489 O O . SER A 1 27 ? 10.736 1.362 -7.800 1.00 0.00 27 SER A O 13
ATOM 10497 N N . ASN A 1 28 ? 10.600 -0.518 -6.563 1.00 0.00 28 ASN A N 13
ATOM 10498 C CA . ASN A 1 28 ? 11.221 -0.043 -5.330 1.00 0.00 28 ASN A CA 13
ATOM 10499 C C . ASN A 1 28 ? 10.645 1.325 -4.950 1.00 0.00 28 ASN A C 13
ATOM 10500 O O . ASN A 1 28 ? 11.368 2.303 -4.775 1.00 0.00 28 ASN A O 13
ATOM 10511 N N . THR A 1 29 ? 9.315 1.419 -4.901 1.00 0.00 29 THR A N 13
ATOM 10512 C CA . THR A 1 29 ? 8.609 2.647 -4.560 1.00 0.00 29 THR A CA 13
ATOM 10513 C C . THR A 1 29 ? 7.212 2.291 -4.041 1.00 0.00 29 THR A C 13
ATOM 10514 O O . THR A 1 29 ? 6.882 1.119 -3.839 1.00 0.00 29 THR A O 13
ATOM 10525 N N . CYS A 1 30 ? 6.405 3.314 -3.789 1.00 0.00 30 CYS A N 13
ATOM 10526 C CA . CYS A 1 30 ? 5.039 3.253 -3.314 1.00 0.00 30 CYS A CA 13
ATOM 10527 C C . CYS A 1 30 ? 4.266 4.291 -4.116 1.00 0.00 30 CYS A C 13
ATOM 10528 O O . CYS A 1 30 ? 4.861 5.251 -4.605 1.00 0.00 30 CYS A O 13
ATOM 10535 N N . HIS A 1 31 ? 2.953 4.136 -4.242 1.00 0.00 31 HIS A N 13
ATOM 10536 C CA . HIS A 1 31 ? 2.139 5.070 -4.997 1.00 0.00 31 HIS A CA 13
ATOM 10537 C C . HIS A 1 31 ? 0.712 5.027 -4.481 1.00 0.00 31 HIS A C 13
ATOM 10538 O O . HIS A 1 31 ? 0.290 4.018 -3.918 1.00 0.00 31 HIS A O 13
ATOM 10552 N N . SER A 1 32 ? -0.059 6.093 -4.661 1.00 0.00 32 SER A N 13
ATOM 10553 C CA . SER A 1 32 ? -1.432 6.104 -4.197 1.00 0.00 32 SER A CA 13
ATOM 10554 C C . SER A 1 32 ? -2.306 5.186 -5.063 1.00 0.00 32 SER A C 13
ATOM 10555 O O . SER A 1 32 ? -2.056 5.025 -6.260 1.00 0.00 32 SER A O 13
ATOM 10563 N N . PHE A 1 33 ? -3.326 4.572 -4.465 1.00 0.00 33 PHE A N 13
ATOM 10564 C CA . PHE A 1 33 ? -4.297 3.675 -5.092 1.00 0.00 33 PHE A CA 13
ATOM 10565 C C . PHE A 1 33 ? -5.670 3.918 -4.443 1.00 0.00 33 PHE A C 13
ATOM 10566 O O . PHE A 1 33 ? -5.812 4.829 -3.623 1.00 0.00 33 PHE A O 13
ATOM 10583 N N . THR A 1 34 ? -6.704 3.197 -4.862 1.00 0.00 34 THR A N 13
ATOM 10584 C CA . THR A 1 34 ? -8.058 3.344 -4.324 1.00 0.00 34 THR A CA 13
ATOM 10585 C C . THR A 1 34 ? -8.355 2.163 -3.414 1.00 0.00 34 THR A C 13
ATOM 10586 O O . THR A 1 34 ? -8.136 1.020 -3.826 1.00 0.00 34 THR A O 13
ATOM 10597 N N . TYR A 1 35 ? -8.768 2.432 -2.169 1.00 0.00 35 TYR A N 13
ATOM 10598 C CA . TYR A 1 35 ? -9.106 1.405 -1.189 1.00 0.00 35 TYR A CA 13
ATOM 10599 C C . TYR A 1 35 ? -10.542 1.648 -0.695 1.00 0.00 35 TYR A C 13
ATOM 10600 O O . TYR A 1 35 ? -11.076 2.746 -0.873 1.00 0.00 35 TYR A O 13
ATOM 10618 N N . SER A 1 36 ? -11.133 0.683 0.017 1.00 0.00 36 SER A N 13
ATOM 10619 C CA . SER A 1 36 ? -12.497 0.783 0.546 1.00 0.00 36 SER A CA 13
ATOM 10620 C C . SER A 1 36 ? -12.557 0.799 2.081 1.00 0.00 36 SER A C 13
ATOM 10621 O O . SER A 1 36 ? -13.618 1.067 2.642 1.00 0.00 36 SER A O 13
ATOM 10629 N N . GLY A 1 37 ? -11.449 0.539 2.786 1.00 0.00 37 GLY A N 13
ATOM 10630 C CA . GLY A 1 37 ? -11.361 0.539 4.250 1.00 0.00 37 GLY A CA 13
ATOM 10631 C C . GLY A 1 37 ? -11.959 -0.721 4.866 1.00 0.00 37 GLY A C 13
ATOM 10632 O O . GLY A 1 37 ? -11.281 -1.427 5.607 1.00 0.00 37 GLY A O 13
ATOM 10636 N N . CYS A 1 38 ? -13.202 -1.011 4.493 1.00 0.00 38 CYS A N 13
ATOM 10637 C CA . CYS A 1 38 ? -14.055 -2.122 4.891 1.00 0.00 38 CYS A CA 13
ATOM 10638 C C . CYS A 1 38 ? -13.456 -3.508 4.635 1.00 0.00 38 CYS A C 13
ATOM 10639 O O . CYS A 1 38 ? -13.995 -4.493 5.132 1.00 0.00 38 CYS A O 13
ATOM 10646 N N . GLY A 1 39 ? -12.391 -3.615 3.842 1.00 0.00 39 GLY A N 13
ATOM 10647 C CA . GLY A 1 39 ? -11.750 -4.875 3.522 1.00 0.00 39 GLY A CA 13
ATOM 10648 C C . GLY A 1 39 ? -10.311 -4.638 3.119 1.00 0.00 39 GLY A C 13
ATOM 10649 O O . GLY A 1 39 ? -9.689 -3.661 3.538 1.00 0.00 39 GLY A O 13
ATOM 10653 N N . GLY A 1 40 ? -9.776 -5.533 2.296 1.00 0.00 40 GLY A N 13
ATOM 10654 C CA . GLY A 1 40 ? -8.418 -5.439 1.811 1.00 0.00 40 GLY A CA 13
ATOM 10655 C C . GLY A 1 40 ? -7.398 -6.086 2.738 1.00 0.00 40 GLY A C 13
ATOM 10656 O O . GLY A 1 40 ? -7.748 -6.782 3.690 1.00 0.00 40 GLY A O 13
ATOM 10660 N N . ASN A 1 41 ? -6.118 -5.895 2.403 1.00 0.00 41 ASN A N 13
ATOM 10661 C CA . ASN A 1 41 ? -4.978 -6.440 3.140 1.00 0.00 41 ASN A CA 13
ATOM 10662 C C . ASN A 1 41 ? -3.999 -5.339 3.551 1.00 0.00 41 ASN A C 13
ATOM 10663 O O . ASN A 1 41 ? -4.114 -4.194 3.090 1.00 0.00 41 ASN A O 13
ATOM 10674 N N . ALA A 1 42 ? -2.982 -5.735 4.332 1.00 0.00 42 ALA A N 13
ATOM 10675 C CA . ALA A 1 42 ? -1.922 -4.908 4.902 1.00 0.00 42 ALA A CA 13
ATOM 10676 C C . ALA A 1 42 ? -1.086 -4.094 3.914 1.00 0.00 42 ALA A C 13
ATOM 10677 O O . ALA A 1 42 ? -0.380 -3.194 4.366 1.00 0.00 42 ALA A O 13
ATOM 10684 N N . ASN A 1 43 ? -1.159 -4.361 2.602 1.00 0.00 43 ASN A N 13
ATOM 10685 C CA . ASN A 1 43 ? -0.417 -3.590 1.595 1.00 0.00 43 ASN A CA 13
ATOM 10686 C C . ASN A 1 43 ? -0.836 -2.111 1.627 1.00 0.00 43 ASN A C 13
ATOM 10687 O O . ASN A 1 43 ? -0.125 -1.258 1.104 1.00 0.00 43 ASN A O 13
ATOM 10698 N N . ARG A 1 44 ? -1.966 -1.785 2.268 1.00 0.00 44 ARG A N 13
ATOM 10699 C CA . ARG A 1 44 ? -2.442 -0.422 2.370 1.00 0.00 44 ARG A CA 13
ATOM 10700 C C . ARG A 1 44 ? -1.537 0.362 3.329 1.00 0.00 44 ARG A C 13
ATOM 10701 O O . ARG A 1 44 ? -1.218 -0.093 4.427 1.00 0.00 44 ARG A O 13
ATOM 10722 N N . PHE A 1 45 ? -1.214 1.581 2.920 1.00 0.00 45 PHE A N 13
ATOM 10723 C CA . PHE A 1 45 ? -0.421 2.578 3.611 1.00 0.00 45 PHE A CA 13
ATOM 10724 C C . PHE A 1 45 ? -1.195 3.892 3.547 1.00 0.00 45 PHE A C 13
ATOM 10725 O O . PHE A 1 45 ? -2.183 4.015 2.817 1.00 0.00 45 PHE A O 13
ATOM 10742 N N . ARG A 1 46 ? -0.700 4.891 4.279 1.00 0.00 46 ARG A N 13
ATOM 10743 C CA . ARG A 1 46 ? -1.269 6.235 4.352 1.00 0.00 46 ARG A CA 13
ATOM 10744 C C . ARG A 1 46 ? -0.367 7.272 3.688 1.00 0.00 46 ARG A C 13
ATOM 10745 O O . ARG A 1 46 ? -0.815 8.386 3.429 1.00 0.00 46 ARG A O 13
ATOM 10766 N N . THR A 1 47 ? 0.902 6.945 3.443 1.00 0.00 47 THR A N 13
ATOM 10767 C CA . THR A 1 47 ? 1.850 7.830 2.789 1.00 0.00 47 THR A CA 13
ATOM 10768 C C . THR A 1 47 ? 3.026 7.011 2.283 1.00 0.00 47 THR A C 13
ATOM 10769 O O . THR A 1 47 ? 3.326 5.923 2.798 1.00 0.00 47 THR A O 13
ATOM 10780 N N . ILE A 1 48 ? 3.684 7.550 1.263 1.00 0.00 48 ILE A N 13
ATOM 10781 C CA . ILE A 1 48 ? 4.862 6.968 0.656 1.00 0.00 48 ILE A CA 13
ATOM 10782 C C . ILE A 1 48 ? 6.027 7.127 1.631 1.00 0.00 48 ILE A C 13
ATOM 10783 O O . ILE A 1 48 ? 6.942 6.317 1.601 1.00 0.00 48 ILE A O 13
ATOM 10799 N N . ASP A 1 49 ? 5.995 8.113 2.525 1.00 0.00 49 ASP A N 13
ATOM 10800 C CA . ASP A 1 49 ? 7.068 8.358 3.486 1.00 0.00 49 ASP A CA 13
ATOM 10801 C C . ASP A 1 49 ? 7.198 7.184 4.459 1.00 0.00 49 ASP A C 13
ATOM 10802 O O . ASP A 1 49 ? 8.296 6.840 4.880 1.00 0.00 49 ASP A O 13
ATOM 10811 N N . GLU A 1 50 ? 6.074 6.564 4.831 1.00 0.00 50 GLU A N 13
ATOM 10812 C CA . GLU A 1 50 ? 6.022 5.437 5.748 1.00 0.00 50 GLU A CA 13
ATOM 10813 C C . GLU A 1 50 ? 6.366 4.171 4.998 1.00 0.00 50 GLU A C 13
ATOM 10814 O O . GLU A 1 50 ? 7.149 3.348 5.464 1.00 0.00 50 GLU A O 13
ATOM 10826 N N . CYS A 1 51 ? 5.751 4.020 3.829 1.00 0.00 51 CYS A N 13
ATOM 10827 C CA . CYS A 1 51 ? 5.948 2.855 3.007 1.00 0.00 51 CYS A CA 13
ATOM 10828 C C . CYS A 1 51 ? 7.382 2.701 2.537 1.00 0.00 51 CYS A C 13
ATOM 10829 O O . CYS A 1 51 ? 7.945 1.612 2.629 1.00 0.00 51 CYS A O 13
ATOM 10836 N N . ASN A 1 52 ? 7.974 3.776 2.023 1.00 0.00 52 ASN A N 13
ATOM 10837 C CA . ASN A 1 52 ? 9.329 3.716 1.541 1.00 0.00 52 ASN A CA 13
ATOM 10838 C C . ASN A 1 52 ? 10.256 3.474 2.723 1.00 0.00 52 ASN A C 13
ATOM 10839 O O . ASN A 1 52 ? 10.998 2.497 2.699 1.00 0.00 52 ASN A O 13
ATOM 10850 N N . ARG A 1 53 ? 10.129 4.232 3.816 1.00 0.00 53 ARG A N 13
ATOM 10851 C CA . ARG A 1 53 ? 11.013 4.004 4.957 1.00 0.00 53 ARG A CA 13
ATOM 10852 C C . ARG A 1 53 ? 10.903 2.581 5.534 1.00 0.00 53 ARG A C 13
ATOM 10853 O O . ARG A 1 53 ? 11.885 2.088 6.100 1.00 0.00 53 ARG A O 13
ATOM 10874 N N . THR A 1 54 ? 9.757 1.899 5.389 1.00 0.00 54 THR A N 13
ATOM 10875 C CA . THR A 1 54 ? 9.557 0.551 5.910 1.00 0.00 54 THR A CA 13
ATOM 10876 C C . THR A 1 54 ? 9.740 -0.601 4.905 1.00 0.00 54 THR A C 13
ATOM 10877 O O . THR A 1 54 ? 9.921 -1.725 5.377 1.00 0.00 54 THR A O 13
ATOM 10888 N N . CYS A 1 55 ? 9.718 -0.379 3.583 1.00 0.00 55 CYS A N 13
ATOM 10889 C CA . CYS A 1 55 ? 9.856 -1.436 2.578 1.00 0.00 55 CYS A CA 13
ATOM 10890 C C . CYS A 1 55 ? 10.727 -1.083 1.369 1.00 0.00 55 CYS A C 13
ATOM 10891 O O . CYS A 1 55 ? 11.012 -1.964 0.563 1.00 0.00 55 CYS A O 13
ATOM 10898 N N . VAL A 1 56 ? 11.088 0.174 1.151 1.00 0.00 56 VAL A N 13
ATOM 10899 C CA . VAL A 1 56 ? 11.941 0.571 0.026 1.00 0.00 56 VAL A CA 13
ATOM 10900 C C . VAL A 1 56 ? 13.371 0.507 0.555 1.00 0.00 56 VAL A C 13
ATOM 10901 O O . VAL A 1 56 ? 13.820 1.390 1.292 1.00 0.00 56 VAL A O 13
ATOM 10914 N N . GLY A 1 57 ? 14.057 -0.594 0.251 1.00 0.00 57 GLY A N 13
ATOM 10915 C CA . GLY A 1 57 ? 15.432 -0.806 0.664 1.00 0.00 57 GLY A CA 13
ATOM 10916 C C . GLY A 1 57 ? 16.322 0.208 -0.020 1.00 0.00 57 GLY A C 13
ATOM 10917 O O . GLY A 1 57 ? 16.211 0.320 -1.265 1.00 0.00 57 GLY A O 13
ATOM 10921 N N . ARG A 1 1 ? 12.319 -5.329 2.238 1.00 0.00 1 ARG A N 14
ATOM 10922 C CA . ARG A 1 1 ? 10.879 -5.054 2.360 1.00 0.00 1 ARG A CA 14
ATOM 10923 C C . ARG A 1 1 ? 10.123 -6.145 3.151 1.00 0.00 1 ARG A C 14
ATOM 10924 O O . ARG A 1 1 ? 10.328 -7.331 2.898 1.00 0.00 1 ARG A O 14
ATOM 10945 N N . PRO A 1 2 ? 9.264 -5.786 4.127 1.00 0.00 2 PRO A N 14
ATOM 10946 C CA . PRO A 1 2 ? 8.483 -6.735 4.919 1.00 0.00 2 PRO A CA 14
ATOM 10947 C C . PRO A 1 2 ? 7.344 -7.273 4.065 1.00 0.00 2 PRO A C 14
ATOM 10948 O O . PRO A 1 2 ? 6.640 -6.517 3.392 1.00 0.00 2 PRO A O 14
ATOM 10959 N N . ARG A 1 3 ? 7.079 -8.570 4.173 1.00 0.00 3 ARG A N 14
ATOM 10960 C CA . ARG A 1 3 ? 6.040 -9.231 3.389 1.00 0.00 3 ARG A CA 14
ATOM 10961 C C . ARG A 1 3 ? 4.630 -8.676 3.565 1.00 0.00 3 ARG A C 14
ATOM 10962 O O . ARG A 1 3 ? 3.772 -8.943 2.733 1.00 0.00 3 ARG A O 14
ATOM 10983 N N . PHE A 1 4 ? 4.340 -7.922 4.628 1.00 0.00 4 PHE A N 14
ATOM 10984 C CA . PHE A 1 4 ? 2.987 -7.393 4.766 1.00 0.00 4 PHE A CA 14
ATOM 10985 C C . PHE A 1 4 ? 2.747 -6.246 3.772 1.00 0.00 4 PHE A C 14
ATOM 10986 O O . PHE A 1 4 ? 1.606 -5.945 3.431 1.00 0.00 4 PHE A O 14
ATOM 11003 N N . CYS A 1 5 ? 3.815 -5.594 3.308 1.00 0.00 5 CYS A N 14
ATOM 11004 C CA . CYS A 1 5 ? 3.766 -4.478 2.388 1.00 0.00 5 CYS A CA 14
ATOM 11005 C C . CYS A 1 5 ? 3.554 -4.913 0.933 1.00 0.00 5 CYS A C 14
ATOM 11006 O O . CYS A 1 5 ? 3.191 -4.075 0.112 1.00 0.00 5 CYS A O 14
ATOM 11013 N N . GLU A 1 6 ? 3.706 -6.200 0.605 1.00 0.00 6 GLU A N 14
ATOM 11014 C CA . GLU A 1 6 ? 3.565 -6.731 -0.763 1.00 0.00 6 GLU A CA 14
ATOM 11015 C C . GLU A 1 6 ? 2.302 -7.579 -0.941 1.00 0.00 6 GLU A C 14
ATOM 11016 O O . GLU A 1 6 ? 2.242 -8.490 -1.771 1.00 0.00 6 GLU A O 14
ATOM 11028 N N . LEU A 1 7 ? 1.291 -7.349 -0.104 1.00 0.00 7 LEU A N 14
ATOM 11029 C CA . LEU A 1 7 ? 0.034 -8.077 -0.190 1.00 0.00 7 LEU A CA 14
ATOM 11030 C C . LEU A 1 7 ? -0.826 -7.457 -1.296 1.00 0.00 7 LEU A C 14
ATOM 11031 O O . LEU A 1 7 ? -0.430 -6.471 -1.924 1.00 0.00 7 LEU A O 14
ATOM 11047 N N . ALA A 1 8 ? -1.953 -8.088 -1.608 1.00 0.00 8 ALA A N 14
ATOM 11048 C CA . ALA A 1 8 ? -2.873 -7.633 -2.640 1.00 0.00 8 ALA A CA 14
ATOM 11049 C C . ALA A 1 8 ? -4.009 -6.887 -1.948 1.00 0.00 8 ALA A C 14
ATOM 11050 O O . ALA A 1 8 ? -4.732 -7.511 -1.163 1.00 0.00 8 ALA A O 14
ATOM 11057 N N . PRO A 1 9 ? -4.198 -5.585 -2.194 1.00 0.00 9 PRO A N 14
ATOM 11058 C CA . PRO A 1 9 ? -5.256 -4.851 -1.535 1.00 0.00 9 PRO A CA 14
ATOM 11059 C C . PRO A 1 9 ? -6.630 -5.193 -2.137 1.00 0.00 9 PRO A C 14
ATOM 11060 O O . PRO A 1 9 ? -6.944 -4.735 -3.234 1.00 0.00 9 PRO A O 14
ATOM 11071 N N . SER A 1 10 ? -7.458 -5.971 -1.432 1.00 0.00 10 SER A N 14
ATOM 11072 C CA . SER A 1 10 ? -8.814 -6.345 -1.845 1.00 0.00 10 SER A CA 14
ATOM 11073 C C . SER A 1 10 ? -9.712 -5.090 -1.728 1.00 0.00 10 SER A C 14
ATOM 11074 O O . SER A 1 10 ? -10.502 -4.916 -0.795 1.00 0.00 10 SER A O 14
ATOM 11082 N N . ALA A 1 11 ? -9.568 -4.164 -2.675 1.00 0.00 11 ALA A N 14
ATOM 11083 C CA . ALA A 1 11 ? -10.299 -2.908 -2.751 1.00 0.00 11 ALA A CA 14
ATOM 11084 C C . ALA A 1 11 ? -11.775 -3.095 -3.115 1.00 0.00 11 ALA A C 14
ATOM 11085 O O . ALA A 1 11 ? -12.524 -2.120 -3.052 1.00 0.00 11 ALA A O 14
ATOM 11092 N N . GLY A 1 12 ? -12.211 -4.309 -3.461 1.00 0.00 12 GLY A N 14
ATOM 11093 C CA . GLY A 1 12 ? -13.587 -4.593 -3.851 1.00 0.00 12 GLY A CA 14
ATOM 11094 C C . GLY A 1 12 ? -14.480 -5.199 -2.770 1.00 0.00 12 GLY A C 14
ATOM 11095 O O . GLY A 1 12 ? -15.665 -5.392 -3.038 1.00 0.00 12 GLY A O 14
ATOM 11099 N N . SER A 1 13 ? -13.988 -5.476 -1.558 1.00 0.00 13 SER A N 14
ATOM 11100 C CA . SER A 1 13 ? -14.802 -6.084 -0.502 1.00 0.00 13 SER A CA 14
ATOM 11101 C C . SER A 1 13 ? -16.077 -5.299 -0.181 1.00 0.00 13 SER A C 14
ATOM 11102 O O . SER A 1 13 ? -17.158 -5.893 -0.123 1.00 0.00 13 SER A O 14
ATOM 11110 N N . CYS A 1 14 ? -15.974 -4.002 0.102 1.00 0.00 14 CYS A N 14
ATOM 11111 C CA . CYS A 1 14 ? -17.105 -3.131 0.404 1.00 0.00 14 CYS A CA 14
ATOM 11112 C C . CYS A 1 14 ? -16.952 -1.913 -0.489 1.00 0.00 14 CYS A C 14
ATOM 11113 O O . CYS A 1 14 ? -15.829 -1.563 -0.869 1.00 0.00 14 CYS A O 14
ATOM 11120 N N . PHE A 1 15 ? -18.066 -1.268 -0.808 1.00 0.00 15 PHE A N 14
ATOM 11121 C CA . PHE A 1 15 ? -18.044 -0.101 -1.660 1.00 0.00 15 PHE A CA 14
ATOM 11122 C C . PHE A 1 15 ? -17.846 1.113 -0.767 1.00 0.00 15 PHE A C 14
ATOM 11123 O O . PHE A 1 15 ? -18.738 1.497 -0.006 1.00 0.00 15 PHE A O 14
ATOM 11140 N N . ALA A 1 16 ? -16.642 1.660 -0.841 1.00 0.00 16 ALA A N 14
ATOM 11141 C CA . ALA A 1 16 ? -16.170 2.836 -0.142 1.00 0.00 16 ALA A CA 14
ATOM 11142 C C . ALA A 1 16 ? -15.134 3.499 -1.045 1.00 0.00 16 ALA A C 14
ATOM 11143 O O . ALA A 1 16 ? -14.590 2.846 -1.945 1.00 0.00 16 ALA A O 14
ATOM 11150 N N . PHE A 1 17 ? -14.813 4.763 -0.765 1.00 0.00 17 PHE A N 14
ATOM 11151 C CA . PHE A 1 17 ? -13.846 5.522 -1.543 1.00 0.00 17 PHE A CA 14
ATOM 11152 C C . PHE A 1 17 ? -12.848 6.235 -0.631 1.00 0.00 17 PHE A C 14
ATOM 11153 O O . PHE A 1 17 ? -13.154 7.312 -0.114 1.00 0.00 17 PHE A O 14
ATOM 11170 N N . VAL A 1 18 ? -11.664 5.658 -0.417 1.00 0.00 18 VAL A N 14
ATOM 11171 C CA . VAL A 1 18 ? -10.614 6.232 0.425 1.00 0.00 18 VAL A CA 14
ATOM 11172 C C . VAL A 1 18 ? -9.260 6.054 -0.284 1.00 0.00 18 VAL A C 14
ATOM 11173 O O . VAL A 1 18 ? -8.780 4.922 -0.385 1.00 0.00 18 VAL A O 14
ATOM 11186 N N . PRO A 1 19 ? -8.630 7.115 -0.818 1.00 0.00 19 PRO A N 14
ATOM 11187 C CA . PRO A 1 19 ? -7.353 6.977 -1.497 1.00 0.00 19 PRO A CA 14
ATOM 11188 C C . PRO A 1 19 ? -6.286 6.579 -0.486 1.00 0.00 19 PRO A C 14
ATOM 11189 O O . PRO A 1 19 ? -6.082 7.289 0.503 1.00 0.00 19 PRO A O 14
ATOM 11200 N N . SER A 1 20 ? -5.648 5.428 -0.687 1.00 0.00 20 SER A N 14
ATOM 11201 C CA . SER A 1 20 ? -4.580 4.914 0.166 1.00 0.00 20 SER A CA 14
ATOM 11202 C C . SER A 1 20 ? -3.299 4.713 -0.673 1.00 0.00 20 SER A C 14
ATOM 11203 O O . SER A 1 20 ? -3.249 5.184 -1.809 1.00 0.00 20 SER A O 14
ATOM 11211 N N . TYR A 1 21 ? -2.217 4.141 -0.134 1.00 0.00 21 TYR A N 14
ATOM 11212 C CA . TYR A 1 21 ? -0.962 3.925 -0.875 1.00 0.00 21 TYR A CA 14
ATOM 11213 C C . TYR A 1 21 ? -0.711 2.445 -1.113 1.00 0.00 21 TYR A C 14
ATOM 11214 O O . TYR A 1 21 ? -0.979 1.629 -0.232 1.00 0.00 21 TYR A O 14
ATOM 11232 N N . TYR A 1 22 ? -0.238 2.150 -2.326 1.00 0.00 22 TYR A N 14
ATOM 11233 C CA . TYR A 1 22 ? 0.102 0.847 -2.872 1.00 0.00 22 TYR A CA 14
ATOM 11234 C C . TYR A 1 22 ? 1.618 0.793 -3.025 1.00 0.00 22 TYR A C 14
ATOM 11235 O O . TYR A 1 22 ? 2.218 1.664 -3.656 1.00 0.00 22 TYR A O 14
ATOM 11253 N N . TYR A 1 23 ? 2.242 -0.243 -2.482 1.00 0.00 23 TYR A N 14
ATOM 11254 C CA . TYR A 1 23 ? 3.690 -0.425 -2.568 1.00 0.00 23 TYR A CA 14
ATOM 11255 C C . TYR A 1 23 ? 4.060 -1.310 -3.754 1.00 0.00 23 TYR A C 14
ATOM 11256 O O . TYR A 1 23 ? 3.480 -2.387 -3.901 1.00 0.00 23 TYR A O 14
ATOM 11274 N N . ASN A 1 24 ? 5.021 -0.883 -4.581 1.00 0.00 24 ASN A N 14
ATOM 11275 C CA . ASN A 1 24 ? 5.489 -1.644 -5.743 1.00 0.00 24 ASN A CA 14
ATOM 11276 C C . ASN A 1 24 ? 6.960 -1.957 -5.527 1.00 0.00 24 ASN A C 14
ATOM 11277 O O . ASN A 1 24 ? 7.821 -1.114 -5.785 1.00 0.00 24 ASN A O 14
ATOM 11288 N N . GLN A 1 25 ? 7.254 -3.161 -5.033 1.00 0.00 25 GLN A N 14
ATOM 11289 C CA . GLN A 1 25 ? 8.617 -3.609 -4.774 1.00 0.00 25 GLN A CA 14
ATOM 11290 C C . GLN A 1 25 ? 9.424 -3.655 -6.066 1.00 0.00 25 GLN A C 14
ATOM 11291 O O . GLN A 1 25 ? 10.596 -3.298 -6.039 1.00 0.00 25 GLN A O 14
ATOM 11305 N N . TYR A 1 26 ? 8.791 -4.023 -7.189 1.00 0.00 26 TYR A N 14
ATOM 11306 C CA . TYR A 1 26 ? 9.450 -4.095 -8.486 1.00 0.00 26 TYR A CA 14
ATOM 11307 C C . TYR A 1 26 ? 10.078 -2.743 -8.836 1.00 0.00 26 TYR A C 14
ATOM 11308 O O . TYR A 1 26 ? 11.183 -2.702 -9.370 1.00 0.00 26 TYR A O 14
ATOM 11326 N N . SER A 1 27 ? 9.372 -1.649 -8.524 1.00 0.00 27 SER A N 14
ATOM 11327 C CA . SER A 1 27 ? 9.809 -0.284 -8.792 1.00 0.00 27 SER A CA 14
ATOM 11328 C C . SER A 1 27 ? 10.463 0.359 -7.561 1.00 0.00 27 SER A C 14
ATOM 11329 O O . SER A 1 27 ? 10.879 1.519 -7.603 1.00 0.00 27 SER A O 14
ATOM 11337 N N . ASN A 1 28 ? 10.589 -0.382 -6.454 1.00 0.00 28 ASN A N 14
ATOM 11338 C CA . ASN A 1 28 ? 11.174 0.053 -5.198 1.00 0.00 28 ASN A CA 14
ATOM 11339 C C . ASN A 1 28 ? 10.602 1.421 -4.785 1.00 0.00 28 ASN A C 14
ATOM 11340 O O . ASN A 1 28 ? 11.332 2.330 -4.385 1.00 0.00 28 ASN A O 14
ATOM 11351 N N . THR A 1 29 ? 9.284 1.602 -4.936 1.00 0.00 29 THR A N 14
ATOM 11352 C CA . THR A 1 29 ? 8.593 2.837 -4.583 1.00 0.00 29 THR A CA 14
ATOM 11353 C C . THR A 1 29 ? 7.137 2.547 -4.197 1.00 0.00 29 THR A C 14
ATOM 11354 O O . THR A 1 29 ? 6.702 1.392 -4.167 1.00 0.00 29 THR A O 14
ATOM 11365 N N . CYS A 1 30 ? 6.379 3.591 -3.867 1.00 0.00 30 CYS A N 14
ATOM 11366 C CA . CYS A 1 30 ? 4.989 3.528 -3.465 1.00 0.00 30 CYS A CA 14
ATOM 11367 C C . CYS A 1 30 ? 4.200 4.536 -4.290 1.00 0.00 30 CYS A C 14
ATOM 11368 O O . CYS A 1 30 ? 4.716 5.611 -4.593 1.00 0.00 30 CYS A O 14
ATOM 11375 N N . HIS A 1 31 ? 2.937 4.238 -4.584 1.00 0.00 31 HIS A N 14
ATOM 11376 C CA . HIS A 1 31 ? 2.084 5.095 -5.376 1.00 0.00 31 HIS A CA 14
ATOM 11377 C C . HIS A 1 31 ? 0.679 5.069 -4.803 1.00 0.00 31 HIS A C 14
ATOM 11378 O O . HIS A 1 31 ? 0.239 4.036 -4.300 1.00 0.00 31 HIS A O 14
ATOM 11392 N N . SER A 1 32 ? -0.038 6.187 -4.835 1.00 0.00 32 SER A N 14
ATOM 11393 C CA . SER A 1 32 ? -1.381 6.209 -4.288 1.00 0.00 32 SER A CA 14
ATOM 11394 C C . SER A 1 32 ? -2.363 5.455 -5.191 1.00 0.00 32 SER A C 14
ATOM 11395 O O . SER A 1 32 ? -2.290 5.529 -6.423 1.00 0.00 32 SER A O 14
ATOM 11403 N N . PHE A 1 33 ? -3.273 4.702 -4.576 1.00 0.00 33 PHE A N 14
ATOM 11404 C CA . PHE A 1 33 ? -4.314 3.914 -5.225 1.00 0.00 33 PHE A CA 14
ATOM 11405 C C . PHE A 1 33 ? -5.636 4.087 -4.454 1.00 0.00 33 PHE A C 14
ATOM 11406 O O . PHE A 1 33 ? -5.690 4.827 -3.470 1.00 0.00 33 PHE A O 14
ATOM 11423 N N . THR A 1 34 ? -6.718 3.446 -4.894 1.00 0.00 34 THR A N 14
ATOM 11424 C CA . THR A 1 34 ? -8.026 3.556 -4.238 1.00 0.00 34 THR A CA 14
ATOM 11425 C C . THR A 1 34 ? -8.259 2.357 -3.319 1.00 0.00 34 THR A C 14
ATOM 11426 O O . THR A 1 34 ? -8.075 1.215 -3.747 1.00 0.00 34 THR A O 14
ATOM 11437 N N . TYR A 1 35 ? -8.623 2.602 -2.054 1.00 0.00 35 TYR A N 14
ATOM 11438 C CA . TYR A 1 35 ? -8.892 1.546 -1.076 1.00 0.00 35 TYR A CA 14
ATOM 11439 C C . TYR A 1 35 ? -10.373 1.559 -0.654 1.00 0.00 35 TYR A C 14
ATOM 11440 O O . TYR A 1 35 ? -11.082 2.532 -0.918 1.00 0.00 35 TYR A O 14
ATOM 11458 N N . SER A 1 36 ? -10.821 0.499 0.031 1.00 0.00 36 SER A N 14
ATOM 11459 C CA . SER A 1 36 ? -12.183 0.306 0.520 1.00 0.00 36 SER A CA 14
ATOM 11460 C C . SER A 1 36 ? -12.310 0.670 2.010 1.00 0.00 36 SER A C 14
ATOM 11461 O O . SER A 1 36 ? -12.832 1.727 2.363 1.00 0.00 36 SER A O 14
ATOM 11469 N N . GLY A 1 37 ? -11.834 -0.188 2.913 1.00 0.00 37 GLY A N 14
ATOM 11470 C CA . GLY A 1 37 ? -11.914 0.042 4.350 1.00 0.00 37 GLY A CA 14
ATOM 11471 C C . GLY A 1 37 ? -12.107 -1.289 5.050 1.00 0.00 37 GLY A C 14
ATOM 11472 O O . GLY A 1 37 ? -11.168 -1.805 5.658 1.00 0.00 37 GLY A O 14
ATOM 11476 N N . CYS A 1 38 ? -13.298 -1.878 4.918 1.00 0.00 38 CYS A N 14
ATOM 11477 C CA . CYS A 1 38 ? -13.622 -3.164 5.531 1.00 0.00 38 CYS A CA 14
ATOM 11478 C C . CYS A 1 38 ? -12.689 -4.265 5.037 1.00 0.00 38 CYS A C 14
ATOM 11479 O O . CYS A 1 38 ? -12.340 -5.189 5.770 1.00 0.00 38 CYS A O 14
ATOM 11486 N N . GLY A 1 39 ? -12.336 -4.175 3.757 1.00 0.00 39 GLY A N 14
ATOM 11487 C CA . GLY A 1 39 ? -11.483 -5.091 3.051 1.00 0.00 39 GLY A CA 14
ATOM 11488 C C . GLY A 1 39 ? -10.139 -4.473 2.825 1.00 0.00 39 GLY A C 14
ATOM 11489 O O . GLY A 1 39 ? -9.838 -3.387 3.322 1.00 0.00 39 GLY A O 14
ATOM 11493 N N . GLY A 1 40 ? -9.357 -5.167 2.016 1.00 0.00 40 GLY A N 14
ATOM 11494 C CA . GLY A 1 40 ? -8.019 -4.767 1.691 1.00 0.00 40 GLY A CA 14
ATOM 11495 C C . GLY A 1 40 ? -7.066 -5.538 2.585 1.00 0.00 40 GLY A C 14
ATOM 11496 O O . GLY A 1 40 ? -7.464 -6.097 3.605 1.00 0.00 40 GLY A O 14
ATOM 11500 N N . ASN A 1 41 ? -5.809 -5.628 2.177 1.00 0.00 41 ASN A N 14
ATOM 11501 C CA . ASN A 1 41 ? -4.800 -6.345 2.939 1.00 0.00 41 ASN A CA 14
ATOM 11502 C C . ASN A 1 41 ? -3.882 -5.351 3.635 1.00 0.00 41 ASN A C 14
ATOM 11503 O O . ASN A 1 41 ? -3.943 -4.144 3.380 1.00 0.00 41 ASN A O 14
ATOM 11514 N N . ALA A 1 42 ? -2.968 -5.879 4.454 1.00 0.00 42 ALA A N 14
ATOM 11515 C CA . ALA A 1 42 ? -1.990 -5.109 5.203 1.00 0.00 42 ALA A CA 14
ATOM 11516 C C . ALA A 1 42 ? -1.089 -4.251 4.311 1.00 0.00 42 ALA A C 14
ATOM 11517 O O . ALA A 1 42 ? -0.323 -3.461 4.862 1.00 0.00 42 ALA A O 14
ATOM 11524 N N . ASN A 1 43 ? -1.123 -4.399 2.972 1.00 0.00 43 ASN A N 14
ATOM 11525 C CA . ASN A 1 43 ? -0.281 -3.571 2.119 1.00 0.00 43 ASN A CA 14
ATOM 11526 C C . ASN A 1 43 ? -0.770 -2.122 2.092 1.00 0.00 43 ASN A C 14
ATOM 11527 O O . ASN A 1 43 ? -0.158 -1.311 1.405 1.00 0.00 43 ASN A O 14
ATOM 11538 N N . ARG A 1 44 ? -1.840 -1.766 2.801 1.00 0.00 44 ARG A N 14
ATOM 11539 C CA . ARG A 1 44 ? -2.329 -0.410 2.844 1.00 0.00 44 ARG A CA 14
ATOM 11540 C C . ARG A 1 44 ? -1.411 0.486 3.671 1.00 0.00 44 ARG A C 14
ATOM 11541 O O . ARG A 1 44 ? -1.051 0.133 4.796 1.00 0.00 44 ARG A O 14
ATOM 11562 N N . PHE A 1 45 ? -1.153 1.685 3.149 1.00 0.00 45 PHE A N 14
ATOM 11563 C CA . PHE A 1 45 ? -0.371 2.741 3.776 1.00 0.00 45 PHE A CA 14
ATOM 11564 C C . PHE A 1 45 ? -1.125 4.059 3.611 1.00 0.00 45 PHE A C 14
ATOM 11565 O O . PHE A 1 45 ? -2.054 4.170 2.806 1.00 0.00 45 PHE A O 14
ATOM 11582 N N . ARG A 1 46 ? -0.716 5.059 4.397 1.00 0.00 46 ARG A N 14
ATOM 11583 C CA . ARG A 1 46 ? -1.290 6.406 4.431 1.00 0.00 46 ARG A CA 14
ATOM 11584 C C . ARG A 1 46 ? -0.427 7.411 3.683 1.00 0.00 46 ARG A C 14
ATOM 11585 O O . ARG A 1 46 ? -0.910 8.490 3.357 1.00 0.00 46 ARG A O 14
ATOM 11606 N N . THR A 1 47 ? 0.852 7.112 3.463 1.00 0.00 47 THR A N 14
ATOM 11607 C CA . THR A 1 47 ? 1.742 7.986 2.732 1.00 0.00 47 THR A CA 14
ATOM 11608 C C . THR A 1 47 ? 2.915 7.178 2.201 1.00 0.00 47 THR A C 14
ATOM 11609 O O . THR A 1 47 ? 3.267 6.133 2.763 1.00 0.00 47 THR A O 14
ATOM 11620 N N . ILE A 1 48 ? 3.517 7.689 1.130 1.00 0.00 48 ILE A N 14
ATOM 11621 C CA . ILE A 1 48 ? 4.683 7.107 0.497 1.00 0.00 48 ILE A CA 14
ATOM 11622 C C . ILE A 1 48 ? 5.856 7.206 1.460 1.00 0.00 48 ILE A C 14
ATOM 11623 O O . ILE A 1 48 ? 6.719 6.344 1.441 1.00 0.00 48 ILE A O 14
ATOM 11639 N N . ASP A 1 49 ? 5.880 8.228 2.310 1.00 0.00 49 ASP A N 14
ATOM 11640 C CA . ASP A 1 49 ? 6.958 8.458 3.252 1.00 0.00 49 ASP A CA 14
ATOM 11641 C C . ASP A 1 49 ? 7.094 7.334 4.261 1.00 0.00 49 ASP A C 14
ATOM 11642 O O . ASP A 1 49 ? 8.199 7.001 4.666 1.00 0.00 49 ASP A O 14
ATOM 11651 N N . GLU A 1 50 ? 5.972 6.767 4.701 1.00 0.00 50 GLU A N 14
ATOM 11652 C CA . GLU A 1 50 ? 5.971 5.677 5.653 1.00 0.00 50 GLU A CA 14
ATOM 11653 C C . GLU A 1 50 ? 6.178 4.383 4.875 1.00 0.00 50 GLU A C 14
ATOM 11654 O O . GLU A 1 50 ? 6.933 3.516 5.303 1.00 0.00 50 GLU A O 14
ATOM 11666 N N . CYS A 1 51 ? 5.527 4.262 3.714 1.00 0.00 51 CYS A N 14
ATOM 11667 C CA . CYS A 1 51 ? 5.631 3.078 2.887 1.00 0.00 51 CYS A CA 14
ATOM 11668 C C . CYS A 1 51 ? 7.077 2.844 2.434 1.00 0.00 51 CYS A C 14
ATOM 11669 O O . CYS A 1 51 ? 7.563 1.715 2.418 1.00 0.00 51 CYS A O 14
ATOM 11676 N N . ASN A 1 52 ? 7.782 3.907 2.045 1.00 0.00 52 ASN A N 14
ATOM 11677 C CA . ASN A 1 52 ? 9.151 3.810 1.585 1.00 0.00 52 ASN A CA 14
ATOM 11678 C C . ASN A 1 52 ? 10.058 3.532 2.769 1.00 0.00 52 ASN A C 14
ATOM 11679 O O . ASN A 1 52 ? 10.705 2.485 2.787 1.00 0.00 52 ASN A O 14
ATOM 11690 N N . ARG A 1 53 ? 10.004 4.355 3.816 1.00 0.00 53 ARG A N 14
ATOM 11691 C CA . ARG A 1 53 ? 10.856 4.163 4.992 1.00 0.00 53 ARG A CA 14
ATOM 11692 C C . ARG A 1 53 ? 10.692 2.782 5.644 1.00 0.00 53 ARG A C 14
ATOM 11693 O O . ARG A 1 53 ? 11.632 2.288 6.273 1.00 0.00 53 ARG A O 14
ATOM 11714 N N . THR A 1 54 ? 9.523 2.142 5.527 1.00 0.00 54 THR A N 14
ATOM 11715 C CA . THR A 1 54 ? 9.286 0.821 6.097 1.00 0.00 54 THR A CA 14
ATOM 11716 C C . THR A 1 54 ? 9.420 -0.345 5.109 1.00 0.00 54 THR A C 14
ATOM 11717 O O . THR A 1 54 ? 9.471 -1.480 5.590 1.00 0.00 54 THR A O 14
ATOM 11728 N N . CYS A 1 55 ? 9.463 -0.124 3.787 1.00 0.00 55 CYS A N 14
ATOM 11729 C CA . CYS A 1 55 ? 9.546 -1.217 2.822 1.00 0.00 55 CYS A CA 14
ATOM 11730 C C . CYS A 1 55 ? 10.652 -1.071 1.801 1.00 0.00 55 CYS A C 14
ATOM 11731 O O . CYS A 1 55 ? 11.385 -2.033 1.632 1.00 0.00 55 CYS A O 14
ATOM 11738 N N . VAL A 1 56 ? 10.746 0.058 1.099 1.00 0.00 56 VAL A N 14
ATOM 11739 C CA . VAL A 1 56 ? 11.755 0.316 0.073 1.00 0.00 56 VAL A CA 14
ATOM 11740 C C . VAL A 1 56 ? 13.144 -0.097 0.593 1.00 0.00 56 VAL A C 14
ATOM 11741 O O . VAL A 1 56 ? 13.748 0.601 1.410 1.00 0.00 56 VAL A O 14
ATOM 11754 N N . GLY A 1 57 ? 13.655 -1.228 0.102 1.00 0.00 57 GLY A N 14
ATOM 11755 C CA . GLY A 1 57 ? 14.937 -1.821 0.450 1.00 0.00 57 GLY A CA 14
ATOM 11756 C C . GLY A 1 57 ? 14.823 -3.334 0.516 1.00 0.00 57 GLY A C 14
ATOM 11757 O O . GLY A 1 57 ? 15.867 -3.987 0.728 1.00 0.00 57 GLY A O 14
ATOM 11761 N N . ARG A 1 1 ? 12.116 -5.661 2.709 1.00 0.00 1 ARG A N 15
ATOM 11762 C CA . ARG A 1 1 ? 10.748 -5.163 2.548 1.00 0.00 1 ARG A CA 15
ATOM 11763 C C . ARG A 1 1 ? 9.800 -6.196 3.168 1.00 0.00 1 ARG A C 15
ATOM 11764 O O . ARG A 1 1 ? 9.834 -7.366 2.785 1.00 0.00 1 ARG A O 15
ATOM 11785 N N . PRO A 1 2 ? 9.000 -5.806 4.171 1.00 0.00 2 PRO A N 15
ATOM 11786 C CA . PRO A 1 2 ? 8.085 -6.710 4.847 1.00 0.00 2 PRO A CA 15
ATOM 11787 C C . PRO A 1 2 ? 6.965 -7.166 3.913 1.00 0.00 2 PRO A C 15
ATOM 11788 O O . PRO A 1 2 ? 6.540 -6.457 2.998 1.00 0.00 2 PRO A O 15
ATOM 11799 N N . ARG A 1 3 ? 6.421 -8.345 4.185 1.00 0.00 3 ARG A N 15
ATOM 11800 C CA . ARG A 1 3 ? 5.364 -8.951 3.380 1.00 0.00 3 ARG A CA 15
ATOM 11801 C C . ARG A 1 3 ? 4.069 -8.207 3.417 1.00 0.00 3 ARG A C 15
ATOM 11802 O O . ARG A 1 3 ? 3.285 -8.296 2.481 1.00 0.00 3 ARG A O 15
ATOM 11823 N N . PHE A 1 4 ? 3.844 -7.484 4.497 1.00 0.00 4 PHE A N 15
ATOM 11824 C CA . PHE A 1 4 ? 2.624 -6.712 4.635 1.00 0.00 4 PHE A CA 15
ATOM 11825 C C . PHE A 1 4 ? 2.564 -5.691 3.501 1.00 0.00 4 PHE A C 15
ATOM 11826 O O . PHE A 1 4 ? 1.481 -5.362 3.018 1.00 0.00 4 PHE A O 15
ATOM 11843 N N . CYS A 1 5 ? 3.734 -5.199 3.077 1.00 0.00 5 CYS A N 15
ATOM 11844 C CA . CYS A 1 5 ? 3.813 -4.243 2.004 1.00 0.00 5 CYS A CA 15
ATOM 11845 C C . CYS A 1 5 ? 3.546 -4.916 0.654 1.00 0.00 5 CYS A C 15
ATOM 11846 O O . CYS A 1 5 ? 3.171 -4.228 -0.289 1.00 0.00 5 CYS A O 15
ATOM 11853 N N . GLU A 1 6 ? 3.734 -6.235 0.538 1.00 0.00 6 GLU A N 15
ATOM 11854 C CA . GLU A 1 6 ? 3.535 -6.930 -0.737 1.00 0.00 6 GLU A CA 15
ATOM 11855 C C . GLU A 1 6 ? 2.137 -7.518 -0.914 1.00 0.00 6 GLU A C 15
ATOM 11856 O O . GLU A 1 6 ? 1.913 -8.280 -1.859 1.00 0.00 6 GLU A O 15
ATOM 11868 N N . LEU A 1 7 ? 1.194 -7.241 -0.010 1.00 0.00 7 LEU A N 15
ATOM 11869 C CA . LEU A 1 7 ? -0.135 -7.811 -0.122 1.00 0.00 7 LEU A CA 15
ATOM 11870 C C . LEU A 1 7 ? -0.909 -7.153 -1.252 1.00 0.00 7 LEU A C 15
ATOM 11871 O O . LEU A 1 7 ? -0.509 -6.125 -1.799 1.00 0.00 7 LEU A O 15
ATOM 11887 N N . ALA A 1 8 ? -1.980 -7.817 -1.653 1.00 0.00 8 ALA A N 15
ATOM 11888 C CA . ALA A 1 8 ? -2.876 -7.361 -2.693 1.00 0.00 8 ALA A CA 15
ATOM 11889 C C . ALA A 1 8 ? -4.018 -6.748 -1.893 1.00 0.00 8 ALA A C 15
ATOM 11890 O O . ALA A 1 8 ? -4.608 -7.472 -1.086 1.00 0.00 8 ALA A O 15
ATOM 11897 N N . PRO A 1 9 ? -4.302 -5.448 -2.011 1.00 0.00 9 PRO A N 15
ATOM 11898 C CA . PRO A 1 9 ? -5.363 -4.820 -1.252 1.00 0.00 9 PRO A CA 15
ATOM 11899 C C . PRO A 1 9 ? -6.739 -5.334 -1.693 1.00 0.00 9 PRO A C 15
ATOM 11900 O O . PRO A 1 9 ? -7.158 -5.050 -2.813 1.00 0.00 9 PRO A O 15
ATOM 11911 N N . SER A 1 10 ? -7.467 -6.041 -0.822 1.00 0.00 10 SER A N 15
ATOM 11912 C CA . SER A 1 10 ? -8.800 -6.568 -1.122 1.00 0.00 10 SER A CA 15
ATOM 11913 C C . SER A 1 10 ? -9.833 -5.435 -0.986 1.00 0.00 10 SER A C 15
ATOM 11914 O O . SER A 1 10 ? -10.756 -5.505 -0.174 1.00 0.00 10 SER A O 15
ATOM 11922 N N . ALA A 1 11 ? -9.649 -4.357 -1.753 1.00 0.00 11 ALA A N 15
ATOM 11923 C CA . ALA A 1 11 ? -10.489 -3.168 -1.780 1.00 0.00 11 ALA A CA 15
ATOM 11924 C C . ALA A 1 11 ? -11.888 -3.425 -2.358 1.00 0.00 11 ALA A C 15
ATOM 11925 O O . ALA A 1 11 ? -12.721 -2.515 -2.364 1.00 0.00 11 ALA A O 15
ATOM 11932 N N . GLY A 1 12 ? -12.165 -4.624 -2.868 1.00 0.00 12 GLY A N 15
ATOM 11933 C CA . GLY A 1 12 ? -13.457 -4.998 -3.441 1.00 0.00 12 GLY A CA 15
ATOM 11934 C C . GLY A 1 12 ? -14.429 -5.499 -2.369 1.00 0.00 12 GLY A C 15
ATOM 11935 O O . GLY A 1 12 ? -15.519 -5.977 -2.675 1.00 0.00 12 GLY A O 15
ATOM 11939 N N . SER A 1 13 ? -14.016 -5.404 -1.112 1.00 0.00 13 SER A N 15
ATOM 11940 C CA . SER A 1 13 ? -14.681 -5.790 0.110 1.00 0.00 13 SER A CA 15
ATOM 11941 C C . SER A 1 13 ? -16.037 -5.116 0.313 1.00 0.00 13 SER A C 15
ATOM 11942 O O . SER A 1 13 ? -17.046 -5.797 0.524 1.00 0.00 13 SER A O 15
ATOM 11950 N N . CYS A 1 14 ? -16.064 -3.787 0.310 1.00 0.00 14 CYS A N 15
ATOM 11951 C CA . CYS A 1 14 ? -17.240 -2.954 0.491 1.00 0.00 14 CYS A CA 15
ATOM 11952 C C . CYS A 1 14 ? -17.125 -1.762 -0.446 1.00 0.00 14 CYS A C 15
ATOM 11953 O O . CYS A 1 14 ? -16.022 -1.402 -0.866 1.00 0.00 14 CYS A O 15
ATOM 11960 N N . PHE A 1 15 ? -18.257 -1.116 -0.713 1.00 0.00 15 PHE A N 15
ATOM 11961 C CA . PHE A 1 15 ? -18.287 0.017 -1.609 1.00 0.00 15 PHE A CA 15
ATOM 11962 C C . PHE A 1 15 ? -18.027 1.300 -0.834 1.00 0.00 15 PHE A C 15
ATOM 11963 O O . PHE A 1 15 ? -18.863 1.750 -0.048 1.00 0.00 15 PHE A O 15
ATOM 11980 N N . ALA A 1 16 ? -16.829 1.848 -1.008 1.00 0.00 16 ALA A N 15
ATOM 11981 C CA . ALA A 1 16 ? -16.387 3.094 -0.412 1.00 0.00 16 ALA A CA 15
ATOM 11982 C C . ALA A 1 16 ? -15.364 3.732 -1.352 1.00 0.00 16 ALA A C 15
ATOM 11983 O O . ALA A 1 16 ? -14.826 3.051 -2.233 1.00 0.00 16 ALA A O 15
ATOM 11990 N N . PHE A 1 17 ? -15.040 5.006 -1.132 1.00 0.00 17 PHE A N 15
ATOM 11991 C CA . PHE A 1 17 ? -14.047 5.721 -1.927 1.00 0.00 17 PHE A CA 15
ATOM 11992 C C . PHE A 1 17 ? -13.077 6.442 -0.989 1.00 0.00 17 PHE A C 15
ATOM 11993 O O . PHE A 1 17 ? -13.391 7.511 -0.456 1.00 0.00 17 PHE A O 15
ATOM 12010 N N . VAL A 1 18 ? -11.927 5.831 -0.716 1.00 0.00 18 VAL A N 15
ATOM 12011 C CA . VAL A 1 18 ? -10.874 6.365 0.142 1.00 0.00 18 VAL A CA 15
ATOM 12012 C C . VAL A 1 18 ? -9.532 6.074 -0.542 1.00 0.00 18 VAL A C 15
ATOM 12013 O O . VAL A 1 18 ? -9.171 4.906 -0.668 1.00 0.00 18 VAL A O 15
ATOM 12026 N N . PRO A 1 19 ? -8.774 7.075 -1.005 1.00 0.00 19 PRO A N 15
ATOM 12027 C CA . PRO A 1 19 ? -7.514 6.829 -1.674 1.00 0.00 19 PRO A CA 15
ATOM 12028 C C . PRO A 1 19 ? -6.416 6.500 -0.681 1.00 0.00 19 PRO A C 15
ATOM 12029 O O . PRO A 1 19 ? -6.208 7.241 0.284 1.00 0.00 19 PRO A O 15
ATOM 12040 N N . SER A 1 20 ? -5.700 5.412 -0.934 1.00 0.00 20 SER A N 15
ATOM 12041 C CA . SER A 1 20 ? -4.569 4.997 -0.109 1.00 0.00 20 SER A CA 15
ATOM 12042 C C . SER A 1 20 ? -3.312 4.860 -0.992 1.00 0.00 20 SER A C 15
ATOM 12043 O O . SER A 1 20 ? -3.301 5.227 -2.167 1.00 0.00 20 SER A O 15
ATOM 12051 N N . TYR A 1 21 ? -2.211 4.398 -0.412 1.00 0.00 21 TYR A N 15
ATOM 12052 C CA . TYR A 1 21 ? -0.905 4.200 -1.013 1.00 0.00 21 TYR A CA 15
ATOM 12053 C C . TYR A 1 21 ? -0.561 2.712 -1.069 1.00 0.00 21 TYR A C 15
ATOM 12054 O O . TYR A 1 21 ? -0.721 2.033 -0.061 1.00 0.00 21 TYR A O 15
ATOM 12072 N N . TYR A 1 22 ? -0.072 2.244 -2.225 1.00 0.00 22 TYR A N 15
ATOM 12073 C CA . TYR A 1 22 ? 0.322 0.857 -2.547 1.00 0.00 22 TYR A CA 15
ATOM 12074 C C . TYR A 1 22 ? 1.836 0.723 -2.672 1.00 0.00 22 TYR A C 15
ATOM 12075 O O . TYR A 1 22 ? 2.482 1.642 -3.166 1.00 0.00 22 TYR A O 15
ATOM 12093 N N . TYR A 1 23 ? 2.441 -0.396 -2.292 1.00 0.00 23 TYR A N 15
ATOM 12094 C CA . TYR A 1 23 ? 3.900 -0.551 -2.394 1.00 0.00 23 TYR A CA 15
ATOM 12095 C C . TYR A 1 23 ? 4.275 -1.398 -3.612 1.00 0.00 23 TYR A C 15
ATOM 12096 O O . TYR A 1 23 ? 3.587 -2.382 -3.882 1.00 0.00 23 TYR A O 15
ATOM 12114 N N . ASN A 1 24 ? 5.361 -1.048 -4.320 1.00 0.00 24 ASN A N 15
ATOM 12115 C CA . ASN A 1 24 ? 5.837 -1.763 -5.507 1.00 0.00 24 ASN A CA 15
ATOM 12116 C C . ASN A 1 24 ? 7.320 -2.137 -5.386 1.00 0.00 24 ASN A C 15
ATOM 12117 O O . ASN A 1 24 ? 8.183 -1.365 -5.814 1.00 0.00 24 ASN A O 15
ATOM 12128 N N . GLN A 1 25 ? 7.649 -3.326 -4.855 1.00 0.00 25 GLN A N 15
ATOM 12129 C CA . GLN A 1 25 ? 9.042 -3.783 -4.737 1.00 0.00 25 GLN A CA 15
ATOM 12130 C C . GLN A 1 25 ? 9.712 -3.827 -6.113 1.00 0.00 25 GLN A C 15
ATOM 12131 O O . GLN A 1 25 ? 10.913 -3.585 -6.193 1.00 0.00 25 GLN A O 15
ATOM 12145 N N . TYR A 1 26 ? 8.948 -4.083 -7.180 1.00 0.00 26 TYR A N 15
ATOM 12146 C CA . TYR A 1 26 ? 9.449 -4.145 -8.546 1.00 0.00 26 TYR A CA 15
ATOM 12147 C C . TYR A 1 26 ? 10.196 -2.862 -8.928 1.00 0.00 26 TYR A C 15
ATOM 12148 O O . TYR A 1 26 ? 11.209 -2.946 -9.622 1.00 0.00 26 TYR A O 15
ATOM 12166 N N . SER A 1 27 ? 9.738 -1.701 -8.443 1.00 0.00 27 SER A N 15
ATOM 12167 C CA . SER A 1 27 ? 10.331 -0.396 -8.715 1.00 0.00 27 SER A CA 15
ATOM 12168 C C . SER A 1 27 ? 10.989 0.218 -7.470 1.00 0.00 27 SER A C 15
ATOM 12169 O O . SER A 1 27 ? 11.561 1.306 -7.558 1.00 0.00 27 SER A O 15
ATOM 12177 N N . ASN A 1 28 ? 10.965 -0.468 -6.320 1.00 0.00 28 ASN A N 15
ATOM 12178 C CA . ASN A 1 28 ? 11.558 0.005 -5.069 1.00 0.00 28 ASN A CA 15
ATOM 12179 C C . ASN A 1 28 ? 11.004 1.401 -4.709 1.00 0.00 28 ASN A C 15
ATOM 12180 O O . ASN A 1 28 ? 11.749 2.330 -4.411 1.00 0.00 28 ASN A O 15
ATOM 12191 N N . THR A 1 29 ? 9.678 1.565 -4.794 1.00 0.00 29 THR A N 15
ATOM 12192 C CA . THR A 1 29 ? 8.947 2.796 -4.477 1.00 0.00 29 THR A CA 15
ATOM 12193 C C . THR A 1 29 ? 7.518 2.404 -4.070 1.00 0.00 29 THR A C 15
ATOM 12194 O O . THR A 1 29 ? 7.205 1.214 -3.916 1.00 0.00 29 THR A O 15
ATOM 12205 N N . CYS A 1 30 ? 6.642 3.385 -3.844 1.00 0.00 30 CYS A N 15
ATOM 12206 C CA . CYS A 1 30 ? 5.262 3.193 -3.486 1.00 0.00 30 CYS A CA 15
ATOM 12207 C C . CYS A 1 30 ? 4.469 4.174 -4.366 1.00 0.00 30 CYS A C 15
ATOM 12208 O O . CYS A 1 30 ? 4.996 5.220 -4.751 1.00 0.00 30 CYS A O 15
ATOM 12215 N N . HIS A 1 31 ? 3.228 3.844 -4.725 1.00 0.00 31 HIS A N 15
ATOM 12216 C CA . HIS A 1 31 ? 2.379 4.664 -5.571 1.00 0.00 31 HIS A CA 15
ATOM 12217 C C . HIS A 1 31 ? 0.945 4.639 -5.049 1.00 0.00 31 HIS A C 15
ATOM 12218 O O . HIS A 1 31 ? 0.496 3.616 -4.543 1.00 0.00 31 HIS A O 15
ATOM 12232 N N . SER A 1 32 ? 0.209 5.742 -5.153 1.00 0.00 32 SER A N 15
ATOM 12233 C CA . SER A 1 32 ? -1.166 5.817 -4.676 1.00 0.00 32 SER A CA 15
ATOM 12234 C C . SER A 1 32 ? -2.084 4.880 -5.466 1.00 0.00 32 SER A C 15
ATOM 12235 O O . SER A 1 32 ? -1.893 4.696 -6.671 1.00 0.00 32 SER A O 15
ATOM 12243 N N . PHE A 1 33 ? -3.084 4.308 -4.796 1.00 0.00 33 PHE A N 15
ATOM 12244 C CA . PHE A 1 33 ? -4.096 3.393 -5.323 1.00 0.00 33 PHE A CA 15
ATOM 12245 C C . PHE A 1 33 ? -5.459 3.717 -4.684 1.00 0.00 33 PHE A C 15
ATOM 12246 O O . PHE A 1 33 ? -5.563 4.675 -3.908 1.00 0.00 33 PHE A O 15
ATOM 12263 N N . THR A 1 34 ? -6.521 2.983 -5.013 1.00 0.00 34 THR A N 15
ATOM 12264 C CA . THR A 1 34 ? -7.877 3.194 -4.479 1.00 0.00 34 THR A CA 15
ATOM 12265 C C . THR A 1 34 ? -8.232 2.157 -3.397 1.00 0.00 34 THR A C 15
ATOM 12266 O O . THR A 1 34 ? -8.109 0.958 -3.654 1.00 0.00 34 THR A O 15
ATOM 12277 N N . TYR A 1 35 ? -8.674 2.583 -2.203 1.00 0.00 35 TYR A N 15
ATOM 12278 C CA . TYR A 1 35 ? -9.043 1.681 -1.103 1.00 0.00 35 TYR A CA 15
ATOM 12279 C C . TYR A 1 35 ? -10.527 1.831 -0.735 1.00 0.00 35 TYR A C 15
ATOM 12280 O O . TYR A 1 35 ? -11.241 2.640 -1.339 1.00 0.00 35 TYR A O 15
ATOM 12298 N N . SER A 1 36 ? -11.003 1.063 0.248 1.00 0.00 36 SER A N 15
ATOM 12299 C CA . SER A 1 36 ? -12.376 1.083 0.744 1.00 0.00 36 SER A CA 15
ATOM 12300 C C . SER A 1 36 ? -12.374 0.988 2.282 1.00 0.00 36 SER A C 15
ATOM 12301 O O . SER A 1 36 ? -11.312 0.890 2.894 1.00 0.00 36 SER A O 15
ATOM 12309 N N . GLY A 1 37 ? -13.542 1.017 2.930 1.00 0.00 37 GLY A N 15
ATOM 12310 C CA . GLY A 1 37 ? -13.637 0.961 4.382 1.00 0.00 37 GLY A CA 15
ATOM 12311 C C . GLY A 1 37 ? -13.336 -0.424 4.940 1.00 0.00 37 GLY A C 15
ATOM 12312 O O . GLY A 1 37 ? -12.310 -0.629 5.595 1.00 0.00 37 GLY A O 15
ATOM 12316 N N . CYS A 1 38 ? -14.258 -1.364 4.727 1.00 0.00 38 CYS A N 15
ATOM 12317 C CA . CYS A 1 38 ? -14.114 -2.732 5.215 1.00 0.00 38 CYS A CA 15
ATOM 12318 C C . CYS A 1 38 ? -13.079 -3.525 4.400 1.00 0.00 38 CYS A C 15
ATOM 12319 O O . CYS A 1 38 ? -12.564 -3.051 3.385 1.00 0.00 38 CYS A O 15
ATOM 12326 N N . GLY A 1 39 ? -12.814 -4.768 4.806 1.00 0.00 39 GLY A N 15
ATOM 12327 C CA . GLY A 1 39 ? -11.889 -5.690 4.158 1.00 0.00 39 GLY A CA 15
ATOM 12328 C C . GLY A 1 39 ? -10.505 -5.110 3.940 1.00 0.00 39 GLY A C 15
ATOM 12329 O O . GLY A 1 39 ? -9.885 -4.613 4.888 1.00 0.00 39 GLY A O 15
ATOM 12333 N N . GLY A 1 40 ? -10.013 -5.222 2.706 1.00 0.00 40 GLY A N 15
ATOM 12334 C CA . GLY A 1 40 ? -8.703 -4.739 2.319 1.00 0.00 40 GLY A CA 15
ATOM 12335 C C . GLY A 1 40 ? -7.594 -5.590 2.934 1.00 0.00 40 GLY A C 15
ATOM 12336 O O . GLY A 1 40 ? -7.862 -6.587 3.611 1.00 0.00 40 GLY A O 15
ATOM 12340 N N . ASN A 1 41 ? -6.338 -5.246 2.649 1.00 0.00 41 ASN A N 15
ATOM 12341 C CA . ASN A 1 41 ? -5.176 -5.957 3.187 1.00 0.00 41 ASN A CA 15
ATOM 12342 C C . ASN A 1 41 ? -4.176 -4.954 3.729 1.00 0.00 41 ASN A C 15
ATOM 12343 O O . ASN A 1 41 ? -4.247 -3.764 3.419 1.00 0.00 41 ASN A O 15
ATOM 12354 N N . ALA A 1 42 ? -3.168 -5.459 4.447 1.00 0.00 42 ALA A N 15
ATOM 12355 C CA . ALA A 1 42 ? -2.119 -4.650 5.053 1.00 0.00 42 ALA A CA 15
ATOM 12356 C C . ALA A 1 42 ? -1.360 -3.762 4.053 1.00 0.00 42 ALA A C 15
ATOM 12357 O O . ALA A 1 42 ? -0.662 -2.853 4.495 1.00 0.00 42 ALA A O 15
ATOM 12364 N N . ASN A 1 43 ? -1.482 -4.006 2.737 1.00 0.00 43 ASN A N 15
ATOM 12365 C CA . ASN A 1 43 ? -0.848 -3.193 1.697 1.00 0.00 43 ASN A CA 15
ATOM 12366 C C . ASN A 1 43 ? -1.334 -1.732 1.767 1.00 0.00 43 ASN A C 15
ATOM 12367 O O . ASN A 1 43 ? -0.685 -0.859 1.204 1.00 0.00 43 ASN A O 15
ATOM 12378 N N . ARG A 1 44 ? -2.464 -1.448 2.428 1.00 0.00 44 ARG A N 15
ATOM 12379 C CA . ARG A 1 44 ? -2.964 -0.086 2.573 1.00 0.00 44 ARG A CA 15
ATOM 12380 C C . ARG A 1 44 ? -2.077 0.635 3.581 1.00 0.00 44 ARG A C 15
ATOM 12381 O O . ARG A 1 44 ? -1.756 0.079 4.635 1.00 0.00 44 ARG A O 15
ATOM 12402 N N . PHE A 1 45 ? -1.750 1.892 3.294 1.00 0.00 45 PHE A N 15
ATOM 12403 C CA . PHE A 1 45 ? -0.909 2.762 4.110 1.00 0.00 45 PHE A CA 15
ATOM 12404 C C . PHE A 1 45 ? -1.568 4.132 4.312 1.00 0.00 45 PHE A C 15
ATOM 12405 O O . PHE A 1 45 ? -2.731 4.333 3.966 1.00 0.00 45 PHE A O 15
ATOM 12422 N N . ARG A 1 46 ? -0.816 5.084 4.877 1.00 0.00 46 ARG A N 15
ATOM 12423 C CA . ARG A 1 46 ? -1.267 6.449 5.138 1.00 0.00 46 ARG A CA 15
ATOM 12424 C C . ARG A 1 46 ? -0.479 7.481 4.333 1.00 0.00 46 ARG A C 15
ATOM 12425 O O . ARG A 1 46 ? -0.977 8.576 4.091 1.00 0.00 46 ARG A O 15
ATOM 12446 N N . THR A 1 47 ? 0.763 7.165 3.962 1.00 0.00 47 THR A N 15
ATOM 12447 C CA . THR A 1 47 ? 1.636 8.030 3.191 1.00 0.00 47 THR A CA 15
ATOM 12448 C C . THR A 1 47 ? 2.780 7.218 2.597 1.00 0.00 47 THR A C 15
ATOM 12449 O O . THR A 1 47 ? 3.149 6.177 3.170 1.00 0.00 47 THR A O 15
ATOM 12460 N N . ILE A 1 48 ? 3.316 7.693 1.465 1.00 0.00 48 ILE A N 15
ATOM 12461 C CA . ILE A 1 48 ? 4.446 7.074 0.782 1.00 0.00 48 ILE A CA 15
ATOM 12462 C C . ILE A 1 48 ? 5.673 7.246 1.669 1.00 0.00 48 ILE A C 15
ATOM 12463 O O . ILE A 1 48 ? 6.461 6.322 1.780 1.00 0.00 48 ILE A O 15
ATOM 12479 N N . ASP A 1 49 ? 5.799 8.385 2.344 1.00 0.00 49 ASP A N 15
ATOM 12480 C CA . ASP A 1 49 ? 6.911 8.729 3.220 1.00 0.00 49 ASP A CA 15
ATOM 12481 C C . ASP A 1 49 ? 7.167 7.640 4.266 1.00 0.00 49 ASP A C 15
ATOM 12482 O O . ASP A 1 49 ? 8.314 7.367 4.616 1.00 0.00 49 ASP A O 15
ATOM 12491 N N . GLU A 1 50 ? 6.118 6.996 4.793 1.00 0.00 50 GLU A N 15
ATOM 12492 C CA . GLU A 1 50 ? 6.296 5.953 5.782 1.00 0.00 50 GLU A CA 15
ATOM 12493 C C . GLU A 1 50 ? 6.430 4.636 5.026 1.00 0.00 50 GLU A C 15
ATOM 12494 O O . GLU A 1 50 ? 7.237 3.794 5.398 1.00 0.00 50 GLU A O 15
ATOM 12506 N N . CYS A 1 51 ? 5.644 4.442 3.957 1.00 0.00 51 CYS A N 15
ATOM 12507 C CA . CYS A 1 51 ? 5.727 3.224 3.157 1.00 0.00 51 CYS A CA 15
ATOM 12508 C C . CYS A 1 51 ? 7.160 2.963 2.687 1.00 0.00 51 CYS A C 15
ATOM 12509 O O . CYS A 1 51 ? 7.637 1.829 2.719 1.00 0.00 51 CYS A O 15
ATOM 12516 N N . ASN A 1 52 ? 7.830 4.011 2.220 1.00 0.00 52 ASN A N 15
ATOM 12517 C CA . ASN A 1 52 ? 9.177 3.906 1.722 1.00 0.00 52 ASN A CA 15
ATOM 12518 C C . ASN A 1 52 ? 10.120 3.674 2.885 1.00 0.00 52 ASN A C 15
ATOM 12519 O O . ASN A 1 52 ? 10.799 2.647 2.893 1.00 0.00 52 ASN A O 15
ATOM 12530 N N . ARG A 1 53 ? 10.090 4.509 3.929 1.00 0.00 53 ARG A N 15
ATOM 12531 C CA . ARG A 1 53 ? 11.009 4.306 5.051 1.00 0.00 53 ARG A CA 15
ATOM 12532 C C . ARG A 1 53 ? 10.874 2.919 5.710 1.00 0.00 53 ARG A C 15
ATOM 12533 O O . ARG A 1 53 ? 11.866 2.346 6.160 1.00 0.00 53 ARG A O 15
ATOM 12554 N N . THR A 1 54 ? 9.681 2.326 5.691 1.00 0.00 54 THR A N 15
ATOM 12555 C CA . THR A 1 54 ? 9.383 1.032 6.291 1.00 0.00 54 THR A CA 15
ATOM 12556 C C . THR A 1 54 ? 9.504 -0.183 5.350 1.00 0.00 54 THR A C 15
ATOM 12557 O O . THR A 1 54 ? 9.492 -1.314 5.849 1.00 0.00 54 THR A O 15
ATOM 12568 N N . CYS A 1 55 ? 9.601 -0.010 4.024 1.00 0.00 55 CYS A N 15
ATOM 12569 C CA . CYS A 1 55 ? 9.683 -1.115 3.073 1.00 0.00 55 CYS A CA 15
ATOM 12570 C C . CYS A 1 55 ? 10.765 -0.930 2.022 1.00 0.00 55 CYS A C 15
ATOM 12571 O O . CYS A 1 55 ? 11.548 -1.857 1.846 1.00 0.00 55 CYS A O 15
ATOM 12578 N N . VAL A 1 56 ? 10.793 0.198 1.314 1.00 0.00 56 VAL A N 15
ATOM 12579 C CA . VAL A 1 56 ? 11.764 0.496 0.263 1.00 0.00 56 VAL A CA 15
ATOM 12580 C C . VAL A 1 56 ? 13.188 0.231 0.758 1.00 0.00 56 VAL A C 15
ATOM 12581 O O . VAL A 1 56 ? 13.660 0.868 1.704 1.00 0.00 56 VAL A O 15
ATOM 12594 N N . GLY A 1 57 ? 13.831 -0.768 0.154 1.00 0.00 57 GLY A N 15
ATOM 12595 C CA . GLY A 1 57 ? 15.190 -1.179 0.459 1.00 0.00 57 GLY A CA 15
ATOM 12596 C C . GLY A 1 57 ? 16.158 -0.073 0.097 1.00 0.00 57 GLY A C 15
ATOM 12597 O O . GLY A 1 57 ? 16.013 0.496 -1.007 1.00 0.00 57 GLY A O 15
ATOM 12601 N N . ARG A 1 1 ? 11.912 -5.909 2.538 1.00 0.00 1 ARG A N 16
ATOM 12602 C CA . ARG A 1 1 ? 10.529 -5.410 2.613 1.00 0.00 1 ARG A CA 16
ATOM 12603 C C . ARG A 1 1 ? 9.704 -6.428 3.402 1.00 0.00 1 ARG A C 16
ATOM 12604 O O . ARG A 1 1 ? 9.785 -7.619 3.112 1.00 0.00 1 ARG A O 16
ATOM 12625 N N . PRO A 1 2 ? 8.914 -6.007 4.392 1.00 0.00 2 PRO A N 16
ATOM 12626 C CA . PRO A 1 2 ? 8.092 -6.921 5.168 1.00 0.00 2 PRO A CA 16
ATOM 12627 C C . PRO A 1 2 ? 6.982 -7.506 4.285 1.00 0.00 2 PRO A C 16
ATOM 12628 O O . PRO A 1 2 ? 6.457 -6.834 3.388 1.00 0.00 2 PRO A O 16
ATOM 12639 N N . ARG A 1 3 ? 6.554 -8.734 4.586 1.00 0.00 3 ARG A N 16
ATOM 12640 C CA . ARG A 1 3 ? 5.504 -9.445 3.846 1.00 0.00 3 ARG A CA 16
ATOM 12641 C C . ARG A 1 3 ? 4.162 -8.714 3.786 1.00 0.00 3 ARG A C 16
ATOM 12642 O O . ARG A 1 3 ? 3.358 -8.996 2.911 1.00 0.00 3 ARG A O 16
ATOM 12663 N N . PHE A 1 4 ? 3.880 -7.779 4.696 1.00 0.00 4 PHE A N 16
ATOM 12664 C CA . PHE A 1 4 ? 2.604 -7.079 4.641 1.00 0.00 4 PHE A CA 16
ATOM 12665 C C . PHE A 1 4 ? 2.570 -6.073 3.487 1.00 0.00 4 PHE A C 16
ATOM 12666 O O . PHE A 1 4 ? 1.489 -5.738 3.008 1.00 0.00 4 PHE A O 16
ATOM 12683 N N . CYS A 1 5 ? 3.732 -5.576 3.047 1.00 0.00 5 CYS A N 16
ATOM 12684 C CA . CYS A 1 5 ? 3.815 -4.609 1.972 1.00 0.00 5 CYS A CA 16
ATOM 12685 C C . CYS A 1 5 ? 3.620 -5.247 0.605 1.00 0.00 5 CYS A C 16
ATOM 12686 O O . CYS A 1 5 ? 3.400 -4.526 -0.353 1.00 0.00 5 CYS A O 16
ATOM 12693 N N . GLU A 1 6 ? 3.700 -6.571 0.482 1.00 0.00 6 GLU A N 16
ATOM 12694 C CA . GLU A 1 6 ? 3.564 -7.212 -0.833 1.00 0.00 6 GLU A CA 16
ATOM 12695 C C . GLU A 1 6 ? 2.189 -7.821 -1.098 1.00 0.00 6 GLU A C 16
ATOM 12696 O O . GLU A 1 6 ? 2.018 -8.530 -2.094 1.00 0.00 6 GLU A O 16
ATOM 12708 N N . LEU A 1 7 ? 1.201 -7.556 -0.237 1.00 0.00 7 LEU A N 16
ATOM 12709 C CA . LEU A 1 7 ? -0.137 -8.101 -0.411 1.00 0.00 7 LEU A CA 16
ATOM 12710 C C . LEU A 1 7 ? -0.866 -7.352 -1.528 1.00 0.00 7 LEU A C 16
ATOM 12711 O O . LEU A 1 7 ? -0.454 -6.269 -1.948 1.00 0.00 7 LEU A O 16
ATOM 12727 N N . ALA A 1 8 ? -1.918 -7.958 -2.056 1.00 0.00 8 ALA A N 16
ATOM 12728 C CA . ALA A 1 8 ? -2.749 -7.383 -3.101 1.00 0.00 8 ALA A CA 16
ATOM 12729 C C . ALA A 1 8 ? -3.958 -6.839 -2.345 1.00 0.00 8 ALA A C 16
ATOM 12730 O O . ALA A 1 8 ? -4.651 -7.637 -1.714 1.00 0.00 8 ALA A O 16
ATOM 12737 N N . PRO A 1 9 ? -4.207 -5.524 -2.315 1.00 0.00 9 PRO A N 16
ATOM 12738 C CA . PRO A 1 9 ? -5.328 -4.957 -1.586 1.00 0.00 9 PRO A CA 16
ATOM 12739 C C . PRO A 1 9 ? -6.686 -5.295 -2.218 1.00 0.00 9 PRO A C 16
ATOM 12740 O O . PRO A 1 9 ? -7.062 -4.711 -3.232 1.00 0.00 9 PRO A O 16
ATOM 12751 N N . SER A 1 10 ? -7.450 -6.183 -1.578 1.00 0.00 10 SER A N 16
ATOM 12752 C CA . SER A 1 10 ? -8.782 -6.634 -1.986 1.00 0.00 10 SER A CA 16
ATOM 12753 C C . SER A 1 10 ? -9.830 -5.556 -1.659 1.00 0.00 10 SER A C 16
ATOM 12754 O O . SER A 1 10 ? -10.841 -5.845 -1.009 1.00 0.00 10 SER A O 16
ATOM 12762 N N . ALA A 1 11 ? -9.584 -4.302 -2.048 1.00 0.00 11 ALA A N 16
ATOM 12763 C CA . ALA A 1 11 ? -10.479 -3.179 -1.799 1.00 0.00 11 ALA A CA 16
ATOM 12764 C C . ALA A 1 11 ? -11.897 -3.471 -2.290 1.00 0.00 11 ALA A C 16
ATOM 12765 O O . ALA A 1 11 ? -12.861 -3.062 -1.649 1.00 0.00 11 ALA A O 16
ATOM 12772 N N . GLY A 1 12 ? -12.024 -4.254 -3.364 1.00 0.00 12 GLY A N 16
ATOM 12773 C CA . GLY A 1 12 ? -13.289 -4.635 -3.966 1.00 0.00 12 GLY A CA 16
ATOM 12774 C C . GLY A 1 12 ? -14.222 -5.417 -3.040 1.00 0.00 12 GLY A C 16
ATOM 12775 O O . GLY A 1 12 ? -15.370 -5.652 -3.412 1.00 0.00 12 GLY A O 16
ATOM 12779 N N . SER A 1 13 ? -13.768 -5.835 -1.854 1.00 0.00 13 SER A N 16
ATOM 12780 C CA . SER A 1 13 ? -14.588 -6.568 -0.902 1.00 0.00 13 SER A CA 16
ATOM 12781 C C . SER A 1 13 ? -15.709 -5.670 -0.351 1.00 0.00 13 SER A C 16
ATOM 12782 O O . SER A 1 13 ? -16.760 -6.177 0.047 1.00 0.00 13 SER A O 16
ATOM 12790 N N . CYS A 1 14 ? -15.520 -4.346 -0.336 1.00 0.00 14 CYS A N 16
ATOM 12791 C CA . CYS A 1 14 ? -16.492 -3.371 0.136 1.00 0.00 14 CYS A CA 16
ATOM 12792 C C . CYS A 1 14 ? -16.405 -2.158 -0.771 1.00 0.00 14 CYS A C 16
ATOM 12793 O O . CYS A 1 14 ? -15.305 -1.714 -1.086 1.00 0.00 14 CYS A O 16
ATOM 12800 N N . PHE A 1 15 ? -17.534 -1.591 -1.174 1.00 0.00 15 PHE A N 16
ATOM 12801 C CA . PHE A 1 15 ? -17.519 -0.417 -2.021 1.00 0.00 15 PHE A CA 16
ATOM 12802 C C . PHE A 1 15 ? -17.480 0.794 -1.099 1.00 0.00 15 PHE A C 16
ATOM 12803 O O . PHE A 1 15 ? -18.454 1.103 -0.408 1.00 0.00 15 PHE A O 16
ATOM 12820 N N . ALA A 1 16 ? -16.318 1.438 -1.065 1.00 0.00 16 ALA A N 16
ATOM 12821 C CA . ALA A 1 16 ? -16.039 2.640 -0.312 1.00 0.00 16 ALA A CA 16
ATOM 12822 C C . ALA A 1 16 ? -14.999 3.442 -1.102 1.00 0.00 16 ALA A C 16
ATOM 12823 O O . ALA A 1 16 ? -14.506 2.978 -2.137 1.00 0.00 16 ALA A O 16
ATOM 12830 N N . PHE A 1 17 ? -14.706 4.668 -0.664 1.00 0.00 17 PHE A N 16
ATOM 12831 C CA . PHE A 1 17 ? -13.718 5.530 -1.305 1.00 0.00 17 PHE A CA 16
ATOM 12832 C C . PHE A 1 17 ? -12.792 6.146 -0.259 1.00 0.00 17 PHE A C 16
ATOM 12833 O O . PHE A 1 17 ? -13.168 7.115 0.408 1.00 0.00 17 PHE A O 16
ATOM 12850 N N . VAL A 1 18 ? -11.619 5.560 -0.064 1.00 0.00 18 VAL A N 16
ATOM 12851 C CA . VAL A 1 18 ? -10.572 6.003 0.844 1.00 0.00 18 VAL A CA 16
ATOM 12852 C C . VAL A 1 18 ? -9.257 5.828 0.063 1.00 0.00 18 VAL A C 16
ATOM 12853 O O . VAL A 1 18 ? -8.713 4.726 0.032 1.00 0.00 18 VAL A O 16
ATOM 12866 N N . PRO A 1 19 ? -8.740 6.855 -0.632 1.00 0.00 19 PRO A N 16
ATOM 12867 C CA . PRO A 1 19 ? -7.511 6.720 -1.397 1.00 0.00 19 PRO A CA 16
ATOM 12868 C C . PRO A 1 19 ? -6.334 6.433 -0.468 1.00 0.00 19 PRO A C 16
ATOM 12869 O O . PRO A 1 19 ? -6.088 7.188 0.480 1.00 0.00 19 PRO A O 16
ATOM 12880 N N . SER A 1 20 ? -5.594 5.365 -0.742 1.00 0.00 20 SER A N 16
ATOM 12881 C CA . SER A 1 20 ? -4.414 4.938 0.010 1.00 0.00 20 SER A CA 16
ATOM 12882 C C . SER A 1 20 ? -3.164 4.839 -0.897 1.00 0.00 20 SER A C 16
ATOM 12883 O O . SER A 1 20 ? -3.157 5.335 -2.025 1.00 0.00 20 SER A O 16
ATOM 12891 N N . TYR A 1 21 ? -2.042 4.358 -0.356 1.00 0.00 21 TYR A N 16
ATOM 12892 C CA . TYR A 1 21 ? -0.741 4.158 -0.982 1.00 0.00 21 TYR A CA 16
ATOM 12893 C C . TYR A 1 21 ? -0.451 2.671 -1.054 1.00 0.00 21 TYR A C 16
ATOM 12894 O O . TYR A 1 21 ? -0.644 1.976 -0.063 1.00 0.00 21 TYR A O 16
ATOM 12912 N N . TYR A 1 22 ? 0.020 2.241 -2.221 1.00 0.00 22 TYR A N 16
ATOM 12913 C CA . TYR A 1 22 ? 0.386 0.884 -2.604 1.00 0.00 22 TYR A CA 16
ATOM 12914 C C . TYR A 1 22 ? 1.913 0.805 -2.685 1.00 0.00 22 TYR A C 16
ATOM 12915 O O . TYR A 1 22 ? 2.540 1.777 -3.111 1.00 0.00 22 TYR A O 16
ATOM 12933 N N . TYR A 1 23 ? 2.520 -0.330 -2.340 1.00 0.00 23 TYR A N 16
ATOM 12934 C CA . TYR A 1 23 ? 3.974 -0.535 -2.395 1.00 0.00 23 TYR A CA 16
ATOM 12935 C C . TYR A 1 23 ? 4.301 -1.371 -3.636 1.00 0.00 23 TYR A C 16
ATOM 12936 O O . TYR A 1 23 ? 3.749 -2.458 -3.824 1.00 0.00 23 TYR A O 16
ATOM 12954 N N . ASN A 1 24 ? 5.166 -0.850 -4.510 1.00 0.00 24 ASN A N 16
ATOM 12955 C CA . ASN A 1 24 ? 5.588 -1.494 -5.750 1.00 0.00 24 ASN A CA 16
ATOM 12956 C C . ASN A 1 24 ? 7.034 -1.953 -5.597 1.00 0.00 24 ASN A C 16
ATOM 12957 O O . ASN A 1 24 ? 7.956 -1.215 -5.959 1.00 0.00 24 ASN A O 16
ATOM 12968 N N . GLN A 1 25 ? 7.263 -3.169 -5.086 1.00 0.00 25 GLN A N 16
ATOM 12969 C CA . GLN A 1 25 ? 8.624 -3.698 -4.924 1.00 0.00 25 GLN A CA 16
ATOM 12970 C C . GLN A 1 25 ? 9.346 -3.724 -6.267 1.00 0.00 25 GLN A C 16
ATOM 12971 O O . GLN A 1 25 ? 10.534 -3.415 -6.313 1.00 0.00 25 GLN A O 16
ATOM 12985 N N . TYR A 1 26 ? 8.621 -4.010 -7.356 1.00 0.00 26 TYR A N 16
ATOM 12986 C CA . TYR A 1 26 ? 9.174 -4.063 -8.703 1.00 0.00 26 TYR A CA 16
ATOM 12987 C C . TYR A 1 26 ? 9.836 -2.751 -9.118 1.00 0.00 26 TYR A C 16
ATOM 12988 O O . TYR A 1 26 ? 10.703 -2.764 -9.993 1.00 0.00 26 TYR A O 16
ATOM 13006 N N . SER A 1 27 ? 9.436 -1.630 -8.518 1.00 0.00 27 SER A N 16
ATOM 13007 C CA . SER A 1 27 ? 9.992 -0.317 -8.823 1.00 0.00 27 SER A CA 16
ATOM 13008 C C . SER A 1 27 ? 10.658 0.297 -7.586 1.00 0.00 27 SER A C 16
ATOM 13009 O O . SER A 1 27 ? 11.179 1.412 -7.643 1.00 0.00 27 SER A O 16
ATOM 13017 N N . ASN A 1 28 ? 10.707 -0.456 -6.479 1.00 0.00 28 ASN A N 16
ATOM 13018 C CA . ASN A 1 28 ? 11.302 -0.080 -5.216 1.00 0.00 28 ASN A CA 16
ATOM 13019 C C . ASN A 1 28 ? 10.813 1.294 -4.765 1.00 0.00 28 ASN A C 16
ATOM 13020 O O . ASN A 1 28 ? 11.601 2.175 -4.420 1.00 0.00 28 ASN A O 16
ATOM 13031 N N . THR A 1 29 ? 9.497 1.497 -4.836 1.00 0.00 29 THR A N 16
ATOM 13032 C CA . THR A 1 29 ? 8.845 2.737 -4.457 1.00 0.00 29 THR A CA 16
ATOM 13033 C C . THR A 1 29 ? 7.389 2.434 -4.078 1.00 0.00 29 THR A C 16
ATOM 13034 O O . THR A 1 29 ? 7.005 1.266 -3.947 1.00 0.00 29 THR A O 16
ATOM 13045 N N . CYS A 1 30 ? 6.584 3.472 -3.860 1.00 0.00 30 CYS A N 16
ATOM 13046 C CA . CYS A 1 30 ? 5.182 3.381 -3.507 1.00 0.00 30 CYS A CA 16
ATOM 13047 C C . CYS A 1 30 ? 4.433 4.353 -4.404 1.00 0.00 30 CYS A C 16
ATOM 13048 O O . CYS A 1 30 ? 5.018 5.320 -4.898 1.00 0.00 30 CYS A O 16
ATOM 13055 N N . HIS A 1 31 ? 3.133 4.141 -4.584 1.00 0.00 31 HIS A N 16
ATOM 13056 C CA . HIS A 1 31 ? 2.314 4.987 -5.430 1.00 0.00 31 HIS A CA 16
ATOM 13057 C C . HIS A 1 31 ? 0.883 4.965 -4.917 1.00 0.00 31 HIS A C 16
ATOM 13058 O O . HIS A 1 31 ? 0.418 3.927 -4.443 1.00 0.00 31 HIS A O 16
ATOM 13072 N N . SER A 1 32 ? 0.165 6.081 -4.997 1.00 0.00 32 SER A N 16
ATOM 13073 C CA . SER A 1 32 ? -1.206 6.119 -4.515 1.00 0.00 32 SER A CA 16
ATOM 13074 C C . SER A 1 32 ? -2.135 5.232 -5.358 1.00 0.00 32 SER A C 16
ATOM 13075 O O . SER A 1 32 ? -1.999 5.202 -6.585 1.00 0.00 32 SER A O 16
ATOM 13083 N N . PHE A 1 33 ? -3.051 4.514 -4.704 1.00 0.00 33 PHE A N 16
ATOM 13084 C CA . PHE A 1 33 ? -4.067 3.614 -5.269 1.00 0.00 33 PHE A CA 16
ATOM 13085 C C . PHE A 1 33 ? -5.418 3.905 -4.582 1.00 0.00 33 PHE A C 16
ATOM 13086 O O . PHE A 1 33 ? -5.497 4.816 -3.752 1.00 0.00 33 PHE A O 16
ATOM 13103 N N . THR A 1 34 ? -6.496 3.195 -4.913 1.00 0.00 34 THR A N 16
ATOM 13104 C CA . THR A 1 34 ? -7.830 3.387 -4.303 1.00 0.00 34 THR A CA 16
ATOM 13105 C C . THR A 1 34 ? -8.148 2.231 -3.343 1.00 0.00 34 THR A C 16
ATOM 13106 O O . THR A 1 34 ? -8.017 1.070 -3.737 1.00 0.00 34 THR A O 16
ATOM 13117 N N . TYR A 1 35 ? -8.515 2.521 -2.086 1.00 0.00 35 TYR A N 16
ATOM 13118 C CA . TYR A 1 35 ? -8.846 1.518 -1.081 1.00 0.00 35 TYR A CA 16
ATOM 13119 C C . TYR A 1 35 ? -10.287 1.707 -0.580 1.00 0.00 35 TYR A C 16
ATOM 13120 O O . TYR A 1 35 ? -10.924 2.723 -0.883 1.00 0.00 35 TYR A O 16
ATOM 13138 N N . SER A 1 36 ? -10.769 0.764 0.229 1.00 0.00 36 SER A N 16
ATOM 13139 C CA . SER A 1 36 ? -12.096 0.732 0.845 1.00 0.00 36 SER A CA 16
ATOM 13140 C C . SER A 1 36 ? -11.949 0.520 2.366 1.00 0.00 36 SER A C 16
ATOM 13141 O O . SER A 1 36 ? -10.843 0.278 2.842 1.00 0.00 36 SER A O 16
ATOM 13149 N N . GLY A 1 37 ? -13.017 0.563 3.168 1.00 0.00 37 GLY A N 16
ATOM 13150 C CA . GLY A 1 37 ? -12.885 0.398 4.619 1.00 0.00 37 GLY A CA 16
ATOM 13151 C C . GLY A 1 37 ? -13.000 -1.037 5.115 1.00 0.00 37 GLY A C 16
ATOM 13152 O O . GLY A 1 37 ? -12.017 -1.587 5.608 1.00 0.00 37 GLY A O 16
ATOM 13156 N N . CYS A 1 38 ? -14.188 -1.638 5.026 1.00 0.00 38 CYS A N 16
ATOM 13157 C CA . CYS A 1 38 ? -14.472 -3.002 5.493 1.00 0.00 38 CYS A CA 16
ATOM 13158 C C . CYS A 1 38 ? -13.901 -4.141 4.627 1.00 0.00 38 CYS A C 16
ATOM 13159 O O . CYS A 1 38 ? -14.486 -5.223 4.561 1.00 0.00 38 CYS A O 16
ATOM 13166 N N . GLY A 1 39 ? -12.795 -3.923 3.923 1.00 0.00 39 GLY A N 16
ATOM 13167 C CA . GLY A 1 39 ? -12.166 -4.917 3.068 1.00 0.00 39 GLY A CA 16
ATOM 13168 C C . GLY A 1 39 ? -10.717 -4.540 2.837 1.00 0.00 39 GLY A C 16
ATOM 13169 O O . GLY A 1 39 ? -10.212 -3.594 3.453 1.00 0.00 39 GLY A O 16
ATOM 13173 N N . GLY A 1 40 ? -10.052 -5.234 1.921 1.00 0.00 40 GLY A N 16
ATOM 13174 C CA . GLY A 1 40 ? -8.674 -4.966 1.565 1.00 0.00 40 GLY A CA 16
ATOM 13175 C C . GLY A 1 40 ? -7.649 -5.782 2.330 1.00 0.00 40 GLY A C 16
ATOM 13176 O O . GLY A 1 40 ? -7.984 -6.654 3.136 1.00 0.00 40 GLY A O 16
ATOM 13180 N N . ASN A 1 41 ? -6.373 -5.525 2.029 1.00 0.00 41 ASN A N 16
ATOM 13181 C CA . ASN A 1 41 ? -5.241 -6.210 2.637 1.00 0.00 41 ASN A CA 16
ATOM 13182 C C . ASN A 1 41 ? -4.237 -5.208 3.174 1.00 0.00 41 ASN A C 16
ATOM 13183 O O . ASN A 1 41 ? -4.249 -4.037 2.791 1.00 0.00 41 ASN A O 16
ATOM 13194 N N . ALA A 1 42 ? -3.264 -5.707 3.939 1.00 0.00 42 ALA A N 16
ATOM 13195 C CA . ALA A 1 42 ? -2.238 -4.898 4.571 1.00 0.00 42 ALA A CA 16
ATOM 13196 C C . ALA A 1 42 ? -1.412 -4.003 3.640 1.00 0.00 42 ALA A C 16
ATOM 13197 O O . ALA A 1 42 ? -0.779 -3.100 4.183 1.00 0.00 42 ALA A O 16
ATOM 13204 N N . ASN A 1 43 ? -1.417 -4.185 2.303 1.00 0.00 43 ASN A N 16
ATOM 13205 C CA . ASN A 1 43 ? -0.663 -3.302 1.391 1.00 0.00 43 ASN A CA 16
ATOM 13206 C C . ASN A 1 43 ? -1.215 -1.855 1.399 1.00 0.00 43 ASN A C 16
ATOM 13207 O O . ASN A 1 43 ? -0.741 -0.991 0.672 1.00 0.00 43 ASN A O 16
ATOM 13218 N N . ARG A 1 44 ? -2.282 -1.581 2.154 1.00 0.00 44 ARG A N 16
ATOM 13219 C CA . ARG A 1 44 ? -2.846 -0.244 2.293 1.00 0.00 44 ARG A CA 16
ATOM 13220 C C . ARG A 1 44 ? -2.016 0.460 3.369 1.00 0.00 44 ARG A C 16
ATOM 13221 O O . ARG A 1 44 ? -1.829 -0.114 4.443 1.00 0.00 44 ARG A O 16
ATOM 13242 N N . PHE A 1 45 ? -1.613 1.711 3.142 1.00 0.00 45 PHE A N 16
ATOM 13243 C CA . PHE A 1 45 ? -0.820 2.535 4.063 1.00 0.00 45 PHE A CA 16
ATOM 13244 C C . PHE A 1 45 ? -1.471 3.911 4.238 1.00 0.00 45 PHE A C 16
ATOM 13245 O O . PHE A 1 45 ? -2.613 4.127 3.833 1.00 0.00 45 PHE A O 16
ATOM 13262 N N . ARG A 1 46 ? -0.767 4.856 4.865 1.00 0.00 46 ARG A N 16
ATOM 13263 C CA . ARG A 1 46 ? -1.266 6.222 5.076 1.00 0.00 46 ARG A CA 16
ATOM 13264 C C . ARG A 1 46 ? -0.451 7.274 4.328 1.00 0.00 46 ARG A C 16
ATOM 13265 O O . ARG A 1 46 ? -0.947 8.380 4.130 1.00 0.00 46 ARG A O 16
ATOM 13286 N N . THR A 1 47 ? 0.799 6.995 3.955 1.00 0.00 47 THR A N 16
ATOM 13287 C CA . THR A 1 47 ? 1.627 7.932 3.206 1.00 0.00 47 THR A CA 16
ATOM 13288 C C . THR A 1 47 ? 2.804 7.190 2.577 1.00 0.00 47 THR A C 16
ATOM 13289 O O . THR A 1 47 ? 3.181 6.110 3.047 1.00 0.00 47 THR A O 16
ATOM 13300 N N . ILE A 1 48 ? 3.402 7.781 1.543 1.00 0.00 48 ILE A N 16
ATOM 13301 C CA . ILE A 1 48 ? 4.560 7.219 0.864 1.00 0.00 48 ILE A CA 16
ATOM 13302 C C . ILE A 1 48 ? 5.777 7.301 1.786 1.00 0.00 48 ILE A C 16
ATOM 13303 O O . ILE A 1 48 ? 6.658 6.455 1.709 1.00 0.00 48 ILE A O 16
ATOM 13319 N N . ASP A 1 49 ? 5.839 8.302 2.664 1.00 0.00 49 ASP A N 16
ATOM 13320 C CA . ASP A 1 49 ? 6.952 8.489 3.590 1.00 0.00 49 ASP A CA 16
ATOM 13321 C C . ASP A 1 49 ? 7.086 7.292 4.520 1.00 0.00 49 ASP A C 16
ATOM 13322 O O . ASP A 1 49 ? 8.196 6.899 4.844 1.00 0.00 49 ASP A O 16
ATOM 13331 N N . GLU A 1 50 ? 5.955 6.721 4.942 1.00 0.00 50 GLU A N 16
ATOM 13332 C CA . GLU A 1 50 ? 5.873 5.584 5.827 1.00 0.00 50 GLU A CA 16
ATOM 13333 C C . GLU A 1 50 ? 6.114 4.337 4.992 1.00 0.00 50 GLU A C 16
ATOM 13334 O O . GLU A 1 50 ? 6.951 3.517 5.345 1.00 0.00 50 GLU A O 16
ATOM 13346 N N . CYS A 1 51 ? 5.402 4.212 3.867 1.00 0.00 51 CYS A N 16
ATOM 13347 C CA . CYS A 1 51 ? 5.513 3.069 2.980 1.00 0.00 51 CYS A CA 16
ATOM 13348 C C . CYS A 1 51 ? 6.951 2.822 2.541 1.00 0.00 51 CYS A C 16
ATOM 13349 O O . CYS A 1 51 ? 7.433 1.688 2.567 1.00 0.00 51 CYS A O 16
ATOM 13356 N N . ASN A 1 52 ? 7.639 3.881 2.126 1.00 0.00 52 ASN A N 16
ATOM 13357 C CA . ASN A 1 52 ? 9.002 3.771 1.676 1.00 0.00 52 ASN A CA 16
ATOM 13358 C C . ASN A 1 52 ? 9.900 3.478 2.866 1.00 0.00 52 ASN A C 16
ATOM 13359 O O . ASN A 1 52 ? 10.514 2.415 2.902 1.00 0.00 52 ASN A O 16
ATOM 13370 N N . ARG A 1 53 ? 9.878 4.309 3.909 1.00 0.00 53 ARG A N 16
ATOM 13371 C CA . ARG A 1 53 ? 10.754 4.070 5.060 1.00 0.00 53 ARG A CA 16
ATOM 13372 C C . ARG A 1 53 ? 10.571 2.718 5.762 1.00 0.00 53 ARG A C 16
ATOM 13373 O O . ARG A 1 53 ? 11.510 2.227 6.390 1.00 0.00 53 ARG A O 16
ATOM 13394 N N . THR A 1 54 ? 9.408 2.081 5.640 1.00 0.00 54 THR A N 16
ATOM 13395 C CA . THR A 1 54 ? 9.101 0.797 6.259 1.00 0.00 54 THR A CA 16
ATOM 13396 C C . THR A 1 54 ? 9.275 -0.410 5.309 1.00 0.00 54 THR A C 16
ATOM 13397 O O . THR A 1 54 ? 9.278 -1.542 5.804 1.00 0.00 54 THR A O 16
ATOM 13408 N N . CYS A 1 55 ? 9.413 -0.230 3.983 1.00 0.00 55 CYS A N 16
ATOM 13409 C CA . CYS A 1 55 ? 9.543 -1.338 3.034 1.00 0.00 55 CYS A CA 16
ATOM 13410 C C . CYS A 1 55 ? 10.565 -1.132 1.918 1.00 0.00 55 CYS A C 16
ATOM 13411 O O . CYS A 1 55 ? 11.108 -2.128 1.449 1.00 0.00 55 CYS A O 16
ATOM 13418 N N . VAL A 1 56 ? 10.754 0.090 1.420 1.00 0.00 56 VAL A N 16
ATOM 13419 C CA . VAL A 1 56 ? 11.705 0.408 0.359 1.00 0.00 56 VAL A CA 16
ATOM 13420 C C . VAL A 1 56 ? 13.110 0.189 0.923 1.00 0.00 56 VAL A C 16
ATOM 13421 O O . VAL A 1 56 ? 13.614 0.962 1.741 1.00 0.00 56 VAL A O 16
ATOM 13434 N N . GLY A 1 57 ? 13.696 -0.927 0.507 1.00 0.00 57 GLY A N 16
ATOM 13435 C CA . GLY A 1 57 ? 15.012 -1.404 0.856 1.00 0.00 57 GLY A CA 16
ATOM 13436 C C . GLY A 1 57 ? 16.066 -0.720 0.014 1.00 0.00 57 GLY A C 16
ATOM 13437 O O . GLY A 1 57 ? 17.219 -0.702 0.497 1.00 0.00 57 GLY A O 16
ATOM 13441 N N . ARG A 1 1 ? 12.259 -5.616 2.642 1.00 0.00 1 ARG A N 17
ATOM 13442 C CA . ARG A 1 1 ? 10.813 -5.341 2.559 1.00 0.00 1 ARG A CA 17
ATOM 13443 C C . ARG A 1 1 ? 9.976 -6.417 3.260 1.00 0.00 1 ARG A C 17
ATOM 13444 O O . ARG A 1 1 ? 10.155 -7.599 2.971 1.00 0.00 1 ARG A O 17
ATOM 13465 N N . PRO A 1 2 ? 9.043 -6.045 4.152 1.00 0.00 2 PRO A N 17
ATOM 13466 C CA . PRO A 1 2 ? 8.158 -7.003 4.798 1.00 0.00 2 PRO A CA 17
ATOM 13467 C C . PRO A 1 2 ? 7.133 -7.474 3.749 1.00 0.00 2 PRO A C 17
ATOM 13468 O O . PRO A 1 2 ? 6.896 -6.799 2.740 1.00 0.00 2 PRO A O 17
ATOM 13479 N N . ARG A 1 3 ? 6.458 -8.606 3.962 1.00 0.00 3 ARG A N 17
ATOM 13480 C CA . ARG A 1 3 ? 5.484 -9.091 2.954 1.00 0.00 3 ARG A CA 17
ATOM 13481 C C . ARG A 1 3 ? 4.143 -8.450 3.073 1.00 0.00 3 ARG A C 17
ATOM 13482 O O . ARG A 1 3 ? 3.349 -8.442 2.139 1.00 0.00 3 ARG A O 17
ATOM 13503 N N . PHE A 1 4 ? 3.885 -7.948 4.261 1.00 0.00 4 PHE A N 17
ATOM 13504 C CA . PHE A 1 4 ? 2.614 -7.335 4.544 1.00 0.00 4 PHE A CA 17
ATOM 13505 C C . PHE A 1 4 ? 2.379 -6.142 3.648 1.00 0.00 4 PHE A C 17
ATOM 13506 O O . PHE A 1 4 ? 1.219 -5.790 3.441 1.00 0.00 4 PHE A O 17
ATOM 13523 N N . CYS A 1 5 ? 3.449 -5.508 3.151 1.00 0.00 5 CYS A N 17
ATOM 13524 C CA . CYS A 1 5 ? 3.209 -4.340 2.326 1.00 0.00 5 CYS A CA 17
ATOM 13525 C C . CYS A 1 5 ? 2.950 -4.677 0.869 1.00 0.00 5 CYS A C 17
ATOM 13526 O O . CYS A 1 5 ? 2.373 -3.877 0.145 1.00 0.00 5 CYS A O 17
ATOM 13533 N N . GLU A 1 6 ? 3.379 -5.854 0.435 1.00 0.00 6 GLU A N 17
ATOM 13534 C CA . GLU A 1 6 ? 3.229 -6.289 -0.952 1.00 0.00 6 GLU A CA 17
ATOM 13535 C C . GLU A 1 6 ? 1.989 -7.153 -1.167 1.00 0.00 6 GLU A C 17
ATOM 13536 O O . GLU A 1 6 ? 1.860 -7.805 -2.210 1.00 0.00 6 GLU A O 17
ATOM 13548 N N . LEU A 1 7 ? 1.098 -7.197 -0.170 1.00 0.00 7 LEU A N 17
ATOM 13549 C CA . LEU A 1 7 ? -0.130 -7.965 -0.264 1.00 0.00 7 LEU A CA 17
ATOM 13550 C C . LEU A 1 7 ? -1.014 -7.338 -1.344 1.00 0.00 7 LEU A C 17
ATOM 13551 O O . LEU A 1 7 ? -0.686 -6.298 -1.920 1.00 0.00 7 LEU A O 17
ATOM 13567 N N . ALA A 1 8 ? -2.121 -8.005 -1.637 1.00 0.00 8 ALA A N 17
ATOM 13568 C CA . ALA A 1 8 ? -3.069 -7.572 -2.648 1.00 0.00 8 ALA A CA 17
ATOM 13569 C C . ALA A 1 8 ? -4.190 -6.867 -1.906 1.00 0.00 8 ALA A C 17
ATOM 13570 O O . ALA A 1 8 ? -4.990 -7.562 -1.267 1.00 0.00 8 ALA A O 17
ATOM 13577 N N . PRO A 1 9 ? -4.276 -5.537 -1.925 1.00 0.00 9 PRO A N 17
ATOM 13578 C CA . PRO A 1 9 ? -5.311 -4.810 -1.222 1.00 0.00 9 PRO A CA 17
ATOM 13579 C C . PRO A 1 9 ? -6.690 -5.136 -1.801 1.00 0.00 9 PRO A C 17
ATOM 13580 O O . PRO A 1 9 ? -7.023 -4.659 -2.882 1.00 0.00 9 PRO A O 17
ATOM 13591 N N . SER A 1 10 ? -7.491 -5.934 -1.086 1.00 0.00 10 SER A N 17
ATOM 13592 C CA . SER A 1 10 ? -8.842 -6.333 -1.481 1.00 0.00 10 SER A CA 17
ATOM 13593 C C . SER A 1 10 ? -9.810 -5.137 -1.329 1.00 0.00 10 SER A C 17
ATOM 13594 O O . SER A 1 10 ? -10.721 -5.137 -0.501 1.00 0.00 10 SER A O 17
ATOM 13602 N N . ALA A 1 11 ? -9.607 -4.094 -2.139 1.00 0.00 11 ALA A N 17
ATOM 13603 C CA . ALA A 1 11 ? -10.363 -2.844 -2.183 1.00 0.00 11 ALA A CA 17
ATOM 13604 C C . ALA A 1 11 ? -11.817 -3.001 -2.649 1.00 0.00 11 ALA A C 17
ATOM 13605 O O . ALA A 1 11 ? -12.512 -2.001 -2.828 1.00 0.00 11 ALA A O 17
ATOM 13612 N N . GLY A 1 12 ? -12.242 -4.213 -3.002 1.00 0.00 12 GLY A N 17
ATOM 13613 C CA . GLY A 1 12 ? -13.590 -4.512 -3.460 1.00 0.00 12 GLY A CA 17
ATOM 13614 C C . GLY A 1 12 ? -14.460 -5.120 -2.368 1.00 0.00 12 GLY A C 17
ATOM 13615 O O . GLY A 1 12 ? -15.618 -5.434 -2.641 1.00 0.00 12 GLY A O 17
ATOM 13619 N N . SER A 1 13 ? -13.934 -5.287 -1.150 1.00 0.00 13 SER A N 17
ATOM 13620 C CA . SER A 1 13 ? -14.655 -5.889 -0.039 1.00 0.00 13 SER A CA 17
ATOM 13621 C C . SER A 1 13 ? -16.014 -5.250 0.239 1.00 0.00 13 SER A C 17
ATOM 13622 O O . SER A 1 13 ? -16.954 -5.975 0.577 1.00 0.00 13 SER A O 17
ATOM 13630 N N . CYS A 1 14 ? -16.108 -3.926 0.132 1.00 0.00 14 CYS A N 17
ATOM 13631 C CA . CYS A 1 14 ? -17.301 -3.120 0.322 1.00 0.00 14 CYS A CA 17
ATOM 13632 C C . CYS A 1 14 ? -17.164 -1.928 -0.618 1.00 0.00 14 CYS A C 17
ATOM 13633 O O . CYS A 1 14 ? -16.055 -1.617 -1.071 1.00 0.00 14 CYS A O 17
ATOM 13640 N N . PHE A 1 15 ? -18.269 -1.240 -0.884 1.00 0.00 15 PHE A N 17
ATOM 13641 C CA . PHE A 1 15 ? -18.252 -0.094 -1.769 1.00 0.00 15 PHE A CA 17
ATOM 13642 C C . PHE A 1 15 ? -17.943 1.139 -0.936 1.00 0.00 15 PHE A C 17
ATOM 13643 O O . PHE A 1 15 ? -18.753 1.559 -0.106 1.00 0.00 15 PHE A O 17
ATOM 13660 N N . ALA A 1 16 ? -16.729 1.652 -1.100 1.00 0.00 16 ALA A N 17
ATOM 13661 C CA . ALA A 1 16 ? -16.230 2.841 -0.444 1.00 0.00 16 ALA A CA 17
ATOM 13662 C C . ALA A 1 16 ? -15.221 3.514 -1.371 1.00 0.00 16 ALA A C 17
ATOM 13663 O O . ALA A 1 16 ? -14.756 2.898 -2.333 1.00 0.00 16 ALA A O 17
ATOM 13670 N N . PHE A 1 17 ? -14.889 4.769 -1.081 1.00 0.00 17 PHE A N 17
ATOM 13671 C CA . PHE A 1 17 ? -13.911 5.544 -1.829 1.00 0.00 17 PHE A CA 17
ATOM 13672 C C . PHE A 1 17 ? -12.972 6.196 -0.825 1.00 0.00 17 PHE A C 17
ATOM 13673 O O . PHE A 1 17 ? -13.341 7.210 -0.219 1.00 0.00 17 PHE A O 17
ATOM 13690 N N . VAL A 1 18 ? -11.813 5.593 -0.582 1.00 0.00 18 VAL A N 17
ATOM 13691 C CA . VAL A 1 18 ? -10.798 6.105 0.326 1.00 0.00 18 VAL A CA 17
ATOM 13692 C C . VAL A 1 18 ? -9.441 5.886 -0.352 1.00 0.00 18 VAL A C 17
ATOM 13693 O O . VAL A 1 18 ? -8.958 4.757 -0.342 1.00 0.00 18 VAL A O 17
ATOM 13706 N N . PRO A 1 19 ? -8.814 6.889 -0.988 1.00 0.00 19 PRO A N 17
ATOM 13707 C CA . PRO A 1 19 ? -7.531 6.673 -1.634 1.00 0.00 19 PRO A CA 17
ATOM 13708 C C . PRO A 1 19 ? -6.448 6.413 -0.587 1.00 0.00 19 PRO A C 17
ATOM 13709 O O . PRO A 1 19 ? -6.310 7.174 0.382 1.00 0.00 19 PRO A O 17
ATOM 13720 N N . SER A 1 20 ? -5.678 5.346 -0.781 1.00 0.00 20 SER A N 17
ATOM 13721 C CA . SER A 1 20 ? -4.569 4.923 0.071 1.00 0.00 20 SER A CA 17
ATOM 13722 C C . SER A 1 20 ? -3.297 4.657 -0.779 1.00 0.00 20 SER A C 17
ATOM 13723 O O . SER A 1 20 ? -3.263 5.020 -1.958 1.00 0.00 20 SER A O 17
ATOM 13731 N N . TYR A 1 21 ? -2.194 4.168 -0.201 1.00 0.00 21 TYR A N 17
ATOM 13732 C CA . TYR A 1 21 ? -0.913 3.921 -0.891 1.00 0.00 21 TYR A CA 17
ATOM 13733 C C . TYR A 1 21 ? -0.575 2.447 -1.008 1.00 0.00 21 TYR A C 17
ATOM 13734 O O . TYR A 1 21 ? -0.727 1.720 -0.030 1.00 0.00 21 TYR A O 17
ATOM 13752 N N . TYR A 1 22 ? -0.094 2.067 -2.197 1.00 0.00 22 TYR A N 17
ATOM 13753 C CA . TYR A 1 22 ? 0.293 0.722 -2.611 1.00 0.00 22 TYR A CA 17
ATOM 13754 C C . TYR A 1 22 ? 1.811 0.607 -2.703 1.00 0.00 22 TYR A C 17
ATOM 13755 O O . TYR A 1 22 ? 2.438 1.423 -3.382 1.00 0.00 22 TYR A O 17
ATOM 13773 N N . TYR A 1 23 ? 2.412 -0.387 -2.048 1.00 0.00 23 TYR A N 17
ATOM 13774 C CA . TYR A 1 23 ? 3.862 -0.583 -2.100 1.00 0.00 23 TYR A CA 17
ATOM 13775 C C . TYR A 1 23 ? 4.234 -1.424 -3.326 1.00 0.00 23 TYR A C 17
ATOM 13776 O O . TYR A 1 23 ? 3.729 -2.537 -3.487 1.00 0.00 23 TYR A O 17
ATOM 13794 N N . ASN A 1 24 ? 5.112 -0.912 -4.195 1.00 0.00 24 ASN A N 17
ATOM 13795 C CA . ASN A 1 24 ? 5.551 -1.615 -5.395 1.00 0.00 24 ASN A CA 17
ATOM 13796 C C . ASN A 1 24 ? 6.976 -2.107 -5.226 1.00 0.00 24 ASN A C 17
ATOM 13797 O O . ASN A 1 24 ? 7.940 -1.440 -5.604 1.00 0.00 24 ASN A O 17
ATOM 13808 N N . GLN A 1 25 ? 7.107 -3.307 -4.682 1.00 0.00 25 GLN A N 17
ATOM 13809 C CA . GLN A 1 25 ? 8.351 -4.019 -4.449 1.00 0.00 25 GLN A CA 17
ATOM 13810 C C . GLN A 1 25 ? 9.173 -4.118 -5.739 1.00 0.00 25 GLN A C 17
ATOM 13811 O O . GLN A 1 25 ? 10.385 -3.907 -5.698 1.00 0.00 25 GLN A O 17
ATOM 13825 N N . TYR A 1 26 ? 8.532 -4.374 -6.886 1.00 0.00 26 TYR A N 17
ATOM 13826 C CA . TYR A 1 26 ? 9.199 -4.487 -8.174 1.00 0.00 26 TYR A CA 17
ATOM 13827 C C . TYR A 1 26 ? 9.879 -3.185 -8.578 1.00 0.00 26 TYR A C 17
ATOM 13828 O O . TYR A 1 26 ? 10.909 -3.213 -9.252 1.00 0.00 26 TYR A O 17
ATOM 13846 N N . SER A 1 27 ? 9.328 -2.052 -8.147 1.00 0.00 27 SER A N 17
ATOM 13847 C CA . SER A 1 27 ? 9.873 -0.740 -8.478 1.00 0.00 27 SER A CA 17
ATOM 13848 C C . SER A 1 27 ? 10.528 -0.056 -7.269 1.00 0.00 27 SER A C 17
ATOM 13849 O O . SER A 1 27 ? 11.009 1.071 -7.384 1.00 0.00 27 SER A O 17
ATOM 13857 N N . ASN A 1 28 ? 10.622 -0.752 -6.124 1.00 0.00 28 ASN A N 17
ATOM 13858 C CA . ASN A 1 28 ? 11.200 -0.287 -4.873 1.00 0.00 28 ASN A CA 17
ATOM 13859 C C . ASN A 1 28 ? 10.705 1.130 -4.556 1.00 0.00 28 ASN A C 17
ATOM 13860 O O . ASN A 1 28 ? 11.473 2.044 -4.259 1.00 0.00 28 ASN A O 17
ATOM 13871 N N . THR A 1 29 ? 9.397 1.336 -4.670 1.00 0.00 29 THR A N 17
ATOM 13872 C CA . THR A 1 29 ? 8.749 2.609 -4.409 1.00 0.00 29 THR A CA 17
ATOM 13873 C C . THR A 1 29 ? 7.314 2.327 -3.966 1.00 0.00 29 THR A C 17
ATOM 13874 O O . THR A 1 29 ? 6.966 1.188 -3.640 1.00 0.00 29 THR A O 17
ATOM 13885 N N . CYS A 1 30 ? 6.507 3.372 -3.859 1.00 0.00 30 CYS A N 17
ATOM 13886 C CA . CYS A 1 30 ? 5.116 3.317 -3.474 1.00 0.00 30 CYS A CA 17
ATOM 13887 C C . CYS A 1 30 ? 4.367 4.230 -4.427 1.00 0.00 30 CYS A C 17
ATOM 13888 O O . CYS A 1 30 ? 4.937 5.189 -4.942 1.00 0.00 30 CYS A O 17
ATOM 13895 N N . HIS A 1 31 ? 3.084 3.971 -4.631 1.00 0.00 31 HIS A N 17
ATOM 13896 C CA . HIS A 1 31 ? 2.267 4.777 -5.512 1.00 0.00 31 HIS A CA 17
ATOM 13897 C C . HIS A 1 31 ? 0.858 4.779 -4.947 1.00 0.00 31 HIS A C 17
ATOM 13898 O O . HIS A 1 31 ? 0.401 3.780 -4.386 1.00 0.00 31 HIS A O 17
ATOM 13912 N N . SER A 1 32 ? 0.165 5.908 -5.029 1.00 0.00 32 SER A N 17
ATOM 13913 C CA . SER A 1 32 ? -1.185 5.989 -4.515 1.00 0.00 32 SER A CA 17
ATOM 13914 C C . SER A 1 32 ? -2.114 5.124 -5.371 1.00 0.00 32 SER A C 17
ATOM 13915 O O . SER A 1 32 ? -1.950 5.032 -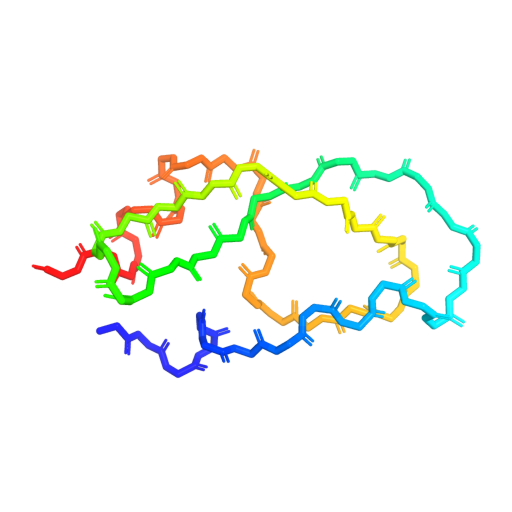6.590 1.00 0.00 32 SER A O 17
ATOM 13923 N N . PHE A 1 33 ? -3.081 4.476 -4.728 1.00 0.00 33 PHE A N 17
ATOM 13924 C CA . PHE A 1 33 ? -4.100 3.609 -5.310 1.00 0.00 33 PHE A CA 17
ATOM 13925 C C . PHE A 1 33 ? -5.429 3.893 -4.599 1.00 0.00 33 PHE A C 17
ATOM 13926 O O . PHE A 1 33 ? -5.506 4.806 -3.771 1.00 0.00 33 PHE A O 17
ATOM 13943 N N . THR A 1 34 ? -6.497 3.186 -4.941 1.00 0.00 34 THR A N 17
ATOM 13944 C CA . THR A 1 34 ? -7.839 3.349 -4.363 1.00 0.00 34 THR A CA 17
ATOM 13945 C C . THR A 1 34 ? -8.181 2.190 -3.404 1.00 0.00 34 THR A C 17
ATOM 13946 O O . THR A 1 34 ? -8.070 1.026 -3.803 1.00 0.00 34 THR A O 17
ATOM 13957 N N . TYR A 1 35 ? -8.593 2.476 -2.155 1.00 0.00 35 TYR A N 17
ATOM 13958 C CA . TYR A 1 35 ? -8.929 1.479 -1.128 1.00 0.00 35 TYR A CA 17
ATOM 13959 C C . TYR A 1 35 ? -10.416 1.519 -0.714 1.00 0.00 35 TYR A C 17
ATOM 13960 O O . TYR A 1 35 ? -11.169 2.363 -1.205 1.00 0.00 35 TYR A O 17
ATOM 13978 N N . SER A 1 36 ? -10.855 0.626 0.183 1.00 0.00 36 SER A N 17
ATOM 13979 C CA . SER A 1 36 ? -12.221 0.539 0.699 1.00 0.00 36 SER A CA 17
ATOM 13980 C C . SER A 1 36 ? -12.170 0.527 2.225 1.00 0.00 36 SER A C 17
ATOM 13981 O O . SER A 1 36 ? -11.244 -0.052 2.782 1.00 0.00 36 SER A O 17
ATOM 13989 N N . GLY A 1 37 ? -13.167 1.096 2.908 1.00 0.00 37 GLY A N 17
ATOM 13990 C CA . GLY A 1 37 ? -13.206 1.132 4.366 1.00 0.00 37 GLY A CA 17
ATOM 13991 C C . GLY A 1 37 ? -13.081 -0.268 4.949 1.00 0.00 37 GLY A C 17
ATOM 13992 O O . GLY A 1 37 ? -12.209 -0.516 5.786 1.00 0.00 37 GLY A O 17
ATOM 13996 N N . CYS A 1 38 ? -13.967 -1.173 4.526 1.00 0.00 38 CYS A N 17
ATOM 13997 C CA . CYS A 1 38 ? -13.939 -2.550 4.990 1.00 0.00 38 CYS A CA 17
ATOM 13998 C C . CYS A 1 38 ? -12.948 -3.372 4.152 1.00 0.00 38 CYS A C 17
ATOM 13999 O O . CYS A 1 38 ? -12.572 -2.992 3.035 1.00 0.00 38 CYS A O 17
ATOM 14006 N N . GLY A 1 39 ? -12.594 -4.542 4.683 1.00 0.00 39 GLY A N 17
ATOM 14007 C CA . GLY A 1 39 ? -11.703 -5.513 4.081 1.00 0.00 39 GLY A CA 17
ATOM 14008 C C . GLY A 1 39 ? -10.343 -4.961 3.715 1.00 0.00 39 GLY A C 17
ATOM 14009 O O . GLY A 1 39 ? -9.765 -4.128 4.424 1.00 0.00 39 GLY A O 17
ATOM 14013 N N . GLY A 1 40 ? -9.814 -5.467 2.608 1.00 0.00 40 GLY A N 17
ATOM 14014 C CA . GLY A 1 40 ? -8.518 -5.086 2.102 1.00 0.00 40 GLY A CA 17
ATOM 14015 C C . GLY A 1 40 ? -7.428 -5.928 2.755 1.00 0.00 40 GLY A C 17
ATOM 14016 O O . GLY A 1 40 ? -7.704 -6.929 3.415 1.00 0.00 40 GLY A O 17
ATOM 14020 N N . ASN A 1 41 ? -6.171 -5.586 2.479 1.00 0.00 41 ASN A N 17
ATOM 14021 C CA . ASN A 1 41 ? -5.011 -6.267 3.061 1.00 0.00 41 ASN A CA 17
ATOM 14022 C C . ASN A 1 41 ? -4.053 -5.231 3.631 1.00 0.00 41 ASN A C 17
ATOM 14023 O O . ASN A 1 41 ? -4.179 -4.040 3.341 1.00 0.00 41 ASN A O 17
ATOM 14034 N N . ALA A 1 42 ? -3.043 -5.704 4.370 1.00 0.00 42 ALA A N 17
ATOM 14035 C CA . ALA A 1 42 ? -2.027 -4.879 5.012 1.00 0.00 42 ALA A CA 17
ATOM 14036 C C . ALA A 1 42 ? -1.203 -4.000 4.061 1.00 0.00 42 ALA A C 17
ATOM 14037 O O . ALA A 1 42 ? -0.470 -3.148 4.558 1.00 0.00 42 ALA A O 17
ATOM 14044 N N . ASN A 1 43 ? -1.327 -4.166 2.735 1.00 0.00 43 ASN A N 17
ATOM 14045 C CA . ASN A 1 43 ? -0.623 -3.356 1.736 1.00 0.00 43 ASN A CA 17
ATOM 14046 C C . ASN A 1 43 ? -0.919 -1.848 1.867 1.00 0.00 43 ASN A C 17
ATOM 14047 O O . ASN A 1 43 ? -0.148 -1.041 1.352 1.00 0.00 43 ASN A O 17
ATOM 14058 N N . ARG A 1 44 ? -1.918 -1.465 2.668 1.00 0.00 44 ARG A N 17
ATOM 14059 C CA . ARG A 1 44 ? -2.340 -0.085 2.857 1.00 0.00 44 ARG A CA 17
ATOM 14060 C C . ARG A 1 44 ? -1.348 0.768 3.636 1.00 0.00 44 ARG A C 17
ATOM 14061 O O . ARG A 1 44 ? -0.834 0.380 4.684 1.00 0.00 44 ARG A O 17
ATOM 14082 N N . PHE A 1 45 ? -1.205 2.004 3.159 1.00 0.00 45 PHE A N 17
ATOM 14083 C CA . PHE A 1 45 ? -0.383 3.063 3.720 1.00 0.00 45 PHE A CA 17
ATOM 14084 C C . PHE A 1 45 ? -1.122 4.392 3.581 1.00 0.00 45 PHE A C 17
ATOM 14085 O O . PHE A 1 45 ? -2.000 4.548 2.731 1.00 0.00 45 PHE A O 17
ATOM 14102 N N . ARG A 1 46 ? -0.777 5.372 4.414 1.00 0.00 46 ARG A N 17
ATOM 14103 C CA . ARG A 1 46 ? -1.372 6.714 4.398 1.00 0.00 46 ARG A CA 17
ATOM 14104 C C . ARG A 1 46 ? -0.458 7.680 3.659 1.00 0.00 46 ARG A C 17
ATOM 14105 O O . ARG A 1 46 ? -0.888 8.785 3.340 1.00 0.00 46 ARG A O 17
ATOM 14126 N N . THR A 1 47 ? 0.788 7.289 3.399 1.00 0.00 47 THR A N 17
ATOM 14127 C CA . THR A 1 47 ? 1.761 8.078 2.677 1.00 0.00 47 THR A CA 17
ATOM 14128 C C . THR A 1 47 ? 2.905 7.214 2.158 1.00 0.00 47 THR A C 17
ATOM 14129 O O . THR A 1 47 ? 3.174 6.133 2.697 1.00 0.00 47 THR A O 17
ATOM 14140 N N . ILE A 1 48 ? 3.591 7.711 1.128 1.00 0.00 48 ILE A N 17
ATOM 14141 C CA . ILE A 1 48 ? 4.748 7.052 0.546 1.00 0.00 48 ILE A CA 17
ATOM 14142 C C . ILE A 1 48 ? 5.907 7.188 1.541 1.00 0.00 48 ILE A C 17
ATOM 14143 O O . ILE A 1 48 ? 6.782 6.335 1.560 1.00 0.00 48 ILE A O 17
ATOM 14159 N N . ASP A 1 49 ? 5.917 8.215 2.394 1.00 0.00 49 ASP A N 17
ATOM 14160 C CA . ASP A 1 49 ? 6.967 8.460 3.383 1.00 0.00 49 ASP A CA 17
ATOM 14161 C C . ASP A 1 49 ? 7.079 7.285 4.358 1.00 0.00 49 ASP A C 17
ATOM 14162 O O . ASP A 1 49 ? 8.167 6.978 4.836 1.00 0.00 49 ASP A O 17
ATOM 14171 N N . GLU A 1 50 ? 5.956 6.635 4.674 1.00 0.00 50 GLU A N 17
ATOM 14172 C CA . GLU A 1 50 ? 5.898 5.499 5.579 1.00 0.00 50 GLU A CA 17
ATOM 14173 C C . GLU A 1 50 ? 6.214 4.255 4.779 1.00 0.00 50 GLU A C 17
ATOM 14174 O O . GLU A 1 50 ? 7.068 3.458 5.157 1.00 0.00 50 GLU A O 17
ATOM 14186 N N . CYS A 1 51 ? 5.523 4.109 3.651 1.00 0.00 51 CYS A N 17
ATOM 14187 C CA . CYS A 1 51 ? 5.681 2.978 2.769 1.00 0.00 51 CYS A CA 17
ATOM 14188 C C . CYS A 1 51 ? 7.144 2.773 2.368 1.00 0.00 51 CYS A C 17
ATOM 14189 O O . CYS A 1 51 ? 7.642 1.648 2.358 1.00 0.00 51 CYS A O 17
ATOM 14196 N N . ASN A 1 52 ? 7.853 3.859 2.055 1.00 0.00 52 ASN A N 17
ATOM 14197 C CA . ASN A 1 52 ? 9.242 3.796 1.666 1.00 0.00 52 ASN A CA 17
ATOM 14198 C C . ASN A 1 52 ? 10.103 3.507 2.886 1.00 0.00 52 ASN A C 17
ATOM 14199 O O . ASN A 1 52 ? 10.771 2.479 2.913 1.00 0.00 52 ASN A O 17
ATOM 14210 N N . ARG A 1 53 ? 9.996 4.295 3.956 1.00 0.00 53 ARG A N 17
ATOM 14211 C CA . ARG A 1 53 ? 10.823 4.057 5.144 1.00 0.00 53 ARG A CA 17
ATOM 14212 C C . ARG A 1 53 ? 10.673 2.647 5.741 1.00 0.00 53 ARG A C 17
ATOM 14213 O O . ARG A 1 53 ? 11.613 2.144 6.368 1.00 0.00 53 ARG A O 17
ATOM 14234 N N . THR A 1 54 ? 9.525 2.000 5.536 1.00 0.00 54 THR A N 17
ATOM 14235 C CA . THR A 1 54 ? 9.205 0.677 6.046 1.00 0.00 54 THR A CA 17
ATOM 14236 C C . THR A 1 54 ? 9.415 -0.483 5.043 1.00 0.00 54 THR A C 17
ATOM 14237 O O . THR A 1 54 ? 9.652 -1.608 5.496 1.00 0.00 54 THR A O 17
ATOM 14248 N N . CYS A 1 55 ? 9.381 -0.266 3.717 1.00 0.00 55 CYS A N 17
ATOM 14249 C CA . CYS A 1 55 ? 9.541 -1.337 2.722 1.00 0.00 55 CYS A CA 17
ATOM 14250 C C . CYS A 1 55 ? 10.533 -1.053 1.594 1.00 0.00 55 CYS A C 17
ATOM 14251 O O . CYS A 1 55 ? 10.905 -1.970 0.864 1.00 0.00 55 CYS A O 17
ATOM 14258 N N . VAL A 1 56 ? 10.922 0.189 1.366 1.00 0.00 56 VAL A N 17
ATOM 14259 C CA . VAL A 1 56 ? 11.885 0.523 0.323 1.00 0.00 56 VAL A CA 17
ATOM 14260 C C . VAL A 1 56 ? 13.260 0.307 0.957 1.00 0.00 56 VAL A C 17
ATOM 14261 O O . VAL A 1 56 ? 13.869 1.216 1.528 1.00 0.00 56 VAL A O 17
ATOM 14274 N N . GLY A 1 57 ? 13.735 -0.934 0.866 1.00 0.00 57 GLY A N 17
ATOM 14275 C CA . GLY A 1 57 ? 15.011 -1.367 1.400 1.00 0.00 57 GLY A CA 17
ATOM 14276 C C . GLY A 1 57 ? 14.939 -2.795 1.894 1.00 0.00 57 GLY A C 17
ATOM 14277 O O . GLY A 1 57 ? 15.929 -3.185 2.548 1.00 0.00 57 GLY A O 17
ATOM 14281 N N . ARG A 1 1 ? 12.196 -5.820 2.852 1.00 0.00 1 ARG A N 18
ATOM 14282 C CA . ARG A 1 1 ? 10.831 -5.328 2.667 1.00 0.00 1 ARG A CA 18
ATOM 14283 C C . ARG A 1 1 ? 9.898 -6.315 3.363 1.00 0.00 1 ARG A C 18
ATOM 14284 O O . ARG A 1 1 ? 9.917 -7.500 3.023 1.00 0.00 1 ARG A O 18
ATOM 14305 N N . PRO A 1 2 ? 9.132 -5.878 4.379 1.00 0.00 2 PRO A N 18
ATOM 14306 C CA . PRO A 1 2 ? 8.253 -6.768 5.116 1.00 0.00 2 PRO A CA 18
ATOM 14307 C C . PRO A 1 2 ? 7.208 -7.388 4.199 1.00 0.00 2 PRO A C 18
ATOM 14308 O O . PRO A 1 2 ? 6.660 -6.738 3.306 1.00 0.00 2 PRO A O 18
ATOM 14319 N N . ARG A 1 3 ? 6.898 -8.657 4.441 1.00 0.00 3 ARG A N 18
ATOM 14320 C CA . ARG A 1 3 ? 5.946 -9.411 3.642 1.00 0.00 3 ARG A CA 18
ATOM 14321 C C . ARG A 1 3 ? 4.551 -8.819 3.624 1.00 0.00 3 ARG A C 18
ATOM 14322 O O . ARG A 1 3 ? 3.804 -9.079 2.689 1.00 0.00 3 ARG A O 18
ATOM 14343 N N . PHE A 1 4 ? 4.168 -8.028 4.629 1.00 0.00 4 PHE A N 18
ATOM 14344 C CA . PHE A 1 4 ? 2.824 -7.466 4.618 1.00 0.00 4 PHE A CA 18
ATOM 14345 C C . PHE A 1 4 ? 2.688 -6.380 3.543 1.00 0.00 4 PHE A C 18
ATOM 14346 O O . PHE A 1 4 ? 1.578 -6.077 3.106 1.00 0.00 4 PHE A O 18
ATOM 14363 N N . CYS A 1 5 ? 3.812 -5.800 3.118 1.00 0.00 5 CYS A N 18
ATOM 14364 C CA . CYS A 1 5 ? 3.882 -4.754 2.125 1.00 0.00 5 CYS A CA 18
ATOM 14365 C C . CYS A 1 5 ? 3.675 -5.271 0.707 1.00 0.00 5 CYS A C 18
ATOM 14366 O O . CYS A 1 5 ? 3.386 -4.469 -0.165 1.00 0.00 5 CYS A O 18
ATOM 14373 N N . GLU A 1 6 ? 3.765 -6.576 0.453 1.00 0.00 6 GLU A N 18
ATOM 14374 C CA . GLU A 1 6 ? 3.620 -7.105 -0.917 1.00 0.00 6 GLU A CA 18
ATOM 14375 C C . GLU A 1 6 ? 2.275 -7.767 -1.208 1.00 0.00 6 GLU A C 18
ATOM 14376 O O . GLU A 1 6 ? 2.090 -8.398 -2.253 1.00 0.00 6 GLU A O 18
ATOM 14388 N N . LEU A 1 7 ? 1.328 -7.650 -0.285 1.00 0.00 7 LEU A N 18
ATOM 14389 C CA . LEU A 1 7 ? 0.010 -8.256 -0.407 1.00 0.00 7 LEU A CA 18
ATOM 14390 C C . LEU A 1 7 ? -0.888 -7.494 -1.394 1.00 0.00 7 LEU A C 18
ATOM 14391 O O . LEU A 1 7 ? -0.520 -6.417 -1.869 1.00 0.00 7 LEU A O 18
ATOM 14407 N N . ALA A 1 8 ? -2.061 -8.045 -1.713 1.00 0.00 8 ALA A N 18
ATOM 14408 C CA . ALA A 1 8 ? -3.037 -7.451 -2.623 1.00 0.00 8 ALA A CA 18
ATOM 14409 C C . ALA A 1 8 ? -4.145 -6.742 -1.823 1.00 0.00 8 ALA A C 18
ATOM 14410 O O . ALA A 1 8 ? -4.955 -7.409 -1.174 1.00 0.00 8 ALA A O 18
ATOM 14417 N N . PRO A 1 9 ? -4.211 -5.404 -1.801 1.00 0.00 9 PRO A N 18
ATOM 14418 C CA . PRO A 1 9 ? -5.208 -4.644 -1.064 1.00 0.00 9 PRO A CA 18
ATOM 14419 C C . PRO A 1 9 ? -6.552 -4.566 -1.810 1.00 0.00 9 PRO A C 18
ATOM 14420 O O . PRO A 1 9 ? -6.907 -3.513 -2.343 1.00 0.00 9 PRO A O 18
ATOM 14431 N N . SER A 1 10 ? -7.308 -5.669 -1.802 1.00 0.00 10 SER A N 18
ATOM 14432 C CA . SER A 1 10 ? -8.616 -5.782 -2.443 1.00 0.00 10 SER A CA 18
ATOM 14433 C C . SER A 1 10 ? -9.544 -4.732 -1.848 1.00 0.00 10 SER A C 18
ATOM 14434 O O . SER A 1 10 ? -9.948 -4.839 -0.690 1.00 0.00 10 SER A O 18
ATOM 14442 N N . ALA A 1 11 ? -9.846 -3.688 -2.609 1.00 0.00 11 ALA A N 18
ATOM 14443 C CA . ALA A 1 11 ? -10.740 -2.644 -2.138 1.00 0.00 11 ALA A CA 18
ATOM 14444 C C . ALA A 1 11 ? -12.194 -3.122 -2.143 1.00 0.00 11 ALA A C 18
ATOM 14445 O O . ALA A 1 11 ? -13.043 -2.535 -1.483 1.00 0.00 11 ALA A O 18
ATOM 14452 N N . GLY A 1 12 ? -12.492 -4.224 -2.833 1.00 0.00 12 GLY A N 18
ATOM 14453 C CA . GLY A 1 12 ? -13.845 -4.746 -2.924 1.00 0.00 12 GLY A CA 18
ATOM 14454 C C . GLY A 1 12 ? -14.387 -5.340 -1.629 1.00 0.00 12 GLY A C 18
ATOM 14455 O O . GLY A 1 12 ? -15.565 -5.698 -1.584 1.00 0.00 12 GLY A O 18
ATOM 14459 N N . SER A 1 13 ? -13.582 -5.442 -0.566 1.00 0.00 13 SER A N 18
ATOM 14460 C CA . SER A 1 13 ? -14.023 -6.010 0.697 1.00 0.00 13 SER A CA 18
ATOM 14461 C C . SER A 1 13 ? -15.257 -5.326 1.289 1.00 0.00 13 SER A C 18
ATOM 14462 O O . SER A 1 13 ? -16.036 -6.012 1.952 1.00 0.00 13 SER A O 18
ATOM 14470 N N . CYS A 1 14 ? -15.429 -4.019 1.084 1.00 0.00 14 CYS A N 18
ATOM 14471 C CA . CYS A 1 14 ? -16.534 -3.178 1.541 1.00 0.00 14 CYS A CA 18
ATOM 14472 C C . CYS A 1 14 ? -16.569 -2.007 0.565 1.00 0.00 14 CYS A C 18
ATOM 14473 O O . CYS A 1 14 ? -15.502 -1.574 0.137 1.00 0.00 14 CYS A O 18
ATOM 14480 N N . PHE A 1 15 ? -17.736 -1.446 0.249 1.00 0.00 15 PHE A N 18
ATOM 14481 C CA . PHE A 1 15 ? -17.781 -0.355 -0.714 1.00 0.00 15 PHE A CA 18
ATOM 14482 C C . PHE A 1 15 ? -17.600 0.999 -0.041 1.00 0.00 15 PHE A C 18
ATOM 14483 O O . PHE A 1 15 ? -18.485 1.474 0.674 1.00 0.00 15 PHE A O 18
ATOM 14500 N N . ALA A 1 16 ? -16.421 1.586 -0.230 1.00 0.00 16 ALA A N 18
ATOM 14501 C CA . ALA A 1 16 ? -16.039 2.902 0.254 1.00 0.00 16 ALA A CA 18
ATOM 14502 C C . ALA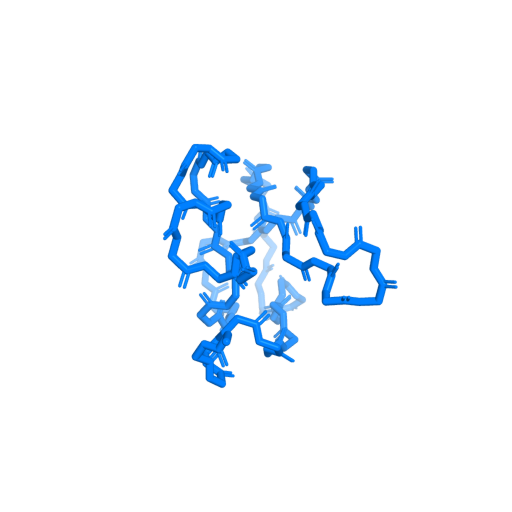 A 1 16 ? -15.009 3.488 -0.716 1.00 0.00 16 ALA A C 18
ATOM 14503 O O . ALA A 1 16 ? -14.399 2.734 -1.479 1.00 0.00 16 ALA A O 18
ATOM 14510 N N . PHE A 1 17 ? -14.725 4.786 -0.637 1.00 0.00 17 PHE A N 18
ATOM 14511 C CA . PHE A 1 17 ? -13.733 5.434 -1.494 1.00 0.00 17 PHE A CA 18
ATOM 14512 C C . PHE A 1 17 ? -12.791 6.298 -0.657 1.00 0.00 17 PHE A C 18
ATOM 14513 O O . PHE A 1 17 ? -13.170 7.378 -0.195 1.00 0.00 17 PHE A O 18
ATOM 14530 N N . VAL A 1 18 ? -11.586 5.792 -0.407 1.00 0.00 18 VAL A N 18
ATOM 14531 C CA . VAL A 1 18 ? -10.527 6.444 0.345 1.00 0.00 18 VAL A CA 18
ATOM 14532 C C . VAL A 1 18 ? -9.201 6.199 -0.402 1.00 0.00 18 VAL A C 18
ATOM 14533 O O . VAL A 1 18 ? -8.635 5.105 -0.303 1.00 0.00 18 VAL A O 18
ATOM 14546 N N . PRO A 1 19 ? -8.689 7.154 -1.201 1.00 0.00 19 PRO A N 18
ATOM 14547 C CA . PRO A 1 19 ? -7.442 6.964 -1.927 1.00 0.00 19 PRO A CA 18
ATOM 14548 C C . PRO A 1 19 ? -6.317 6.749 -0.920 1.00 0.00 19 PRO A C 18
ATOM 14549 O O . PRO A 1 19 ? -6.046 7.624 -0.096 1.00 0.00 19 PRO A O 18
ATOM 14560 N N . SER A 1 20 ? -5.710 5.566 -0.951 1.00 0.00 20 SER A N 18
ATOM 14561 C CA . SER A 1 20 ? -4.614 5.154 -0.072 1.00 0.00 20 SER A CA 18
ATOM 14562 C C . SER A 1 20 ? -3.329 4.875 -0.897 1.00 0.00 20 SER A C 18
ATOM 14563 O O . SER A 1 20 ? -3.309 5.179 -2.091 1.00 0.00 20 SER A O 18
ATOM 14571 N N . TYR A 1 21 ? -2.222 4.390 -0.320 1.00 0.00 21 TYR A N 18
ATOM 14572 C CA . TYR A 1 21 ? -0.958 4.129 -1.042 1.00 0.00 21 TYR A CA 18
ATOM 14573 C C . TYR A 1 21 ? -0.633 2.634 -1.138 1.00 0.00 21 TYR A C 18
ATOM 14574 O O . TYR A 1 21 ? -0.876 1.897 -0.182 1.00 0.00 21 TYR A O 18
ATOM 14592 N N . TYR A 1 22 ? -0.126 2.223 -2.310 1.00 0.00 22 TYR A N 18
ATOM 14593 C CA . TYR A 1 22 ? 0.281 0.881 -2.736 1.00 0.00 22 TYR A CA 18
ATOM 14594 C C . TYR A 1 22 ? 1.815 0.837 -2.829 1.00 0.00 22 TYR A C 18
ATOM 14595 O O . TYR A 1 22 ? 2.425 1.860 -3.142 1.00 0.00 22 TYR A O 18
ATOM 14613 N N . TYR A 1 23 ? 2.448 -0.318 -2.622 1.00 0.00 23 TYR A N 18
ATOM 14614 C CA . TYR A 1 23 ? 3.904 -0.518 -2.687 1.00 0.00 23 TYR A CA 18
ATOM 14615 C C . TYR A 1 23 ? 4.256 -1.463 -3.843 1.00 0.00 23 TYR A C 18
ATOM 14616 O O . TYR A 1 23 ? 3.657 -2.536 -3.976 1.00 0.00 23 TYR A O 18
ATOM 14634 N N . ASN A 1 24 ? 5.206 -1.057 -4.692 1.00 0.00 24 ASN A N 18
ATOM 14635 C CA . ASN A 1 24 ? 5.677 -1.803 -5.855 1.00 0.00 24 ASN A CA 18
ATOM 14636 C C . ASN A 1 24 ? 7.169 -2.069 -5.667 1.00 0.00 24 ASN A C 18
ATOM 14637 O O . ASN A 1 24 ? 8.016 -1.280 -6.095 1.00 0.00 24 ASN A O 18
ATOM 14648 N N . GLN A 1 25 ? 7.499 -3.192 -5.028 1.00 0.00 25 GLN A N 18
ATOM 14649 C CA . GLN A 1 25 ? 8.865 -3.632 -4.758 1.00 0.00 25 GLN A CA 18
ATOM 14650 C C . GLN A 1 25 ? 9.654 -3.794 -6.057 1.00 0.00 25 GLN A C 18
ATOM 14651 O O . GLN A 1 25 ? 10.857 -3.536 -6.056 1.00 0.00 25 GLN A O 18
ATOM 14665 N N . TYR A 1 26 ? 8.978 -4.136 -7.163 1.00 0.00 26 TYR A N 18
ATOM 14666 C CA . TYR A 1 26 ? 9.594 -4.301 -8.475 1.00 0.00 26 TYR A CA 18
ATOM 14667 C C . TYR A 1 26 ? 10.348 -3.032 -8.878 1.00 0.00 26 TYR A C 18
ATOM 14668 O O . TYR A 1 26 ? 11.442 -3.097 -9.438 1.00 0.00 26 TYR A O 18
ATOM 14686 N N . SER A 1 27 ? 9.747 -1.885 -8.561 1.00 0.00 27 SER A N 18
ATOM 14687 C CA . SER A 1 27 ? 10.261 -0.558 -8.865 1.00 0.00 27 SER A CA 18
ATOM 14688 C C . SER A 1 27 ? 10.842 0.122 -7.622 1.00 0.00 27 SER A C 18
ATOM 14689 O O . SER A 1 27 ? 11.209 1.295 -7.682 1.00 0.00 27 SER A O 18
ATOM 14697 N N . ASN A 1 28 ? 10.959 -0.590 -6.491 1.00 0.00 28 ASN A N 18
ATOM 14698 C CA . ASN A 1 28 ? 11.482 -0.070 -5.232 1.00 0.00 28 ASN A CA 18
ATOM 14699 C C . ASN A 1 28 ? 10.806 1.270 -4.905 1.00 0.00 28 ASN A C 18
ATOM 14700 O O . ASN A 1 28 ? 11.453 2.252 -4.552 1.00 0.00 28 ASN A O 18
ATOM 14711 N N . THR A 1 29 ? 9.487 1.360 -5.075 1.00 0.00 29 THR A N 18
ATOM 14712 C CA . THR A 1 29 ? 8.756 2.583 -4.790 1.00 0.00 29 THR A CA 18
ATOM 14713 C C . THR A 1 29 ? 7.325 2.238 -4.388 1.00 0.00 29 THR A C 18
ATOM 14714 O O . THR A 1 29 ? 6.987 1.079 -4.129 1.00 0.00 29 THR A O 18
ATOM 14725 N N . CYS A 1 30 ? 6.506 3.269 -4.256 1.00 0.00 30 CYS A N 18
ATOM 14726 C CA . CYS A 1 30 ? 5.112 3.215 -3.899 1.00 0.00 30 CYS A CA 18
ATOM 14727 C C . CYS A 1 30 ? 4.359 4.154 -4.818 1.00 0.00 30 CYS A C 18
ATOM 14728 O O . CYS A 1 30 ? 4.960 5.014 -5.463 1.00 0.00 30 CYS A O 18
ATOM 14735 N N . HIS A 1 31 ? 3.039 4.027 -4.847 1.00 0.00 31 HIS A N 18
ATOM 14736 C CA . HIS A 1 31 ? 2.197 4.859 -5.669 1.00 0.00 31 HIS A CA 18
ATOM 14737 C C . HIS A 1 31 ? 0.802 4.900 -5.083 1.00 0.00 31 HIS A C 18
ATOM 14738 O O . HIS A 1 31 ? 0.339 3.912 -4.511 1.00 0.00 31 HIS A O 18
ATOM 14752 N N . SER A 1 32 ? 0.121 6.029 -5.223 1.00 0.00 32 SER A N 18
ATOM 14753 C CA . SER A 1 32 ? -1.229 6.134 -4.711 1.00 0.00 32 SER A CA 18
ATOM 14754 C C . SER A 1 32 ? -2.161 5.198 -5.501 1.00 0.00 32 SER A C 18
ATOM 14755 O O . SER A 1 32 ? -1.985 5.006 -6.709 1.00 0.00 32 SER A O 18
ATOM 14763 N N . PHE A 1 33 ? -3.136 4.588 -4.837 1.00 0.00 33 PHE A N 18
ATOM 14764 C CA . PHE A 1 33 ? -4.142 3.699 -5.417 1.00 0.00 33 PHE A CA 18
ATOM 14765 C C . PHE A 1 33 ? -5.478 4.007 -4.731 1.00 0.00 33 PHE A C 18
ATOM 14766 O O . PHE A 1 33 ? -5.553 4.901 -3.883 1.00 0.00 33 PHE A O 18
ATOM 14783 N N . THR A 1 34 ? -6.552 3.308 -5.080 1.00 0.00 34 THR A N 18
ATOM 14784 C CA . THR A 1 34 ? -7.874 3.544 -4.474 1.00 0.00 34 THR A CA 18
ATOM 14785 C C . THR A 1 34 ? -8.219 2.416 -3.495 1.00 0.00 34 THR A C 18
ATOM 14786 O O . THR A 1 34 ? -8.066 1.242 -3.846 1.00 0.00 34 THR A O 18
ATOM 14797 N N . TYR A 1 35 ? -8.650 2.749 -2.269 1.00 0.00 35 TYR A N 18
ATOM 14798 C CA . TYR A 1 35 ? -8.994 1.768 -1.242 1.00 0.00 35 TYR A CA 18
ATOM 14799 C C . TYR A 1 35 ? -10.364 2.076 -0.616 1.00 0.00 35 TYR A C 18
ATOM 14800 O O . TYR A 1 35 ? -10.969 3.108 -0.908 1.00 0.00 35 TYR A O 18
ATOM 14818 N N . SER A 1 36 ? -10.809 1.213 0.295 1.00 0.00 36 SER A N 18
ATOM 14819 C CA . SER A 1 36 ? -12.068 1.248 1.032 1.00 0.00 36 SER A CA 18
ATOM 14820 C C . SER A 1 36 ? -11.825 0.822 2.497 1.00 0.00 36 SER A C 18
ATOM 14821 O O . SER A 1 36 ? -10.980 -0.037 2.740 1.00 0.00 36 SER A O 18
ATOM 14829 N N . GLY A 1 37 ? -12.555 1.360 3.476 1.00 0.00 37 GLY A N 18
ATOM 14830 C CA . GLY A 1 37 ? -12.444 1.081 4.913 1.00 0.00 37 GLY A CA 18
ATOM 14831 C C . GLY A 1 37 ? -11.920 -0.307 5.324 1.00 0.00 37 GLY A C 18
ATOM 14832 O O . GLY A 1 37 ? -10.821 -0.388 5.885 1.00 0.00 37 GLY A O 18
ATOM 14836 N N . CYS A 1 38 ? -12.662 -1.382 5.034 1.00 0.00 38 CYS A N 18
ATOM 14837 C CA . CYS A 1 38 ? -12.323 -2.772 5.372 1.00 0.00 38 CYS A CA 18
ATOM 14838 C C . CYS A 1 38 ? -11.020 -3.271 4.736 1.00 0.00 38 CYS A C 18
ATOM 14839 O O . CYS A 1 38 ? -10.063 -3.580 5.448 1.00 0.00 38 CYS A O 18
ATOM 14846 N N . GLY A 1 39 ? -11.000 -3.402 3.408 1.00 0.00 39 GLY A N 18
ATOM 14847 C CA . GLY A 1 39 ? -9.876 -3.859 2.603 1.00 0.00 39 GLY A CA 18
ATOM 14848 C C . GLY A 1 39 ? -9.542 -5.340 2.663 1.00 0.00 39 GLY A C 18
ATOM 14849 O O . GLY A 1 39 ? -9.865 -6.053 3.610 1.00 0.00 39 GLY A O 18
ATOM 14853 N N . GLY A 1 40 ? -8.801 -5.782 1.651 1.00 0.00 40 GLY A N 18
ATOM 14854 C CA . GLY A 1 40 ? -8.370 -7.151 1.452 1.00 0.00 40 GLY A CA 18
ATOM 14855 C C . GLY A 1 40 ? -7.115 -7.506 2.238 1.00 0.00 40 GLY A C 18
ATOM 14856 O O . GLY A 1 40 ? -7.127 -8.498 2.968 1.00 0.00 40 GLY A O 18
ATOM 14860 N N . ASN A 1 41 ? -6.030 -6.735 2.081 1.00 0.00 41 ASN A N 18
ATOM 14861 C CA . ASN A 1 41 ? -4.771 -7.004 2.777 1.00 0.00 41 ASN A CA 18
ATOM 14862 C C . ASN A 1 41 ? -4.022 -5.755 3.215 1.00 0.00 41 ASN A C 18
ATOM 14863 O O . ASN A 1 41 ? -4.249 -4.655 2.708 1.00 0.00 41 ASN A O 18
ATOM 14874 N N . ALA A 1 42 ? -3.034 -5.997 4.084 1.00 0.00 42 ALA A N 18
ATOM 14875 C CA . ALA A 1 42 ? -2.146 -5.041 4.727 1.00 0.00 42 ALA A CA 18
ATOM 14876 C C . ALA A 1 42 ? -1.301 -4.149 3.817 1.00 0.00 42 ALA A C 18
ATOM 14877 O O . ALA A 1 42 ? -0.664 -3.237 4.343 1.00 0.00 42 ALA A O 18
ATOM 14884 N N . ASN A 1 43 ? -1.267 -4.380 2.499 1.00 0.00 43 ASN A N 18
ATOM 14885 C CA . ASN A 1 43 ? -0.486 -3.540 1.582 1.00 0.00 43 ASN A CA 18
ATOM 14886 C C . ASN A 1 43 ? -1.010 -2.097 1.575 1.00 0.00 43 ASN A C 18
ATOM 14887 O O . ASN A 1 43 ? -0.367 -1.202 1.032 1.00 0.00 43 ASN A O 18
ATOM 14898 N N . ARG A 1 44 ? -2.183 -1.816 2.144 1.00 0.00 44 ARG A N 18
ATOM 14899 C CA . ARG A 1 44 ? -2.640 -0.427 2.142 1.00 0.00 44 ARG A CA 18
ATOM 14900 C C . ARG A 1 44 ? -1.837 0.425 3.130 1.00 0.00 44 ARG A C 18
ATOM 14901 O O . ARG A 1 44 ? -1.765 0.086 4.310 1.00 0.00 44 ARG A O 18
ATOM 14922 N N . PHE A 1 45 ? -1.333 1.568 2.663 1.00 0.00 45 PHE A N 18
ATOM 14923 C CA . PHE A 1 45 ? -0.584 2.555 3.438 1.00 0.00 45 PHE A CA 18
ATOM 14924 C C . PHE A 1 45 ? -1.351 3.875 3.415 1.00 0.00 45 PHE A C 18
ATOM 14925 O O . PHE A 1 45 ? -2.262 4.057 2.607 1.00 0.00 45 PHE A O 18
ATOM 14942 N N . ARG A 1 46 ? -0.961 4.813 4.282 1.00 0.00 46 ARG A N 18
ATOM 14943 C CA . ARG A 1 46 ? -1.580 6.130 4.424 1.00 0.00 46 ARG A CA 18
ATOM 14944 C C . ARG A 1 46 ? -0.707 7.242 3.868 1.00 0.00 46 ARG A C 18
ATOM 14945 O O . ARG A 1 46 ? -1.154 8.378 3.759 1.00 0.00 46 ARG A O 18
ATOM 14966 N N . THR A 1 47 ? 0.563 6.967 3.590 1.00 0.00 47 THR A N 18
ATOM 14967 C CA . THR A 1 47 ? 1.471 7.940 3.020 1.00 0.00 47 THR A CA 18
ATOM 14968 C C . THR A 1 47 ? 2.652 7.204 2.430 1.00 0.00 47 THR A C 18
ATOM 14969 O O . THR A 1 47 ? 3.039 6.144 2.941 1.00 0.00 47 THR A O 18
ATOM 14980 N N . ILE A 1 48 ? 3.225 7.787 1.380 1.00 0.00 48 ILE A N 18
ATOM 14981 C CA . ILE A 1 48 ? 4.388 7.224 0.737 1.00 0.00 48 ILE A CA 18
ATOM 14982 C C . ILE A 1 48 ? 5.580 7.323 1.704 1.00 0.00 48 ILE A C 18
ATOM 14983 O O . ILE A 1 48 ? 6.496 6.510 1.651 1.00 0.00 48 ILE A O 18
ATOM 14999 N N . ASP A 1 49 ? 5.559 8.273 2.638 1.00 0.00 49 ASP A N 18
ATOM 15000 C CA . ASP A 1 49 ? 6.661 8.472 3.574 1.00 0.00 49 ASP A CA 18
ATOM 15001 C C . ASP A 1 49 ? 6.830 7.280 4.508 1.00 0.00 49 ASP A C 18
ATOM 15002 O O . ASP A 1 49 ? 7.940 6.993 4.942 1.00 0.00 49 ASP A O 18
ATOM 15011 N N . GLU A 1 50 ? 5.739 6.599 4.862 1.00 0.00 50 GLU A N 18
ATOM 15012 C CA . GLU A 1 50 ? 5.775 5.459 5.755 1.00 0.00 50 GLU A CA 18
ATOM 15013 C C . GLU A 1 50 ? 5.974 4.188 4.944 1.00 0.00 50 GLU A C 18
ATOM 15014 O O . GLU A 1 50 ? 6.703 3.308 5.394 1.00 0.00 50 GLU A O 18
ATOM 15026 N N . CYS A 1 51 ? 5.358 4.092 3.760 1.00 0.00 51 CYS A N 18
ATOM 15027 C CA . CYS A 1 51 ? 5.502 2.908 2.921 1.00 0.00 51 CYS A CA 18
ATOM 15028 C C . CYS A 1 51 ? 6.963 2.757 2.474 1.00 0.00 51 CYS A C 18
ATOM 15029 O O . CYS A 1 51 ? 7.521 1.659 2.471 1.00 0.00 51 CYS A O 18
ATOM 15036 N N . ASN A 1 52 ? 7.606 3.882 2.136 1.00 0.00 52 ASN A N 18
ATOM 15037 C CA . ASN A 1 52 ? 8.969 3.883 1.665 1.00 0.00 52 ASN A CA 18
ATOM 15038 C C . ASN A 1 52 ? 9.890 3.593 2.827 1.00 0.00 52 ASN A C 18
ATOM 15039 O O . ASN A 1 52 ? 10.580 2.577 2.802 1.00 0.00 52 ASN A O 18
ATOM 15050 N N . ARG A 1 53 ? 9.789 4.358 3.915 1.00 0.00 53 ARG A N 18
ATOM 15051 C CA . ARG A 1 53 ? 10.681 4.110 5.048 1.00 0.00 53 ARG A CA 18
ATOM 15052 C C . ARG A 1 53 ? 10.599 2.682 5.613 1.00 0.00 53 ARG A C 18
ATOM 15053 O O . ARG A 1 53 ? 11.578 2.222 6.208 1.00 0.00 53 ARG A O 18
ATOM 15074 N N . THR A 1 54 ? 9.475 1.971 5.465 1.00 0.00 54 THR A N 18
ATOM 15075 C CA . THR A 1 54 ? 9.318 0.616 5.990 1.00 0.00 54 THR A CA 18
ATOM 15076 C C . THR A 1 54 ? 9.557 -0.502 4.958 1.00 0.00 54 THR A C 18
ATOM 15077 O O . THR A 1 54 ? 9.823 -1.626 5.389 1.00 0.00 54 THR A O 18
ATOM 15088 N N . CYS A 1 55 ? 9.535 -0.242 3.641 1.00 0.00 55 CYS A N 18
ATOM 15089 C CA . CYS A 1 55 ? 9.728 -1.287 2.627 1.00 0.00 55 CYS A CA 18
ATOM 15090 C C . CYS A 1 55 ? 10.608 -0.901 1.440 1.00 0.00 55 CYS A C 18
ATOM 15091 O O . CYS A 1 55 ? 11.088 -1.785 0.739 1.00 0.00 55 CYS A O 18
ATOM 15098 N N . VAL A 1 56 ? 10.762 0.376 1.123 1.00 0.00 56 VAL A N 18
ATOM 15099 C CA . VAL A 1 56 ? 11.596 0.802 0.006 1.00 0.00 56 VAL A CA 18
ATOM 15100 C C . VAL A 1 56 ? 13.040 0.683 0.470 1.00 0.00 56 VAL A C 18
ATOM 15101 O O . VAL A 1 56 ? 13.556 1.538 1.192 1.00 0.00 56 VAL A O 18
ATOM 15114 N N . GLY A 1 57 ? 13.690 -0.399 0.050 1.00 0.00 57 GLY A N 18
ATOM 15115 C CA . GLY A 1 57 ? 15.068 -0.684 0.364 1.00 0.00 57 GLY A CA 18
ATOM 15116 C C . GLY A 1 57 ? 15.278 -2.164 0.372 1.00 0.00 57 GLY A C 18
ATOM 15117 O O . GLY A 1 57 ? 15.757 -2.686 1.401 1.00 0.00 57 GLY A O 18
ATOM 15121 N N . ARG A 1 1 ? 12.135 -5.496 3.043 1.00 0.00 1 ARG A N 19
ATOM 15122 C CA . ARG A 1 1 ? 10.733 -5.209 2.719 1.00 0.00 1 ARG A CA 19
ATOM 15123 C C . ARG A 1 1 ? 9.859 -6.241 3.441 1.00 0.00 1 ARG A C 19
ATOM 15124 O O . ARG A 1 1 ? 9.978 -7.431 3.143 1.00 0.00 1 ARG A O 19
ATOM 15145 N N . PRO A 1 2 ? 9.044 -5.825 4.423 1.00 0.00 2 PRO A N 19
ATOM 15146 C CA . PRO A 1 2 ? 8.171 -6.728 5.162 1.00 0.00 2 PRO A CA 19
ATOM 15147 C C . PRO A 1 2 ? 7.133 -7.319 4.213 1.00 0.00 2 PRO A C 19
ATOM 15148 O O . PRO A 1 2 ? 6.573 -6.620 3.369 1.00 0.00 2 PRO A O 19
ATOM 15159 N N . ARG A 1 3 ? 6.839 -8.609 4.352 1.00 0.00 3 ARG A N 19
ATOM 15160 C CA . ARG A 1 3 ? 5.877 -9.275 3.482 1.00 0.00 3 ARG A CA 19
ATOM 15161 C C . ARG A 1 3 ? 4.464 -8.700 3.612 1.00 0.00 3 ARG A C 19
ATOM 15162 O O . ARG A 1 3 ? 3.611 -8.981 2.775 1.00 0.00 3 ARG A O 19
ATOM 15183 N N . PHE A 1 4 ? 4.165 -7.903 4.641 1.00 0.00 4 PHE A N 19
ATOM 15184 C CA . PHE A 1 4 ? 2.831 -7.337 4.746 1.00 0.00 4 PHE A CA 19
ATOM 15185 C C . PHE A 1 4 ? 2.614 -6.271 3.661 1.00 0.00 4 PHE A C 19
ATOM 15186 O O . PHE A 1 4 ? 1.461 -6.009 3.322 1.00 0.00 4 PHE A O 19
ATOM 15203 N N . CYS A 1 5 ? 3.671 -5.655 3.103 1.00 0.00 5 CYS A N 19
ATOM 15204 C CA . CYS A 1 5 ? 3.497 -4.639 2.069 1.00 0.00 5 CYS A CA 19
ATOM 15205 C C . CYS A 1 5 ? 3.440 -5.199 0.650 1.00 0.00 5 CYS A C 19
ATOM 15206 O O . CYS A 1 5 ? 3.194 -4.444 -0.285 1.00 0.00 5 CYS A O 19
ATOM 15213 N N . GLU A 1 6 ? 3.617 -6.504 0.467 1.00 0.00 6 GLU A N 19
ATOM 15214 C CA . GLU A 1 6 ? 3.571 -7.125 -0.865 1.00 0.00 6 GLU A CA 19
ATOM 15215 C C . GLU A 1 6 ? 2.231 -7.848 -1.091 1.00 0.00 6 GLU A C 19
ATOM 15216 O O . GLU A 1 6 ? 2.107 -8.719 -1.956 1.00 0.00 6 GLU A O 19
ATOM 15228 N N . LEU A 1 7 ? 1.236 -7.565 -0.245 1.00 0.00 7 LEU A N 19
ATOM 15229 C CA . LEU A 1 7 ? -0.084 -8.171 -0.336 1.00 0.00 7 LEU A CA 19
ATOM 15230 C C . LEU A 1 7 ? -0.885 -7.474 -1.436 1.00 0.00 7 LEU A C 19
ATOM 15231 O O . LEU A 1 7 ? -0.440 -6.480 -2.014 1.00 0.00 7 LEU A O 19
ATOM 15247 N N . ALA A 1 8 ? -2.027 -8.052 -1.780 1.00 0.00 8 ALA A N 19
ATOM 15248 C CA . ALA A 1 8 ? -2.924 -7.543 -2.805 1.00 0.00 8 ALA A CA 19
ATOM 15249 C C . ALA A 1 8 ? -4.036 -6.788 -2.089 1.00 0.00 8 ALA A C 19
ATOM 15250 O O . ALA A 1 8 ? -4.715 -7.407 -1.267 1.00 0.00 8 ALA A O 19
ATOM 15257 N N . PRO A 1 9 ? -4.271 -5.499 -2.350 1.00 0.00 9 PRO A N 19
ATOM 15258 C CA . PRO A 1 9 ? -5.315 -4.771 -1.658 1.00 0.00 9 PRO A CA 19
ATOM 15259 C C . PRO A 1 9 ? -6.706 -5.217 -2.141 1.00 0.00 9 PRO A C 19
ATOM 15260 O O . PRO A 1 9 ? -7.227 -4.720 -3.139 1.00 0.00 9 PRO A O 19
ATOM 15271 N N . SER A 1 10 ? -7.345 -6.112 -1.387 1.00 0.00 10 SER A N 19
ATOM 15272 C CA . SER A 1 10 ? -8.676 -6.682 -1.619 1.00 0.00 10 SER A CA 19
ATOM 15273 C C . SER A 1 10 ? -9.798 -5.645 -1.372 1.00 0.00 10 SER A C 19
ATOM 15274 O O . SER A 1 10 ? -10.838 -5.972 -0.795 1.00 0.00 10 SER A O 19
ATOM 15282 N N . ALA A 1 11 ? -9.587 -4.380 -1.737 1.00 0.00 11 ALA A N 19
ATOM 15283 C CA . ALA A 1 11 ? -10.513 -3.269 -1.574 1.00 0.00 11 ALA A CA 19
ATOM 15284 C C . ALA A 1 11 ? -11.898 -3.547 -2.172 1.00 0.00 11 ALA A C 19
ATOM 15285 O O . ALA A 1 11 ? -12.884 -2.997 -1.692 1.00 0.00 11 ALA A O 19
ATOM 15292 N N . GLY A 1 12 ? -12.002 -4.426 -3.170 1.00 0.00 12 GLY A N 19
ATOM 15293 C CA . GLY A 1 12 ? -13.278 -4.739 -3.802 1.00 0.00 12 GLY A CA 19
ATOM 15294 C C . GLY A 1 12 ? -14.279 -5.460 -2.891 1.00 0.00 12 GLY A C 19
ATOM 15295 O O . GLY A 1 12 ? -15.445 -5.599 -3.273 1.00 0.00 12 GLY A O 19
ATOM 15299 N N . SER A 1 13 ? -13.844 -5.908 -1.709 1.00 0.00 13 SER A N 19
ATOM 15300 C CA . SER A 1 13 ? -14.640 -6.622 -0.722 1.00 0.00 13 SER A CA 19
ATOM 15301 C C . SER A 1 13 ? -15.837 -5.830 -0.191 1.00 0.00 13 SER A C 19
ATOM 15302 O O . SER A 1 13 ? -16.884 -6.431 0.066 1.00 0.00 13 SER A O 19
ATOM 15310 N N . CYS A 1 14 ? -15.715 -4.516 -0.005 1.00 0.00 14 CYS A N 19
ATOM 15311 C CA . CYS A 1 14 ? -16.787 -3.678 0.524 1.00 0.00 14 CYS A CA 19
ATOM 15312 C C . CYS A 1 14 ? -16.871 -2.396 -0.290 1.00 0.00 14 CYS A C 19
ATOM 15313 O O . CYS A 1 14 ? -15.910 -2.076 -1.000 1.00 0.00 14 CYS A O 19
ATOM 15320 N N . PHE A 1 15 ? -17.992 -1.669 -0.223 1.00 0.00 15 PHE A N 19
ATOM 15321 C CA . PHE A 1 15 ? -18.072 -0.432 -0.983 1.00 0.00 15 PHE A CA 19
ATOM 15322 C C . PHE A 1 15 ? -17.539 0.664 -0.085 1.00 0.00 15 PHE A C 19
ATOM 15323 O O . PHE A 1 15 ? -18.204 1.064 0.875 1.00 0.00 15 PHE A O 19
ATOM 15340 N N . ALA A 1 16 ? -16.325 1.115 -0.363 1.00 0.00 16 ALA A N 19
ATOM 15341 C CA . ALA A 1 16 ? -15.715 2.200 0.361 1.00 0.00 16 ALA A CA 19
ATOM 15342 C C . ALA A 1 16 ? -14.767 2.938 -0.571 1.00 0.00 16 ALA A C 19
ATOM 15343 O O . ALA A 1 16 ? -14.221 2.346 -1.511 1.00 0.00 16 ALA A O 19
ATOM 15350 N N . PHE A 1 17 ? -14.545 4.216 -0.281 1.00 0.00 17 PHE A N 19
ATOM 15351 C CA . PHE A 1 17 ? -13.677 5.075 -1.059 1.00 0.00 17 PHE A CA 19
ATOM 15352 C C . PHE A 1 17 ? -12.731 5.840 -0.151 1.00 0.00 17 PHE A C 19
ATOM 15353 O O . PHE A 1 17 ? -13.136 6.820 0.491 1.00 0.00 17 PHE A O 19
ATOM 15370 N N . VAL A 1 18 ? -11.506 5.347 -0.031 1.00 0.00 18 VAL A N 19
ATOM 15371 C CA . VAL A 1 18 ? -10.447 5.934 0.767 1.00 0.00 18 VAL A CA 19
ATOM 15372 C C . VAL A 1 18 ? -9.165 5.854 -0.072 1.00 0.00 18 VAL A C 19
ATOM 15373 O O . VAL A 1 18 ? -8.555 4.785 -0.118 1.00 0.00 18 VAL A O 19
ATOM 15386 N N . PRO A 1 19 ? -8.745 6.917 -0.782 1.00 0.00 19 PRO A N 19
ATOM 15387 C CA . PRO A 1 19 ? -7.526 6.859 -1.572 1.00 0.00 19 PRO A CA 19
ATOM 15388 C C . PRO A 1 19 ? -6.374 6.621 -0.605 1.00 0.00 19 PRO A C 19
ATOM 15389 O O . PRO A 1 19 ? -6.215 7.346 0.383 1.00 0.00 19 PRO A O 19
ATOM 15400 N N . SER A 1 20 ? -5.608 5.559 -0.832 1.00 0.00 20 SER A N 19
ATOM 15401 C CA . SER A 1 20 ? -4.472 5.192 0.006 1.00 0.00 20 SER A CA 19
ATOM 15402 C C . SER A 1 20 ? -3.225 4.809 -0.844 1.00 0.00 20 SER A C 19
ATOM 15403 O O . SER A 1 20 ? -3.210 5.107 -2.040 1.00 0.00 20 SER A O 19
ATOM 15411 N N . TYR A 1 21 ? -2.117 4.324 -0.263 1.00 0.00 21 TYR A N 19
ATOM 15412 C CA . TYR A 1 21 ? -0.870 4.011 -0.992 1.00 0.00 21 TYR A CA 19
ATOM 15413 C C . TYR A 1 21 ? -0.528 2.535 -1.107 1.00 0.00 21 TYR A C 19
ATOM 15414 O O . TYR A 1 21 ? -0.646 1.790 -0.135 1.00 0.00 21 TYR A O 19
ATOM 15432 N N . TYR A 1 22 ? -0.078 2.166 -2.310 1.00 0.00 22 TYR A N 19
ATOM 15433 C CA . TYR A 1 22 ? 0.344 0.841 -2.758 1.00 0.00 22 TYR A CA 19
ATOM 15434 C C . TYR A 1 22 ? 1.875 0.785 -2.705 1.00 0.00 22 TYR A C 19
ATOM 15435 O O . TYR A 1 22 ? 2.508 1.823 -2.912 1.00 0.00 22 TYR A O 19
ATOM 15453 N N . TYR A 1 23 ? 2.473 -0.392 -2.495 1.00 0.00 23 TYR A N 19
ATOM 15454 C CA . TYR A 1 23 ? 3.927 -0.572 -2.459 1.00 0.00 23 TYR A CA 19
ATOM 15455 C C . TYR A 1 23 ? 4.367 -1.406 -3.660 1.00 0.00 23 TYR A C 19
ATOM 15456 O O . TYR A 1 23 ? 3.760 -2.447 -3.924 1.00 0.00 23 TYR A O 19
ATOM 15474 N N . ASN A 1 24 ? 5.433 -0.993 -4.351 1.00 0.00 24 ASN A N 19
ATOM 15475 C CA . ASN A 1 24 ? 5.970 -1.676 -5.518 1.00 0.00 24 ASN A CA 19
ATOM 15476 C C . ASN A 1 24 ? 7.452 -2.018 -5.349 1.00 0.00 24 ASN A C 19
ATOM 15477 O O . ASN A 1 24 ? 8.312 -1.275 -5.832 1.00 0.00 24 ASN A O 19
ATOM 15488 N N . GLN A 1 25 ? 7.774 -3.165 -4.725 1.00 0.00 25 GLN A N 19
ATOM 15489 C CA . GLN A 1 25 ? 9.162 -3.636 -4.558 1.00 0.00 25 GLN A CA 19
ATOM 15490 C C . GLN A 1 25 ? 9.866 -3.653 -5.920 1.00 0.00 25 GLN A C 19
ATOM 15491 O O . GLN A 1 25 ? 11.039 -3.303 -6.000 1.00 0.00 25 GLN A O 19
ATOM 15505 N N . TYR A 1 26 ? 9.128 -4.011 -6.979 1.00 0.00 26 TYR A N 19
ATOM 15506 C CA . TYR A 1 26 ? 9.570 -4.097 -8.363 1.00 0.00 26 TYR A CA 19
ATOM 15507 C C . TYR A 1 26 ? 10.279 -2.828 -8.832 1.00 0.00 26 TYR A C 19
ATOM 15508 O O . TYR A 1 26 ? 11.201 -2.914 -9.636 1.00 0.00 26 TYR A O 19
ATOM 15526 N N . SER A 1 27 ? 9.860 -1.657 -8.344 1.00 0.00 27 SER A N 19
ATOM 15527 C CA . SER A 1 27 ? 10.447 -0.374 -8.697 1.00 0.00 27 SER A CA 19
ATOM 15528 C C . SER A 1 27 ? 11.018 0.345 -7.462 1.00 0.00 27 SER A C 19
ATOM 15529 O O . SER A 1 27 ? 11.306 1.539 -7.526 1.00 0.00 27 SER A O 19
ATOM 15537 N N . ASN A 1 28 ? 11.180 -0.369 -6.336 1.00 0.00 28 ASN A N 19
ATOM 15538 C CA . ASN A 1 28 ? 11.696 0.140 -5.069 1.00 0.00 28 ASN A CA 19
ATOM 15539 C C . ASN A 1 28 ? 11.011 1.461 -4.704 1.00 0.00 28 ASN A C 19
ATOM 15540 O O . ASN A 1 28 ? 11.661 2.440 -4.347 1.00 0.00 28 ASN A O 19
ATOM 15551 N N . THR A 1 29 ? 9.684 1.510 -4.837 1.00 0.00 29 THR A N 19
ATOM 15552 C CA . THR A 1 29 ? 8.919 2.705 -4.532 1.00 0.00 29 THR A CA 19
ATOM 15553 C C . THR A 1 29 ? 7.483 2.318 -4.176 1.00 0.00 29 THR A C 19
ATOM 15554 O O . THR A 1 29 ? 7.196 1.155 -3.880 1.00 0.00 29 THR A O 19
ATOM 15565 N N . CYS A 1 30 ? 6.595 3.305 -4.153 1.00 0.00 30 CYS A N 19
ATOM 15566 C CA . CYS A 1 30 ? 5.183 3.201 -3.852 1.00 0.00 30 CYS A CA 19
ATOM 15567 C C . CYS A 1 30 ? 4.396 4.057 -4.833 1.00 0.00 30 CYS A C 19
ATOM 15568 O O . CYS A 1 30 ? 4.979 4.802 -5.626 1.00 0.00 30 CYS A O 19
ATOM 15575 N N . HIS A 1 31 ? 3.068 3.938 -4.803 1.00 0.00 31 HIS A N 19
ATOM 15576 C CA . HIS A 1 31 ? 2.211 4.709 -5.672 1.00 0.00 31 HIS A CA 19
ATOM 15577 C C . HIS A 1 31 ? 0.820 4.823 -5.072 1.00 0.00 31 HIS A C 19
ATOM 15578 O O . HIS A 1 31 ? 0.290 3.838 -4.552 1.00 0.00 31 HIS A O 19
ATOM 15592 N N . SER A 1 32 ? 0.214 6.005 -5.131 1.00 0.00 32 SER A N 19
ATOM 15593 C CA . SER A 1 32 ? -1.126 6.173 -4.601 1.00 0.00 32 SER A CA 19
ATOM 15594 C C . SER A 1 32 ? -2.107 5.363 -5.459 1.00 0.00 32 SER A C 19
ATOM 15595 O O . SER A 1 32 ? -2.005 5.378 -6.689 1.00 0.00 32 SER A O 19
ATOM 15603 N N . PHE A 1 33 ? -3.026 4.638 -4.829 1.00 0.00 33 PHE A N 19
ATOM 15604 C CA . PHE A 1 33 ? -4.061 3.814 -5.450 1.00 0.00 33 PHE A CA 19
ATOM 15605 C C . PHE A 1 33 ? -5.374 4.048 -4.686 1.00 0.00 33 PHE A C 19
ATOM 15606 O O . PHE A 1 33 ? -5.457 4.921 -3.814 1.00 0.00 33 PHE A O 19
ATOM 15623 N N . THR A 1 34 ? -6.437 3.355 -5.055 1.00 0.00 34 THR A N 19
ATOM 15624 C CA . THR A 1 34 ? -7.768 3.489 -4.428 1.00 0.00 34 THR A CA 19
ATOM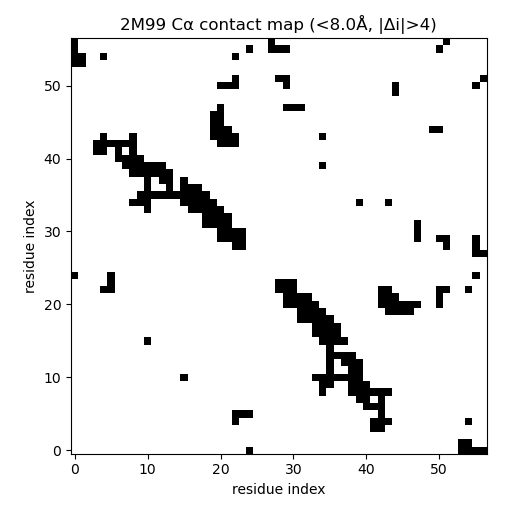 15625 C C . THR A 1 34 ? -8.039 2.325 -3.462 1.00 0.00 34 THR A C 19
ATOM 15626 O O . THR A 1 34 ? -7.900 1.167 -3.869 1.00 0.00 34 THR A O 19
ATOM 15637 N N . TYR A 1 35 ? -8.361 2.606 -2.184 1.00 0.00 35 TYR A N 19
ATOM 15638 C CA . TYR A 1 35 ? -8.621 1.575 -1.172 1.00 0.00 35 TYR A CA 19
ATOM 15639 C C . TYR A 1 35 ? -10.070 1.605 -0.663 1.00 0.00 35 TYR A C 19
ATOM 15640 O O . TYR A 1 35 ? -10.864 2.464 -1.052 1.00 0.00 35 TYR A O 19
ATOM 15658 N N . SER A 1 36 ? -10.419 0.658 0.210 1.00 0.00 36 SER A N 19
ATOM 15659 C CA . SER A 1 36 ? -11.721 0.493 0.831 1.00 0.00 36 SER A CA 19
ATOM 15660 C C . SER A 1 36 ? -11.435 0.301 2.325 1.00 0.00 36 SER A C 19
ATOM 15661 O O . SER A 1 36 ? -10.611 -0.542 2.674 1.00 0.00 36 SER A O 19
ATOM 15669 N N . GLY A 1 37 ? -12.040 1.101 3.213 1.00 0.00 37 GLY A N 19
ATOM 15670 C CA . GLY A 1 37 ? -11.812 1.013 4.657 1.00 0.00 37 GLY A CA 19
ATOM 15671 C C . GLY A 1 37 ? -12.163 -0.352 5.243 1.00 0.00 37 GLY A C 19
ATOM 15672 O O . GLY A 1 37 ? -11.602 -0.735 6.277 1.00 0.00 37 GLY A O 19
ATOM 15676 N N . CYS A 1 38 ? -13.117 -1.037 4.624 1.00 0.00 38 CYS A N 19
ATOM 15677 C CA . CYS A 1 38 ? -13.596 -2.358 4.969 1.00 0.00 38 CYS A CA 19
ATOM 15678 C C . CYS A 1 38 ? -12.964 -3.261 3.916 1.00 0.00 38 CYS A C 19
ATOM 15679 O O . CYS A 1 38 ? -12.944 -2.916 2.730 1.00 0.00 38 CYS A O 19
ATOM 15686 N N . GLY A 1 39 ? -12.477 -4.428 4.328 1.00 0.00 39 GLY A N 19
ATOM 15687 C CA . GLY A 1 39 ? -11.830 -5.327 3.392 1.00 0.00 39 GLY A CA 19
ATOM 15688 C C . GLY A 1 39 ? -10.414 -4.835 3.120 1.00 0.00 39 GLY A C 19
ATOM 15689 O O . GLY A 1 39 ? -9.925 -3.902 3.765 1.00 0.00 39 GLY A O 19
ATOM 15693 N N . GLY A 1 40 ? -9.740 -5.456 2.157 1.00 0.00 40 GLY A N 19
ATOM 15694 C CA . GLY A 1 40 ? -8.383 -5.090 1.789 1.00 0.00 40 GLY A CA 19
ATOM 15695 C C . GLY A 1 40 ? -7.340 -5.856 2.598 1.00 0.00 40 GLY A C 19
ATOM 15696 O O . GLY A 1 40 ? -7.677 -6.686 3.446 1.00 0.00 40 GLY A O 19
ATOM 15700 N N . ASN A 1 41 ? -6.060 -5.633 2.287 1.00 0.00 41 ASN A N 19
ATOM 15701 C CA . ASN A 1 41 ? -4.933 -6.279 2.957 1.00 0.00 41 ASN A CA 19
ATOM 15702 C C . ASN A 1 41 ? -3.974 -5.223 3.487 1.00 0.00 41 ASN A C 19
ATOM 15703 O O . ASN A 1 41 ? -3.980 -4.073 3.051 1.00 0.00 41 ASN A O 19
ATOM 15714 N N . ALA A 1 42 ? -3.063 -5.666 4.355 1.00 0.00 42 ALA A N 19
ATOM 15715 C CA . ALA A 1 42 ? -2.058 -4.844 5.011 1.00 0.00 42 ALA A CA 19
ATOM 15716 C C . ALA A 1 42 ? -1.136 -4.064 4.069 1.00 0.00 42 ALA A C 19
ATOM 15717 O O . ALA A 1 42 ? -0.426 -3.197 4.579 1.00 0.00 42 ALA A O 19
ATOM 15724 N N . ASN A 1 43 ? -1.104 -4.313 2.749 1.00 0.00 43 ASN A N 19
ATOM 15725 C CA . ASN A 1 43 ? -0.217 -3.533 1.879 1.00 0.00 43 ASN A CA 19
ATOM 15726 C C . ASN A 1 43 ? -0.642 -2.075 1.716 1.00 0.00 43 ASN A C 19
ATOM 15727 O O . ASN A 1 43 ? 0.029 -1.314 1.019 1.00 0.00 43 ASN A O 19
ATOM 15738 N N . ARG A 1 44 ? -1.770 -1.703 2.313 1.00 0.00 44 ARG A N 19
ATOM 15739 C CA . ARG A 1 44 ? -2.308 -0.370 2.294 1.00 0.00 44 ARG A CA 19
ATOM 15740 C C . ARG A 1 44 ? -1.522 0.530 3.242 1.00 0.00 44 ARG A C 19
ATOM 15741 O O . ARG A 1 44 ? -1.357 0.183 4.415 1.00 0.00 44 ARG A O 19
ATOM 15762 N N . PHE A 1 45 ? -1.167 1.724 2.769 1.00 0.00 45 PHE A N 19
ATOM 15763 C CA . PHE A 1 45 ? -0.462 2.758 3.516 1.00 0.00 45 PHE A CA 19
ATOM 15764 C C . PHE A 1 45 ? -1.251 4.060 3.429 1.00 0.00 45 PHE A C 19
ATOM 15765 O O . PHE A 1 45 ? -2.182 4.187 2.640 1.00 0.00 45 PHE A O 19
ATOM 15782 N N . ARG A 1 46 ? -0.876 5.044 4.245 1.00 0.00 46 ARG A N 19
ATOM 15783 C CA . ARG A 1 46 ? -1.510 6.360 4.333 1.00 0.00 46 ARG A CA 19
ATOM 15784 C C . ARG A 1 46 ? -0.679 7.457 3.685 1.00 0.00 46 ARG A C 19
ATOM 15785 O O . ARG A 1 46 ? -1.172 8.567 3.510 1.00 0.00 46 ARG A O 19
ATOM 15806 N N . THR A 1 47 ? 0.599 7.203 3.419 1.00 0.00 47 THR A N 19
ATOM 15807 C CA . THR A 1 47 ? 1.476 8.154 2.774 1.00 0.00 47 THR A CA 19
ATOM 15808 C C . THR A 1 47 ? 2.690 7.411 2.250 1.00 0.00 47 THR A C 19
ATOM 15809 O O . THR A 1 47 ? 3.031 6.335 2.763 1.00 0.00 47 THR A O 19
ATOM 15820 N N . ILE A 1 48 ? 3.364 8.023 1.281 1.00 0.00 48 ILE A N 19
ATOM 15821 C CA . ILE A 1 48 ? 4.557 7.456 0.703 1.00 0.00 48 ILE A CA 19
ATOM 15822 C C . ILE A 1 48 ? 5.714 7.516 1.698 1.00 0.00 48 ILE A C 19
ATOM 15823 O O . ILE A 1 48 ? 6.607 6.683 1.654 1.00 0.00 48 ILE A O 19
ATOM 15839 N N . ASP A 1 49 ? 5.706 8.481 2.616 1.00 0.00 49 ASP A N 19
ATOM 15840 C CA . ASP A 1 49 ? 6.778 8.638 3.600 1.00 0.00 49 ASP A CA 19
ATOM 15841 C C . ASP A 1 49 ? 6.832 7.439 4.536 1.00 0.00 49 ASP A C 19
ATOM 15842 O O . ASP A 1 49 ? 7.885 7.091 5.054 1.00 0.00 49 ASP A O 19
ATOM 15851 N N . GLU A 1 50 ? 5.672 6.838 4.805 1.00 0.00 50 GLU A N 19
ATOM 15852 C CA . GLU A 1 50 ? 5.549 5.689 5.677 1.00 0.00 50 GLU A CA 19
ATOM 15853 C C . GLU A 1 50 ? 5.856 4.450 4.853 1.00 0.00 50 GLU A C 19
ATOM 15854 O O . GLU A 1 50 ? 6.712 3.652 5.221 1.00 0.00 50 GLU A O 19
ATOM 15866 N N . CYS A 1 51 ? 5.197 4.322 3.698 1.00 0.00 51 CYS A N 19
ATOM 15867 C CA . CYS A 1 51 ? 5.391 3.157 2.858 1.00 0.00 51 CYS A CA 19
ATOM 15868 C C . CYS A 1 51 ? 6.849 2.976 2.415 1.00 0.00 51 CYS A C 19
ATOM 15869 O O . CYS A 1 51 ? 7.359 1.851 2.384 1.00 0.00 51 CYS A O 19
ATOM 15876 N N . ASN A 1 52 ? 7.544 4.069 2.093 1.00 0.00 52 ASN A N 19
ATOM 15877 C CA . ASN A 1 52 ? 8.917 3.994 1.651 1.00 0.00 52 ASN A CA 19
ATOM 15878 C C . ASN A 1 52 ? 9.799 3.716 2.856 1.00 0.00 52 ASN A C 19
ATOM 15879 O O . ASN A 1 52 ? 10.468 2.685 2.859 1.00 0.00 52 ASN A O 19
ATOM 15890 N N . ARG A 1 53 ? 9.715 4.502 3.935 1.00 0.00 53 ARG A N 19
ATOM 15891 C CA . ARG A 1 53 ? 10.569 4.240 5.098 1.00 0.00 53 ARG A CA 19
ATOM 15892 C C . ARG A 1 53 ? 10.388 2.823 5.670 1.00 0.00 53 ARG A C 19
ATOM 15893 O O . ARG A 1 53 ? 11.342 2.244 6.194 1.00 0.00 53 ARG A O 19
ATOM 15914 N N . THR A 1 54 ? 9.210 2.215 5.509 1.00 0.00 54 THR A N 19
ATOM 15915 C CA . THR A 1 54 ? 8.913 0.888 6.026 1.00 0.00 54 THR A CA 19
ATOM 15916 C C . THR A 1 54 ? 9.155 -0.270 5.035 1.00 0.00 54 THR A C 19
ATOM 15917 O O . THR A 1 54 ? 9.230 -1.410 5.497 1.00 0.00 54 THR A O 19
ATOM 15928 N N . CYS A 1 55 ? 9.317 -0.050 3.720 1.00 0.00 55 CYS A N 19
ATOM 15929 C CA . CYS A 1 55 ? 9.540 -1.146 2.764 1.00 0.00 55 CYS A CA 19
ATOM 15930 C C . CYS A 1 55 ? 10.526 -0.843 1.639 1.00 0.00 55 CYS A C 19
ATOM 15931 O O . CYS A 1 55 ? 11.013 -1.777 1.001 1.00 0.00 55 CYS A O 19
ATOM 15938 N N . VAL A 1 56 ? 10.762 0.419 1.308 1.00 0.00 56 VAL A N 19
ATOM 15939 C CA . VAL A 1 56 ? 11.715 0.810 0.267 1.00 0.00 56 VAL A CA 19
ATOM 15940 C C . VAL A 1 56 ? 13.095 0.659 0.913 1.00 0.00 56 VAL A C 19
ATOM 15941 O O . VAL A 1 56 ? 13.621 1.573 1.559 1.00 0.00 56 VAL A O 19
ATOM 15954 N N . GLY A 1 57 ? 13.639 -0.553 0.816 1.00 0.00 57 GLY A N 19
ATOM 15955 C CA . GLY A 1 57 ? 14.936 -0.915 1.356 1.00 0.00 57 GLY A CA 19
ATOM 15956 C C . GLY A 1 57 ? 16.022 -0.464 0.412 1.00 0.00 57 GLY A C 19
ATOM 15957 O O . GLY A 1 57 ? 17.158 -0.281 0.902 1.00 0.00 57 GLY A O 19
ATOM 15961 N N . ARG A 1 1 ? 12.485 -5.232 3.357 1.00 0.00 1 ARG A N 20
ATOM 15962 C CA . ARG A 1 1 ? 11.102 -5.019 2.904 1.00 0.00 1 ARG A CA 20
ATOM 15963 C C . ARG A 1 1 ? 10.203 -6.113 3.470 1.00 0.00 1 ARG A C 20
ATOM 15964 O O . ARG A 1 1 ? 10.395 -7.291 3.160 1.00 0.00 1 ARG A O 20
ATOM 15985 N N . PRO A 1 2 ? 9.254 -5.757 4.344 1.00 0.00 2 PRO A N 20
ATOM 15986 C CA . PRO A 1 2 ? 8.354 -6.708 4.957 1.00 0.00 2 PRO A CA 20
ATOM 15987 C C . PRO A 1 2 ? 7.352 -7.215 3.925 1.00 0.00 2 PRO A C 20
ATOM 15988 O O . PRO A 1 2 ? 6.758 -6.435 3.182 1.00 0.00 2 PRO A O 20
ATOM 15999 N N . ARG A 1 3 ? 7.096 -8.521 3.933 1.00 0.00 3 ARG A N 20
ATOM 16000 C CA . ARG A 1 3 ? 6.161 -9.152 3.001 1.00 0.00 3 ARG A CA 20
ATOM 16001 C C . ARG A 1 3 ? 4.743 -8.588 3.089 1.00 0.00 3 ARG A C 20
ATOM 16002 O O . ARG A 1 3 ? 3.988 -8.718 2.135 1.00 0.00 3 ARG A O 20
ATOM 16023 N N . PHE A 1 4 ? 4.346 -7.961 4.203 1.00 0.00 4 PHE A N 20
ATOM 16024 C CA . PHE A 1 4 ? 2.998 -7.409 4.292 1.00 0.00 4 PHE A CA 20
ATOM 16025 C C . PHE A 1 4 ? 2.803 -6.296 3.249 1.00 0.00 4 PHE A C 20
ATOM 16026 O O . PHE A 1 4 ? 1.675 -5.996 2.858 1.00 0.00 4 PHE A O 20
ATOM 16043 N N . CYS A 1 5 ? 3.896 -5.673 2.794 1.00 0.00 5 CYS A N 20
ATOM 16044 C CA . CYS A 1 5 ? 3.862 -4.614 1.812 1.00 0.00 5 CYS A CA 20
ATOM 16045 C C . CYS A 1 5 ? 3.505 -5.120 0.408 1.00 0.00 5 CYS A C 20
ATOM 16046 O O . CYS A 1 5 ? 3.024 -4.343 -0.414 1.00 0.00 5 CYS A O 20
ATOM 16053 N N . GLU A 1 6 ? 3.702 -6.410 0.124 1.00 0.00 6 GLU A N 20
ATOM 16054 C CA . GLU A 1 6 ? 3.438 -7.001 -1.188 1.00 0.00 6 GLU A CA 20
ATOM 16055 C C . GLU A 1 6 ? 2.051 -7.626 -1.319 1.00 0.00 6 GLU A C 20
ATOM 16056 O O . GLU A 1 6 ? 1.796 -8.330 -2.300 1.00 0.00 6 GLU A O 20
ATOM 16068 N N . LEU A 1 7 ? 1.162 -7.437 -0.344 1.00 0.00 7 LEU A N 20
ATOM 16069 C CA . LEU A 1 7 ? -0.158 -8.039 -0.406 1.00 0.00 7 LEU A CA 20
ATOM 16070 C C . LEU A 1 7 ? -1.028 -7.366 -1.466 1.00 0.00 7 LEU A C 20
ATOM 16071 O O . LEU A 1 7 ? -0.707 -6.294 -1.977 1.00 0.00 7 LEU A O 20
ATOM 16087 N N . ALA A 1 8 ? -2.129 -8.016 -1.807 1.00 0.00 8 ALA A N 20
ATOM 16088 C CA . ALA A 1 8 ? -3.083 -7.551 -2.802 1.00 0.00 8 ALA A CA 20
ATOM 16089 C C . ALA A 1 8 ? -4.186 -6.817 -2.045 1.00 0.00 8 ALA A C 20
ATOM 16090 O O . ALA A 1 8 ? -4.846 -7.462 -1.222 1.00 0.00 8 ALA A O 20
ATOM 16097 N N . PRO A 1 9 ? -4.403 -5.509 -2.247 1.00 0.00 9 PRO A N 20
ATOM 16098 C CA . PRO A 1 9 ? -5.429 -4.775 -1.525 1.00 0.00 9 PRO A CA 20
ATOM 16099 C C . PRO A 1 9 ? -6.845 -5.231 -1.908 1.00 0.00 9 PRO A C 20
ATOM 16100 O O . PRO A 1 9 ? -7.410 -4.750 -2.888 1.00 0.00 9 PRO A O 20
ATOM 16111 N N . SER A 1 10 ? -7.450 -6.096 -1.091 1.00 0.00 10 SER A N 20
ATOM 16112 C CA . SER A 1 10 ? -8.790 -6.643 -1.286 1.00 0.00 10 SER A CA 20
ATOM 16113 C C . SER A 1 10 ? -9.899 -5.603 -1.007 1.00 0.00 10 SER A C 20
ATOM 16114 O O . SER A 1 10 ? -10.776 -5.814 -0.174 1.00 0.00 10 SER A O 20
ATOM 16122 N N . ALA A 1 11 ? -9.852 -4.438 -1.651 1.00 0.00 11 ALA A N 20
ATOM 16123 C CA . ALA A 1 11 ? -10.813 -3.356 -1.471 1.00 0.00 11 ALA A CA 20
ATOM 16124 C C . ALA A 1 11 ? -12.218 -3.648 -2.027 1.00 0.00 11 ALA A C 20
ATOM 16125 O O . ALA A 1 11 ? -13.155 -2.924 -1.695 1.00 0.00 11 ALA A O 20
ATOM 16132 N N . GLY A 1 12 ? -12.406 -4.700 -2.824 1.00 0.00 12 GLY A N 20
ATOM 16133 C CA . GLY A 1 12 ? -13.700 -5.027 -3.412 1.00 0.00 12 GLY A CA 20
ATOM 16134 C C . GLY A 1 12 ? -14.779 -5.498 -2.436 1.00 0.00 12 GLY A C 20
ATOM 16135 O O . GLY A 1 12 ? -15.945 -5.578 -2.829 1.00 0.00 12 GLY A O 20
ATOM 16139 N N . SER A 1 13 ? -14.436 -5.771 -1.176 1.00 0.00 13 SER A N 20
ATOM 16140 C CA . SER A 1 13 ? -15.354 -6.251 -0.151 1.00 0.00 13 SER A CA 20
ATOM 16141 C C . SER A 1 13 ? -16.586 -5.366 0.079 1.00 0.00 13 SER A C 20
ATOM 16142 O O . SER A 1 13 ? -17.665 -5.910 0.330 1.00 0.00 13 SER A O 20
ATOM 16150 N N . CYS A 1 14 ? -16.458 -4.037 0.049 1.00 0.00 14 CYS A N 20
ATOM 16151 C CA . CYS A 1 14 ? -17.565 -3.104 0.260 1.00 0.00 14 CYS A CA 20
ATOM 16152 C C . CYS A 1 14 ? -17.346 -1.850 -0.574 1.00 0.00 14 CYS A C 20
ATOM 16153 O O . CYS A 1 14 ? -16.241 -1.618 -1.070 1.00 0.00 14 CYS A O 20
ATOM 16160 N N . PHE A 1 15 ? -18.400 -1.050 -0.727 1.00 0.00 15 PHE A N 20
ATOM 16161 C CA . PHE A 1 15 ? -18.335 0.184 -1.479 1.00 0.00 15 PHE A CA 20
ATOM 16162 C C . PHE A 1 15 ? -17.936 1.296 -0.522 1.00 0.00 15 PHE A C 20
ATOM 16163 O O . PHE A 1 15 ? -18.713 1.680 0.353 1.00 0.00 15 PHE A O 20
ATOM 16180 N N . ALA A 1 16 ? -16.705 1.766 -0.654 1.00 0.00 16 ALA A N 20
ATOM 16181 C CA . ALA A 1 16 ? -16.153 2.854 0.120 1.00 0.00 16 ALA A CA 20
ATOM 16182 C C . ALA A 1 16 ? -15.154 3.544 -0.793 1.00 0.00 16 ALA A C 20
ATOM 16183 O O . ALA A 1 16 ? -14.563 2.896 -1.662 1.00 0.00 16 ALA A O 20
ATOM 16190 N N . PHE A 1 17 ? -14.898 4.827 -0.558 1.00 0.00 17 PHE A N 20
ATOM 16191 C CA . PHE A 1 17 ? -13.958 5.585 -1.361 1.00 0.00 17 PHE A CA 20
ATOM 16192 C C . PHE A 1 17 ? -12.963 6.234 -0.412 1.00 0.00 17 PHE A C 20
ATOM 16193 O O . PHE A 1 17 ? -13.263 7.272 0.187 1.00 0.00 17 PHE A O 20
ATOM 16210 N N . VAL A 1 18 ? -11.806 5.601 -0.239 1.00 0.00 18 VAL A N 20
ATOM 16211 C CA . VAL A 1 18 ? -10.719 6.061 0.607 1.00 0.00 18 VAL A CA 20
ATOM 16212 C C . VAL A 1 18 ? -9.411 5.839 -0.163 1.00 0.00 18 VAL A C 20
ATOM 16213 O O . VAL A 1 18 ? -8.811 4.763 -0.057 1.00 0.00 18 VAL A O 20
ATOM 16226 N N . PRO A 1 19 ? -8.928 6.830 -0.934 1.00 0.00 19 PRO A N 20
ATOM 16227 C CA . PRO A 1 19 ? -7.684 6.681 -1.670 1.00 0.00 19 PRO A CA 20
ATOM 16228 C C . PRO A 1 19 ? -6.564 6.555 -0.641 1.00 0.00 19 PRO A C 20
ATOM 16229 O O . PRO A 1 19 ? -6.398 7.410 0.231 1.00 0.00 19 PRO A O 20
ATOM 16240 N N . SER A 1 20 ? -5.855 5.440 -0.696 1.00 0.00 20 SER A N 20
ATOM 16241 C CA . SER A 1 20 ? -4.747 5.082 0.172 1.00 0.00 20 SER A CA 20
ATOM 16242 C C . SER A 1 20 ? -3.485 4.820 -0.667 1.00 0.00 20 SER A C 20
ATOM 16243 O O . SER A 1 20 ? -3.460 5.101 -1.865 1.00 0.00 20 SER A O 20
ATOM 16251 N N . TYR A 1 21 ? -2.394 4.362 -0.058 1.00 0.00 21 TYR A N 20
ATOM 16252 C CA . TYR A 1 21 ? -1.118 4.124 -0.733 1.00 0.00 21 TYR A CA 20
ATOM 16253 C C . TYR A 1 21 ? -0.738 2.645 -0.832 1.00 0.00 21 TYR A C 20
ATOM 16254 O O . TYR A 1 21 ? -0.957 1.917 0.129 1.00 0.00 21 TYR A O 20
ATOM 16272 N N . TYR A 1 22 ? -0.217 2.238 -1.997 1.00 0.00 22 TYR A N 20
ATOM 16273 C CA . TYR A 1 22 ? 0.224 0.906 -2.430 1.00 0.00 22 TYR A CA 20
ATOM 16274 C C . TYR A 1 22 ? 1.756 0.874 -2.424 1.00 0.00 22 TYR A C 20
ATOM 16275 O O . TYR A 1 22 ? 2.364 1.945 -2.367 1.00 0.00 22 TYR A O 20
ATOM 16293 N N . TYR A 1 23 ? 2.379 -0.304 -2.534 1.00 0.00 23 TYR A N 20
ATOM 16294 C CA . TYR A 1 23 ? 3.842 -0.500 -2.576 1.00 0.00 23 TYR A CA 20
ATOM 16295 C C . TYR A 1 23 ? 4.215 -1.379 -3.767 1.00 0.00 23 TYR A C 20
ATOM 16296 O O . TYR A 1 23 ? 3.527 -2.363 -4.029 1.00 0.00 23 TYR A O 20
ATOM 16314 N N . ASN A 1 24 ? 5.290 -1.043 -4.486 1.00 0.00 24 ASN A N 20
ATOM 16315 C CA . ASN A 1 24 ? 5.752 -1.808 -5.639 1.00 0.00 24 ASN A CA 20
ATOM 16316 C C . ASN A 1 24 ? 7.255 -2.029 -5.512 1.00 0.00 24 ASN A C 20
ATOM 16317 O O . ASN A 1 24 ? 8.059 -1.196 -5.940 1.00 0.00 24 ASN A O 20
ATOM 16328 N N . GLN A 1 25 ? 7.639 -3.173 -4.934 1.00 0.00 25 GLN A N 20
ATOM 16329 C CA . GLN A 1 25 ? 9.038 -3.566 -4.743 1.00 0.00 25 GLN A CA 20
ATOM 16330 C C . GLN A 1 25 ? 9.788 -3.548 -6.075 1.00 0.00 25 GLN A C 20
ATOM 16331 O O . GLN A 1 25 ? 10.953 -3.167 -6.099 1.00 0.00 25 GLN A O 20
ATOM 16345 N N . TYR A 1 26 ? 9.108 -3.872 -7.181 1.00 0.00 26 TYR A N 20
ATOM 16346 C CA . TYR A 1 26 ? 9.668 -3.897 -8.528 1.00 0.00 26 TYR A CA 20
ATOM 16347 C C . TYR A 1 26 ? 10.355 -2.575 -8.896 1.00 0.00 26 TYR A C 20
ATOM 16348 O O . TYR A 1 26 ? 11.345 -2.586 -9.623 1.00 0.00 26 TYR A O 20
ATOM 16366 N N . SER A 1 27 ? 9.848 -1.451 -8.387 1.00 0.00 27 SER A N 20
ATOM 16367 C CA . SER A 1 27 ? 10.345 -0.102 -8.623 1.00 0.00 27 SER A CA 20
ATOM 16368 C C . SER A 1 27 ? 10.948 0.501 -7.341 1.00 0.00 27 SER A C 20
ATOM 16369 O O . SER A 1 27 ? 11.295 1.684 -7.324 1.00 0.00 27 SER A O 20
ATOM 16377 N N . ASN A 1 28 ? 11.074 -0.293 -6.265 1.00 0.00 28 ASN A N 20
ATOM 16378 C CA . ASN A 1 28 ? 11.596 0.083 -4.954 1.00 0.00 28 ASN A CA 20
ATOM 16379 C C . ASN A 1 28 ? 10.988 1.419 -4.519 1.00 0.00 28 ASN A C 20
ATOM 16380 O O . ASN A 1 28 ? 11.687 2.329 -4.072 1.00 0.00 28 ASN A O 20
ATOM 16391 N N . THR A 1 29 ? 9.670 1.551 -4.696 1.00 0.00 29 THR A N 20
ATOM 16392 C CA . THR A 1 29 ? 8.932 2.751 -4.353 1.00 0.00 29 THR A CA 20
ATOM 16393 C C . THR A 1 29 ? 7.472 2.398 -4.052 1.00 0.00 29 THR A C 20
ATOM 16394 O O . THR A 1 29 ? 7.120 1.220 -3.922 1.00 0.00 29 THR A O 20
ATOM 16405 N N . CYS A 1 30 ? 6.631 3.416 -3.881 1.00 0.00 30 CYS A N 20
ATOM 16406 C CA . CYS A 1 30 ? 5.231 3.273 -3.560 1.00 0.00 30 CYS A CA 20
ATOM 16407 C C . CYS A 1 30 ? 4.381 4.254 -4.362 1.00 0.00 30 CYS A C 20
ATOM 16408 O O . CYS A 1 30 ? 4.923 5.199 -4.939 1.00 0.00 30 CYS A O 20
ATOM 16415 N N . HIS A 1 31 ? 3.051 4.080 -4.369 1.00 0.00 31 HIS A N 20
ATOM 16416 C CA . HIS A 1 31 ? 2.190 4.966 -5.144 1.00 0.00 31 HIS A CA 20
ATOM 16417 C C . HIS A 1 31 ? 0.765 4.982 -4.613 1.00 0.00 31 HIS A C 20
ATOM 16418 O O . HIS A 1 31 ? 0.311 3.965 -4.091 1.00 0.00 31 HIS A O 20
ATOM 16432 N N . SER A 1 32 ? 0.034 6.091 -4.736 1.00 0.00 32 SER A N 20
ATOM 16433 C CA . SER A 1 32 ? -1.342 6.122 -4.253 1.00 0.00 32 SER A CA 20
ATOM 16434 C C . SER A 1 32 ? -2.251 5.337 -5.211 1.00 0.00 32 SER A C 20
ATOM 16435 O O . SER A 1 32 ? -2.042 5.324 -6.429 1.00 0.00 32 SER A O 20
ATOM 16443 N N . PHE A 1 33 ? -3.230 4.634 -4.644 1.00 0.00 33 PHE A N 20
ATOM 16444 C CA . PHE A 1 33 ? -4.229 3.770 -5.272 1.00 0.00 33 PHE A CA 20
ATOM 16445 C C . PHE A 1 33 ? -5.575 3.931 -4.532 1.00 0.00 33 PHE A C 20
ATOM 16446 O O . PHE A 1 33 ? -5.694 4.797 -3.663 1.00 0.00 33 PHE A O 20
ATOM 16463 N N . THR A 1 34 ? -6.622 3.191 -4.900 1.00 0.00 34 THR A N 20
ATOM 16464 C CA . THR A 1 34 ? -7.955 3.277 -4.251 1.00 0.00 34 THR A CA 20
ATOM 16465 C C . THR A 1 34 ? -8.211 2.111 -3.272 1.00 0.00 34 THR A C 20
ATOM 16466 O O . THR A 1 34 ? -8.046 0.950 -3.654 1.00 0.00 34 THR A O 20
ATOM 16477 N N . TYR A 1 35 ? -8.616 2.390 -2.020 1.00 0.00 35 TYR A N 20
ATOM 16478 C CA . TYR A 1 35 ? -8.887 1.369 -0.996 1.00 0.00 35 TYR A CA 20
ATOM 16479 C C . TYR A 1 35 ? -10.362 1.384 -0.573 1.00 0.00 35 TYR A C 20
ATOM 16480 O O . TYR A 1 35 ? -11.160 2.119 -1.154 1.00 0.00 35 TYR A O 20
ATOM 16498 N N . SER A 1 36 ? -10.742 0.570 0.414 1.00 0.00 36 SER A N 20
ATOM 16499 C CA . SER A 1 36 ? -12.098 0.482 0.937 1.00 0.00 36 SER A CA 20
ATOM 16500 C C . SER A 1 36 ? -12.036 0.346 2.463 1.00 0.00 36 SER A C 20
ATOM 16501 O O . SER A 1 36 ? -10.957 0.263 3.059 1.00 0.00 36 SER A O 20
ATOM 16509 N N . GLY A 1 37 ? -13.196 0.380 3.112 1.00 0.00 37 GLY A N 20
ATOM 16510 C CA . GLY A 1 37 ? -13.299 0.249 4.551 1.00 0.00 37 GLY A CA 20
ATOM 16511 C C . GLY A 1 37 ? -13.144 -1.225 4.910 1.00 0.00 37 GLY A C 20
ATOM 16512 O O . GLY A 1 37 ? -12.206 -1.595 5.618 1.00 0.00 37 GLY A O 20
ATOM 16516 N N . CYS A 1 38 ? -14.033 -2.066 4.381 1.00 0.00 38 CYS A N 20
ATOM 16517 C CA . CYS A 1 38 ? -14.036 -3.509 4.598 1.00 0.00 38 CYS A CA 20
ATOM 16518 C C . CYS A 1 38 ? -12.815 -4.184 3.961 1.00 0.00 38 CYS A C 20
ATOM 16519 O O . CYS A 1 38 ? -12.076 -3.566 3.191 1.00 0.00 38 CYS A O 20
ATOM 16526 N N . GLY A 1 39 ? -12.674 -5.483 4.234 1.00 0.00 39 GLY A N 20
ATOM 16527 C CA . GLY A 1 39 ? -11.636 -6.386 3.763 1.00 0.00 39 GLY A CA 20
ATOM 16528 C C . GLY A 1 39 ? -10.279 -5.723 3.632 1.00 0.00 39 GLY A C 20
ATOM 16529 O O . GLY A 1 39 ? -9.718 -5.254 4.625 1.00 0.00 39 GLY A O 20
ATOM 16533 N N . GLY A 1 40 ? -9.745 -5.681 2.416 1.00 0.00 40 GLY A N 20
ATOM 16534 C CA . GLY A 1 40 ? -8.447 -5.096 2.135 1.00 0.00 40 GLY A CA 20
ATOM 16535 C C . GLY A 1 40 ? -7.327 -5.921 2.774 1.00 0.00 40 GLY A C 20
ATOM 16536 O O . GLY A 1 40 ? -7.576 -6.897 3.479 1.00 0.00 40 GLY A O 20
ATOM 16540 N N . ASN A 1 41 ? -6.074 -5.582 2.470 1.00 0.00 41 ASN A N 20
ATOM 16541 C CA . ASN A 1 41 ? -4.899 -6.248 3.042 1.00 0.00 41 ASN A CA 20
ATOM 16542 C C . ASN A 1 41 ? -3.906 -5.190 3.516 1.00 0.00 41 ASN A C 20
ATOM 16543 O O . ASN A 1 41 ? -4.016 -4.018 3.136 1.00 0.00 41 ASN A O 20
ATOM 16554 N N . ALA A 1 42 ? -2.886 -5.632 4.258 1.00 0.00 42 ALA A N 20
ATOM 16555 C CA . ALA A 1 42 ? -1.823 -4.818 4.838 1.00 0.00 42 ALA A CA 20
ATOM 16556 C C . ALA A 1 42 ? -1.033 -3.975 3.832 1.00 0.00 42 ALA A C 20
ATOM 16557 O O . ALA A 1 42 ? -0.331 -3.064 4.264 1.00 0.00 42 ALA A O 20
ATOM 16564 N N . ASN A 1 43 ? -1.133 -4.248 2.522 1.00 0.00 43 ASN A N 20
ATOM 16565 C CA . ASN A 1 43 ? -0.441 -3.476 1.485 1.00 0.00 43 ASN A CA 20
ATOM 16566 C C . ASN A 1 43 ? -0.889 -1.999 1.445 1.00 0.00 43 ASN A C 20
ATOM 16567 O O . ASN A 1 43 ? -0.307 -1.201 0.716 1.00 0.00 43 ASN A O 20
ATOM 16578 N N . ARG A 1 44 ? -1.932 -1.621 2.190 1.00 0.00 44 ARG A N 20
ATOM 16579 C CA . ARG A 1 44 ? -2.431 -0.259 2.242 1.00 0.00 44 ARG A CA 20
ATOM 16580 C C . ARG A 1 44 ? -1.677 0.551 3.291 1.00 0.00 44 ARG A C 20
ATOM 16581 O O . ARG A 1 44 ? -1.560 0.117 4.437 1.00 0.00 44 ARG A O 20
ATOM 16602 N N . PHE A 1 45 ? -1.288 1.773 2.934 1.00 0.00 45 PHE A N 20
ATOM 16603 C CA . PHE A 1 45 ? -0.587 2.730 3.783 1.00 0.00 45 PHE A CA 20
ATOM 16604 C C . PHE A 1 45 ? -1.299 4.070 3.701 1.00 0.00 45 PHE A C 20
ATOM 16605 O O . PHE A 1 45 ? -2.207 4.268 2.888 1.00 0.00 45 PHE A O 20
ATOM 16622 N N . ARG A 1 46 ? -0.866 5.003 4.545 1.00 0.00 46 ARG A N 20
ATOM 16623 C CA . ARG A 1 46 ? -1.399 6.359 4.619 1.00 0.00 46 ARG A CA 20
ATOM 16624 C C . ARG A 1 46 ? -0.496 7.321 3.858 1.00 0.00 46 ARG A C 20
ATOM 16625 O O . ARG A 1 46 ? -0.914 8.438 3.577 1.00 0.00 46 ARG A O 20
ATOM 16646 N N . THR A 1 47 ? 0.749 6.944 3.564 1.00 0.00 47 THR A N 20
ATOM 16647 C CA . THR A 1 47 ? 1.661 7.777 2.814 1.00 0.00 47 THR A CA 20
ATOM 16648 C C . THR A 1 47 ? 2.814 6.955 2.261 1.00 0.00 47 THR A C 20
ATOM 16649 O O . THR A 1 47 ? 3.164 5.912 2.826 1.00 0.00 47 THR A O 20
ATOM 16660 N N . ILE A 1 48 ? 3.400 7.452 1.168 1.00 0.00 48 ILE A N 20
ATOM 16661 C CA . ILE A 1 48 ? 4.562 6.842 0.547 1.00 0.00 48 ILE A CA 20
ATOM 16662 C C . ILE A 1 48 ? 5.706 7.006 1.536 1.00 0.00 48 ILE A C 20
ATOM 16663 O O . ILE A 1 48 ? 6.604 6.178 1.550 1.00 0.00 48 ILE A O 20
ATOM 16679 N N . ASP A 1 49 ? 5.704 8.074 2.335 1.00 0.00 49 ASP A N 20
ATOM 16680 C CA . ASP A 1 49 ? 6.745 8.314 3.309 1.00 0.00 49 ASP A CA 20
ATOM 16681 C C . ASP A 1 49 ? 6.822 7.099 4.220 1.00 0.00 49 ASP A C 20
ATOM 16682 O O . ASP A 1 49 ? 7.866 6.486 4.291 1.00 0.00 49 ASP A O 20
ATOM 16691 N N . GLU A 1 50 ? 5.738 6.673 4.868 1.00 0.00 50 GLU A N 20
ATOM 16692 C CA . GLU A 1 50 ? 5.803 5.533 5.765 1.00 0.00 50 GLU A CA 20
ATOM 16693 C C . GLU A 1 50 ? 6.125 4.277 4.982 1.00 0.00 50 GLU A C 20
ATOM 16694 O O . GLU A 1 50 ? 6.925 3.469 5.436 1.00 0.00 50 GLU A O 20
ATOM 16706 N N . CYS A 1 51 ? 5.525 4.121 3.804 1.00 0.00 51 CYS A N 20
ATOM 16707 C CA . CYS A 1 51 ? 5.753 2.961 2.975 1.00 0.00 51 CYS A CA 20
ATOM 16708 C C . CYS A 1 51 ? 7.211 2.813 2.559 1.00 0.00 51 CYS A C 20
ATOM 16709 O O . CYS A 1 51 ? 7.731 1.707 2.524 1.00 0.00 51 CYS A O 20
ATOM 16716 N N . ASN A 1 52 ? 7.890 3.902 2.223 1.00 0.00 52 ASN A N 20
ATOM 16717 C CA . ASN A 1 52 ? 9.278 3.813 1.793 1.00 0.00 52 ASN A CA 20
ATOM 16718 C C . ASN A 1 52 ? 10.173 3.525 2.985 1.00 0.00 52 ASN A C 20
ATOM 16719 O O . ASN A 1 52 ? 11.037 2.658 2.957 1.00 0.00 52 ASN A O 20
ATOM 16730 N N . ARG A 1 53 ? 9.880 4.156 4.100 1.00 0.00 53 ARG A N 20
ATOM 16731 C CA . ARG A 1 53 ? 10.653 3.945 5.331 1.00 0.00 53 ARG A CA 20
ATOM 16732 C C . ARG A 1 53 ? 10.461 2.527 5.862 1.00 0.00 53 ARG A C 20
ATOM 16733 O O . ARG A 1 53 ? 11.388 1.904 6.375 1.00 0.00 53 ARG A O 20
ATOM 16754 N N . THR A 1 54 ? 9.253 1.996 5.737 1.00 0.00 54 THR A N 20
ATOM 16755 C CA . THR A 1 54 ? 8.904 0.669 6.209 1.00 0.00 54 THR A CA 20
ATOM 16756 C C . THR A 1 54 ? 9.138 -0.392 5.130 1.00 0.00 54 THR A C 20
ATOM 16757 O O . THR A 1 54 ? 9.163 -1.563 5.509 1.00 0.00 54 THR A O 20
ATOM 16768 N N . CYS A 1 55 ? 9.355 -0.034 3.849 1.00 0.00 55 CYS A N 20
ATOM 16769 C CA . CYS A 1 55 ? 9.525 -1.082 2.808 1.00 0.00 55 CYS A CA 20
ATOM 16770 C C . CYS A 1 55 ? 10.507 -0.828 1.665 1.00 0.00 55 CYS A C 20
ATOM 16771 O O . CYS A 1 55 ? 10.798 -1.751 0.907 1.00 0.00 55 CYS A O 20
ATOM 16778 N N . VAL A 1 56 ? 10.983 0.382 1.439 1.00 0.00 56 VAL A N 20
ATOM 16779 C CA . VAL A 1 56 ? 11.931 0.678 0.369 1.00 0.00 56 VAL A CA 20
ATOM 16780 C C . VAL A 1 56 ? 13.313 0.474 0.981 1.00 0.00 56 VAL A C 20
ATOM 16781 O O . VAL A 1 56 ? 13.897 1.393 1.558 1.00 0.00 56 VAL A O 20
ATOM 16794 N N . GLY A 1 57 ? 13.820 -0.753 0.842 1.00 0.00 57 GLY A N 20
ATOM 16795 C CA . GLY A 1 57 ? 15.112 -1.180 1.359 1.00 0.00 57 GLY A CA 20
ATOM 16796 C C . GLY A 1 57 ? 14.928 -2.329 2.326 1.00 0.00 57 GLY A C 20
ATOM 16797 O O . GLY A 1 57 ? 15.739 -2.468 3.263 1.00 0.00 57 GLY A O 20
#

Foldseek 3Di:
DDCQLVDDFPQVPDDAWDWFKHDDVVVLFIGIDTHHDPDTGSNTHRDRVVVSVVGSD

Secondary structure (DSSP, 8-state):
--GGGGS---GGGS---EEEEEEEGGGTEEEEEEE-SSS--TT-BS-HHHHHHHH--

Nearest PDB structures (foldseek):
  2m99-assembly1_A  TM=9.785E-01  e=3.708E-10  Naja atra
  4dg4-assembly3_F  TM=8.571E-01  e=1.401E-04  Bos taurus
  1brc-assembly1_I  TM=8.754E-01  e=3.052E-04  unclassified
  5xx2-assembly2_B  TM=8.607E-01  e=4.221E-04  Bos taurus
  2ddj-assembly1_A  TM=7.814E-01  e=3.956E-04  Homo sapiens

Solvent-accessible surface area: 3842 Å² total; per-residue (Å²): 152,55,189,68,0,116,56,74,20,54,26,80,59,63,207,40,162,56,104,8,60,70,0,46,38,216,78,70,58,5,130,72,41,83,20,4,62,54,46,15,59,51,0,95,20,180,31,69,81,60,0,56,181,57,3,47,94

Sequence (57 aa):
RPRFCELAPSAGSCFAFVPSYYYNQYSNTCHSFTYSGCGGNANRFRTIDECNRTCVGRPRFCELAPSAGSCFAFVPSYYYNQYSNTCHSFTYSGCGGNANRFRTIDECNRTCVGRPRFCELAPSAGSCFAFVPSYYYNQYSNTCHSFTYSGCGGNANRFRTIDECNRTCVGRPRFCELAPSAGSCFAFVPSYYYNQYSNTCHSFTYSGCGGNANRFRTIDECNRTCVGRPRFCELAPSAGSCFAFVPSYYYNQYSNTCHSFTYSGCGGNANRFRTIDECNRTCVGRPRFCELAPSAGSCFAFVPSYYYNQYSNTCHSFTYSGCGGNANRFRTIDECNRTCVGRPRFCELAPSAGSCFAFVPSYYYNQYSNTCHSFTYSGCGGNANRFRTIDECNRTCVGRPRFCELAPSAGSCFAFVPSYYYNQYSNTCHSFTYSGCGGNANRFRTIDECNRTCVGRPRFCELAPSAGSCFAFVPSYYYNQYSNTCHSFTYSGCGGNANRFRTIDECNRTCVGRPRFCELAPSAGSCFAFVPSYYYNQYSNTCHSFTYSGCGGNANRFRTIDECNRTCVGRPRFCELAPSAGSCFAFVPSYYYNQYSNTCHSFTYSGCGGNANRFRTIDECNRTCVGRPRFCELAPSAGSCFAFVPSYYYNQYSNTCHSFTYSGCGGNANRFRTIDECNRTCVGRPRFCELAPSAGSCFAFVPSYYYNQYSNTCHSFTYSGCGGNANRFRTIDECNRTCVGRPRFCELAPSAGSCFAFVPSYYYNQYSNTCHSFTYSGCGGNANRFRTIDECNRTCVGRPRFCELAPSAGSCFAFVPSYYYNQYSNTCHSFTYSGCGGNANRFRTIDECNRTCVGRPRFCELAPSAGSCFAFVPSYYYNQYSNTCHSFTYSGCGGNANRFRTIDECNRTCVGRPRFCELAPSAGSCFAFVPSYYYNQYSNTCHSFTYSGCGGNANRFRTIDECNRTCVGRPRFCELAPSAGSCFAFVPSYYYNQYSNTCHSFTYSGCGGNANRFRTIDECNRTCVGRPRFCELAPSAGSCFAFVPSYYYNQYSNTCHSFTYSGCGGNANRFRTIDECNRTCVGRPRFCELAPSAGSCFAFVPSYYYNQYSNTCHSFTYSGCGGNANRFRTIDECNRTCVG

Radius of gyration: 10.67 Å; Cα contacts (8 Å, |Δi|>4): 129; chains: 1; bounding box: 33×18×15 Å

InterPro domains:
  IPR002223 Pancreatic trypsin inhibitor Kunitz domain [PF00014] (28-79)
  IPR002223 Pancreatic trypsin inhibitor Kunitz domain [PR00759] (26-40)
  IPR002223 Pancreatic trypsin inhibitor Kunitz domain [PR00759] (54-64)
  IPR002223 Pancreatic trypsin inhibitor Kunitz domain [PR00759] (64-79)
  IPR002223 Pancreatic trypsin inhibitor Kunitz domain [PS50279] (29-79)
  IPR002223 Pancreatic trypsin inhibitor Kunitz domain [SM00131] (27-80)
  IPR020901 Proteinase inhibitor I2, Kunitz, conserved site [PS00280] (57-75)
  IPR036880 Pancreatic trypsin inhibitor Kunitz domain superfamily [G3DSA:4.10.410.10] (19-80)
  IPR036880 Pancreatic trypsin inhibitor Kunitz domain superfamily [SSF57362] (24-80)
  IPR050098 Tissue factor pathway inhibitor/Kunitz-type serine protease inhibitor-like [PTHR10083] (24-79)